Protein 2Q5E (pdb70)

CATH classification: 3.40.50.1000

InterPro domains:
  IPR004274 FCP1 homology domain [PF03031] (103-261)
  IPR004274 FCP1 homology domain [PS50969] (97-255)
  IPR004274 FCP1 homology domain [SM00577] (100-243)
  IPR011948 Dullard phosphatase domain, eukaryotic [TIGR02251] (102-263)
  IPR023214 HAD superfamily [G3DSA:3.40.50.1000] (86-271)
  IPR036412 HAD-like superfamily [SSF56784] (91-264)
  IPR040078 CTD small RNA polymerase II polypeptide A phosphatase-like [SFLDG01124] (90-269)
  IPR050365 Mitochondrial import inner membrane translocase subunit TIM50 [PTHR12210] (26-264)

B-factor: mean 45.07, std 12.83, range [16.0, 93.46]

Organism: Homo sapiens (NCBI:txid9606)

Sequence (1427 aa):
LLPEVTEEDQGRICVVIDLDETLVHSSFKPINNADFIVPIEIEGTTHQVYVLKRPYVDEFLRRMGELFECVLFTASLAKYADPVTDLLDRCGVFRARLFRESCVFHQGCYVKDLSRLGRDLRKTLILDNSPASYIFHPENAVPVQSWFDDMADTELLNLIPIFEELSGAEDVYTSLGQLRALLPEVTEEDQGRICVVIDLDETLVHSSFKPIADFIVPIEIEGTTHQVYVLKRPYVDEFLRRMGELFECVLFTASLAKYADPVTDLLDRCGVFRARLFRESCVFHQGCYVKDLSRLGRDLRKTLILDNSPASYIFHPENAVPVQSWFDDMADTELLNLIPIFEELSGAEDVYTSLGQLRLLPEVTEEDQGRICVVIDLDETLVHSSFKPIADFIVPIEIEGTTHQVYVLKRPYVDEFLRRMGELFECVLFTASLAKYADPVTDLLDRCGVFRARLFRESCVFHQGCYVKDLSRLGRDLRKTLILDNSPASYIFHPENAVPVQSWFDDMADTELLNLIPIFEELSGAEDVYTSLGQLRLLPEVTEEDQGRICVVIDLDETLVHSSFKPIADFIVPIEIEGTTHQVYVLKRPYVDEFLRRMGELFECVLFTASLAKYADPVTDLLDRCGVFRARLFRESCVFHQGCYVKDLSRLGRDLRKTLILDNSPASYIFHPENAVPVQSWFDDMADTELLNLIPIFEELSGAEDVYTSLGCLLPEVTEEDQGRICVVIDLDETLVHSSFKPINNADFIVPIEIEGTTHQVYVLKRPYVDEFLRRMGELFECVLFTASLAKYADPVTDLLDRCGVFRARLFRESCVFHQGCYVKDLSRLGRDLRKTLILDNSPASYIFHPENAVPVQSWFDDMADTELLNLIPIFEELSGAEDVYTSLGQCLLPEVTEEDQGRICVVIDLDETLVHSSFKPIADFIVPIEIEGTTHQVYVLKRPYVDEFLRRMGELFECVLFTASLAKYADPVTDLLDRCGVFRARLFRESCVFHQGCYVKDLSRLGRDLRKTLILDNSPASYIFHPENAVPVQSWFDDMADTELLNLIPIFEELSGAEDVYTSLGQLCLLPEVTEEDQGRICVVIDLDETLVHSSFKPIADFIVPIEIEGTTHQVYVLKRPYVDEFLRRMGELFECVLFTASLAKYADPVTDLLDRCGVFRARLFRESCVFHQGCYVKDLSRLGRDLRKTLILDNSPASYIFHPENAVPVQSWFDDMADTELLNLIPIFEELSGAEDVYTSLGQLRCLLPEVTEEDQGRICVVIDLDETLVHSSFKPIADFIVPIEIEGTTHQVYVLKRPYVDEFLRRMGELFECVLFTASLAKYADPVTDLLDRCGVFRARLFRESCVFHQGCYVKDLSRLGRDLRKTLILDNSPASYIFHPENAVPVQSWFDDMADTELLNLIPIFEELSGAEDVYTSLGQLR

Foldseek 3Di:
DDDPDDPVQVPWFEEEEEDDQQFKHKDQDDDPQAPDWDWFQDVNRTTTMGMHTAPPSQVLLVLCLVFHQYAYAYLADCSPPVVVCVVSCPPPSHPYYHYNVCFDDDPHFTENDVVVHPDDLQRYAYEDQDVSNHVPCVLRYDYFHGDHDPRPDCRSVVCSVVCVQQTPDPGVSVSVVVVVD/DADDDDPVAVVWFEEEEEPDQQFKHKDQDPDADDWDWFDDPNDTGIIHMGTAPPNVVLLVLCLVQHAYAYAYLADCSPPVVVCVSVVVPCSHPYYHYNVCFDDDPNATENDVVVPPDDLQRYAYEDQDPSNHVVHNLRYDYDHGDHPPNPDCRSVVCVVVCVQCSPDPGSSVVVVVVD/DDDPDDDVQVQWFEEEEEDDLFFKHKDQDDDAQDWDWFADPRDTTIIHMDTAPPNQVLLVLCLVQHQYAYAYLADCSPVVVVCVVRNVVCSHPYYHYNVCFDQDPNDGANACPVVNGDQQRYAYEDQDVRNHVVPCLRYDHDHGDHPPNVDDGSVVCSVVCVQQSPDSGSSVSVVVVD/DDDDDDPVQVPWQEEEEEDDLFFKHKDLPDDADDWDWADDPNDITIIHMDGAPPSQVLLVLCLVQHQYAYAYLADCSPVVVVCVVSVVPPSHPYYHYNVQFDCDVHDTARDCVPVPDPLQRYAYEYQDVRNHVVCVLRYDHDHGDHPPNVDCGSVVVSVLVVQQRVDSGVSVSPD/DDDPDDDPLAVDWFEEEEEDDLQFKHKDQPDDDPAPDWDWAADPRRTTIIGMHGAPCNVVLLVLDLNLHQYAYAYLADCSPVVVVCVSVPPVCSHSYYHYNVCFDDDPNATEDDVVVHPDDLQRYAYEDQDPSNHVPCSLRYDHDHGHHDDNVDCGSVVCSVVVVVVSPDSGSNVSVVD/DLDDDDDPVAVPWFEEEEEPDLQFKHKDQPDDAPDWDWFADPHRTGIIHMYGAPCNQVLLVLCLVQHQYAYAYLADCSPVVVVCVVRHPPCSHPYYHYNVCFDDDPHDGAQDPVPVPDDPQRYAYEDQDVRNHVVCNLRYDHDHRDHDDNVDCGSVVVSVVCVQQSNDPGSNVSVVVD/DQQPDDDPLAVVAFEEEEEDALFQKHKDQDDDADDWDWAQDPRRIGIIHMDGAPPNVVLLVLCLNLHQYAYAYLAAPRPVVVVCCVSCPVPSHPYYHYNVCFDQDPNATENDVVPNPDPLQRYAYEDQDPSRHVVCPLRYDHDHGHHDDRPDCGSVVCSVVVVQVSPDSGNNVVVVVVD/DADDDDDPVQPQWFEEEEEDDQQFKHKDLPDDEDDWDWAADPHRTTIIHMDTAPCSVVLLVLCLVQHQYAYAYLADCRPVVVVCVVSNPVCSHPYYHYNVQFDDDPHDTAHECVPVNDDLQRYAYEDADCNNHVVPCLRYDHDHGDHDPRVDCGSVVCSVVCVQQRVDPGSSVSVVVVD

Radius of gyration: 34.02 Å; Cα contacts (8 Å, |Δi|>4): 2749; chains: 8; bounding box: 96×84×88 Å

Solvent-accessible surface area: 59684 Å² total; per-residue (Å²): 99,18,82,171,60,61,159,103,1,128,56,66,1,1,0,0,0,13,0,32,22,0,0,0,18,24,16,65,83,82,48,171,99,28,68,27,90,3,92,10,100,52,176,57,72,92,30,82,5,24,0,12,47,3,15,86,2,18,77,0,6,126,79,1,11,96,36,0,7,0,0,0,0,2,28,21,79,37,102,34,0,57,46,0,0,89,91,1,15,162,82,50,10,22,75,16,73,16,22,64,83,22,0,0,15,17,54,44,32,51,0,2,7,0,72,45,0,65,46,73,49,120,41,0,0,0,0,1,10,44,29,30,9,7,18,20,16,32,95,0,1,7,21,2,30,10,3,26,94,78,117,85,15,52,31,0,77,86,8,31,70,61,1,70,129,0,28,65,14,133,42,0,77,76,16,9,41,118,56,104,116,108,18,86,163,52,62,149,117,0,114,64,64,0,1,0,0,0,13,0,35,20,0,0,0,18,23,19,61,77,76,104,60,71,30,96,2,85,7,104,52,168,55,79,102,24,77,6,33,0,32,49,1,14,90,2,20,79,0,6,124,72,0,9,100,36,0,6,0,0,0,0,1,27,21,69,28,105,30,0,51,41,0,0,93,86,3,13,155,89,43,15,19,58,21,68,18,22,73,94,22,13,2,23,15,55,34,28,50,0,2,6,0,67,52,0,65,43,66,44,124,40,0,0,0,0,1,9,38,25,29,10,5,17,20,20,31,94,0,1,7,25,1,34,9,3,25,92,81,129,81,12,56,37,0,66,87,11,25,82,68,0,69,127,0,25,69,14,127,37,0,77,83,9,5,45,146,71,116,76,20,28,164,55,28,150,141,22,130,59,70,1,1,0,1,0,12,0,34,42,0,0,0,42,20,39,52,90,14,109,85,69,37,56,4,84,8,72,32,156,27,20,32,16,25,2,12,0,23,32,2,20,119,1,48,82,0,5,88,81,2,22,107,57,2,22,4,0,0,0,1,28,21,69,17,82,28,0,11,40,0,0,56,90,3,12,176,73,20,25,0,49,7,3,1,1,85,110,13,14,51,46,13,38,35,48,63,1,4,16,1,77,108,0,57,37,64,22,76,42,0,0,0,0,1,24,42,90,40,9,20,67,32,21,68,31,0,3,6,81,7,126,49,5,103,98,77,114,84,14,59,48,0,86,82,10,6,74,60,0,83,121,0,28,67,13,150,38,0,7,78,16,9,40,137,71,176,78,19,42,168,46,45,158,151,4,117,57,82,0,1,0,0,0,15,0,33,42,0,0,0,41,22,40,51,104,19,106,67,73,30,48,5,80,5,60,37,166,23,21,27,16,25,2,10,0,34,37,3,19,90,1,43,70,0,7,142,76,3,11,94,40,0,10,0,0,0,0,1,29,19,62,16,78,27,0,11,39,0,0,58,86,4,12,184,80,27,6,0,60,5,2,1,1,88,122,13,12,40,44,15,34,36,48,67,0,5,17,1,75,105,0,52,38,68,29,71,46,1,0,1,0,0,17,46,85,40,6,22,70,39,20,70,33,0,9,5,92,14,123,46,4,105,95,81,127,83,17,62,54,0,67,77,10,26,79,86,2,76,155,4,23,68,24,136,48,0,9,91,42,52,94,134,74,11,77,170,64,52,158,133,1,140,59,63,0,1,0,0,0,11,0,36,22,0,0,0,17,23,14,62,56,77,68,142,136,21,64,23,88,3,88,10,109,57,178,61,64,91,25,76,5,29,0,31,47,2,23,86,2,62,70,0,8,136,76,1,12,97,37,0,6,0,1,0,1,1,28,18,77,31,111,28,0,50,42,0,0,79,62,9,12,173,122,36,12,17,73,14,68,16,17,79,98,21,2,0,16,18,57,47,22,51,0,3,8,1,68,34,0,38,62,63,42,137,40,0,0,1,0,2,10,40,26,27,10,8,22,19,23,36,109,1,8,11,40,9,35,9,3,23,102,80,139,79,15,52,56,0,76,78,14,21,72,85,0,66,161,11,26,73,20,141,55,0,79,84,17,69,71,177,131,28,8,28,163,51,21,159,130,8,132,58,76,1,0,0,1,0,13,0,35,41,0,0,0,44,23,32,57,105,27,121,63,77,37,86,6,87,8,70,22,166,18,28,32,13,47,4,13,0,32,37,2,15,80,2,19,77,0,6,111,76,1,23,93,31,3,16,5,0,0,0,2,30,20,61,17,93,31,0,10,40,0,1,63,85,2,11,184,70,22,18,0,43,7,3,1,0,82,109,8,10,56,38,15,32,40,53,71,2,4,21,1,83,82,0,38,39,66,25,78,53,0,0,0,0,2,22,40,88,37,8,16,65,29,19,70,26,0,10,7,97,12,129,47,6,108,101,77,128,87,15,52,47,0,79,87,8,27,70,56,1,72,138,0,30,64,13,144,47,0,12,80,27,39,66,151,81,130,73,10,99,172,65,76,149,127,0,125,62,61,0,1,0,1,0,13,0,39,21,0,0,0,18,19,17,65,81,85,104,66,67,35,83,4,84,12,114,53,167,54,79,90,28,78,5,30,0,21,61,2,23,90,2,33,84,0,4,123,65,2,12,75,36,0,9,0,0,0,0,2,29,18,68,31,106,26,0,50,41,0,0,94,84,2,20,188,78,51,7,19,75,18,63,17,18,82,93,22,0,2,15,16,59,43,35,48,0,2,5,1,72,34,0,44,40,60,46,134,32,0,0,1,0,1,13,39,29,31,10,7,17,21,17,38,96,0,3,9,31,4,37,12,5,26,95,80,128,85,10,57,38,0,74,66,10,29,76,69,1,67,122,0,28,78,12,146,48,0,71,82,7,11,49,130,68,126,142,37,10,32,162,48,20,147,121,17,124,58,82,0,0,0,0,0,14,0,33,39,0,0,0,40,20,38,52,103,14,113,69,72,30,51,4,89,7,63,29,158,19,24,28,15,24,1,13,0,35,33,2,18,88,1,27,83,0,7,120,80,1,23,92,37,3,20,4,1,0,0,1,29,20,59,16,77,27,0,10,42,0,0,55,93,1,12,161,58,23,20,0,39,7,4,1,0,79,115,13,16,48,42,18,32,39,47,60,1,5,14,1,76,103,0,33,46,66,22,67,35,1,0,1,0,2,24,49,86,37,6,16,63,32,20,67,29,0,3,5,78,8,140,53,5,107,96,82,131,84,21,55,54,0,65,87,14,21,77,64,2,74,113,0,26,68,11,132,42,0,8,76,16,8,41,142,58,161

GO terms:
  GO:0008420 RNA polymerase II CTD heptapeptide repeat phosphatase activity (F, IDA)
  GO:0006470 protein dephosphorylation (P, IDA)
  GO:0005654 nucleoplasm (C, TAS)
  GO:0005515 protein binding (F, IPI)

Secondary structure (DSSP, 8-state):
-PPPPPTTTTTPPEEEE--BTTTEEEESS--SS-SEEEEEEETTEEEEEEEEEPTTHHHHHHHHHHHSEEEEE-SS-HHHHHHHHHHH-TT--EEEEE-GGGSEEETTEEE--GGGSSS-GGGEEEEES-GGGGTT-GGGEEE----SS-TT--HHHHHHHHHHHHTT-S-HHHHHHHH--/---PPPTTTTTPPEEEE--BTTTEEEESS----EEEEEEETTEEEEEEEEEPTTHHHHHHHHHHHSEEEEE-SS-HHHHHHHHHHH-TT--EEEEE-GGGSEEETTEEE--GGGSSS-GGGEEEEES-GGGGTT-GGGEEE----SS-TT--HHHHHHHHHHHHTT-S-HHHHHHTT-/-PPPPPGGGTTPPEEEE--BTTTEEEESS----EEEEEEETTEEEEEEEEEPTTHHHHHHHHHHHSEEEEE-SS-HHHHHHHHHHH-TT--EEEEE-GGGSEEETTEEE--GGGSSS-GGGEEEE-S-GGGGTT-GGGB------SS-TT--HHHHHHHHHHHHTT-S-HHHHHHHH-/--PPPPGGGTTSPEEEE--BTTTEEEESS----EEEEEEETTEEEEEEEEEPTTHHHHHHHHHHHSEEEEE-SS-HHHHHHHHHHH-TT--EEEEE-GGGSEEETTEEE--GGGSSS-GGGEEEE-S-GGGGTT-GGGB------SS-TT--HHHHHHHHHHHHTT-S-TTTTT-/--S----TTTTTPPEEEE--BTTTEEEESS--TT-SEEEEEEETTEEEEEEEEEPTTHHHHHHHHHHHSEEEEE-SS-HHHHHHHHHHH-SS---SEEE-GGGSEEETTEEE--GGGSSS-GGGEEEEES-GGGGSS-GGGEEE----SS-TT--HHHHHHHHHHHHTT-S-HHHHHH-/--SPPPPGGGTTPPEEEE--BTTTEEEESS----EEEEEEETTEEEEEEEEEPTTHHHHHHHHHHHSEEEEE-SS-HHHHHHHHHHH-TT--EEEEE-GGGSEEETTEEE--GGGSSS-GGGEEEE-S-GGGGTT-GGGB---PPPSS-TT--HHHHHHHHHHHHHT-S-HHHHHHH-/--SPP--TTTTTPPEEEE--BTTTEE--SS----EEEEEEETTEEEEEEEEE-TTHHHHHHHHHHHSEEEEE-SS-HHHHHHHHHHH-TT--EEEEE-GGGSEEETTEEE--GGGS-S-GGGEEEEES-GGGGTT-GGGEEE----SS-TT--HHHHHHHHHHTTTT-S-HHHHHHHH-/--S-PPPGGGTTPPEEEE--BTTTEEEESS----EEEEEEETTEEEEEEEEEPTTHHHHHHHHHHHSEEEEE-SS-HHHHHHHHHHH-TT--EEEEE-GGGSEEETTEEE--GGGSSS-GGGEEEE-S-GGGGTT-GGGB------SS-TT--HHHHHHHHHHHHTT-S-HHHHHHTT-

Structure (mmCIF, N/CA/C/O backbone):
data_2Q5E
#
_entry.id   2Q5E
#
_cell.length_a   108.643
_cell.length_b   117.637
_cell.length_c   170.134
_cell.angle_alpha   90.000
_cell.angle_beta   90.000
_cell.angle_gamma   90.000
#
_symmetry.space_group_name_H-M   'P 21 21 21'
#
loop_
_entity.id
_entity.type
_entity.pdbx_description
1 polymer 'Carboxy-terminal domain RNA polymerase II polypeptide A small phosphatase 2'
2 non-polymer 'MAGNESIUM ION'
3 water water
#
loop_
_atom_site.group_PDB
_atom_site.id
_atom_site.type_symbol
_atom_site.label_atom_id
_atom_site.label_alt_id
_atom_site.label_comp_id
_atom_site.label_asym_id
_atom_site.label_entity_id
_atom_site.label_seq_id
_atom_site.pdbx_PDB_ins_code
_atom_site.Cartn_x
_atom_site.Cartn_y
_atom_site.Cartn_z
_atom_site.occupancy
_atom_site.B_iso_or_equiv
_atom_site.auth_seq_id
_atom_site.auth_comp_id
_atom_site.auth_asym_id
_atom_site.auth_atom_id
_atom_site.pdbx_PDB_model_num
ATOM 1 N N . LEU A 1 6 ? 21.438 -8.365 17.558 1.00 36.58 90 LEU A N 1
ATOM 2 C CA . LEU A 1 6 ? 22.406 -7.325 18.046 1.00 39.46 90 LEU A CA 1
ATOM 3 C C . LEU A 1 6 ? 21.824 -6.353 19.037 1.00 40.24 90 LEU A C 1
ATOM 4 O O . LEU A 1 6 ? 22.478 -5.951 19.980 1.00 39.24 90 LEU A O 1
ATOM 9 N N . LEU A 1 7 ? 20.592 -5.950 18.749 1.00 41.98 91 LEU A N 1
ATOM 10 C CA . LEU A 1 7 ? 19.756 -5.176 19.646 1.00 43.48 91 LEU A CA 1
ATOM 11 C C . LEU A 1 7 ? 18.693 -6.079 20.268 1.00 45.36 91 LEU A C 1
ATOM 12 O O . LEU A 1 7 ? 18.100 -6.927 19.584 1.00 45.20 91 LEU A O 1
ATOM 17 N N . PRO A 1 8 ? 18.410 -5.834 21.543 1.00 47.20 92 PRO A N 1
ATOM 18 C CA . PRO A 1 8 ? 17.273 -6.394 22.262 1.00 49.86 92 PRO A CA 1
ATOM 19 C C . PRO A 1 8 ? 16.014 -6.203 21.434 1.00 52.07 92 PRO A C 1
ATOM 20 O O . PRO A 1 8 ? 15.930 -5.262 20.657 1.00 52.54 92 PRO A O 1
ATOM 24 N N . GLU A 1 9 ? 15.037 -7.064 21.618 1.00 54.44 93 GLU A N 1
ATOM 25 C CA . GLU A 1 9 ? 13.698 -6.804 21.089 1.00 58.15 93 GLU A CA 1
ATOM 26 C C . GLU A 1 9 ? 13.161 -5.382 21.429 1.00 56.62 93 GLU A C 1
ATOM 27 O O . GLU A 1 9 ? 13.323 -4.892 22.537 1.00 55.74 93 GLU A O 1
ATOM 33 N N . VAL A 1 10 ? 12.592 -4.721 20.424 1.00 56.35 94 VAL A N 1
ATOM 34 C CA . VAL A 1 10 ? 11.994 -3.420 20.593 1.00 57.17 94 VAL A CA 1
ATOM 35 C C . VAL A 1 10 ? 11.029 -3.461 21.786 1.00 58.40 94 VAL A C 1
ATOM 36 O O . VAL A 1 10 ? 10.377 -4.479 22.006 1.00 59.06 94 VAL A O 1
ATOM 40 N N . THR A 1 11 ? 10.938 -2.390 22.567 1.00 59.09 95 THR A N 1
ATOM 41 C CA . THR A 1 11 ? 9.957 -2.360 23.663 1.00 59.94 95 THR A CA 1
ATOM 42 C C . THR A 1 11 ? 8.541 -1.985 23.225 1.00 61.18 95 THR A C 1
ATOM 43 O O . THR A 1 11 ? 8.318 -1.590 22.081 1.00 61.28 95 THR A O 1
ATOM 47 N N . GLU A 1 12 ? 7.606 -2.076 24.178 1.00 62.42 96 GLU A N 1
ATOM 48 C CA . GLU A 1 12 ? 6.215 -1.616 24.008 1.00 63.90 96 GLU A CA 1
ATOM 49 C C . GLU A 1 12 ? 6.221 -0.143 23.561 1.00 62.48 96 GLU A C 1
ATOM 50 O O . GLU A 1 12 ? 5.592 0.198 22.544 1.00 62.58 96 GLU A O 1
ATOM 56 N N . GLU A 1 13 ? 6.895 0.724 24.328 1.00 60.51 97 GLU A N 1
ATOM 57 C CA . GLU A 1 13 ? 6.956 2.132 23.940 1.00 59.43 97 GLU A CA 1
ATOM 58 C C . GLU A 1 13 ? 7.692 2.396 22.639 1.00 57.09 97 GLU A C 1
ATOM 59 O O . GLU A 1 13 ? 7.275 3.258 21.931 1.00 58.03 97 GLU A O 1
ATOM 65 N N . ASP A 1 14 ? 8.735 1.659 22.279 1.00 54.61 98 ASP A N 1
ATOM 66 C CA . ASP A 1 14 ? 9.440 1.979 21.028 1.00 52.55 98 ASP A CA 1
ATOM 67 C C . ASP A 1 14 ? 8.727 1.440 19.808 1.00 52.56 98 ASP A C 1
ATOM 68 O O . ASP A 1 14 ? 9.095 1.746 18.666 1.00 52.05 98 ASP A O 1
ATOM 73 N N . GLN A 1 15 ? 7.703 0.640 20.075 1.00 52.51 99 GLN A N 1
ATOM 74 C CA . GLN A 1 15 ? 7.022 -0.165 19.085 1.00 52.57 99 GLN A CA 1
ATOM 75 C C . GLN A 1 15 ? 7.062 0.396 17.643 1.00 51.20 99 GLN A C 1
ATOM 76 O O . GLN A 1 15 ? 7.645 -0.241 16.698 1.00 51.61 99 GLN A O 1
ATOM 82 N N . GLY A 1 16 ? 6.498 1.572 17.412 1.00 47.98 100 GLY A N 1
ATOM 83 C CA . GLY A 1 16 ? 6.469 1.954 15.968 1.00 44.52 100 GLY A CA 1
ATOM 84 C C . GLY A 1 16 ? 7.538 2.936 15.529 1.00 41.55 100 GLY A C 1
ATOM 85 O O . GLY A 1 16 ? 7.393 3.589 14.516 1.00 40.80 100 GLY A O 1
ATOM 86 N N . ARG A 1 17 ? 8.594 3.071 16.320 1.00 38.80 101 ARG A N 1
ATOM 87 C CA . ARG A 1 17 ? 9.470 4.194 16.165 1.00 36.41 101 ARG A CA 1
ATOM 88 C C . ARG A 1 17 ? 10.622 3.845 15.246 1.00 35.58 101 ARG A C 1
ATOM 89 O O . ARG A 1 17 ? 11.058 2.696 15.135 1.00 35.90 101 ARG A O 1
ATOM 97 N N . ILE A 1 18 ? 11.109 4.833 14.542 1.00 33.84 102 ILE A N 1
ATOM 98 C CA . ILE A 1 18 ? 12.309 4.650 13.774 1.00 32.19 102 ILE A CA 1
ATOM 99 C C . ILE A 1 18 ? 13.432 4.437 14.755 1.00 31.22 102 ILE A C 1
ATOM 100 O O . ILE A 1 18 ? 13.412 4.952 15.852 1.00 31.34 102 ILE A O 1
ATOM 105 N N . CYS A 1 19 ? 14.377 3.606 14.391 1.00 31.03 103 CYS A N 1
ATOM 106 C CA . CYS A 1 19 ? 15.543 3.368 15.227 1.00 30.58 103 CYS A CA 1
ATOM 107 C C . CYS A 1 19 ? 16.723 4.284 14.794 1.00 30.33 103 CYS A C 1
ATOM 108 O O . CYS A 1 19 ? 17.137 4.224 13.660 1.00 29.89 103 CYS A O 1
ATOM 111 N N . VAL A 1 20 ? 17.237 5.131 15.676 1.00 30.84 104 VAL A N 1
ATOM 112 C CA . VAL A 1 20 ? 18.338 6.054 15.303 1.00 31.68 104 VAL A CA 1
ATOM 113 C C . VAL A 1 20 ? 19.622 5.661 15.985 1.00 31.49 104 VAL A C 1
ATOM 114 O O . VAL A 1 20 ? 19.673 5.612 17.207 1.00 33.01 104 VAL A O 1
ATOM 118 N N . VAL A 1 21 ? 20.621 5.300 15.198 1.00 30.02 105 VAL A N 1
ATOM 119 C CA . VAL A 1 21 ? 21.884 4.898 15.744 1.00 29.02 105 VAL A CA 1
ATOM 120 C C . VAL A 1 21 ? 22.751 6.164 15.832 1.00 28.70 105 VAL A C 1
ATOM 121 O O . VAL A 1 21 ? 22.872 6.915 14.860 1.00 26.47 105 VAL A O 1
ATOM 125 N N . ILE A 1 22 ? 23.338 6.417 17.001 1.00 28.88 106 ILE A N 1
ATOM 126 C CA . ILE A 1 22 ? 24.082 7.660 17.218 1.00 28.67 106 ILE A CA 1
ATOM 127 C C . ILE A 1 22 ? 25.506 7.362 17.723 1.00 29.53 106 ILE A C 1
ATOM 128 O O . ILE A 1 22 ? 25.697 6.597 18.682 1.00 28.55 106 ILE A O 1
ATOM 133 N N . ASP A 1 23 ? 26.483 7.967 17.048 1.00 29.29 107 ASP A N 1
ATOM 134 C CA . ASP A 1 23 ? 27.878 7.893 17.417 1.00 29.99 107 ASP A CA 1
ATOM 135 C C . ASP A 1 23 ? 28.209 8.884 18.557 1.00 28.94 107 ASP A C 1
ATOM 136 O O . ASP A 1 23 ? 27.475 9.828 18.823 1.00 28.29 107 ASP A O 1
ATOM 141 N N . LEU A 1 24 ? 29.328 8.638 19.232 1.00 27.66 108 LEU A N 1
ATOM 142 C CA . LEU A 1 24 ? 29.805 9.426 20.370 1.00 25.56 108 LEU A CA 1
ATOM 143 C C . LEU A 1 24 ? 30.925 10.430 20.065 1.00 25.56 108 LEU A C 1
ATOM 144 O O . LEU A 1 24 ? 30.687 11.633 20.047 1.00 24.63 108 LEU A O 1
ATOM 149 N N . ASP A 1 25 ? 32.151 9.965 19.857 1.00 27.16 109 ASP A N 1
ATOM 150 C CA . ASP A 1 25 ? 33.295 10.907 19.701 1.00 29.33 109 ASP A CA 1
ATOM 151 C C . ASP A 1 25 ? 33.152 11.797 18.484 1.00 29.26 109 ASP A C 1
ATOM 152 O O . ASP A 1 25 ? 32.868 11.346 17.373 1.00 28.72 109 ASP A O 1
ATOM 157 N N . GLU A 1 26 ? 33.284 13.084 18.757 1.00 28.80 110 GLU A N 1
ATOM 158 C CA . GLU A 1 26 ? 33.168 14.130 17.752 1.00 28.27 110 GLU A CA 1
ATOM 159 C C . GLU A 1 26 ? 31.759 14.375 17.133 1.00 27.80 110 GLU A C 1
ATOM 160 O O . GLU A 1 26 ? 31.618 15.286 16.311 1.00 28.35 110 GLU A O 1
ATOM 166 N N . THR A 1 27 ? 30.763 13.569 17.515 1.00 26.78 111 THR A N 1
ATOM 167 C CA . THR A 1 27 ? 29.365 13.755 17.146 1.00 26.07 111 THR A CA 1
ATOM 168 C C . THR A 1 27 ? 28.602 14.393 18.311 1.00 26.71 111 THR A C 1
ATOM 169 O O . THR A 1 27 ? 27.998 15.458 18.145 1.00 26.73 111 THR A O 1
ATOM 173 N N . LEU A 1 28 ? 28.672 13.760 19.497 1.00 26.43 112 LEU A N 1
ATOM 174 C CA . LEU A 1 28 ? 28.076 14.292 20.736 1.00 25.58 112 LEU A CA 1
ATOM 175 C C . LEU A 1 28 ? 29.078 14.890 21.697 1.00 26.14 112 LEU A C 1
ATOM 176 O O . LEU A 1 28 ? 28.729 15.751 22.463 1.00 26.48 112 LEU A O 1
ATOM 181 N N . VAL A 1 29 ? 30.307 14.373 21.714 1.00 26.71 113 VAL A N 1
ATOM 182 C CA . VAL A 1 29 ? 31.317 14.838 22.662 1.00 26.46 113 VAL A CA 1
ATOM 183 C C . VAL A 1 29 ? 32.683 14.875 22.002 1.00 27.46 113 VAL A C 1
ATOM 184 O O . VAL A 1 29 ? 32.904 14.362 20.898 1.00 26.90 113 VAL A O 1
ATOM 188 N N . HIS A 1 30 ? 33.633 15.463 22.708 1.00 29.06 114 HIS A N 1
ATOM 189 C CA . HIS A 1 30 ? 35.014 15.446 22.237 1.00 29.10 114 HIS A CA 1
ATOM 190 C C . HIS A 1 30 ? 35.896 15.263 23.395 1.00 28.53 114 HIS A C 1
ATOM 191 O O . HIS A 1 30 ? 35.814 15.991 24.318 1.00 28.47 114 HIS A O 1
ATOM 198 N N . SER A 1 31 ? 36.735 14.244 23.368 1.00 31.01 115 SER A N 1
ATOM 199 C CA . SER A 1 31 ? 37.595 13.905 24.530 1.00 31.92 115 SER A CA 1
ATOM 200 C C . SER A 1 31 ? 39.077 14.098 24.332 1.00 32.41 115 SER A C 1
ATOM 201 O O . SER A 1 31 ? 39.557 14.079 23.195 1.00 33.02 115 SER A O 1
ATOM 204 N N . SER A 1 32 ? 39.789 14.253 25.445 1.00 33.26 116 SER A N 1
ATOM 205 C CA . SER A 1 32 ? 41.213 14.481 25.460 1.00 33.73 116 SER A CA 1
ATOM 206 C C . SER A 1 32 ? 41.939 14.084 26.749 1.00 33.47 116 SER A C 1
ATOM 207 O O . SER A 1 32 ? 41.347 14.081 27.835 1.00 32.42 116 SER A O 1
ATOM 210 N N . PHE A 1 33 ? 43.237 13.772 26.605 1.00 33.16 117 PHE A N 1
ATOM 211 C CA . PHE A 1 33 ? 44.107 13.427 27.746 1.00 34.13 117 PHE A CA 1
ATOM 212 C C . PHE A 1 33 ? 44.765 14.652 28.282 1.00 34.57 117 PHE A C 1
ATOM 213 O O . PHE A 1 33 ? 45.386 14.589 29.319 1.00 36.43 117 PHE A O 1
ATOM 221 N N . LYS A 1 34 ? 44.621 15.767 27.578 1.00 35.38 118 LYS A N 1
ATOM 222 C CA . LYS A 1 34 ? 45.175 17.012 28.007 1.00 36.53 118 LYS A CA 1
ATOM 223 C C . LYS A 1 34 ? 44.226 17.674 29.039 1.00 38.34 118 LYS A C 1
ATOM 224 O O . LYS A 1 34 ? 43.124 17.960 28.741 1.00 36.95 118 LYS A O 1
ATOM 230 N N . PRO A 1 35 ? 44.678 17.916 30.255 1.00 41.17 119 PRO A N 1
ATOM 231 C CA . PRO A 1 35 ? 43.811 18.603 31.215 1.00 43.75 119 PRO A CA 1
ATOM 232 C C . PRO A 1 35 ? 43.349 19.923 30.700 1.00 47.08 119 PRO A C 1
ATOM 233 O O . PRO A 1 35 ? 44.147 20.708 30.217 1.00 49.21 119 PRO A O 1
ATOM 237 N N . ILE A 1 36 ? 42.063 20.192 30.840 1.00 49.99 120 ILE A N 1
ATOM 238 C CA . ILE A 1 36 ? 41.514 21.511 30.598 1.00 51.80 120 ILE A CA 1
ATOM 239 C C . ILE A 1 36 ? 40.611 21.967 31.778 1.00 53.50 120 ILE A C 1
ATOM 240 O O . ILE A 1 36 ? 40.095 21.130 32.552 1.00 54.48 120 ILE A O 1
ATOM 245 N N . ASN A 1 37 ? 40.432 23.278 31.950 1.00 54.29 121 ASN A N 1
ATOM 246 C CA . ASN A 1 37 ? 39.644 23.735 33.110 1.00 54.98 121 ASN A CA 1
ATOM 247 C C . ASN A 1 37 ? 38.152 23.827 32.804 1.00 53.48 121 ASN A C 1
ATOM 248 O O . ASN A 1 37 ? 37.323 23.923 33.687 1.00 53.32 121 ASN A O 1
ATOM 253 N N . ASN A 1 38 ? 37.895 23.709 31.509 1.00 52.11 122 ASN A N 1
ATOM 254 C CA . ASN A 1 38 ? 36.683 23.954 30.732 1.00 51.06 122 ASN A CA 1
ATOM 255 C C . ASN A 1 38 ? 35.712 22.737 30.668 1.00 49.29 122 ASN A C 1
ATOM 256 O O . ASN A 1 38 ? 34.631 22.817 30.101 1.00 49.92 122 ASN A O 1
ATOM 261 N N . ALA A 1 39 ? 36.133 21.608 31.222 1.00 46.29 123 ALA A N 1
ATOM 262 C CA . ALA A 1 39 ? 35.612 20.322 30.883 1.00 42.71 123 ALA A CA 1
ATOM 263 C C . ALA A 1 39 ? 34.354 20.082 31.629 1.00 41.83 123 ALA A C 1
ATOM 264 O O . ALA A 1 39 ? 34.217 20.523 32.775 1.00 41.23 123 ALA A O 1
ATOM 266 N N . ASP A 1 40 ? 33.451 19.327 30.996 1.00 39.75 124 ASP A N 1
ATOM 267 C CA . ASP A 1 40 ? 32.170 19.014 31.563 1.00 37.32 124 ASP A CA 1
ATOM 268 C C . ASP A 1 40 ? 32.255 17.791 32.400 1.00 36.87 124 ASP A C 1
ATOM 269 O O . ASP A 1 40 ? 31.504 17.667 33.392 1.00 35.40 124 ASP A O 1
ATOM 274 N N . PHE A 1 41 ? 33.117 16.838 31.979 1.00 36.19 125 PHE A N 1
ATOM 275 C CA . PHE A 1 41 ? 33.381 15.646 32.789 1.00 35.30 125 PHE A CA 1
ATOM 276 C C . PHE A 1 41 ? 34.826 15.257 32.777 1.00 34.93 125 PHE A C 1
ATOM 277 O O . PHE A 1 41 ? 35.531 15.456 31.813 1.00 35.44 125 PHE A O 1
ATOM 285 N N . ILE A 1 42 ? 35.278 14.658 33.859 1.00 34.71 126 ILE A N 1
ATOM 286 C CA . ILE A 1 42 ? 36.626 14.092 33.909 1.00 34.18 126 ILE A CA 1
ATOM 287 C C . ILE A 1 42 ? 36.402 12.637 34.251 1.00 35.69 126 ILE A C 1
ATOM 288 O O . ILE A 1 42 ? 35.747 12.354 35.236 1.00 37.01 126 ILE A O 1
ATOM 293 N N . VAL A 1 43 ? 36.877 11.707 33.445 1.00 36.36 127 VAL A N 1
ATOM 294 C CA . VAL A 1 43 ? 36.693 10.332 33.811 1.00 38.48 127 VAL A CA 1
ATOM 295 C C . VAL A 1 43 ? 37.994 9.546 33.843 1.00 39.56 127 VAL A C 1
ATOM 296 O O . VAL A 1 43 ? 38.757 9.592 32.905 1.00 37.74 127 VAL A O 1
ATOM 300 N N . PRO A 1 44 ? 38.248 8.859 34.962 1.00 41.61 128 PRO A N 1
ATOM 301 C CA . PRO A 1 44 ? 39.437 8.090 35.129 1.00 43.41 128 PRO A CA 1
ATOM 302 C C . PRO A 1 44 ? 39.359 6.759 34.398 1.00 45.92 128 PRO A C 1
ATOM 303 O O . PRO A 1 44 ? 38.511 5.943 34.666 1.00 45.38 128 PRO A O 1
ATOM 307 N N . ILE A 1 45 ? 40.262 6.572 33.449 1.00 50.06 129 ILE A N 1
ATOM 308 C CA . ILE A 1 45 ? 40.371 5.314 32.748 1.00 55.42 129 ILE A CA 1
ATOM 309 C C . ILE A 1 45 ? 41.746 4.643 32.982 1.00 58.89 129 ILE A C 1
ATOM 310 O O . ILE A 1 45 ? 42.820 5.247 32.739 1.00 59.37 129 ILE A O 1
ATOM 315 N N . GLU A 1 46 ? 41.704 3.423 33.526 1.00 63.21 130 GLU A N 1
ATOM 316 C CA . GLU A 1 46 ? 42.944 2.685 33.866 1.00 67.56 130 GLU A CA 1
ATOM 317 C C . GLU A 1 46 ? 43.508 1.983 32.614 1.00 69.11 130 GLU A C 1
ATOM 318 O O . GLU A 1 46 ? 42.850 1.112 32.029 1.00 69.25 130 GLU A O 1
ATOM 324 N N . ILE A 1 47 ? 44.705 2.422 32.202 1.00 71.59 131 ILE A N 1
ATOM 325 C CA . ILE A 1 47 ? 45.281 2.108 30.873 1.00 74.50 131 ILE A CA 1
ATOM 326 C C . ILE A 1 47 ? 46.499 1.209 31.014 1.00 75.83 131 ILE A C 1
ATOM 327 O O . ILE A 1 47 ? 47.441 1.530 31.770 1.00 75.32 131 ILE A O 1
ATOM 332 N N . GLU A 1 48 ? 46.477 0.100 30.254 1.00 77.83 132 GLU A N 1
ATOM 333 C CA . GLU A 1 48 ? 47.427 -1.007 30.462 1.00 79.87 132 GLU A CA 1
ATOM 334 C C . GLU A 1 48 ? 47.689 -1.038 31.974 1.00 79.42 132 GLU A C 1
ATOM 335 O O . GLU A 1 48 ? 48.863 -1.012 32.394 1.00 80.36 132 GLU A O 1
ATOM 341 N N . GLY A 1 49 ? 46.610 -1.015 32.774 1.00 78.12 133 GLY A N 1
ATOM 342 C CA . GLY A 1 49 ? 46.737 -1.063 34.224 1.00 77.00 133 GLY A CA 1
ATOM 343 C C . GLY A 1 49 ? 47.374 0.180 34.835 1.00 76.47 133 GLY A C 1
ATOM 344 O O . GLY A 1 49 ? 47.982 0.126 35.924 1.00 76.20 133 GLY A O 1
ATOM 345 N N . THR A 1 50 ? 47.250 1.309 34.143 1.00 75.42 134 THR A N 1
ATOM 346 C CA . THR A 1 50 ? 47.581 2.598 34.776 1.00 74.73 134 THR A CA 1
ATOM 347 C C . THR A 1 50 ? 46.435 3.617 34.543 1.00 73.01 134 THR A C 1
ATOM 348 O O . THR A 1 50 ? 45.631 3.468 33.604 1.00 72.35 134 THR A O 1
ATOM 352 N N . THR A 1 51 ? 46.357 4.651 35.382 1.00 70.16 135 THR A N 1
ATOM 353 C CA . THR A 1 51 ? 45.142 5.454 35.368 1.00 67.37 135 THR A CA 1
ATOM 354 C C . THR A 1 51 ? 45.208 6.860 34.773 1.00 64.62 135 THR A C 1
ATOM 355 O O . THR A 1 51 ? 45.849 7.782 35.338 1.00 64.13 135 THR A O 1
ATOM 359 N N . HIS A 1 52 ? 44.472 6.989 33.658 1.00 60.21 136 HIS A N 1
ATOM 360 C CA . HIS A 1 52 ? 44.403 8.194 32.826 1.00 56.31 136 HIS A CA 1
ATOM 361 C C . HIS A 1 52 ? 43.100 8.972 32.966 1.00 52.19 136 HIS A C 1
ATOM 362 O O . HIS A 1 52 ? 42.045 8.439 32.699 1.00 50.34 136 HIS A O 1
ATOM 369 N N . GLN A 1 53 ? 43.213 10.219 33.409 1.00 47.75 137 GLN A N 1
ATOM 370 C CA . GLN A 1 53 ? 42.136 11.184 33.407 1.00 45.03 137 GLN A CA 1
ATOM 371 C C . GLN A 1 53 ? 41.748 11.496 31.972 1.00 41.50 137 GLN A C 1
ATOM 372 O O . GLN A 1 53 ? 42.624 11.791 31.176 1.00 41.09 137 GLN A O 1
ATOM 378 N N . VAL A 1 54 ? 40.454 11.427 31.647 1.00 36.86 138 VAL A N 1
ATOM 379 C CA . VAL A 1 54 ? 39.954 11.830 30.345 1.00 33.57 138 VAL A CA 1
ATOM 380 C C . VAL A 1 54 ? 39.033 13.025 30.498 1.00 32.20 138 VAL A C 1
ATOM 381 O O . VAL A 1 54 ? 38.116 12.987 31.274 1.00 31.67 138 VAL A O 1
ATOM 385 N N . TYR A 1 55 ? 39.318 14.101 29.760 1.00 31.02 139 TYR A N 1
ATOM 386 C CA . TYR A 1 55 ? 38.624 15.353 29.853 1.00 29.92 139 TYR A CA 1
ATOM 387 C C . TYR A 1 55 ? 37.632 15.456 28.712 1.00 29.76 139 TYR A C 1
ATOM 388 O O . TYR A 1 55 ? 38.032 15.390 27.576 1.00 30.78 139 TYR A O 1
ATOM 397 N N . VAL A 1 56 ? 36.340 15.614 29.010 1.00 28.91 140 VAL A N 1
ATOM 398 C CA . VAL A 1 56 ? 35.290 15.508 28.013 1.00 28.23 140 VAL A CA 1
ATOM 399 C C . VAL A 1 56 ? 34.553 16.830 27.884 1.00 28.01 140 VAL A C 1
ATOM 400 O O . VAL A 1 56 ? 34.147 17.381 28.882 1.00 28.53 140 VAL A O 1
ATOM 404 N N . LEU A 1 57 ? 34.416 17.357 26.667 1.00 26.71 141 LEU A N 1
ATOM 405 C CA . LEU A 1 57 ? 33.566 18.494 26.437 1.00 26.21 141 LEU A CA 1
ATOM 406 C C . LEU A 1 57 ? 32.316 17.943 25.783 1.00 26.22 141 LEU A C 1
ATOM 407 O O . LEU A 1 57 ? 32.427 17.140 24.862 1.00 25.34 141 LEU A O 1
ATOM 412 N N . LYS A 1 58 ? 31.153 18.290 26.330 1.00 26.62 142 LYS A N 1
ATOM 413 C CA . LYS A 1 58 ? 29.826 18.162 25.684 1.00 28.53 142 LYS A CA 1
ATOM 414 C C . LYS A 1 58 ? 29.537 19.186 24.504 1.00 28.83 142 LYS A C 1
ATOM 415 O O . LYS A 1 58 ? 29.654 20.406 24.691 1.00 30.34 142 LYS A O 1
ATOM 421 N N . ARG A 1 59 ? 29.159 18.719 23.313 1.00 28.14 143 ARG A N 1
ATOM 422 C CA . ARG A 1 59 ? 28.726 19.613 22.195 1.00 27.68 143 ARG A CA 1
ATOM 423 C C . ARG A 1 59 ? 27.534 20.531 22.562 1.00 28.00 143 ARG A C 1
ATOM 424 O O . ARG A 1 59 ? 26.673 20.145 23.345 1.00 28.65 143 ARG A O 1
ATOM 432 N N . PRO A 1 60 ? 27.491 21.784 22.069 1.00 28.57 144 PRO A N 1
ATOM 433 C CA . PRO A 1 60 ? 26.318 22.575 22.410 1.00 27.22 144 PRO A CA 1
ATOM 434 C C . PRO A 1 60 ? 25.038 21.864 22.046 1.00 27.74 144 PRO A C 1
ATOM 435 O O . PRO A 1 60 ? 24.959 21.272 20.984 1.00 28.69 144 PRO A O 1
ATOM 439 N N . TYR A 1 61 ? 24.084 21.874 22.980 1.00 27.13 145 TYR A N 1
ATOM 440 C CA . TYR A 1 61 ? 22.701 21.441 22.818 1.00 28.02 145 TYR A CA 1
ATOM 441 C C . TYR A 1 61 ? 22.479 19.963 22.919 1.00 29.90 145 TYR A C 1
ATOM 442 O O . TYR A 1 61 ? 21.354 19.518 22.686 1.00 32.68 145 TYR A O 1
ATOM 451 N N . VAL A 1 62 ? 23.506 19.197 23.282 1.00 30.57 146 VAL A N 1
ATOM 452 C CA . VAL A 1 62 ? 23.425 17.738 23.190 1.00 29.82 146 VAL A CA 1
ATOM 453 C C . VAL A 1 62 ? 22.380 17.251 24.136 1.00 30.54 146 VAL A C 1
ATOM 454 O O . VAL A 1 62 ? 21.712 16.262 23.854 1.00 32.99 146 VAL A O 1
ATOM 458 N N . ASP A 1 63 ? 22.246 17.913 25.279 1.00 31.07 147 ASP A N 1
ATOM 459 C CA . ASP A 1 63 ? 21.252 17.504 26.297 1.00 31.15 147 ASP A CA 1
ATOM 460 C C . ASP A 1 63 ? 19.872 17.773 25.823 1.00 30.85 147 ASP A C 1
ATOM 461 O O . ASP A 1 63 ? 18.999 16.946 25.969 1.00 31.68 147 ASP A O 1
ATOM 466 N N . GLU A 1 64 ? 19.630 18.925 25.239 1.00 29.94 148 GLU A N 1
ATOM 467 C CA . GLU A 1 64 ? 18.303 19.056 24.733 1.00 30.25 148 GLU A CA 1
ATOM 468 C C . GLU A 1 64 ? 18.071 18.221 23.465 1.00 30.47 148 GLU A C 1
ATOM 469 O O . GLU A 1 64 ? 16.967 17.719 23.238 1.00 31.50 148 GLU A O 1
ATOM 475 N N . PHE A 1 65 ? 19.109 18.031 22.648 1.00 29.72 149 PHE A N 1
ATOM 476 C CA . PHE A 1 65 ? 18.961 17.218 21.446 1.00 28.47 149 PHE A CA 1
ATOM 477 C C . PHE A 1 65 ? 18.604 15.779 21.867 1.00 30.81 149 PHE A C 1
ATOM 478 O O . PHE A 1 65 ? 17.633 15.170 21.327 1.00 31.02 149 PHE A O 1
ATOM 486 N N . LEU A 1 66 ? 19.326 15.250 22.867 1.00 30.25 150 LEU A N 1
ATOM 487 C CA . LEU A 1 66 ? 19.090 13.876 23.222 1.00 31.53 150 LEU A CA 1
ATOM 488 C C . LEU A 1 66 ? 17.686 13.666 23.818 1.00 32.88 150 LEU A C 1
ATOM 489 O O . LEU A 1 66 ? 17.093 12.593 23.662 1.00 32.09 150 LEU A O 1
ATOM 494 N N . ARG A 1 67 ? 17.154 14.696 24.476 1.00 34.41 151 ARG A N 1
ATOM 495 C CA . ARG A 1 67 ? 15.882 14.564 25.196 1.00 36.39 151 ARG A CA 1
ATOM 496 C C . ARG A 1 67 ? 14.747 14.474 24.179 1.00 35.35 151 ARG A C 1
ATOM 497 O O . ARG A 1 67 ? 13.959 13.527 24.177 1.00 34.57 151 ARG A O 1
ATOM 505 N N . ARG A 1 68 ? 14.702 15.456 23.292 1.00 33.88 152 ARG A N 1
ATOM 506 C CA . ARG A 1 68 ? 13.802 15.353 22.196 1.00 32.89 152 ARG A CA 1
ATOM 507 C C . ARG A 1 68 ? 13.907 14.025 21.418 1.00 33.57 152 ARG A C 1
ATOM 508 O O . ARG A 1 68 ? 12.869 13.429 21.100 1.00 34.70 152 ARG A O 1
ATOM 516 N N . MET A 1 69 ? 15.123 13.569 21.070 1.00 32.94 153 MET A N 1
ATOM 517 C CA . MET A 1 69 ? 15.254 12.306 20.335 1.00 32.86 153 MET A CA 1
ATOM 518 C C . MET A 1 69 ? 14.608 11.126 21.081 1.00 32.22 153 MET A C 1
ATOM 519 O O . MET A 1 69 ? 13.907 10.334 20.471 1.00 31.98 153 MET A O 1
ATOM 524 N N . GLY A 1 70 ? 14.869 11.025 22.381 1.00 31.50 154 GLY A N 1
ATOM 525 C CA . GLY A 1 70 ? 14.216 10.064 23.254 1.00 31.96 154 GLY A CA 1
ATOM 526 C C . GLY A 1 70 ? 12.680 10.105 23.270 1.00 33.68 154 GLY A C 1
ATOM 527 O O . GLY A 1 70 ? 12.031 9.064 23.516 1.00 34.29 154 GLY A O 1
ATOM 528 N N . GLU A 1 71 ? 12.089 11.271 22.989 1.00 33.74 155 GLU A N 1
ATOM 529 C CA . GLU A 1 71 ? 10.643 11.374 22.853 1.00 35.37 155 GLU A CA 1
ATOM 530 C C . GLU A 1 71 ? 10.200 10.824 21.501 1.00 34.67 155 GLU A C 1
ATOM 531 O O . GLU A 1 71 ? 9.100 10.328 21.392 1.00 36.04 155 GLU A O 1
ATOM 537 N N . LEU A 1 72 ? 11.048 10.883 20.480 1.00 33.08 156 LEU A N 1
ATOM 538 C CA . LEU A 1 72 ? 10.626 10.514 19.127 1.00 31.02 156 LEU A CA 1
ATOM 539 C C . LEU A 1 72 ? 11.134 9.190 18.495 1.00 30.59 156 LEU A C 1
ATOM 540 O O . LEU A 1 72 ? 10.535 8.689 17.531 1.00 31.01 156 LEU A O 1
ATOM 545 N N . PHE A 1 73 ? 12.226 8.633 18.978 1.00 28.89 157 PHE A N 1
ATOM 546 C CA . PHE A 1 73 ? 12.824 7.553 18.239 1.00 28.73 157 PHE A CA 1
ATOM 547 C C . PHE A 1 73 ? 13.280 6.538 19.242 1.00 28.84 157 PHE A C 1
ATOM 548 O O . PHE A 1 73 ? 13.356 6.842 20.436 1.00 28.84 157 PHE A O 1
ATOM 556 N N . GLU A 1 74 ? 13.609 5.346 18.777 1.00 28.33 158 GLU A N 1
ATOM 557 C CA . GLU A 1 74 ? 14.332 4.432 19.607 1.00 28.74 158 GLU A CA 1
ATOM 558 C C . GLU A 1 74 ? 15.855 4.703 19.420 1.00 29.37 158 GLU A C 1
ATOM 559 O O . GLU A 1 74 ? 16.410 4.254 18.439 1.00 28.63 158 GLU A O 1
ATOM 565 N N . CYS A 1 75 ? 16.498 5.401 20.368 1.00 29.69 159 CYS A N 1
ATOM 566 C CA . CYS A 1 75 ? 17.888 5.833 20.228 1.00 31.31 159 CYS A CA 1
ATOM 567 C C . CYS A 1 75 ? 18.891 4.791 20.657 1.00 31.45 159 CYS A C 1
ATOM 568 O O . CYS A 1 75 ? 18.806 4.210 21.745 1.00 32.40 159 CYS A O 1
ATOM 571 N N . VAL A 1 76 ? 19.862 4.519 19.803 1.00 31.27 160 VAL A N 1
ATOM 572 C CA . VAL A 1 76 ? 20.896 3.545 20.180 1.00 29.97 160 VAL A CA 1
ATOM 573 C C . VAL A 1 76 ? 22.261 4.237 20.166 1.00 30.56 160 VAL A C 1
ATOM 574 O O . VAL A 1 76 ? 22.503 5.074 19.314 1.00 30.52 160 VAL A O 1
ATOM 578 N N . LEU A 1 77 ? 23.162 3.931 21.102 1.00 31.26 161 LEU A N 1
ATOM 579 C CA . LEU A 1 77 ? 24.545 4.367 20.938 1.00 30.58 161 LEU A CA 1
ATOM 580 C C . LEU A 1 77 ? 25.376 3.278 20.284 1.00 30.38 161 LEU A C 1
ATOM 581 O O . LEU A 1 77 ? 25.417 2.157 20.761 1.00 29.89 161 LEU A O 1
ATOM 586 N N . PHE A 1 78 ? 26.070 3.624 19.200 1.00 30.08 162 PHE A N 1
ATOM 587 C CA . PHE A 1 78 ? 26.837 2.661 18.448 1.00 29.36 162 PHE A CA 1
ATOM 588 C C . PHE A 1 78 ? 28.147 3.360 18.168 1.00 30.23 162 PHE A C 1
ATOM 589 O O . PHE A 1 78 ? 28.227 4.278 17.403 1.00 30.80 162 PHE A O 1
ATOM 597 N N . THR A 1 79 ? 29.203 2.909 18.802 1.00 30.53 163 THR A N 1
ATOM 598 C CA . THR A 1 79 ? 30.449 3.592 18.659 1.00 30.11 163 THR A CA 1
ATOM 599 C C . THR A 1 79 ? 31.551 2.591 18.357 1.00 30.12 163 THR A C 1
ATOM 600 O O . THR A 1 79 ? 31.406 1.445 18.675 1.00 30.84 163 THR A O 1
ATOM 604 N N . ALA A 1 80 ? 32.648 3.001 17.731 1.00 30.89 164 ALA A N 1
ATOM 605 C CA . ALA A 1 80 ? 33.754 2.059 17.466 1.00 30.75 164 ALA A CA 1
ATOM 606 C C . ALA A 1 80 ? 34.743 2.194 18.579 1.00 32.64 164 ALA A C 1
ATOM 607 O O . ALA A 1 80 ? 35.799 1.581 18.534 1.00 32.92 164 ALA A O 1
ATOM 609 N N . SER A 1 81 ? 34.434 3.005 19.596 1.00 33.72 165 SER A N 1
ATOM 610 C CA . SER A 1 81 ? 35.391 3.120 20.665 1.00 35.18 165 SER A CA 1
ATOM 611 C C . SER A 1 81 ? 35.235 1.948 21.645 1.00 35.69 165 SER A C 1
ATOM 612 O O . SER A 1 81 ? 34.293 1.170 21.552 1.00 36.10 165 SER A O 1
ATOM 615 N N . LEU A 1 82 ? 36.191 1.753 22.546 1.00 37.12 166 LEU A N 1
ATOM 616 C CA . LEU A 1 82 ? 36.097 0.602 23.475 1.00 37.08 166 LEU A CA 1
ATOM 617 C C . LEU A 1 82 ? 35.131 0.905 24.629 1.00 36.49 166 LEU A C 1
ATOM 618 O O . LEU A 1 82 ? 35.087 2.045 25.103 1.00 36.46 166 LEU A O 1
ATOM 623 N N . ALA A 1 83 ? 34.369 -0.094 25.083 1.00 35.56 167 ALA A N 1
ATOM 624 C CA . ALA A 1 83 ? 33.432 0.106 26.228 1.00 35.07 167 ALA A CA 1
ATOM 625 C C . ALA A 1 83 ? 34.035 0.759 27.439 1.00 34.30 167 ALA A C 1
ATOM 626 O O . ALA A 1 83 ? 33.395 1.647 28.021 1.00 35.54 167 ALA A O 1
ATOM 628 N N . LYS A 1 84 ? 35.234 0.351 27.835 1.00 33.56 168 LYS A N 1
ATOM 629 C CA . LYS A 1 84 ? 35.891 0.939 29.058 1.00 34.24 168 LYS A CA 1
ATOM 630 C C . LYS A 1 84 ? 36.001 2.424 28.991 1.00 32.65 168 LYS A C 1
ATOM 631 O O . LYS A 1 84 ? 35.972 3.078 29.999 1.00 33.04 168 LYS A O 1
ATOM 637 N N . TYR A 1 85 ? 36.117 2.958 27.788 1.00 32.47 169 TYR A N 1
ATOM 638 C CA . TYR A 1 85 ? 35.944 4.372 27.584 1.00 32.90 169 TYR A CA 1
ATOM 639 C C . TYR A 1 85 ? 34.447 4.744 27.378 1.00 32.68 169 TYR A C 1
ATOM 640 O O . TYR A 1 85 ? 33.967 5.680 27.970 1.00 33.63 169 TYR A O 1
ATOM 649 N N . ALA A 1 86 ? 33.718 4.036 26.543 1.00 31.61 170 ALA A N 1
ATOM 650 C CA . ALA A 1 86 ? 32.451 4.569 26.031 1.00 31.08 170 ALA A CA 1
ATOM 651 C C . ALA A 1 86 ? 31.351 4.481 27.060 1.00 31.11 170 ALA A C 1
ATOM 652 O O . ALA A 1 86 ? 30.615 5.440 27.225 1.00 31.97 170 ALA A O 1
ATOM 654 N N . ASP A 1 87 ? 31.261 3.375 27.796 1.00 31.21 171 ASP A N 1
ATOM 655 C CA . ASP A 1 87 ? 30.322 3.264 28.945 1.00 30.70 171 ASP A CA 1
ATOM 656 C C . ASP A 1 87 ? 30.381 4.396 30.043 1.00 29.68 171 ASP A C 1
ATOM 657 O O . ASP A 1 87 ? 29.392 5.014 30.305 1.00 31.63 171 ASP A O 1
ATOM 662 N N . PRO A 1 88 ? 31.523 4.669 30.691 1.00 28.79 172 PRO A N 1
ATOM 663 C CA . PRO A 1 88 ? 31.463 5.824 31.620 1.00 29.10 172 PRO A CA 1
ATOM 664 C C . PRO A 1 88 ? 31.140 7.184 30.988 1.00 29.14 172 PRO A C 1
ATOM 665 O O . PRO A 1 88 ? 30.429 7.999 31.581 1.00 29.11 172 PRO A O 1
ATOM 669 N N . VAL A 1 89 ? 31.659 7.433 29.801 1.00 28.72 173 VAL A N 1
ATOM 670 C CA . VAL A 1 89 ? 31.387 8.689 29.137 1.00 28.15 173 VAL A CA 1
ATOM 671 C C . VAL A 1 89 ? 29.853 8.812 28.766 1.00 28.90 173 VAL A C 1
ATOM 672 O O . VAL A 1 89 ? 29.212 9.808 29.086 1.00 27.95 173 VAL A O 1
ATOM 676 N N . THR A 1 90 ? 29.275 7.793 28.135 1.00 29.03 174 THR A N 1
ATOM 677 C CA . THR A 1 90 ? 27.839 7.769 27.923 1.00 30.07 174 THR A CA 1
ATOM 678 C C . THR A 1 90 ? 26.990 7.809 29.222 1.00 31.61 174 THR A C 1
ATOM 679 O O . THR A 1 90 ? 25.975 8.473 29.238 1.00 31.61 174 THR A O 1
ATOM 683 N N . ASP A 1 91 ? 27.406 7.112 30.291 1.00 32.27 175 ASP A N 1
ATOM 684 C CA . ASP A 1 91 ? 26.729 7.202 31.602 1.00 32.55 175 ASP A CA 1
ATOM 685 C C . ASP A 1 91 ? 26.618 8.604 32.070 1.00 32.80 175 ASP A C 1
ATOM 686 O O . ASP A 1 91 ? 25.604 8.986 32.578 1.00 34.72 175 ASP A O 1
ATOM 691 N N . LEU A 1 92 ? 27.647 9.398 31.875 1.00 33.54 176 LEU A N 1
ATOM 692 C CA . LEU A 1 92 ? 27.626 10.780 32.324 1.00 33.92 176 LEU A CA 1
ATOM 693 C C . LEU A 1 92 ? 26.963 11.682 31.296 1.00 34.38 176 LEU A C 1
ATOM 694 O O . LEU A 1 92 ? 26.276 12.614 31.654 1.00 33.04 176 LEU A O 1
ATOM 699 N N . LEU A 1 93 ? 27.238 11.428 30.011 1.00 35.34 177 LEU A N 1
ATOM 700 C CA . LEU A 1 93 ? 26.604 12.164 28.943 1.00 34.97 177 LEU A CA 1
ATOM 701 C C . LEU A 1 93 ? 25.050 11.991 29.005 1.00 35.53 177 LEU A C 1
ATOM 702 O O . LEU A 1 93 ? 24.364 12.959 29.192 1.00 35.76 177 LEU A O 1
ATOM 707 N N . ASP A 1 94 ? 24.539 10.776 28.887 1.00 36.07 178 ASP A N 1
ATOM 708 C CA . ASP A 1 94 ? 23.111 10.485 28.829 1.00 37.76 178 ASP A CA 1
ATOM 709 C C . ASP A 1 94 ? 22.380 10.652 30.165 1.00 38.66 178 ASP A C 1
ATOM 710 O O . ASP A 1 94 ? 21.758 9.736 30.678 1.00 38.82 178 ASP A O 1
ATOM 715 N N . ARG A 1 95 ? 22.409 11.851 30.699 1.00 39.62 179 ARG A N 1
ATOM 716 C CA . ARG A 1 95 ? 21.836 12.112 31.991 1.00 41.97 179 ARG A CA 1
ATOM 717 C C . ARG A 1 95 ? 20.301 11.876 32.091 1.00 41.63 179 ARG A C 1
ATOM 718 O O . ARG A 1 95 ? 19.782 11.842 33.198 1.00 42.25 179 ARG A O 1
ATOM 726 N N . CYS A 1 96 ? 19.597 11.718 30.968 1.00 40.55 180 CYS A N 1
ATOM 727 C CA . CYS A 1 96 ? 18.172 11.308 30.985 1.00 40.65 180 CYS A CA 1
ATOM 728 C C . CYS A 1 96 ? 17.820 9.918 30.506 1.00 38.28 180 CYS A C 1
ATOM 729 O O . CYS A 1 96 ? 16.643 9.642 30.284 1.00 36.70 180 CYS A O 1
ATOM 732 N N . GLY A 1 97 ? 18.787 9.044 30.294 1.00 36.93 181 GLY A N 1
ATOM 733 C CA . GLY A 1 97 ? 18.377 7.664 29.984 1.00 37.20 181 GLY A CA 1
ATOM 734 C C . GLY A 1 97 ? 17.826 7.368 28.603 1.00 36.32 181 GLY A C 1
ATOM 735 O O . GLY A 1 97 ? 17.344 6.287 28.365 1.00 37.54 181 GLY A O 1
ATOM 736 N N . VAL A 1 98 ? 17.964 8.318 27.690 1.00 35.64 182 VAL A N 1
ATOM 737 C CA . VAL A 1 98 ? 17.614 8.201 26.270 1.00 35.34 182 VAL A CA 1
ATOM 738 C C . VAL A 1 98 ? 18.050 6.930 25.470 1.00 34.84 182 VAL A C 1
ATOM 739 O O . VAL A 1 98 ? 17.224 6.404 24.711 1.00 34.28 182 VAL A O 1
ATOM 743 N N . PHE A 1 99 ? 19.283 6.431 25.664 1.00 33.80 183 PHE A N 1
ATOM 744 C CA . PHE A 1 99 ? 19.763 5.235 24.943 1.00 33.01 183 PHE A CA 1
ATOM 745 C C . PHE A 1 99 ? 19.146 3.916 25.395 1.00 33.98 183 PHE A C 1
ATOM 746 O O . PHE A 1 99 ? 19.223 3.567 26.572 1.00 34.93 183 PHE A O 1
ATOM 754 N N . ARG A 1 100 ? 18.579 3.156 24.461 1.00 33.82 184 ARG A N 1
ATOM 755 C CA . ARG A 1 100 ? 17.969 1.881 24.802 1.00 34.89 184 ARG A CA 1
ATOM 756 C C . ARG A 1 100 ? 19.010 0.775 24.820 1.00 34.94 184 ARG A C 1
ATOM 757 O O . ARG A 1 100 ? 18.759 -0.326 25.324 1.00 37.31 184 ARG A O 1
ATOM 765 N N . ALA A 1 101 ? 20.162 1.034 24.236 1.00 33.17 185 ALA A N 1
ATOM 766 C CA . ALA A 1 101 ? 21.160 0.010 24.023 1.00 31.91 185 ALA A CA 1
ATOM 767 C C . ALA A 1 101 ? 22.473 0.731 23.719 1.00 31.00 185 ALA A C 1
ATOM 768 O O . ALA A 1 101 ? 22.470 1.873 23.297 1.00 29.97 185 ALA A O 1
ATOM 770 N N . ARG A 1 102 ? 23.585 0.063 23.957 1.00 30.34 186 ARG A N 1
ATOM 771 C CA . ARG A 1 102 ? 24.887 0.642 23.698 1.00 28.97 186 ARG A CA 1
ATOM 772 C C . ARG A 1 102 ? 25.724 -0.407 23.073 1.00 29.14 186 ARG A C 1
ATOM 773 O O . ARG A 1 102 ? 25.892 -1.482 23.664 1.00 30.75 186 ARG A O 1
ATOM 781 N N . LEU A 1 103 ? 26.188 -0.148 21.841 1.00 27.90 187 LEU A N 1
ATOM 782 C CA . LEU A 1 103 ? 26.998 -1.092 21.095 1.00 25.37 187 LEU A CA 1
ATOM 783 C C . LEU A 1 103 ? 28.356 -0.436 20.938 1.00 26.04 187 LEU A C 1
ATOM 784 O O . LEU A 1 103 ? 28.428 0.770 20.738 1.00 27.49 187 LEU A O 1
ATOM 789 N N . PHE A 1 104 ? 29.431 -1.215 21.002 1.00 26.08 188 PHE A N 1
ATOM 790 C CA . PHE A 1 104 ? 30.787 -0.710 21.021 1.00 26.36 188 PHE A CA 1
ATOM 791 C C . PHE A 1 104 ? 31.645 -1.341 19.971 1.00 27.32 188 PHE A C 1
ATOM 792 O O . PHE A 1 104 ? 31.175 -2.103 19.138 1.00 25.95 188 PHE A O 1
ATOM 800 N N . ARG A 1 105 ? 32.955 -1.097 20.071 1.00 30.31 189 ARG A N 1
ATOM 801 C CA . ARG A 1 105 ? 33.887 -1.564 19.057 1.00 32.45 189 ARG A CA 1
ATOM 802 C C . ARG A 1 105 ? 33.472 -2.920 18.543 1.00 34.08 189 ARG A C 1
ATOM 803 O O . ARG A 1 105 ? 33.267 -3.041 17.380 1.00 35.83 189 ARG A O 1
ATOM 811 N N . GLU A 1 106 ? 33.276 -3.913 19.409 1.00 36.14 190 GLU A N 1
ATOM 812 C CA . GLU A 1 106 ? 33.093 -5.345 18.991 1.00 37.77 190 GLU A CA 1
ATOM 813 C C . GLU A 1 106 ? 31.854 -5.695 18.219 1.00 37.26 190 GLU A C 1
ATOM 814 O O . GLU A 1 106 ? 31.832 -6.781 17.660 1.00 36.60 190 GLU A O 1
ATOM 820 N N . SER A 1 107 ? 30.837 -4.816 18.239 1.00 36.10 191 SER A N 1
ATOM 821 C CA . SER A 1 107 ? 29.632 -4.977 17.425 1.00 35.00 191 SER A CA 1
ATOM 822 C C . SER A 1 107 ? 29.761 -4.365 16.019 1.00 34.67 191 SER A C 1
ATOM 823 O O . SER A 1 107 ? 28.896 -4.578 15.138 1.00 35.04 191 SER A O 1
ATOM 826 N N . CYS A 1 108 ? 30.856 -3.647 15.806 1.00 33.22 192 CYS A N 1
ATOM 827 C CA . CYS A 1 108 ? 31.182 -3.061 14.534 1.00 33.95 192 CYS A CA 1
ATOM 828 C C . CYS A 1 108 ? 31.752 -4.156 13.716 1.00 32.86 192 CYS A C 1
ATOM 829 O O . CYS A 1 108 ? 32.272 -5.100 14.292 1.00 35.72 192 CYS A O 1
ATOM 832 N N . VAL A 1 109 ? 31.709 -4.066 12.398 1.00 30.47 193 VAL A N 1
ATOM 833 C CA . VAL A 1 109 ? 32.608 -4.933 11.621 1.00 29.41 193 VAL A CA 1
ATOM 834 C C . VAL A 1 109 ? 33.884 -4.266 11.181 1.00 29.50 193 VAL A C 1
ATOM 835 O O . VAL A 1 109 ? 33.907 -3.075 10.836 1.00 31.12 193 VAL A O 1
ATOM 839 N N . PHE A 1 110 ? 34.949 -5.035 11.126 1.00 28.54 194 PHE A N 1
ATOM 840 C CA . PHE A 1 110 ? 36.224 -4.519 10.705 1.00 28.11 194 PHE A CA 1
ATOM 841 C C . PHE A 1 110 ? 36.403 -4.606 9.209 1.00 28.36 194 PHE A C 1
ATOM 842 O O . PHE A 1 110 ? 36.427 -5.688 8.687 1.00 29.73 194 PHE A O 1
ATOM 850 N N . HIS A 1 111 ? 36.553 -3.487 8.516 1.00 28.87 195 HIS A N 1
ATOM 851 C CA . HIS A 1 111 ? 36.703 -3.428 7.050 1.00 29.93 195 HIS A CA 1
ATOM 852 C C . HIS A 1 111 ? 38.108 -2.846 6.714 1.00 32.16 195 HIS A C 1
ATOM 853 O O . HIS A 1 111 ? 38.279 -1.644 6.728 1.00 33.85 195 HIS A O 1
ATOM 860 N N . GLN A 1 112 ? 39.123 -3.690 6.443 1.00 33.76 196 GLN A N 1
ATOM 861 C CA . GLN A 1 112 ? 40.543 -3.285 6.393 1.00 35.89 196 GLN A CA 1
ATOM 862 C C . GLN A 1 112 ? 40.831 -2.015 7.148 1.00 36.79 196 GLN A C 1
ATOM 863 O O . GLN A 1 112 ? 41.040 -0.974 6.535 1.00 36.76 196 GLN A O 1
ATOM 869 N N . GLY A 1 113 ? 40.810 -2.063 8.459 1.00 37.87 197 GLY A N 1
ATOM 870 C CA . GLY A 1 113 ? 41.245 -0.890 9.160 1.00 39.01 197 GLY A CA 1
ATOM 871 C C . GLY A 1 113 ? 40.184 0.108 9.557 1.00 39.49 197 GLY A C 1
ATOM 872 O O . GLY A 1 113 ? 40.467 0.876 10.431 1.00 39.62 197 GLY A O 1
ATOM 873 N N . CYS A 1 114 ? 39.008 0.127 8.915 1.00 38.83 198 CYS A N 1
ATOM 874 C CA . CYS A 1 114 ? 37.836 0.855 9.459 1.00 39.64 198 CYS A CA 1
ATOM 875 C C . CYS A 1 114 ? 36.945 -0.009 10.304 1.00 36.58 198 CYS A C 1
ATOM 876 O O . CYS A 1 114 ? 36.858 -1.170 10.063 1.00 36.92 198 CYS A O 1
ATOM 879 N N . TYR A 1 115 ? 36.182 0.581 11.205 1.00 34.54 199 TYR A N 1
ATOM 880 C CA . TYR A 1 115 ? 35.148 -0.139 11.925 1.00 32.90 199 TYR A CA 1
ATOM 881 C C . TYR A 1 115 ? 33.866 0.385 11.374 1.00 31.54 199 TYR A C 1
ATOM 882 O O . TYR A 1 115 ? 33.632 1.547 11.468 1.00 32.25 199 TYR A O 1
ATOM 891 N N . VAL A 1 116 ? 33.064 -0.470 10.760 1.00 29.41 200 VAL A N 1
ATOM 892 C CA . VAL A 1 116 ? 31.856 -0.059 10.110 1.00 26.84 200 VAL A CA 1
ATOM 893 C C . VAL A 1 116 ? 30.678 -0.441 10.946 1.00 27.42 200 VAL A C 1
ATOM 894 O O . VAL A 1 116 ? 30.650 -1.491 11.576 1.00 28.11 200 VAL A O 1
ATOM 898 N N . LYS A 1 117 ? 29.676 0.410 10.996 1.00 28.04 201 LYS A N 1
ATOM 899 C CA . LYS A 1 117 ? 28.464 0.031 11.709 1.00 27.47 201 LYS A CA 1
ATOM 900 C C . LYS A 1 117 ? 27.449 -0.568 10.746 1.00 28.17 201 LYS A C 1
ATOM 901 O O . LYS A 1 117 ? 26.771 0.152 10.001 1.00 29.66 201 LYS A O 1
ATOM 907 N N . ASP A 1 118 ? 27.455 -1.891 10.676 1.00 27.84 202 ASP A N 1
ATOM 908 C CA . ASP A 1 118 ? 26.654 -2.614 9.759 1.00 28.20 202 ASP A CA 1
ATOM 909 C C . ASP A 1 118 ? 25.231 -2.529 10.215 1.00 28.10 202 ASP A C 1
ATOM 910 O O . ASP A 1 118 ? 24.786 -3.284 11.060 1.00 29.43 202 ASP A O 1
ATOM 915 N N . LEU A 1 119 ? 24.480 -1.621 9.661 1.00 28.56 203 LEU A N 1
ATOM 916 C CA . LEU A 1 119 ? 23.096 -1.492 10.135 1.00 28.90 203 LEU A CA 1
ATOM 917 C C . LEU A 1 119 ? 22.235 -2.757 9.981 1.00 29.26 203 LEU A C 1
ATOM 918 O O . LEU A 1 119 ? 21.185 -2.826 10.561 1.00 29.95 203 LEU A O 1
ATOM 923 N N . SER A 1 120 ? 22.663 -3.733 9.213 1.00 30.06 204 SER A N 1
ATOM 924 C CA . SER A 1 120 ? 21.769 -4.858 8.922 1.00 32.17 204 SER A CA 1
ATOM 925 C C . SER A 1 120 ? 21.914 -5.958 9.994 1.00 32.53 204 SER A C 1
ATOM 926 O O . SER A 1 120 ? 21.254 -6.973 9.934 1.00 33.57 204 SER A O 1
ATOM 929 N N . ARG A 1 121 ? 22.808 -5.754 10.953 1.00 32.38 205 ARG A N 1
ATOM 930 C CA . ARG A 1 121 ? 23.020 -6.694 12.050 1.00 31.60 205 ARG A CA 1
ATOM 931 C C . ARG A 1 121 ? 22.165 -6.281 13.224 1.00 30.89 205 ARG A C 1
ATOM 932 O O . ARG A 1 121 ? 22.257 -6.815 14.280 1.00 31.27 205 ARG A O 1
ATOM 940 N N . LEU A 1 122 ? 21.345 -5.280 13.049 1.00 31.00 206 LEU A N 1
ATOM 941 C CA . LEU A 1 122 ? 20.755 -4.629 14.180 1.00 30.99 206 LEU A CA 1
ATOM 942 C C . LEU A 1 122 ? 19.454 -5.300 14.635 1.00 32.81 206 LEU A C 1
ATOM 943 O O . LEU A 1 122 ? 19.101 -5.294 15.827 1.00 34.02 206 LEU A O 1
ATOM 948 N N . GLY A 1 123 ? 18.717 -5.868 13.696 1.00 33.94 207 GLY A N 1
ATOM 949 C CA . GLY A 1 123 ? 17.451 -6.554 14.029 1.00 34.68 207 GLY A CA 1
ATOM 950 C C . GLY A 1 123 ? 16.271 -5.596 13.921 1.00 35.83 207 GLY A C 1
ATOM 951 O O . GLY A 1 123 ? 15.242 -5.788 14.608 1.00 35.09 207 GLY A O 1
ATOM 952 N N . ARG A 1 124 ? 16.451 -4.540 13.099 1.00 35.16 208 ARG A N 1
ATOM 953 C CA . ARG A 1 124 ? 15.437 -3.540 12.833 1.00 34.48 208 ARG A CA 1
ATOM 954 C C . ARG A 1 124 ? 15.198 -3.400 11.312 1.00 35.87 208 ARG A C 1
ATOM 955 O O . ARG A 1 124 ? 16.055 -3.757 10.481 1.00 36.80 208 ARG A O 1
ATOM 963 N N . ASP A 1 125 ? 14.021 -2.907 10.936 1.00 36.29 209 ASP A N 1
ATOM 964 C CA . ASP A 1 125 ? 13.712 -2.713 9.543 1.00 37.12 209 ASP A CA 1
ATOM 965 C C . ASP A 1 125 ? 14.591 -1.542 9.063 1.00 37.17 209 ASP A C 1
ATOM 966 O O . ASP A 1 125 ? 14.544 -0.421 9.618 1.00 37.00 209 ASP A O 1
ATOM 971 N N . LEU A 1 126 ? 15.435 -1.801 8.073 1.00 37.05 210 LEU A N 1
ATOM 972 C CA . LEU A 1 126 ? 16.325 -0.757 7.590 1.00 36.55 210 LEU A CA 1
ATOM 973 C C . LEU A 1 126 ? 15.540 0.405 6.938 1.00 36.21 210 LEU A C 1
ATOM 974 O O . LEU A 1 126 ? 16.050 1.504 6.753 1.00 35.95 210 LEU A O 1
ATOM 979 N N . ARG A 1 127 ? 14.305 0.161 6.582 1.00 35.91 211 ARG A N 1
ATOM 980 C CA . ARG A 1 127 ? 13.522 1.222 6.018 1.00 36.82 211 ARG A CA 1
ATOM 981 C C . ARG A 1 127 ? 13.053 2.157 7.120 1.00 35.59 211 ARG A C 1
ATOM 982 O O . ARG A 1 127 ? 12.510 3.214 6.808 1.00 35.37 211 ARG A O 1
ATOM 990 N N . LYS A 1 128 ? 13.244 1.744 8.391 1.00 35.21 212 LYS A N 1
ATOM 991 C CA . LYS A 1 128 ? 12.899 2.500 9.624 1.00 34.20 212 LYS A CA 1
ATOM 992 C C . LYS A 1 128 ? 14.112 2.674 10.547 1.00 32.89 212 LYS A C 1
ATOM 993 O O . LYS A 1 128 ? 13.972 2.680 11.781 1.00 32.72 212 LYS A O 1
ATOM 999 N N . THR A 1 129 ? 15.290 2.838 9.956 1.00 31.72 213 THR A N 1
ATOM 1000 C CA . THR A 1 129 ? 16.580 3.049 10.666 1.00 29.82 213 THR A CA 1
ATOM 1001 C C . THR A 1 129 ? 17.334 4.251 10.122 1.00 28.24 213 THR A C 1
ATOM 1002 O O . THR A 1 129 ? 17.436 4.417 8.939 1.00 27.10 213 THR A O 1
ATOM 1006 N N . LEU A 1 130 ? 17.883 5.068 10.995 1.00 26.52 214 LEU A N 1
ATOM 1007 C CA . LEU A 1 130 ? 18.733 6.153 10.559 1.00 26.24 214 LEU A CA 1
ATOM 1008 C C . LEU A 1 130 ? 20.063 6.015 11.228 1.00 25.90 214 LEU A C 1
ATOM 1009 O O . LEU A 1 130 ? 20.141 5.421 12.310 1.00 26.35 214 LEU A O 1
ATOM 1014 N N . ILE A 1 131 ? 21.104 6.611 10.668 1.00 25.17 215 ILE A N 1
ATOM 1015 C CA . ILE A 1 131 ? 22.350 6.728 11.459 1.00 25.57 215 ILE A CA 1
ATOM 1016 C C . ILE A 1 131 ? 22.925 8.147 11.484 1.00 26.69 215 ILE A C 1
ATOM 1017 O O . ILE A 1 131 ? 23.154 8.753 10.422 1.00 28.40 215 ILE A O 1
ATOM 1022 N N . LEU A 1 132 ? 23.208 8.649 12.678 1.00 25.55 216 LEU A N 1
ATOM 1023 C CA . LEU A 1 132 ? 23.764 9.981 12.835 1.00 25.94 216 LEU A CA 1
ATOM 1024 C C . LEU A 1 132 ? 25.233 9.869 13.227 1.00 26.08 216 LEU A C 1
ATOM 1025 O O . LEU A 1 132 ? 25.505 9.354 14.290 1.00 25.60 216 LEU A O 1
ATOM 1030 N N . ASP A 1 133 ? 26.172 10.377 12.422 1.00 26.52 217 ASP A N 1
ATOM 1031 C CA . ASP A 1 133 ? 27.605 10.065 12.640 1.00 27.22 217 ASP A CA 1
ATOM 1032 C C . ASP A 1 133 ? 28.421 11.005 11.867 1.00 26.98 217 ASP A C 1
ATOM 1033 O O . ASP A 1 133 ? 28.132 11.203 10.716 1.00 28.13 217 ASP A O 1
ATOM 1038 N N . ASN A 1 134 ? 29.459 11.605 12.454 1.00 27.30 218 ASN A N 1
ATOM 1039 C CA . ASN A 1 134 ? 30.358 12.449 11.668 1.00 26.48 218 ASN A CA 1
ATOM 1040 C C . ASN A 1 134 ? 31.354 11.683 10.779 1.00 26.45 218 ASN A C 1
ATOM 1041 O O . ASN A 1 134 ? 32.066 12.314 10.039 1.00 25.85 218 ASN A O 1
ATOM 1046 N N . SER A 1 135 ? 31.449 10.354 10.848 1.00 26.93 219 SER A N 1
ATOM 1047 C CA . SER A 1 135 ? 32.353 9.633 9.897 1.00 28.42 219 SER A CA 1
ATOM 1048 C C . SER A 1 135 ? 31.664 8.801 8.821 1.00 28.89 219 SER A C 1
ATOM 1049 O O . SER A 1 135 ? 31.032 7.779 9.148 1.00 29.26 219 SER A O 1
ATOM 1052 N N . PRO A 1 136 ? 31.786 9.205 7.548 1.00 28.48 220 PRO A N 1
ATOM 1053 C CA . PRO A 1 136 ? 31.143 8.397 6.552 1.00 29.01 220 PRO A CA 1
ATOM 1054 C C . PRO A 1 136 ? 31.669 7.016 6.507 1.00 29.90 220 PRO A C 1
ATOM 1055 O O . PRO A 1 136 ? 30.972 6.148 6.074 1.00 32.64 220 PRO A O 1
ATOM 1059 N N . ALA A 1 137 ? 32.869 6.765 6.973 1.00 30.82 221 ALA A N 1
ATOM 1060 C CA . ALA A 1 137 ? 33.358 5.386 7.069 1.00 29.98 221 ALA A CA 1
ATOM 1061 C C . ALA A 1 137 ? 32.580 4.485 8.022 1.00 31.02 221 ALA A C 1
ATOM 1062 O O . ALA A 1 137 ? 32.542 3.280 7.796 1.00 32.56 221 ALA A O 1
ATOM 1064 N N . SER A 1 138 ? 31.911 5.013 9.044 1.00 30.72 222 SER A N 1
ATOM 1065 C CA . SER A 1 138 ? 31.056 4.158 9.875 1.00 29.87 222 SER A CA 1
ATOM 1066 C C . SER A 1 138 ? 29.903 3.576 9.105 1.00 30.71 222 SER A C 1
ATOM 1067 O O . SER A 1 138 ? 29.315 2.529 9.519 1.00 31.81 222 SER A O 1
ATOM 1070 N N . TYR A 1 139 ? 29.490 4.251 8.031 1.00 29.69 223 TYR A N 1
ATOM 1071 C CA . TYR A 1 139 ? 28.293 3.810 7.374 1.00 29.14 223 TYR A CA 1
ATOM 1072 C C . TYR A 1 139 ? 28.543 3.413 5.948 1.00 29.33 223 TYR A C 1
ATOM 1073 O O . TYR A 1 139 ? 27.684 3.569 5.078 1.00 30.15 223 TYR A O 1
ATOM 1082 N N . ILE A 1 140 ? 29.688 2.802 5.721 1.00 28.62 224 ILE A N 1
ATOM 1083 C CA . ILE A 1 140 ? 30.045 2.414 4.374 1.00 28.21 224 ILE A CA 1
ATOM 1084 C C . ILE A 1 140 ? 28.958 1.617 3.708 1.00 28.34 224 ILE A C 1
ATOM 1085 O O . ILE A 1 140 ? 28.734 1.829 2.535 1.00 29.57 224 ILE A O 1
ATOM 1090 N N . PHE A 1 141 ? 28.285 0.734 4.450 1.00 27.74 225 PHE A N 1
ATOM 1091 C CA . PHE A 1 141 ? 27.322 -0.187 3.901 1.00 27.56 225 PHE A CA 1
ATOM 1092 C C . PHE A 1 141 ? 25.914 0.397 3.747 1.00 28.12 225 PHE A C 1
ATOM 1093 O O . PHE A 1 141 ? 25.093 -0.173 3.031 1.00 29.24 225 PHE A O 1
ATOM 1101 N N . HIS A 1 142 ? 25.632 1.496 4.429 1.00 27.31 226 HIS A N 1
ATOM 1102 C CA . HIS A 1 142 ? 24.326 2.101 4.406 1.00 26.42 226 HIS A CA 1
ATOM 1103 C C . HIS A 1 142 ? 24.362 3.593 4.278 1.00 26.53 226 HIS A C 1
ATOM 1104 O O . HIS A 1 142 ? 23.810 4.238 5.113 1.00 24.88 226 HIS A O 1
ATOM 1111 N N . PRO A 1 143 ? 24.980 4.158 3.198 1.00 27.47 227 PRO A N 1
ATOM 1112 C CA . PRO A 1 143 ? 25.031 5.613 3.250 1.00 28.06 227 PRO A CA 1
ATOM 1113 C C . PRO A 1 143 ? 23.650 6.180 2.961 1.00 29.15 227 PRO A C 1
ATOM 1114 O O . PRO A 1 143 ? 23.363 7.318 3.274 1.00 29.36 227 PRO A O 1
ATOM 1118 N N . GLU A 1 144 ? 22.770 5.386 2.385 1.00 30.88 228 GLU A N 1
ATOM 1119 C CA . GLU A 1 144 ? 21.452 5.930 2.192 1.00 32.66 228 GLU A CA 1
ATOM 1120 C C . GLU A 1 144 ? 20.555 6.085 3.447 1.00 31.55 228 GLU A C 1
ATOM 1121 O O . GLU A 1 144 ? 19.519 6.752 3.352 1.00 32.45 228 GLU A O 1
ATOM 1127 N N . ASN A 1 145 ? 20.991 5.559 4.606 1.00 29.30 229 ASN A N 1
ATOM 1128 C CA . ASN A 1 145 ? 20.312 5.730 5.875 1.00 28.35 229 ASN A CA 1
ATOM 1129 C C . ASN A 1 145 ? 20.926 6.781 6.727 1.00 28.26 229 ASN A C 1
ATOM 1130 O O . ASN A 1 145 ? 20.445 6.993 7.841 1.00 28.47 229 ASN A O 1
ATOM 1135 N N . ALA A 1 146 ? 21.984 7.412 6.221 1.00 26.87 230 ALA A N 1
ATOM 1136 C CA . ALA A 1 146 ? 22.769 8.340 6.979 1.00 26.25 230 ALA A CA 1
ATOM 1137 C C . ALA A 1 146 ? 22.168 9.719 7.079 1.00 27.03 230 ALA A C 1
ATOM 1138 O O . ALA A 1 146 ? 21.601 10.227 6.090 1.00 26.59 230 ALA A O 1
ATOM 1140 N N . VAL A 1 147 ? 22.368 10.371 8.232 1.00 27.20 231 VAL A N 1
ATOM 1141 C CA . VAL A 1 147 ? 22.204 11.832 8.285 1.00 28.07 231 VAL A CA 1
ATOM 1142 C C . VAL A 1 147 ? 23.510 12.484 8.686 1.00 28.77 231 VAL A C 1
ATOM 1143 O O . VAL A 1 147 ? 23.825 12.583 9.845 1.00 31.01 231 VAL A O 1
ATOM 1147 N N . PRO A 1 148 ? 24.306 12.928 7.743 1.00 28.82 232 PRO A N 1
ATOM 1148 C CA . PRO A 1 148 ? 25.635 13.313 8.166 1.00 27.80 232 PRO A CA 1
ATOM 1149 C C . PRO A 1 148 ? 25.594 14.526 9.076 1.00 28.19 232 PRO A C 1
ATOM 1150 O O . PRO A 1 148 ? 24.641 15.282 9.042 1.00 28.62 232 PRO A O 1
ATOM 1154 N N . VAL A 1 149 ? 26.621 14.670 9.894 1.00 27.50 233 VAL A N 1
ATOM 1155 C CA . VAL A 1 149 ? 26.775 15.760 10.828 1.00 27.72 233 VAL A CA 1
ATOM 1156 C C . VAL A 1 149 ? 28.294 16.129 10.888 1.00 28.49 233 VAL A C 1
ATOM 1157 O O . VAL A 1 149 ? 29.170 15.320 10.746 1.00 28.52 233 VAL A O 1
ATOM 1161 N N . GLN A 1 150 ? 28.569 17.393 11.028 1.00 29.19 234 GLN A N 1
ATOM 1162 C CA . GLN A 1 150 ? 29.909 17.922 11.041 1.00 29.15 234 GLN A CA 1
ATOM 1163 C C . GLN A 1 150 ? 30.582 17.446 12.335 1.00 27.71 234 GLN A C 1
ATOM 1164 O O . GLN A 1 150 ? 29.958 17.446 13.413 1.00 27.60 234 GLN A O 1
ATOM 1170 N N . SER A 1 151 ? 31.850 17.080 12.242 1.00 25.88 235 SER A N 1
ATOM 1171 C CA . SER A 1 151 ? 32.649 16.819 13.431 1.00 25.59 235 SER A CA 1
ATOM 1172 C C . SER A 1 151 ? 32.667 18.034 14.349 1.00 25.94 235 SER A C 1
ATOM 1173 O O . SER A 1 151 ? 32.696 19.198 13.915 1.00 25.68 235 SER A O 1
ATOM 1176 N N . TRP A 1 152 ? 32.627 17.741 15.623 1.00 26.05 236 TRP A N 1
ATOM 1177 C CA . TRP A 1 152 ? 32.788 18.774 16.598 1.00 27.14 236 TRP A CA 1
ATOM 1178 C C . TRP A 1 152 ? 33.948 18.477 17.603 1.00 28.83 236 TRP A C 1
ATOM 1179 O O . TRP A 1 152 ? 34.243 17.328 17.937 1.00 28.89 236 TRP A O 1
ATOM 1190 N N . PHE A 1 153 ? 34.582 19.530 18.106 1.00 30.24 237 PHE A N 1
ATOM 1191 C CA . PHE A 1 153 ? 35.789 19.431 18.950 1.00 29.76 237 PHE A CA 1
ATOM 1192 C C . PHE A 1 153 ? 35.719 20.396 20.083 1.00 31.15 237 PHE A C 1
ATOM 1193 O O . PHE A 1 153 ? 35.796 20.021 21.214 1.00 34.54 237 PHE A O 1
ATOM 1201 N N . ASP A 1 154 ? 35.540 21.658 19.838 1.00 32.51 238 ASP A N 1
ATOM 1202 C CA . ASP A 1 154 ? 35.609 22.541 20.960 1.00 34.27 238 ASP A CA 1
ATOM 1203 C C . ASP A 1 154 ? 34.870 23.837 20.672 1.00 34.30 238 ASP A C 1
ATOM 1204 O O . ASP A 1 154 ? 34.751 24.680 21.518 1.00 36.62 238 ASP A O 1
ATOM 1209 N N . ASP A 1 155 ? 34.360 23.993 19.487 1.00 34.48 239 ASP A N 1
ATOM 1210 C CA . ASP A 1 155 ? 33.589 25.167 19.140 1.00 36.75 239 ASP A CA 1
ATOM 1211 C C . ASP A 1 155 ? 32.276 25.383 19.908 1.00 37.34 239 ASP A C 1
ATOM 1212 O O . ASP A 1 155 ? 31.268 24.840 19.522 1.00 37.20 239 ASP A O 1
ATOM 1217 N N . MET A 1 156 ? 32.304 26.209 20.951 1.00 38.00 240 MET A N 1
ATOM 1218 C CA . MET A 1 156 ? 31.143 26.516 21.783 1.00 39.28 240 MET A CA 1
ATOM 1219 C C . MET A 1 156 ? 29.996 27.274 21.092 1.00 39.57 240 MET A C 1
ATOM 1220 O O . MET A 1 156 ? 28.858 27.309 21.607 1.00 40.69 240 MET A O 1
ATOM 1225 N N . ALA A 1 157 ? 30.287 27.883 19.957 1.00 39.04 241 ALA A N 1
ATOM 1226 C CA . ALA A 1 157 ? 29.253 28.454 19.099 1.00 38.83 241 ALA A CA 1
ATOM 1227 C C . ALA A 1 157 ? 28.570 27.488 18.137 1.00 38.80 241 ALA A C 1
ATOM 1228 O O . ALA A 1 157 ? 27.851 27.953 17.270 1.00 38.99 241 ALA A O 1
ATOM 1230 N N . ASP A 1 158 ? 28.843 26.171 18.204 1.00 38.42 242 ASP A N 1
ATOM 1231 C CA . ASP A 1 158 ? 28.198 25.179 17.304 1.00 37.06 242 ASP A CA 1
ATOM 1232 C C . ASP A 1 158 ? 26.712 25.169 17.593 1.00 36.65 242 ASP A C 1
ATOM 1233 O O . ASP A 1 158 ? 26.320 25.300 18.764 1.00 37.54 242 ASP A O 1
ATOM 1238 N N . THR A 1 159 ? 25.889 24.988 16.564 1.00 36.14 243 THR A N 1
ATOM 1239 C CA . THR A 1 159 ? 24.428 24.882 16.729 1.00 35.48 243 THR A CA 1
ATOM 1240 C C . THR A 1 159 ? 23.896 23.772 15.866 1.00 36.34 243 THR A C 1
ATOM 1241 O O . THR A 1 159 ? 22.678 23.668 15.653 1.00 37.17 243 THR A O 1
ATOM 1245 N N . GLU A 1 160 ? 24.796 22.900 15.421 1.00 36.44 244 GLU A N 1
ATOM 1246 C CA . GLU A 1 160 ? 24.417 21.738 14.611 1.00 37.73 244 GLU A CA 1
ATOM 1247 C C . GLU A 1 160 ? 23.352 20.830 15.197 1.00 36.82 244 GLU A C 1
ATOM 1248 O O . GLU A 1 160 ? 22.484 20.372 14.450 1.00 37.73 244 GLU A O 1
ATOM 1254 N N . LEU A 1 161 ? 23.406 20.543 16.496 1.00 35.13 245 LEU A N 1
ATOM 1255 C CA . LEU A 1 161 ? 22.371 19.721 17.077 1.00 34.92 245 LEU A CA 1
ATOM 1256 C C . LEU A 1 161 ? 21.003 20.446 17.199 1.00 36.42 245 LEU A C 1
ATOM 1257 O O . LEU A 1 161 ? 19.965 19.861 16.952 1.00 37.30 245 LEU A O 1
ATOM 1262 N N . LEU A 1 162 ? 21.021 21.726 17.555 1.00 37.51 246 LEU A N 1
ATOM 1263 C CA . LEU A 1 162 ? 19.894 22.627 17.393 1.00 37.67 246 LEU A CA 1
ATOM 1264 C C . LEU A 1 162 ? 19.380 22.665 15.935 1.00 38.11 246 LEU A C 1
ATOM 1265 O O . LEU A 1 162 ? 18.217 22.532 15.714 1.00 38.00 246 LEU A O 1
ATOM 1270 N N . ASN A 1 163 ? 20.232 22.869 14.939 1.00 37.91 247 ASN A N 1
ATOM 1271 C CA . ASN A 1 163 ? 19.713 22.846 13.603 1.00 38.08 247 ASN A CA 1
ATOM 1272 C C . ASN A 1 163 ? 19.009 21.524 13.271 1.00 38.07 247 ASN A C 1
ATOM 1273 O O . ASN A 1 163 ? 18.061 21.531 12.510 1.00 39.19 247 ASN A O 1
ATOM 1278 N N . LEU A 1 164 ? 19.428 20.388 13.850 1.00 36.82 248 LEU A N 1
ATOM 1279 C CA . LEU A 1 164 ? 18.978 19.100 13.330 1.00 34.79 248 LEU A CA 1
ATOM 1280 C C . LEU A 1 164 ? 17.673 18.652 13.947 1.00 34.95 248 LEU A C 1
ATOM 1281 O O . LEU A 1 164 ? 17.022 17.701 13.472 1.00 33.40 248 LEU A O 1
ATOM 1286 N N . ILE A 1 165 ? 17.289 19.323 15.023 1.00 34.88 249 ILE A N 1
ATOM 1287 C CA . ILE A 1 165 ? 16.101 18.911 15.714 1.00 34.44 249 ILE A CA 1
ATOM 1288 C C . ILE A 1 165 ? 14.868 18.954 14.804 1.00 35.24 249 ILE A C 1
ATOM 1289 O O . ILE A 1 165 ? 14.200 17.978 14.734 1.00 35.96 249 ILE A O 1
ATOM 1294 N N . PRO A 1 166 ? 14.590 20.061 14.087 1.00 35.76 250 PRO A N 1
ATOM 1295 C CA . PRO A 1 166 ? 13.445 20.069 13.146 1.00 35.92 250 PRO A CA 1
ATOM 1296 C C . PRO A 1 166 ? 13.541 18.993 12.091 1.00 36.24 250 PRO A C 1
ATOM 1297 O O . PRO A 1 166 ? 12.534 18.395 11.736 1.00 37.79 250 PRO A O 1
ATOM 1301 N N . ILE A 1 167 ? 14.738 18.770 11.579 1.00 36.15 251 ILE A N 1
ATOM 1302 C CA . ILE A 1 167 ? 15.045 17.696 10.613 1.00 36.81 251 ILE A CA 1
ATOM 1303 C C . ILE A 1 167 ? 14.560 16.314 11.120 1.00 37.34 251 ILE A C 1
ATOM 1304 O O . ILE A 1 167 ? 13.770 15.630 10.458 1.00 37.67 251 ILE A O 1
ATOM 1309 N N . PHE A 1 168 ? 14.946 15.936 12.331 1.00 36.72 252 PHE A N 1
ATOM 1310 C CA . PHE A 1 168 ? 14.463 14.707 12.863 1.00 35.89 252 PHE A CA 1
ATOM 1311 C C . PHE A 1 168 ? 13.008 14.804 13.218 1.00 36.84 252 PHE A C 1
ATOM 1312 O O . PHE A 1 168 ? 12.300 13.826 13.116 1.00 38.43 252 PHE A O 1
ATOM 1320 N N . GLU A 1 169 ? 12.539 15.964 13.638 1.00 38.11 253 GLU A N 1
ATOM 1321 C CA . GLU A 1 169 ? 11.096 16.160 13.888 1.00 39.25 253 GLU A CA 1
ATOM 1322 C C . GLU A 1 169 ? 10.294 15.848 12.608 1.00 41.36 253 GLU A C 1
ATOM 1323 O O . GLU A 1 169 ? 9.352 15.055 12.642 1.00 39.89 253 GLU A O 1
ATOM 1329 N N . GLU A 1 170 ? 10.759 16.387 11.469 1.00 44.00 254 GLU A N 1
ATOM 1330 C CA . GLU A 1 170 ? 10.186 16.060 10.169 1.00 46.52 254 GLU A CA 1
ATOM 1331 C C . GLU A 1 170 ? 10.309 14.576 9.945 1.00 45.60 254 GLU A C 1
ATOM 1332 O O . GLU A 1 170 ? 9.399 13.989 9.437 1.00 47.84 254 GLU A O 1
ATOM 1338 N N . LEU A 1 171 ? 11.399 13.924 10.329 1.00 44.73 255 LEU A N 1
ATOM 1339 C CA . LEU A 1 171 ? 11.559 12.546 9.846 1.00 42.43 255 LEU A CA 1
ATOM 1340 C C . LEU A 1 171 ? 10.750 11.563 10.680 1.00 41.82 255 LEU A C 1
ATOM 1341 O O . LEU A 1 171 ? 10.409 10.502 10.192 1.00 40.97 255 LEU A O 1
ATOM 1346 N N . SER A 1 172 ? 10.507 11.899 11.949 1.00 41.57 256 SER A N 1
ATOM 1347 C CA . SER A 1 172 ? 10.101 10.912 12.980 1.00 41.54 256 SER A CA 1
ATOM 1348 C C . SER A 1 172 ? 8.874 10.081 12.685 1.00 41.78 256 SER A C 1
ATOM 1349 O O . SER A 1 172 ? 8.724 9.010 13.253 1.00 41.86 256 SER A O 1
ATOM 1352 N N . GLY A 1 173 ? 7.978 10.583 11.830 1.00 42.97 257 GLY A N 1
ATOM 1353 C CA . GLY A 1 173 ? 6.756 9.853 11.479 1.00 43.81 257 GLY A CA 1
ATOM 1354 C C . GLY A 1 173 ? 6.797 9.104 10.157 1.00 45.00 257 GLY A C 1
ATOM 1355 O O . GLY A 1 173 ? 5.822 8.528 9.759 1.00 46.43 257 GLY A O 1
ATOM 1356 N N . ALA A 1 174 ? 7.935 9.078 9.488 1.00 45.65 258 ALA A N 1
ATOM 1357 C CA . ALA A 1 174 ? 8.075 8.437 8.207 1.00 45.98 258 ALA A CA 1
ATOM 1358 C C . ALA A 1 174 ? 7.844 6.936 8.272 1.00 46.90 258 ALA A C 1
ATOM 1359 O O . ALA A 1 174 ? 8.267 6.250 9.231 1.00 47.19 258 ALA A O 1
ATOM 1361 N N . GLU A 1 175 ? 7.190 6.416 7.232 1.00 47.48 259 GLU A N 1
ATOM 1362 C CA . GLU A 1 175 ? 7.128 4.958 7.059 1.00 48.13 259 GLU A CA 1
ATOM 1363 C C . GLU A 1 175 ? 8.283 4.360 6.236 1.00 45.91 259 GLU A C 1
ATOM 1364 O O . GLU A 1 175 ? 8.551 3.172 6.301 1.00 45.43 259 GLU A O 1
ATOM 1370 N N . ASP A 1 176 ? 9.000 5.187 5.500 1.00 44.44 260 ASP A N 1
ATOM 1371 C CA . ASP A 1 176 ? 10.166 4.705 4.799 1.00 43.60 260 ASP A CA 1
ATOM 1372 C C . ASP A 1 176 ? 11.125 5.877 4.775 1.00 42.94 260 ASP A C 1
ATOM 1373 O O . ASP A 1 176 ? 10.830 6.948 4.194 1.00 43.04 260 ASP A O 1
ATOM 1378 N N . VAL A 1 177 ? 12.271 5.697 5.442 1.00 41.78 261 VAL A N 1
ATOM 1379 C CA . VAL A 1 177 ? 13.267 6.780 5.513 1.00 39.46 261 VAL A CA 1
ATOM 1380 C C . VAL A 1 177 ? 13.891 7.111 4.201 1.00 39.31 261 VAL A C 1
ATOM 1381 O O . VAL A 1 177 ? 14.349 8.239 4.014 1.00 39.89 261 VAL A O 1
ATOM 1385 N N . TYR A 1 178 ? 13.912 6.169 3.274 1.00 39.02 262 TYR A N 1
ATOM 1386 C CA . TYR A 1 178 ? 14.524 6.482 1.992 1.00 39.68 262 TYR A CA 1
ATOM 1387 C C . TYR A 1 178 ? 13.716 7.515 1.206 1.00 41.19 262 TYR A C 1
ATOM 1388 O O . TYR A 1 178 ? 14.279 8.379 0.549 1.00 41.37 262 TYR A O 1
ATOM 1397 N N . THR A 1 179 ? 12.391 7.440 1.309 1.00 43.10 263 THR A N 1
ATOM 1398 C CA . THR A 1 179 ? 11.511 8.440 0.707 1.00 44.61 263 THR A CA 1
ATOM 1399 C C . THR A 1 179 ? 11.656 9.801 1.434 1.00 45.01 263 THR A C 1
ATOM 1400 O O . THR A 1 179 ? 12.009 10.805 0.812 1.00 45.19 263 THR A O 1
ATOM 1404 N N . SER A 1 180 ? 11.395 9.814 2.744 1.00 45.28 264 SER A N 1
ATOM 1405 C CA . SER A 1 180 ? 11.579 10.994 3.579 1.00 46.12 264 SER A CA 1
ATOM 1406 C C . SER A 1 180 ? 12.903 11.708 3.429 1.00 46.54 264 SER A C 1
ATOM 1407 O O . SER A 1 180 ? 12.892 12.887 3.137 1.00 47.17 264 SER A O 1
ATOM 1410 N N . LEU A 1 181 ? 14.043 11.041 3.576 1.00 46.56 265 LEU A N 1
ATOM 1411 C CA . LEU A 1 181 ? 15.287 11.765 3.355 1.00 47.52 265 LEU A CA 1
ATOM 1412 C C . LEU A 1 181 ? 15.317 12.347 1.953 1.00 49.42 265 LEU A C 1
ATOM 1413 O O . LEU A 1 181 ? 15.958 13.361 1.724 1.00 50.43 265 LEU A O 1
ATOM 1418 N N . GLY A 1 182 ? 14.659 11.695 0.999 1.00 51.52 266 GLY A N 1
ATOM 1419 C CA . GLY A 1 182 ? 14.637 12.177 -0.378 1.00 54.93 266 GLY A CA 1
ATOM 1420 C C . GLY A 1 182 ? 13.871 13.494 -0.441 1.00 57.66 266 GLY A C 1
ATOM 1421 O O . GLY A 1 182 ? 14.353 14.464 -1.030 1.00 57.43 266 GLY A O 1
ATOM 1422 N N . GLN A 1 183 ? 12.694 13.544 0.200 1.00 59.61 267 GLN A N 1
ATOM 1423 C CA . GLN A 1 183 ? 11.932 14.785 0.205 1.00 62.21 267 GLN A CA 1
ATOM 1424 C C . GLN A 1 183 ? 12.550 15.857 1.089 1.00 63.50 267 GLN A C 1
ATOM 1425 O O . GLN A 1 183 ? 12.436 17.044 0.791 1.00 63.86 267 GLN A O 1
ATOM 1431 N N . LEU A 1 184 ? 13.269 15.467 2.129 1.00 65.44 268 LEU A N 1
ATOM 1432 C CA . LEU A 1 184 ? 13.986 16.492 2.862 1.00 67.28 268 LEU A CA 1
ATOM 1433 C C . LEU A 1 184 ? 15.015 17.108 1.961 1.00 68.25 268 LEU A C 1
ATOM 1434 O O . LEU A 1 184 ? 15.159 18.323 1.920 1.00 69.01 268 LEU A O 1
ATOM 1439 N N . ARG A 1 185 ? 15.707 16.299 1.192 1.00 68.96 269 ARG A N 1
ATOM 1440 C CA . ARG A 1 185 ? 16.769 16.896 0.405 1.00 70.15 269 ARG A CA 1
ATOM 1441 C C . ARG A 1 185 ? 16.185 17.620 -0.796 1.00 70.47 269 ARG A C 1
ATOM 1442 O O . ARG A 1 185 ? 16.925 18.292 -1.536 1.00 70.85 269 ARG A O 1
ATOM 1450 N N . ALA A 1 186 ? 14.865 17.485 -0.980 1.00 70.47 270 ALA A N 1
ATOM 1451 C CA . ALA A 1 186 ? 14.167 18.092 -2.137 1.00 70.42 270 ALA A CA 1
ATOM 1452 C C . ALA A 1 186 ? 13.775 19.542 -1.845 1.00 69.93 270 ALA A C 1
ATOM 1453 O O . ALA A 1 186 ? 14.604 20.340 -1.408 1.00 69.39 270 ALA A O 1
ATOM 1455 N N . LEU B 1 6 ? 65.216 7.821 -40.373 1.00 51.77 90 LEU B N 1
ATOM 1456 C CA . LEU B 1 6 ? 64.367 9.087 -40.208 1.00 52.11 90 LEU B CA 1
ATOM 1457 C C . LEU B 1 6 ? 65.104 10.447 -40.422 1.00 52.86 90 LEU B C 1
ATOM 1458 O O . LEU B 1 6 ? 64.606 11.344 -41.105 1.00 52.71 90 LEU B O 1
ATOM 1463 N N . LEU B 1 7 ? 66.302 10.590 -39.862 1.00 53.43 91 LEU B N 1
ATOM 1464 C CA . LEU B 1 7 ? 67.215 11.649 -40.279 1.00 53.64 91 LEU B CA 1
ATOM 1465 C C . LEU B 1 7 ? 68.190 11.133 -41.354 1.00 54.99 91 LEU B C 1
ATOM 1466 O O . LEU B 1 7 ? 68.590 9.990 -41.283 1.00 54.54 91 LEU B O 1
ATOM 1471 N N . PRO B 1 8 ? 68.651 12.008 -42.276 1.00 57.13 92 PRO B N 1
ATOM 1472 C CA . PRO B 1 8 ? 69.708 11.687 -43.260 1.00 59.20 92 PRO B CA 1
ATOM 1473 C C . PRO B 1 8 ? 70.976 11.213 -42.569 1.00 61.14 92 PRO B C 1
ATOM 1474 O O . PRO B 1 8 ? 70.969 11.021 -41.354 1.00 62.01 92 PRO B O 1
ATOM 1478 N N . GLU B 1 9 ? 72.046 10.985 -43.328 1.00 63.28 93 GLU B N 1
ATOM 1479 C CA . GLU B 1 9 ? 73.336 10.572 -42.745 1.00 65.00 93 GLU B CA 1
ATOM 1480 C C . GLU B 1 9 ? 73.878 11.788 -42.041 1.00 63.92 93 GLU B C 1
ATOM 1481 O O . GLU B 1 9 ? 73.740 12.906 -42.534 1.00 63.14 93 GLU B O 1
ATOM 1487 N N . VAL B 1 10 ? 74.507 11.588 -40.897 1.00 63.78 94 VAL B N 1
ATOM 1488 C CA . VAL B 1 10 ? 75.218 12.701 -40.299 1.00 64.05 94 VAL B CA 1
ATOM 1489 C C . VAL B 1 10 ? 76.167 13.314 -41.349 1.00 63.96 94 VAL B C 1
ATOM 1490 O O . VAL B 1 10 ? 76.880 12.602 -42.061 1.00 63.56 94 VAL B O 1
ATOM 1494 N N . THR B 1 11 ? 76.143 14.635 -41.483 1.00 63.99 95 THR B N 1
ATOM 1495 C CA . THR B 1 11 ? 77.067 15.293 -42.408 1.00 63.64 95 THR B CA 1
ATOM 1496 C C . THR B 1 11 ? 78.474 15.275 -41.844 1.00 64.18 95 THR B C 1
ATOM 1497 O O . THR B 1 11 ? 78.697 14.906 -40.690 1.00 63.98 95 THR B O 1
ATOM 1501 N N . GLU B 1 12 ? 79.426 15.695 -42.668 1.00 65.03 96 GLU B N 1
ATOM 1502 C CA . GLU B 1 12 ? 80.816 15.700 -42.244 1.00 65.69 96 GLU B CA 1
ATOM 1503 C C . GLU B 1 12 ? 81.045 16.691 -41.107 1.00 64.13 96 GLU B C 1
ATOM 1504 O O . GLU B 1 12 ? 81.679 16.316 -40.117 1.00 63.56 96 GLU B O 1
ATOM 1510 N N . GLU B 1 13 ? 80.485 17.906 -41.208 1.00 62.63 97 GLU B N 1
ATOM 1511 C CA . GLU B 1 13 ? 80.612 18.863 -40.101 1.00 62.23 97 GLU B CA 1
ATOM 1512 C C . GLU B 1 13 ? 80.168 18.326 -38.761 1.00 61.39 97 GLU B C 1
ATOM 1513 O O . GLU B 1 13 ? 80.864 18.541 -37.756 1.00 62.00 97 GLU B O 1
ATOM 1519 N N . ASP B 1 14 ? 79.043 17.605 -38.748 1.00 60.10 98 ASP B N 1
ATOM 1520 C CA . ASP B 1 14 ? 78.403 17.188 -37.498 1.00 58.93 98 ASP B CA 1
ATOM 1521 C C . ASP B 1 14 ? 78.955 15.877 -36.910 1.00 59.29 98 ASP B C 1
ATOM 1522 O O . ASP B 1 14 ? 78.577 15.483 -35.791 1.00 58.90 98 ASP B O 1
ATOM 1527 N N . GLN B 1 15 ? 79.877 15.228 -37.629 1.00 59.37 99 GLN B N 1
ATOM 1528 C CA . GLN B 1 15 ? 80.269 13.857 -37.311 1.00 59.67 99 GLN B CA 1
ATOM 1529 C C . GLN B 1 15 ? 80.386 13.536 -35.842 1.00 57.43 99 GLN B C 1
ATOM 1530 O O . GLN B 1 15 ? 79.735 12.608 -35.367 1.00 58.84 99 GLN B O 1
ATOM 1536 N N . GLY B 1 16 ? 81.152 14.262 -35.062 1.00 54.69 100 GLY B N 1
ATOM 1537 C CA . GLY B 1 16 ? 81.196 13.778 -33.654 1.00 51.73 100 GLY B CA 1
ATOM 1538 C C . GLY B 1 16 ? 80.188 14.364 -32.657 1.00 48.59 100 GLY B C 1
ATOM 1539 O O . GLY B 1 16 ? 80.358 14.247 -31.450 1.00 48.23 100 GLY B O 1
ATOM 1540 N N . ARG B 1 17 ? 79.158 15.022 -33.166 1.00 45.91 101 ARG B N 1
ATOM 1541 C CA . ARG B 1 17 ? 78.376 15.950 -32.352 1.00 43.40 101 ARG B CA 1
ATOM 1542 C C . ARG B 1 17 ? 77.181 15.210 -31.727 1.00 40.87 101 ARG B C 1
ATOM 1543 O O . ARG B 1 17 ? 76.649 14.273 -32.321 1.00 39.63 101 ARG B O 1
ATOM 1551 N N . ILE B 1 18 ? 76.791 15.606 -30.522 1.00 37.98 102 ILE B N 1
ATOM 1552 C CA . ILE B 1 18 ? 75.505 15.166 -29.960 1.00 35.96 102 ILE B CA 1
ATOM 1553 C C . ILE B 1 18 ? 74.324 15.617 -30.837 1.00 34.92 102 ILE B C 1
ATOM 1554 O O . ILE B 1 18 ? 74.365 16.651 -31.462 1.00 34.69 102 ILE B O 1
ATOM 1559 N N . CYS B 1 19 ? 73.315 14.781 -31.000 1.00 35.64 103 CYS B N 1
ATOM 1560 C CA . CYS B 1 19 ? 72.128 15.208 -31.794 1.00 35.51 103 CYS B CA 1
ATOM 1561 C C . CYS B 1 19 ? 71.096 15.830 -30.858 1.00 34.75 103 CYS B C 1
ATOM 1562 O O . CYS B 1 19 ? 70.744 15.187 -29.828 1.00 34.53 103 CYS B O 1
ATOM 1565 N N . VAL B 1 20 ? 70.651 17.061 -31.154 1.00 33.02 104 VAL B N 1
ATOM 1566 C CA . VAL B 1 20 ? 69.670 17.716 -30.269 1.00 32.84 104 VAL B CA 1
ATOM 1567 C C . VAL B 1 20 ? 68.350 17.992 -30.946 1.00 33.11 104 VAL B C 1
ATOM 1568 O O . VAL B 1 20 ? 68.278 18.791 -31.851 1.00 34.31 104 VAL B O 1
ATOM 1572 N N . VAL B 1 21 ? 67.297 17.329 -30.501 1.00 32.62 105 VAL B N 1
ATOM 1573 C CA . VAL B 1 21 ? 65.984 17.517 -31.112 1.00 31.35 105 VAL B CA 1
ATOM 1574 C C . VAL B 1 21 ? 65.242 18.693 -30.441 1.00 29.77 105 VAL B C 1
ATOM 1575 O O . VAL B 1 21 ? 65.058 18.689 -29.209 1.00 28.74 105 VAL B O 1
ATOM 1579 N N . ILE B 1 22 ? 64.815 19.684 -31.208 1.00 27.94 106 ILE B N 1
ATOM 1580 C CA . ILE B 1 22 ? 64.268 20.869 -30.571 1.00 28.66 106 ILE B CA 1
ATOM 1581 C C . ILE B 1 22 ? 62.841 21.097 -30.963 1.00 29.30 106 ILE B C 1
ATOM 1582 O O . ILE B 1 22 ? 62.522 21.003 -32.119 1.00 31.09 106 ILE B O 1
ATOM 1587 N N . ASP B 1 23 ? 61.941 21.349 -30.027 1.00 30.30 107 ASP B N 1
ATOM 1588 C CA . ASP B 1 23 ? 60.550 21.608 -30.433 1.00 31.19 107 ASP B CA 1
ATOM 1589 C C . ASP B 1 23 ? 60.341 23.092 -30.792 1.00 31.21 107 ASP B C 1
ATOM 1590 O O . ASP B 1 23 ? 61.163 23.908 -30.465 1.00 31.76 107 ASP B O 1
ATOM 1595 N N . LEU B 1 24 ? 59.224 23.437 -31.427 1.00 30.85 108 LEU B N 1
ATOM 1596 C CA . LEU B 1 24 ? 58.858 24.816 -31.760 1.00 29.66 108 LEU B CA 1
ATOM 1597 C C . LEU B 1 24 ? 57.881 25.554 -30.821 1.00 29.51 108 LEU B C 1
ATOM 1598 O O . LEU B 1 24 ? 58.285 26.390 -30.047 1.00 30.24 108 LEU B O 1
ATOM 1603 N N . ASP B 1 25 ? 56.586 25.276 -30.882 1.00 30.02 109 ASP B N 1
ATOM 1604 C CA . ASP B 1 25 ? 55.642 26.054 -30.129 1.00 31.02 109 ASP B CA 1
ATOM 1605 C C . ASP B 1 25 ? 55.912 25.961 -28.673 1.00 30.59 109 ASP B C 1
ATOM 1606 O O . ASP B 1 25 ? 56.046 24.872 -28.101 1.00 30.39 109 ASP B O 1
ATOM 1611 N N . GLU B 1 26 ? 56.014 27.134 -28.089 1.00 30.01 110 GLU B N 1
ATOM 1612 C CA . GLU B 1 26 ? 56.214 27.295 -26.678 1.00 30.34 110 GLU B CA 1
ATOM 1613 C C . GLU B 1 26 ? 57.629 26.899 -26.149 1.00 30.68 110 GLU B C 1
ATOM 1614 O O . GLU B 1 26 ? 57.925 27.019 -24.953 1.00 30.56 110 GLU B O 1
ATOM 1620 N N . THR B 1 27 ? 58.509 26.460 -27.039 1.00 30.44 111 THR B N 1
ATOM 1621 C CA . THR B 1 27 ? 59.908 26.252 -26.683 1.00 30.59 111 THR B CA 1
ATOM 1622 C C . THR B 1 27 ? 60.717 27.416 -27.293 1.00 31.29 111 THR B C 1
ATOM 1623 O O . THR B 1 27 ? 61.431 28.092 -26.576 1.00 31.79 111 THR B O 1
ATOM 1627 N N . LEU B 1 28 ? 60.566 27.658 -28.602 1.00 30.54 112 LEU B N 1
ATOM 1628 C CA . LEU B 1 28 ? 61.307 28.705 -29.331 1.00 29.15 112 LEU B CA 1
ATOM 1629 C C . LEU B 1 28 ? 60.419 29.888 -29.682 1.00 31.12 112 LEU B C 1
ATOM 1630 O O . LEU B 1 28 ? 60.896 31.002 -29.741 1.00 32.05 112 LEU B O 1
ATOM 1635 N N . VAL B 1 29 ? 59.111 29.672 -29.897 1.00 31.36 113 VAL B N 1
ATOM 1636 C CA . VAL B 1 29 ? 58.249 30.748 -30.321 1.00 29.57 113 VAL B CA 1
ATOM 1637 C C . VAL B 1 29 ? 56.883 30.526 -29.741 1.00 30.70 113 VAL B C 1
ATOM 1638 O O . VAL B 1 29 ? 56.608 29.499 -29.172 1.00 31.52 113 VAL B O 1
ATOM 1642 N N . HIS B 1 30 ? 55.998 31.490 -29.893 1.00 30.87 114 HIS B N 1
ATOM 1643 C CA . HIS B 1 30 ? 54.630 31.269 -29.534 1.00 30.44 114 HIS B CA 1
ATOM 1644 C C . HIS B 1 30 ? 53.713 31.989 -30.515 1.00 31.41 114 HIS B C 1
ATOM 1645 O O . HIS B 1 30 ? 53.771 33.187 -30.585 1.00 30.79 114 HIS B O 1
ATOM 1652 N N . SER B 1 31 ? 52.853 31.247 -31.232 1.00 32.41 115 SER B N 1
ATOM 1653 C CA . SER B 1 31 ? 52.023 31.784 -32.305 1.00 33.60 115 SER B CA 1
ATOM 1654 C C . SER B 1 31 ? 50.606 32.053 -31.877 1.00 34.19 115 SER B C 1
ATOM 1655 O O . SER B 1 31 ? 50.202 31.541 -30.874 1.00 35.53 115 SER B O 1
ATOM 1658 N N . SER B 1 32 ? 49.851 32.890 -32.591 1.00 34.69 116 SER B N 1
ATOM 1659 C CA . SER B 1 32 ? 48.493 33.246 -32.180 1.00 34.22 116 SER B CA 1
ATOM 1660 C C . SER B 1 32 ? 47.672 33.677 -33.386 1.00 35.88 116 SER B C 1
ATOM 1661 O O . SER B 1 32 ? 48.240 34.108 -34.390 1.00 36.24 116 SER B O 1
ATOM 1664 N N . PHE B 1 33 ? 46.349 33.535 -33.332 1.00 36.73 117 PHE B N 1
ATOM 1665 C CA . PHE B 1 33 ? 45.511 34.086 -34.423 1.00 37.44 117 PHE B CA 1
ATOM 1666 C C . PHE B 1 33 ? 45.015 35.521 -34.122 1.00 38.13 117 PHE B C 1
ATOM 1667 O O . PHE B 1 33 ? 44.641 36.206 -35.020 1.00 38.21 117 PHE B O 1
ATOM 1675 N N . LYS B 1 34 ? 45.050 35.978 -32.874 1.00 39.91 118 LYS B N 1
ATOM 1676 C CA . LYS B 1 34 ? 44.810 37.384 -32.569 1.00 42.32 118 LYS B CA 1
ATOM 1677 C C . LYS B 1 34 ? 45.951 38.275 -33.136 1.00 44.69 118 LYS B C 1
ATOM 1678 O O . LYS B 1 34 ? 47.108 38.072 -32.852 1.00 43.98 118 LYS B O 1
ATOM 1684 N N . PRO B 1 35 ? 45.629 39.246 -33.979 1.00 47.33 119 PRO B N 1
ATOM 1685 C CA . PRO B 1 35 ? 46.693 40.175 -34.370 1.00 48.95 119 PRO B CA 1
ATOM 1686 C C . PRO B 1 35 ? 47.186 40.955 -33.193 1.00 50.63 119 PRO B C 1
ATOM 1687 O O . PRO B 1 35 ? 46.372 41.537 -32.467 1.00 52.66 119 PRO B O 1
ATOM 1691 N N . ILE B 1 36 ? 48.496 40.968 -32.978 1.00 52.13 120 ILE B N 1
ATOM 1692 C CA . ILE B 1 36 ? 49.102 41.746 -31.874 1.00 52.73 120 ILE B CA 1
ATOM 1693 C C . ILE B 1 36 ? 49.812 42.959 -32.436 1.00 53.70 120 ILE B C 1
ATOM 1694 O O . ILE B 1 36 ? 50.533 42.811 -33.433 1.00 54.93 120 ILE B O 1
ATOM 1699 N N . ALA B 1 39 ? 54.824 41.604 -32.832 1.00 40.99 123 ALA B N 1
ATOM 1700 C CA . ALA B 1 39 ? 54.835 40.283 -33.507 1.00 40.70 123 ALA B CA 1
ATOM 1701 C C . ALA B 1 39 ? 56.103 40.345 -34.257 1.00 40.81 123 ALA B C 1
ATOM 1702 O O . ALA B 1 39 ? 56.377 41.386 -34.840 1.00 41.95 123 ALA B O 1
ATOM 1704 N N . ASP B 1 40 ? 56.899 39.285 -34.174 1.00 39.54 124 ASP B N 1
ATOM 1705 C CA . ASP B 1 40 ? 58.197 39.221 -34.797 1.00 39.44 124 ASP B CA 1
ATOM 1706 C C . ASP B 1 40 ? 58.030 38.680 -36.235 1.00 40.51 124 ASP B C 1
ATOM 1707 O O . ASP B 1 40 ? 58.855 38.968 -37.119 1.00 40.31 124 ASP B O 1
ATOM 1712 N N . PHE B 1 41 ? 56.992 37.856 -36.457 1.00 40.21 125 PHE B N 1
ATOM 1713 C CA . PHE B 1 41 ? 56.719 37.318 -37.781 1.00 40.86 125 PHE B CA 1
ATOM 1714 C C . PHE B 1 41 ? 55.236 37.251 -38.001 1.00 41.45 125 PHE B C 1
ATOM 1715 O O . PHE B 1 41 ? 54.499 36.857 -37.104 1.00 41.54 125 PHE B O 1
ATOM 1723 N N . ILE B 1 42 ? 54.809 37.577 -39.213 1.00 41.52 126 ILE B N 1
ATOM 1724 C CA . ILE B 1 42 ? 53.435 37.362 -39.601 1.00 43.24 126 ILE B CA 1
ATOM 1725 C C . ILE B 1 42 ? 53.420 36.309 -40.685 1.00 43.57 126 ILE B C 1
ATOM 1726 O O . ILE B 1 42 ? 54.081 36.494 -41.685 1.00 43.93 126 ILE B O 1
ATOM 1731 N N . VAL B 1 43 ? 52.718 35.192 -40.487 1.00 44.11 127 VAL B N 1
ATOM 1732 C CA . VAL B 1 43 ? 52.702 34.133 -41.528 1.00 45.59 127 VAL B CA 1
ATOM 1733 C C . VAL B 1 43 ? 51.274 33.744 -41.964 1.00 46.68 127 VAL B C 1
ATOM 1734 O O . VAL B 1 43 ? 50.403 33.527 -41.125 1.00 46.39 127 VAL B O 1
ATOM 1738 N N . PRO B 1 44 ? 51.017 33.712 -43.274 1.00 48.28 128 PRO B N 1
ATOM 1739 C CA . PRO B 1 44 ? 49.733 33.273 -43.784 1.00 49.40 128 PRO B CA 1
ATOM 1740 C C . PRO B 1 44 ? 49.722 31.769 -44.072 1.00 50.59 128 PRO B C 1
ATOM 1741 O O . PRO B 1 44 ? 50.592 31.247 -44.776 1.00 50.65 128 PRO B O 1
ATOM 1745 N N . ILE B 1 45 ? 48.721 31.102 -43.523 1.00 51.85 129 ILE B N 1
ATOM 1746 C CA . ILE B 1 45 ? 48.589 29.669 -43.563 1.00 54.04 129 ILE B CA 1
ATOM 1747 C C . ILE B 1 45 ? 47.208 29.444 -44.183 1.00 56.04 129 ILE B C 1
ATOM 1748 O O . ILE B 1 45 ? 46.299 30.224 -43.922 1.00 56.04 129 ILE B O 1
ATOM 1753 N N . GLU B 1 46 ? 47.045 28.452 -45.051 1.00 59.13 130 GLU B N 1
ATOM 1754 C CA . GLU B 1 46 ? 45.674 28.103 -45.497 1.00 63.11 130 GLU B CA 1
ATOM 1755 C C . GLU B 1 46 ? 45.009 27.075 -44.586 1.00 62.95 130 GLU B C 1
ATOM 1756 O O . GLU B 1 46 ? 45.497 25.963 -44.369 1.00 62.35 130 GLU B O 1
ATOM 1762 N N . ILE B 1 47 ? 43.916 27.539 -44.001 1.00 65.01 131 ILE B N 1
ATOM 1763 C CA . ILE B 1 47 ? 43.030 26.747 -43.182 1.00 67.01 131 ILE B CA 1
ATOM 1764 C C . ILE B 1 47 ? 41.765 26.601 -44.008 1.00 68.90 131 ILE B C 1
ATOM 1765 O O . ILE B 1 47 ? 41.031 27.604 -44.266 1.00 68.73 131 ILE B O 1
ATOM 1770 N N . GLU B 1 48 ? 41.525 25.361 -44.452 1.00 70.69 132 GLU B N 1
ATOM 1771 C CA . GLU B 1 48 ? 40.312 25.027 -45.212 1.00 71.99 132 GLU B CA 1
ATOM 1772 C C . GLU B 1 48 ? 40.051 26.116 -46.273 1.00 72.10 132 GLU B C 1
ATOM 1773 O O . GLU B 1 48 ? 38.981 26.741 -46.346 1.00 72.09 132 GLU B O 1
ATOM 1779 N N . GLY B 1 49 ? 41.098 26.360 -47.059 1.00 72.47 133 GLY B N 1
ATOM 1780 C CA . GLY B 1 49 ? 40.980 27.120 -48.290 1.00 72.79 133 GLY B CA 1
ATOM 1781 C C . GLY B 1 49 ? 40.945 28.625 -48.121 1.00 72.75 133 GLY B C 1
ATOM 1782 O O . GLY B 1 49 ? 40.985 29.391 -49.114 1.00 73.43 133 GLY B O 1
ATOM 1783 N N . THR B 1 50 ? 40.860 29.072 -46.879 1.00 71.57 134 THR B N 1
ATOM 1784 C CA . THR B 1 50 ? 41.060 30.495 -46.640 1.00 70.39 134 THR B CA 1
ATOM 1785 C C . THR B 1 50 ? 42.466 30.673 -46.020 1.00 68.85 134 THR B C 1
ATOM 1786 O O . THR B 1 50 ? 42.980 29.755 -45.359 1.00 67.99 134 THR B O 1
ATOM 1790 N N . THR B 1 51 ? 43.106 31.815 -46.286 1.00 66.80 135 THR B N 1
ATOM 1791 C CA . THR B 1 51 ? 44.387 32.081 -45.639 1.00 64.60 135 THR B CA 1
ATOM 1792 C C . THR B 1 51 ? 44.128 32.844 -44.337 1.00 62.22 135 THR B C 1
ATOM 1793 O O . THR B 1 51 ? 43.340 33.793 -44.316 1.00 60.85 135 THR B O 1
ATOM 1797 N N . HIS B 1 52 ? 44.752 32.350 -43.266 1.00 59.32 136 HIS B N 1
ATOM 1798 C CA . HIS B 1 52 ? 44.740 32.987 -41.963 1.00 57.77 136 HIS B CA 1
ATOM 1799 C C . HIS B 1 52 ? 46.120 33.506 -41.599 1.00 55.11 136 HIS B C 1
ATOM 1800 O O . HIS B 1 52 ? 47.133 32.931 -41.970 1.00 54.44 136 HIS B O 1
ATOM 1807 N N . GLN B 1 53 ? 46.156 34.595 -40.855 1.00 52.37 137 GLN B N 1
ATOM 1808 C CA . GLN B 1 53 ? 47.410 35.149 -40.464 1.00 49.95 137 GLN B CA 1
ATOM 1809 C C . GLN B 1 53 ? 47.790 34.692 -39.056 1.00 48.03 137 GLN B C 1
ATOM 1810 O O . GLN B 1 53 ? 47.058 34.932 -38.077 1.00 47.84 137 GLN B O 1
ATOM 1816 N N . VAL B 1 54 ? 48.937 34.031 -38.970 1.00 44.95 138 VAL B N 1
ATOM 1817 C CA . VAL B 1 54 ? 49.516 33.660 -37.706 1.00 42.65 138 VAL B CA 1
ATOM 1818 C C . VAL B 1 54 ? 50.509 34.728 -37.259 1.00 41.24 138 VAL B C 1
ATOM 1819 O O . VAL B 1 54 ? 51.430 35.089 -38.005 1.00 42.13 138 VAL B O 1
ATOM 1823 N N . TYR B 1 55 ? 50.309 35.234 -36.051 1.00 39.05 139 TYR B N 1
ATOM 1824 C CA . TYR B 1 55 ? 51.205 36.182 -35.412 1.00 38.00 139 TYR B CA 1
ATOM 1825 C C . TYR B 1 55 ? 52.141 35.520 -34.434 1.00 36.67 139 TYR B C 1
ATOM 1826 O O . TYR B 1 55 ? 51.733 34.944 -33.425 1.00 38.34 139 TYR B O 1
ATOM 1835 N N . VAL B 1 56 ? 53.415 35.609 -34.731 1.00 34.68 140 VAL B N 1
ATOM 1836 C CA . VAL B 1 56 ? 54.407 34.823 -34.032 1.00 32.82 140 VAL B CA 1
ATOM 1837 C C . VAL B 1 56 ? 55.288 35.690 -33.222 1.00 31.89 140 VAL B C 1
ATOM 1838 O O . VAL B 1 56 ? 55.855 36.617 -33.752 1.00 31.91 140 VAL B O 1
ATOM 1842 N N . LEU B 1 57 ? 55.443 35.375 -31.947 1.00 31.51 141 LEU B N 1
ATOM 1843 C CA . LEU B 1 57 ? 56.480 35.999 -31.115 1.00 31.25 141 LEU B CA 1
ATOM 1844 C C . LEU B 1 57 ? 57.695 35.071 -30.946 1.00 31.47 141 LEU B C 1
ATOM 1845 O O . LEU B 1 57 ? 57.480 33.899 -30.695 1.00 31.87 141 LEU B O 1
ATOM 1850 N N . LYS B 1 58 ? 58.937 35.588 -31.034 1.00 31.97 142 LYS B N 1
ATOM 1851 C CA . LYS B 1 58 ? 60.214 34.843 -30.698 1.00 31.58 142 LYS B CA 1
ATOM 1852 C C . LYS B 1 58 ? 60.492 34.793 -29.224 1.00 31.05 142 LYS B C 1
ATOM 1853 O O . LYS B 1 58 ? 60.407 35.788 -28.601 1.00 32.64 142 LYS B O 1
ATOM 1859 N N . ARG B 1 59 ? 60.823 33.650 -28.645 1.00 31.18 143 ARG B N 1
ATOM 1860 C CA . ARG B 1 59 ? 61.268 33.599 -27.239 1.00 29.98 143 ARG B CA 1
ATOM 1861 C C . ARG B 1 59 ? 62.567 34.431 -27.126 1.00 29.55 143 ARG B C 1
ATOM 1862 O O . ARG B 1 59 ? 63.405 34.354 -28.021 1.00 30.56 143 ARG B O 1
ATOM 1870 N N . PRO B 1 60 ? 62.718 35.212 -26.045 1.00 28.72 144 PRO B N 1
ATOM 1871 C CA . PRO B 1 60 ? 63.941 35.955 -25.805 1.00 27.54 144 PRO B CA 1
ATOM 1872 C C . PRO B 1 60 ? 65.201 35.089 -25.945 1.00 28.12 144 PRO B C 1
ATOM 1873 O O . PRO B 1 60 ? 65.293 34.034 -25.359 1.00 29.04 144 PRO B O 1
ATOM 1877 N N . TYR B 1 61 ? 66.171 35.581 -26.725 1.00 27.60 145 TYR B N 1
ATOM 1878 C CA . TYR B 1 61 ? 67.522 35.070 -26.879 1.00 27.99 145 TYR B CA 1
ATOM 1879 C C . TYR B 1 61 ? 67.606 33.914 -27.795 1.00 29.63 145 TYR B C 1
ATOM 1880 O O . TYR B 1 61 ? 68.614 33.176 -27.764 1.00 31.03 145 TYR B O 1
ATOM 1889 N N . VAL B 1 62 ? 66.587 33.728 -28.630 1.00 30.87 146 VAL B N 1
ATOM 1890 C CA . VAL B 1 62 ? 66.529 32.516 -29.479 1.00 31.31 146 VAL B CA 1
ATOM 1891 C C . VAL B 1 62 ? 67.533 32.505 -30.599 1.00 32.53 146 VAL B C 1
ATOM 1892 O O . VAL B 1 62 ? 68.088 31.450 -30.929 1.00 33.69 146 VAL B O 1
ATOM 1896 N N . ASP B 1 63 ? 67.753 33.647 -31.224 1.00 33.81 147 ASP B N 1
ATOM 1897 C CA . ASP B 1 63 ? 68.820 33.750 -32.240 1.00 34.56 147 ASP B CA 1
ATOM 1898 C C . ASP B 1 63 ? 70.212 33.432 -31.685 1.00 33.86 147 ASP B C 1
ATOM 1899 O O . ASP B 1 63 ? 70.961 32.701 -32.304 1.00 33.78 147 ASP B O 1
ATOM 1904 N N . GLU B 1 64 ? 70.552 33.904 -30.501 1.00 32.99 148 GLU B N 1
ATOM 1905 C CA . GLU B 1 64 ? 71.857 33.552 -30.017 1.00 34.35 148 GLU B CA 1
ATOM 1906 C C . GLU B 1 64 ? 71.878 32.183 -29.511 1.00 34.07 148 GLU B C 1
ATOM 1907 O O . GLU B 1 64 ? 72.951 31.553 -29.529 1.00 34.83 148 GLU B O 1
ATOM 1913 N N . PHE B 1 65 ? 70.733 31.716 -29.012 1.00 33.63 149 PHE B N 1
ATOM 1914 C CA . PHE B 1 65 ? 70.638 30.322 -28.548 1.00 32.75 149 PHE B CA 1
ATOM 1915 C C . PHE B 1 65 ? 70.934 29.377 -29.685 1.00 32.11 149 PHE B C 1
ATOM 1916 O O . PHE B 1 65 ? 71.782 28.527 -29.557 1.00 32.17 149 PHE B O 1
ATOM 1924 N N . LEU B 1 66 ? 70.247 29.546 -30.799 1.00 32.57 150 LEU B N 1
ATOM 1925 C CA . LEU B 1 66 ? 70.410 28.678 -31.963 1.00 34.96 150 LEU B CA 1
ATOM 1926 C C . LEU B 1 66 ? 71.782 28.754 -32.614 1.00 36.51 150 LEU B C 1
ATOM 1927 O O . LEU B 1 66 ? 72.275 27.787 -33.146 1.00 37.31 150 LEU B O 1
ATOM 1932 N N . ARG B 1 67 ? 72.369 29.932 -32.620 1.00 38.03 151 ARG B N 1
ATOM 1933 C CA . ARG B 1 67 ? 73.655 30.111 -33.205 1.00 39.01 151 ARG B CA 1
ATOM 1934 C C . ARG B 1 67 ? 74.629 29.355 -32.354 1.00 38.37 151 ARG B C 1
ATOM 1935 O O . ARG B 1 67 ? 75.421 28.610 -32.879 1.00 39.11 151 ARG B O 1
ATOM 1943 N N . ARG B 1 68 ? 74.561 29.500 -31.041 1.00 37.92 152 ARG B N 1
ATOM 1944 C CA . ARG B 1 68 ? 75.479 28.749 -30.212 1.00 37.68 152 ARG B CA 1
ATOM 1945 C C . ARG B 1 68 ? 75.281 27.267 -30.380 1.00 39.60 152 ARG B C 1
ATOM 1946 O O . ARG B 1 68 ? 76.296 26.536 -30.457 1.00 40.79 152 ARG B O 1
ATOM 1954 N N . MET B 1 69 ? 74.013 26.798 -30.471 1.00 39.66 153 MET B N 1
ATOM 1955 C CA . MET B 1 69 ? 73.756 25.324 -30.590 1.00 39.21 153 MET B CA 1
ATOM 1956 C C . MET B 1 69 ? 74.275 24.728 -31.869 1.00 39.49 153 MET B C 1
ATOM 1957 O O . MET B 1 69 ? 74.872 23.635 -31.839 1.00 40.01 153 MET B O 1
ATOM 1962 N N . GLY B 1 70 ? 73.991 25.407 -32.978 1.00 39.41 154 GLY B N 1
ATOM 1963 C CA . GLY B 1 70 ? 74.583 25.092 -34.286 1.00 40.42 154 GLY B CA 1
ATOM 1964 C C . GLY B 1 70 ? 76.111 24.864 -34.271 1.00 41.73 154 GLY B C 1
ATOM 1965 O O . GLY B 1 70 ? 76.590 23.972 -34.972 1.00 40.97 154 GLY B O 1
ATOM 1966 N N . GLU B 1 71 ? 76.846 25.647 -33.449 1.00 42.44 155 GLU B N 1
ATOM 1967 C CA . GLU B 1 71 ? 78.313 25.556 -33.281 1.00 43.68 155 GLU B CA 1
ATOM 1968 C C . GLU B 1 71 ? 78.697 24.230 -32.625 1.00 43.03 155 GLU B C 1
ATOM 1969 O O . GLU B 1 71 ? 79.672 23.562 -33.025 1.00 43.26 155 GLU B O 1
ATOM 1975 N N . LEU B 1 72 ? 77.915 23.872 -31.609 1.00 42.50 156 LEU B N 1
ATOM 1976 C CA . LEU B 1 72 ? 78.183 22.731 -30.720 1.00 41.57 156 LEU B CA 1
ATOM 1977 C C . LEU B 1 72 ? 77.421 21.410 -31.035 1.00 40.95 156 LEU B C 1
ATOM 1978 O O . LEU B 1 72 ? 77.823 20.348 -30.541 1.00 40.84 156 LEU B O 1
ATOM 1983 N N . PHE B 1 73 ? 76.333 21.455 -31.819 1.00 39.77 157 PHE B N 1
ATOM 1984 C CA . PHE B 1 73 ? 75.508 20.251 -31.983 1.00 38.61 157 PHE B CA 1
ATOM 1985 C C . PHE B 1 73 ? 74.989 20.000 -33.373 1.00 38.13 157 PHE B C 1
ATOM 1986 O O . PHE B 1 73 ? 75.043 20.858 -34.253 1.00 38.01 157 PHE B O 1
ATOM 1994 N N . GLU B 1 74 ? 74.424 18.820 -33.555 1.00 37.12 158 GLU B N 1
ATOM 1995 C CA . GLU B 1 74 ? 73.631 18.631 -34.733 1.00 37.44 158 GLU B CA 1
ATOM 1996 C C . GLU B 1 74 ? 72.163 18.872 -34.348 1.00 37.31 158 GLU B C 1
ATOM 1997 O O . GLU B 1 74 ? 71.595 18.088 -33.640 1.00 37.30 158 GLU B O 1
ATOM 2003 N N . CYS B 1 75 ? 71.582 19.974 -34.806 1.00 37.49 159 CYS B N 1
ATOM 2004 C CA . CYS B 1 75 ? 70.277 20.409 -34.356 1.00 37.83 159 CYS B CA 1
ATOM 2005 C C . CYS B 1 75 ? 69.169 20.033 -35.328 1.00 37.26 159 CYS B C 1
ATOM 2006 O O . CYS B 1 75 ? 69.261 20.238 -36.545 1.00 37.17 159 CYS B O 1
ATOM 2009 N N . VAL B 1 76 ? 68.097 19.494 -34.785 1.00 35.91 160 VAL B N 1
ATOM 2010 C CA . VAL B 1 76 ? 67.032 19.066 -35.624 1.00 35.57 160 VAL B CA 1
ATOM 2011 C C . VAL B 1 76 ? 65.789 19.632 -35.045 1.00 34.89 160 VAL B C 1
ATOM 2012 O O . VAL B 1 76 ? 65.560 19.539 -33.872 1.00 35.45 160 VAL B O 1
ATOM 2016 N N . LEU B 1 77 ? 64.961 20.218 -35.868 1.00 34.81 161 LEU B N 1
ATOM 2017 C CA . LEU B 1 77 ? 63.674 20.628 -35.417 1.00 34.57 161 LEU B CA 1
ATOM 2018 C C . LEU B 1 77 ? 62.716 19.406 -35.486 1.00 34.66 161 LEU B C 1
ATOM 2019 O O . LEU B 1 77 ? 62.457 18.865 -36.573 1.00 33.53 161 LEU B O 1
ATOM 2024 N N . PHE B 1 78 ? 62.189 18.977 -34.338 1.00 34.09 162 PHE B N 1
ATOM 2025 C CA . PHE B 1 78 ? 61.183 17.910 -34.335 1.00 33.54 162 PHE B CA 1
ATOM 2026 C C . PHE B 1 78 ? 59.887 18.423 -33.682 1.00 34.01 162 PHE B C 1
ATOM 2027 O O . PHE B 1 78 ? 59.849 18.691 -32.477 1.00 33.34 162 PHE B O 1
ATOM 2035 N N . THR B 1 79 ? 58.818 18.537 -34.463 1.00 34.24 163 THR B N 1
ATOM 2036 C CA . THR B 1 79 ? 57.615 19.194 -33.953 1.00 35.95 163 THR B CA 1
ATOM 2037 C C . THR B 1 79 ? 56.283 18.380 -34.194 1.00 36.92 163 THR B C 1
ATOM 2038 O O . THR B 1 79 ? 56.190 17.617 -35.151 1.00 38.10 163 THR B O 1
ATOM 2042 N N . ALA B 1 80 ? 55.265 18.523 -33.338 1.00 37.08 164 ALA B N 1
ATOM 2043 C CA . ALA B 1 80 ? 53.977 17.855 -33.597 1.00 36.28 164 ALA B CA 1
ATOM 2044 C C . ALA B 1 80 ? 53.020 18.704 -34.430 1.00 36.31 164 ALA B C 1
ATOM 2045 O O . ALA B 1 80 ? 51.964 18.243 -34.838 1.00 37.02 164 ALA B O 1
ATOM 2047 N N . SER B 1 81 ? 53.390 19.939 -34.711 1.00 36.08 165 SER B N 1
ATOM 2048 C CA . SER B 1 81 ? 52.624 20.795 -35.624 1.00 36.63 165 SER B CA 1
ATOM 2049 C C . SER B 1 81 ? 52.834 20.426 -37.093 1.00 36.94 165 SER B C 1
ATOM 2050 O O . SER B 1 81 ? 53.732 19.693 -37.410 1.00 37.59 165 SER B O 1
ATOM 2053 N N . LEU B 1 82 ? 51.961 20.895 -37.979 1.00 38.28 166 LEU B N 1
ATOM 2054 C CA . LEU B 1 82 ? 51.996 20.508 -39.388 1.00 39.01 166 LEU B CA 1
ATOM 2055 C C . LEU B 1 82 ? 52.952 21.399 -40.155 1.00 39.75 166 LEU B C 1
ATOM 2056 O O . LEU B 1 82 ? 52.998 22.599 -39.931 1.00 39.51 166 LEU B O 1
ATOM 2061 N N . ALA B 1 83 ? 53.659 20.817 -41.115 1.00 40.64 167 ALA B N 1
ATOM 2062 C CA . ALA B 1 83 ? 54.547 21.573 -42.005 1.00 42.04 167 ALA B CA 1
ATOM 2063 C C . ALA B 1 83 ? 53.970 22.864 -42.565 1.00 42.01 167 ALA B C 1
ATOM 2064 O O . ALA B 1 83 ? 54.685 23.829 -42.705 1.00 42.37 167 ALA B O 1
ATOM 2066 N N . LYS B 1 84 ? 52.697 22.882 -42.909 1.00 41.76 168 LYS B N 1
ATOM 2067 C CA . LYS B 1 84 ? 52.132 24.095 -43.494 1.00 42.76 168 LYS B CA 1
ATOM 2068 C C . LYS B 1 84 ? 52.260 25.273 -42.527 1.00 40.79 168 LYS B C 1
ATOM 2069 O O . LYS 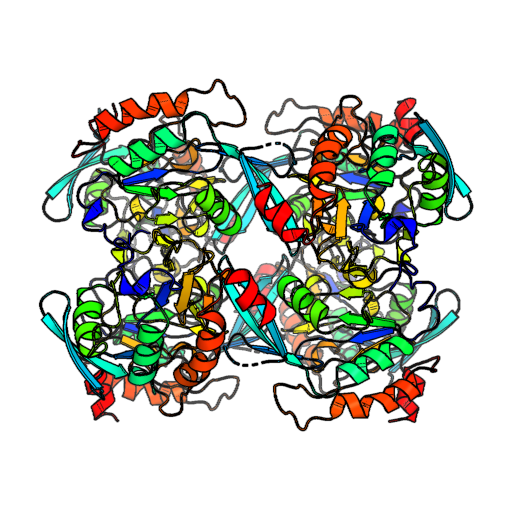B 1 84 ? 52.299 26.415 -42.939 1.00 40.04 168 LYS B O 1
ATOM 2075 N N . TYR B 1 85 ? 52.311 24.956 -41.244 1.00 40.37 169 TYR B N 1
ATOM 2076 C CA . TYR B 1 85 ? 52.633 25.919 -40.200 1.00 39.86 169 TYR B CA 1
ATOM 2077 C C . TYR B 1 85 ? 54.131 25.971 -39.870 1.00 39.48 169 TYR B C 1
ATOM 2078 O O . TYR B 1 85 ? 54.666 27.032 -39.747 1.00 41.00 169 TYR B O 1
ATOM 2087 N N . ALA B 1 86 ? 54.802 24.844 -39.684 1.00 38.84 170 ALA B N 1
ATOM 2088 C CA . ALA B 1 86 ? 56.129 24.876 -39.119 1.00 38.56 170 ALA B CA 1
ATOM 2089 C C . ALA B 1 86 ? 57.176 25.237 -40.154 1.00 39.48 170 ALA B C 1
ATOM 2090 O O . ALA B 1 86 ? 58.089 25.954 -39.805 1.00 40.48 170 ALA B O 1
ATOM 2092 N N . ASP B 1 87 ? 57.041 24.814 -41.416 1.00 39.74 171 ASP B N 1
ATOM 2093 C CA . ASP B 1 87 ? 57.928 25.305 -42.488 1.00 40.39 171 ASP B CA 1
ATOM 2094 C C . ASP B 1 87 ? 58.055 26.824 -42.640 1.00 40.09 171 ASP B C 1
ATOM 2095 O O . ASP B 1 87 ? 59.122 27.374 -42.426 1.00 40.93 171 ASP B O 1
ATOM 2100 N N . PRO B 1 88 ? 56.991 27.513 -43.042 1.00 39.92 172 PRO B N 1
ATOM 2101 C CA . PRO B 1 88 ? 57.189 28.940 -43.177 1.00 38.58 172 PRO B CA 1
ATOM 2102 C C . PRO B 1 88 ? 57.680 29.621 -41.896 1.00 38.40 172 PRO B C 1
ATOM 2103 O O . PRO B 1 88 ? 58.523 30.471 -41.956 1.00 38.57 172 PRO B O 1
ATOM 2107 N N . VAL B 1 89 ? 57.135 29.265 -40.742 1.00 38.44 173 VAL B N 1
ATOM 2108 C CA . VAL B 1 89 ? 57.598 29.813 -39.486 1.00 37.20 173 VAL B CA 1
ATOM 2109 C C . VAL B 1 89 ? 59.083 29.534 -39.204 1.00 36.96 173 VAL B C 1
ATOM 2110 O O . VAL B 1 89 ? 59.775 30.386 -38.710 1.00 36.65 173 VAL B O 1
ATOM 2114 N N . THR B 1 90 ? 59.570 28.348 -39.492 1.00 36.78 174 THR B N 1
ATOM 2115 C CA . THR B 1 90 ? 60.997 28.061 -39.254 1.00 37.28 174 THR B CA 1
ATOM 2116 C C . THR B 1 90 ? 61.942 28.672 -40.283 1.00 38.02 174 THR B C 1
ATOM 2117 O O . THR B 1 90 ? 63.082 28.996 -39.928 1.00 38.08 174 THR B O 1
ATOM 2121 N N . ASP B 1 91 ? 61.461 28.873 -41.528 1.00 38.80 175 ASP B N 1
ATOM 2122 C CA . ASP B 1 91 ? 62.212 29.568 -42.568 1.00 39.00 175 ASP B CA 1
ATOM 2123 C C . ASP B 1 91 ? 62.508 30.970 -42.062 1.00 39.60 175 ASP B C 1
ATOM 2124 O O . ASP B 1 91 ? 63.550 31.545 -42.385 1.00 40.45 175 ASP B O 1
ATOM 2129 N N . LEU B 1 92 ? 61.580 31.517 -41.287 1.00 38.89 176 LEU B N 1
ATOM 2130 C CA . LEU B 1 92 ? 61.705 32.851 -40.816 1.00 39.02 176 LEU B CA 1
ATOM 2131 C C . LEU B 1 92 ? 62.531 32.861 -39.546 1.00 39.95 176 LEU B C 1
ATOM 2132 O O . LEU B 1 92 ? 63.370 33.724 -39.366 1.00 41.38 176 LEU B O 1
ATOM 2137 N N . LEU B 1 93 ? 62.336 31.889 -38.678 1.00 40.23 177 LEU B N 1
ATOM 2138 C CA . LEU B 1 93 ? 63.068 31.881 -37.422 1.00 40.52 177 LEU B CA 1
ATOM 2139 C C . LEU B 1 93 ? 64.543 31.370 -37.583 1.00 42.12 177 LEU B C 1
ATOM 2140 O O . LEU B 1 93 ? 65.439 31.874 -36.956 1.00 42.11 177 LEU B O 1
ATOM 2145 N N . ASP B 1 94 ? 64.797 30.390 -38.434 1.00 44.18 178 ASP B N 1
ATOM 2146 C CA . ASP B 1 94 ? 66.151 29.867 -38.550 1.00 46.10 178 ASP B CA 1
ATOM 2147 C C . ASP B 1 94 ? 67.047 30.595 -39.591 1.00 47.44 178 ASP B C 1
ATOM 2148 O O . ASP B 1 94 ? 67.570 29.978 -40.518 1.00 45.94 178 ASP B O 1
ATOM 2153 N N . ARG B 1 95 ? 67.271 31.890 -39.401 1.00 50.08 179 ARG B N 1
ATOM 2154 C CA . ARG B 1 95 ? 67.911 32.718 -40.452 1.00 52.44 179 ARG B CA 1
ATOM 2155 C C . ARG B 1 95 ? 69.164 32.074 -41.067 1.00 52.48 179 ARG B C 1
ATOM 2156 O O . ARG B 1 95 ? 69.336 32.144 -42.267 1.00 53.30 179 ARG B O 1
ATOM 2164 N N . CYS B 1 96 ? 69.991 31.384 -40.274 1.00 52.21 180 CYS B N 1
ATOM 2165 C CA . CYS B 1 96 ? 71.185 30.755 -40.821 1.00 51.57 180 CYS B CA 1
ATOM 2166 C C . CYS B 1 96 ? 71.202 29.226 -41.041 1.00 49.53 180 CYS B C 1
ATOM 2167 O O . CYS B 1 96 ? 72.276 28.658 -41.227 1.00 49.80 180 CYS B O 1
ATOM 2170 N N . GLY B 1 97 ? 70.063 28.532 -41.010 1.00 47.31 181 GLY B N 1
ATOM 2171 C CA . GLY B 1 97 ? 70.083 27.082 -41.271 1.00 43.25 181 GLY B CA 1
ATOM 2172 C C . GLY B 1 97 ? 70.768 26.238 -40.205 1.00 41.40 181 GLY B C 1
ATOM 2173 O O . GLY B 1 97 ? 71.376 25.237 -40.484 1.00 40.85 181 GLY B O 1
ATOM 2174 N N . VAL B 1 98 ? 70.678 26.629 -38.963 1.00 39.78 182 VAL B N 1
ATOM 2175 C CA . VAL B 1 98 ? 71.092 25.751 -37.900 1.00 40.09 182 VAL B CA 1
ATOM 2176 C C . VAL B 1 98 ? 70.366 24.355 -37.872 1.00 41.45 182 VAL B C 1
ATOM 2177 O O . VAL B 1 98 ? 70.916 23.385 -37.402 1.00 42.70 182 VAL B O 1
ATOM 2181 N N . PHE B 1 99 ? 69.139 24.234 -38.359 1.00 41.56 183 PHE B N 1
ATOM 2182 C CA . PHE B 1 99 ? 68.558 22.916 -38.460 1.00 41.00 183 PHE B CA 1
ATOM 2183 C C . PHE B 1 99 ? 69.070 22.069 -39.628 1.00 41.99 183 PHE B C 1
ATOM 2184 O O . PHE B 1 99 ? 68.889 22.398 -40.785 1.00 41.70 183 PHE B O 1
ATOM 2192 N N . ARG B 1 100 ? 69.694 20.943 -39.306 1.00 43.19 184 ARG B N 1
ATOM 2193 C CA . ARG B 1 100 ? 70.153 20.031 -40.328 1.00 44.49 184 ARG B CA 1
ATOM 2194 C C . ARG B 1 100 ? 69.026 19.218 -40.924 1.00 44.28 184 ARG B C 1
ATOM 2195 O O . ARG B 1 100 ? 69.302 18.327 -41.695 1.00 45.43 184 ARG B O 1
ATOM 2203 N N . ALA B 1 101 ? 67.773 19.517 -40.574 1.00 43.38 185 ALA B N 1
ATOM 2204 C CA . ALA B 1 101 ? 66.621 18.620 -40.808 1.00 41.22 185 ALA B CA 1
ATOM 2205 C C . ALA B 1 101 ? 65.447 19.069 -39.963 1.00 40.39 185 ALA B C 1
ATOM 2206 O O . ALA B 1 101 ? 65.614 19.478 -38.813 1.00 39.82 185 ALA B O 1
ATOM 2208 N N . ARG B 1 102 ? 64.261 18.923 -40.520 1.00 38.91 186 ARG B N 1
ATOM 2209 C CA . ARG B 1 102 ? 63.057 19.371 -39.892 1.00 38.94 186 ARG B CA 1
ATOM 2210 C C . ARG B 1 102 ? 62.073 18.228 -39.881 1.00 39.38 186 ARG B C 1
ATOM 2211 O O . ARG B 1 102 ? 61.724 17.748 -40.944 1.00 40.94 186 ARG B O 1
ATOM 2219 N N . LEU B 1 103 ? 61.608 17.788 -38.713 1.00 38.87 187 LEU B N 1
ATOM 2220 C CA . LEU B 1 103 ? 60.624 16.671 -38.636 1.00 37.33 187 LEU B CA 1
ATOM 2221 C C . LEU B 1 103 ? 59.261 17.157 -38.178 1.00 37.04 187 LEU B C 1
ATOM 2222 O O . LEU B 1 103 ? 59.170 18.058 -37.323 1.00 37.86 187 LEU B O 1
ATOM 2227 N N . PHE B 1 104 ? 58.197 16.605 -38.749 1.00 35.53 188 PHE B N 1
ATOM 2228 C CA . PHE B 1 104 ? 56.873 17.161 -38.463 1.00 35.42 188 PHE B CA 1
ATOM 2229 C C . PHE B 1 104 ? 55.914 16.238 -37.808 1.00 34.30 188 PHE B C 1
ATOM 2230 O O . PHE B 1 104 ? 56.265 15.131 -37.518 1.00 33.16 188 PHE B O 1
ATOM 2238 N N . ARG B 1 105 ? 54.701 16.729 -37.551 1.00 35.37 189 ARG B N 1
ATOM 2239 C CA . ARG B 1 105 ? 53.619 15.900 -37.000 1.00 36.06 189 ARG B CA 1
ATOM 2240 C C . ARG B 1 105 ? 53.631 14.447 -37.466 1.00 36.87 189 ARG B C 1
ATOM 2241 O O . ARG B 1 105 ? 53.563 13.556 -36.658 1.00 36.60 189 ARG B O 1
ATOM 2249 N N . GLU B 1 106 ? 53.735 14.240 -38.776 1.00 38.86 190 GLU B N 1
ATOM 2250 C CA . GLU B 1 106 ? 53.807 12.924 -39.428 1.00 40.64 190 GLU B CA 1
ATOM 2251 C C . GLU B 1 106 ? 54.928 12.020 -38.922 1.00 39.46 190 GLU B C 1
ATOM 2252 O O . GLU B 1 106 ? 54.798 10.790 -38.997 1.00 39.42 190 GLU B O 1
ATOM 2258 N N . SER B 1 107 ? 56.034 12.606 -38.457 1.00 38.52 191 SER B N 1
ATOM 2259 C CA . SER B 1 107 ? 57.151 11.814 -37.931 1.00 38.32 191 SER B CA 1
ATOM 2260 C C . SER B 1 107 ? 57.001 11.430 -36.424 1.00 37.82 191 SER B C 1
ATOM 2261 O O . SER B 1 107 ? 57.875 10.735 -35.862 1.00 38.30 191 SER B O 1
ATOM 2264 N N . CYS B 1 108 ? 55.915 11.863 -35.783 1.00 36.26 192 CYS B N 1
ATOM 2265 C CA . CYS B 1 108 ? 55.700 11.571 -34.380 1.00 36.51 192 CYS B CA 1
ATOM 2266 C C . CYS B 1 108 ? 54.880 10.281 -34.275 1.00 36.53 192 CYS B C 1
ATOM 2267 O O . CYS B 1 108 ? 54.166 9.911 -35.197 1.00 37.44 192 CYS B O 1
ATOM 2270 N N . VAL B 1 109 ? 54.968 9.587 -33.153 1.00 35.18 193 VAL B N 1
ATOM 2271 C CA . VAL B 1 109 ? 53.978 8.592 -32.911 1.00 33.38 193 VAL B CA 1
ATOM 2272 C C . VAL B 1 109 ? 52.718 9.144 -32.199 1.00 33.21 193 VAL B C 1
ATOM 2273 O O . VAL B 1 109 ? 52.787 9.884 -31.218 1.00 31.64 193 VAL B O 1
ATOM 2277 N N . PHE B 1 110 ? 51.560 8.754 -32.720 1.00 32.49 194 PHE B N 1
ATOM 2278 C CA . PHE B 1 110 ? 50.320 9.017 -32.041 1.00 31.83 194 PHE B CA 1
ATOM 2279 C C . PHE B 1 110 ? 50.184 8.050 -30.871 1.00 33.23 194 PHE B C 1
ATOM 2280 O O . PHE B 1 110 ? 50.234 6.857 -31.070 1.00 33.58 194 PHE B O 1
ATOM 2288 N N . HIS B 1 111 ? 50.043 8.571 -29.652 1.00 33.93 195 HIS B N 1
ATOM 2289 C CA . HIS B 1 111 ? 49.947 7.801 -28.406 1.00 34.37 195 HIS B CA 1
ATOM 2290 C C . HIS B 1 111 ? 48.660 8.327 -27.631 1.00 35.98 195 HIS B C 1
ATOM 2291 O O . HIS B 1 111 ? 48.762 9.253 -26.780 1.00 36.18 195 HIS B O 1
ATOM 2298 N N . GLN B 1 112 ? 47.472 7.770 -27.955 1.00 36.03 196 GLN B N 1
ATOM 2299 C CA . GLN B 1 112 ? 46.114 8.305 -27.539 1.00 36.62 196 GLN B CA 1
ATOM 2300 C C . GLN B 1 112 ? 46.009 9.795 -27.361 1.00 37.08 196 GLN B C 1
ATOM 2301 O O . GLN B 1 112 ? 45.859 10.236 -26.262 1.00 37.00 196 GLN B O 1
ATOM 2307 N N . GLY B 1 113 ? 46.036 10.555 -28.426 1.00 38.22 197 GLY B N 1
ATOM 2308 C CA . GLY B 1 113 ? 46.010 11.989 -28.308 1.00 39.62 197 GLY B CA 1
ATOM 2309 C C . GLY B 1 113 ? 47.331 12.682 -28.055 1.00 40.92 197 GLY B C 1
ATOM 2310 O O . GLY B 1 113 ? 47.371 13.898 -28.127 1.00 43.18 197 GLY B O 1
ATOM 2311 N N . CYS B 1 114 ? 48.394 11.972 -27.706 1.00 39.86 198 CYS B N 1
ATOM 2312 C CA . CYS B 1 114 ? 49.718 12.632 -27.631 1.00 40.88 198 CYS B CA 1
ATOM 2313 C C . CYS B 1 114 ? 50.531 12.423 -28.870 1.00 38.80 198 CYS B C 1
ATOM 2314 O O . CYS B 1 114 ? 50.490 11.332 -29.405 1.00 40.46 198 CYS B O 1
ATOM 2317 N N . TYR B 1 115 ? 51.337 13.392 -29.281 1.00 37.02 199 TYR B N 1
ATOM 2318 C CA . TYR B 1 115 ? 52.281 13.141 -30.355 1.00 35.31 199 TYR B CA 1
ATOM 2319 C C . TYR B 1 115 ? 53.620 12.978 -29.728 1.00 34.59 199 TYR B C 1
ATOM 2320 O O . TYR B 1 115 ? 54.144 13.917 -29.187 1.00 36.11 199 TYR B O 1
ATOM 2329 N N . VAL B 1 116 ? 54.161 11.783 -29.739 1.00 33.20 200 VAL B N 1
ATOM 2330 C CA . VAL B 1 116 ? 55.429 11.544 -29.087 1.00 32.29 200 VAL B CA 1
ATOM 2331 C C . VAL B 1 116 ? 56.578 11.556 -30.077 1.00 32.81 200 VAL B C 1
ATOM 2332 O O . VAL B 1 116 ? 56.471 11.063 -31.202 1.00 32.49 200 VAL B O 1
ATOM 2336 N N . LYS B 1 117 ? 57.688 12.135 -29.649 1.00 33.77 201 LYS B N 1
ATOM 2337 C CA . LYS B 1 117 ? 58.897 12.202 -30.454 1.00 33.88 201 LYS B CA 1
ATOM 2338 C C . LYS B 1 117 ? 59.803 11.014 -30.084 1.00 34.69 201 LYS B C 1
ATOM 2339 O O . LYS B 1 117 ? 60.437 10.986 -29.025 1.00 35.14 201 LYS B O 1
ATOM 2345 N N . ASP B 1 118 ? 59.753 9.972 -30.920 1.00 34.85 202 ASP B N 1
ATOM 2346 C CA . ASP B 1 118 ? 60.401 8.720 -30.601 1.00 34.70 202 ASP B CA 1
ATOM 2347 C C . ASP B 1 118 ? 61.861 8.800 -31.005 1.00 34.10 202 ASP B C 1
ATOM 2348 O O . ASP B 1 118 ? 62.184 8.646 -32.146 1.00 33.86 202 ASP B O 1
ATOM 2353 N N . LEU B 1 119 ? 62.756 9.059 -30.066 1.00 34.89 203 LEU B N 1
ATOM 2354 C CA . LEU B 1 119 ? 64.149 9.295 -30.415 1.00 34.98 203 LEU B CA 1
ATOM 2355 C C . LEU B 1 119 ? 64.719 8.078 -31.103 1.00 36.43 203 LEU B C 1
ATOM 2356 O O . LEU B 1 119 ? 65.577 8.209 -31.924 1.00 37.92 203 LEU B O 1
ATOM 2361 N N . SER B 1 120 ? 64.204 6.892 -30.823 1.00 37.56 204 SER B N 1
ATOM 2362 C CA . SER B 1 120 ? 64.745 5.685 -31.417 1.00 38.20 204 SER B CA 1
ATOM 2363 C C . SER B 1 120 ? 64.571 5.604 -32.949 1.00 38.88 204 SER B C 1
ATOM 2364 O O . SER B 1 120 ? 65.297 4.874 -33.611 1.00 39.77 204 SER B O 1
ATOM 2367 N N . ARG B 1 121 ? 63.656 6.367 -33.522 1.00 38.33 205 ARG B N 1
ATOM 2368 C CA . ARG B 1 121 ? 63.453 6.287 -34.954 1.00 39.68 205 ARG B CA 1
ATOM 2369 C C . ARG B 1 121 ? 64.372 7.248 -35.715 1.00 40.26 205 ARG B C 1
ATOM 2370 O O . ARG B 1 121 ? 64.179 7.558 -36.899 1.00 38.59 205 ARG B O 1
ATOM 2378 N N . LEU B 1 122 ? 65.387 7.722 -35.018 1.00 41.50 206 LEU B N 1
ATOM 2379 C CA . LEU B 1 122 ? 66.242 8.772 -35.557 1.00 42.63 206 LEU B CA 1
ATOM 2380 C C . LEU B 1 122 ? 67.403 8.269 -36.395 1.00 42.29 206 LEU B C 1
ATOM 2381 O O . LEU B 1 122 ? 67.655 8.805 -37.437 1.00 43.45 206 LEU B O 1
ATOM 2386 N N . GLY B 1 123 ? 68.117 7.259 -35.946 1.00 42.56 207 GLY B N 1
ATOM 2387 C CA . GLY B 1 123 ? 69.332 6.860 -36.653 1.00 43.06 207 GLY B CA 1
ATOM 2388 C C . GLY B 1 123 ? 70.576 7.504 -36.043 1.00 43.34 207 GLY B C 1
ATOM 2389 O O . GLY B 1 123 ? 71.531 7.841 -36.760 1.00 43.16 207 GLY B O 1
ATOM 2390 N N . ARG B 1 124 ? 70.537 7.704 -34.722 1.00 42.82 208 ARG B N 1
ATOM 2391 C CA . ARG B 1 124 ? 71.669 8.179 -33.924 1.00 42.19 208 ARG B CA 1
ATOM 2392 C C . ARG B 1 124 ? 71.705 7.371 -32.639 1.00 42.45 208 ARG B C 1
ATOM 2393 O O . ARG B 1 124 ? 70.670 6.918 -32.178 1.00 43.04 208 ARG B O 1
ATOM 2401 N N . ASP B 1 125 ? 72.895 7.149 -32.091 1.00 43.03 209 ASP B N 1
ATOM 2402 C CA . ASP B 1 125 ? 73.053 6.621 -30.749 1.00 43.85 209 ASP B CA 1
ATOM 2403 C C . ASP B 1 125 ? 72.273 7.488 -29.766 1.00 44.14 209 ASP B C 1
ATOM 2404 O O . ASP B 1 125 ? 72.317 8.714 -29.841 1.00 44.41 209 ASP B O 1
ATOM 2409 N N . LEU B 1 126 ? 71.564 6.858 -28.835 1.00 44.54 210 LEU B N 1
ATOM 2410 C CA . LEU B 1 126 ? 70.685 7.579 -27.931 1.00 44.68 210 LEU B CA 1
ATOM 2411 C C . LEU B 1 126 ? 71.510 7.989 -26.795 1.00 44.31 210 LEU B C 1
ATOM 2412 O O . LEU B 1 126 ? 71.093 8.803 -25.957 1.00 44.46 210 LEU B O 1
ATOM 2417 N N . ARG B 1 127 ? 72.688 7.405 -26.750 1.00 43.99 211 ARG B N 1
ATOM 2418 C CA . ARG B 1 127 ? 73.687 7.865 -25.806 1.00 44.49 211 ARG B CA 1
ATOM 2419 C C . ARG B 1 127 ? 74.237 9.199 -26.304 1.00 43.14 211 ARG B C 1
ATOM 2420 O O . ARG B 1 127 ? 74.918 9.872 -25.557 1.00 43.11 211 ARG B O 1
ATOM 2428 N N . LYS B 1 128 ? 73.888 9.582 -27.536 1.00 41.61 212 LYS B N 1
ATOM 2429 C CA . LYS B 1 128 ? 74.291 10.838 -28.135 1.00 41.70 212 LYS B CA 1
ATOM 2430 C C . LYS B 1 128 ? 73.145 11.719 -28.644 1.00 40.81 212 LYS B C 1
ATOM 2431 O O . LYS B 1 128 ? 73.309 12.453 -29.635 1.00 41.34 212 LYS B O 1
ATOM 2437 N N . THR B 1 129 ? 71.990 11.664 -27.993 1.00 39.13 213 THR B N 1
ATOM 2438 C CA . THR B 1 129 ? 70.840 12.422 -28.429 1.00 37.23 213 THR B CA 1
ATOM 2439 C C . THR B 1 129 ? 70.217 13.067 -27.231 1.00 36.15 213 THR B C 1
ATOM 2440 O O . THR B 1 129 ? 70.234 12.484 -26.145 1.00 37.13 213 THR B O 1
ATOM 2444 N N . LEU B 1 130 ? 69.713 14.283 -27.433 1.00 33.47 214 LEU B N 1
ATOM 2445 C CA . LEU B 1 130 ? 68.911 15.002 -26.459 1.00 31.15 214 LEU B CA 1
ATOM 2446 C C . LEU B 1 130 ? 67.628 15.545 -27.112 1.00 29.72 214 LEU B C 1
ATOM 2447 O O . LEU B 1 130 ? 67.503 15.646 -28.356 1.00 28.05 214 LEU B O 1
ATOM 2452 N N . ILE B 1 131 ? 66.679 15.907 -26.262 1.00 28.03 215 ILE B N 1
ATOM 2453 C CA . ILE B 1 131 ? 65.456 16.534 -26.734 1.00 27.48 215 ILE B CA 1
ATOM 2454 C C . ILE B 1 131 ? 65.225 17.717 -25.845 1.00 27.57 215 ILE B C 1
ATOM 2455 O O . ILE B 1 131 ? 65.224 17.553 -24.636 1.00 29.16 215 ILE B O 1
ATOM 2460 N N . LEU B 1 132 ? 65.104 18.905 -26.428 1.00 26.60 216 LEU B N 1
ATOM 2461 C CA . LEU B 1 132 ? 64.683 20.086 -25.694 1.00 26.67 216 LEU B CA 1
ATOM 2462 C C . LEU B 1 132 ? 63.227 20.403 -26.041 1.00 26.60 216 LEU B C 1
ATOM 2463 O O . LEU B 1 132 ? 62.928 20.675 -27.212 1.00 26.92 216 LEU B O 1
ATOM 2468 N N . ASP B 1 133 ? 62.323 20.394 -25.071 1.00 26.62 217 ASP B N 1
ATOM 2469 C CA . ASP B 1 133 ? 60.869 20.479 -25.356 1.00 27.83 217 ASP B CA 1
ATOM 2470 C C . ASP B 1 133 ? 60.123 20.949 -24.104 1.00 27.55 217 ASP B C 1
ATOM 2471 O O . ASP B 1 133 ? 60.500 20.542 -22.990 1.00 27.43 217 ASP B O 1
ATOM 2476 N N . ASN B 1 134 ? 59.081 21.783 -24.245 1.00 27.09 218 ASN B N 1
ATOM 2477 C CA . ASN B 1 134 ? 58.286 22.183 -23.047 1.00 28.98 218 ASN B CA 1
ATOM 2478 C C . ASN B 1 134 ? 57.256 21.134 -22.616 1.00 28.73 218 ASN B C 1
ATOM 2479 O O . ASN B 1 134 ? 56.757 21.235 -21.519 1.00 29.50 218 ASN B O 1
ATOM 2484 N N . SER B 1 135 ? 56.897 20.181 -23.464 1.00 28.57 219 SER B N 1
ATOM 2485 C CA . SER B 1 135 ? 55.890 19.196 -23.054 1.00 29.94 219 SER B CA 1
ATOM 2486 C C . SER B 1 135 ? 56.467 17.854 -22.784 1.00 29.31 219 SER B C 1
ATOM 2487 O O . SER B 1 135 ? 57.014 17.236 -23.714 1.00 30.74 219 SER B O 1
ATOM 2490 N N . PRO B 1 136 ? 56.347 17.374 -21.536 1.00 28.56 220 PRO B N 1
ATOM 2491 C CA . PRO B 1 136 ? 56.782 16.017 -21.182 1.00 28.44 220 PRO B CA 1
ATOM 2492 C C . PRO B 1 136 ? 56.102 14.932 -22.040 1.00 29.55 220 PRO B C 1
ATOM 2493 O O . PRO B 1 136 ? 56.740 14.004 -22.447 1.00 29.54 220 PRO B O 1
ATOM 2497 N N . ALA B 1 137 ? 54.832 15.074 -22.375 1.00 31.40 221 ALA B N 1
ATOM 2498 C CA . ALA B 1 137 ? 54.236 14.165 -23.348 1.00 32.94 221 ALA B CA 1
ATOM 2499 C C . ALA B 1 137 ? 55.058 13.907 -24.588 1.00 33.83 221 ALA B C 1
ATOM 2500 O O . ALA B 1 137 ? 54.989 12.793 -25.118 1.00 34.18 221 ALA B O 1
ATOM 2502 N N . SER B 1 138 ? 55.798 14.916 -25.078 1.00 33.39 222 SER B N 1
ATOM 2503 C CA . SER B 1 138 ? 56.585 14.740 -26.294 1.00 32.52 222 SER B CA 1
ATOM 2504 C C . SER B 1 138 ? 57.709 13.698 -26.168 1.00 32.05 222 SER B C 1
ATOM 2505 O O . SER B 1 138 ? 58.145 13.124 -27.178 1.00 33.40 222 SER B O 1
ATOM 2508 N N . TYR B 1 139 ? 58.179 13.415 -24.961 1.00 29.96 223 TYR B N 1
ATOM 2509 C CA . TYR B 1 139 ? 59.315 12.527 -24.832 1.00 28.46 223 TYR B CA 1
ATOM 2510 C C . TYR B 1 139 ? 59.036 11.327 -23.925 1.00 28.26 223 TYR B C 1
ATOM 2511 O O . TYR B 1 139 ? 59.941 10.872 -23.171 1.00 26.27 223 TYR B O 1
ATOM 2520 N N . ILE B 1 140 ? 57.799 10.798 -24.070 1.00 27.59 224 ILE B N 1
ATOM 2521 C CA . ILE B 1 140 ? 57.245 9.730 -23.227 1.00 26.43 224 ILE B CA 1
ATOM 2522 C C . ILE B 1 140 ? 58.124 8.531 -23.325 1.00 26.80 224 ILE B C 1
ATOM 2523 O O . ILE B 1 140 ? 58.344 7.859 -22.364 1.00 27.41 224 ILE B O 1
ATOM 2528 N N . PHE B 1 141 ? 58.727 8.280 -24.473 1.00 28.25 225 PHE B N 1
ATOM 2529 C CA . PHE B 1 141 ? 59.504 7.054 -24.573 1.00 28.59 225 PHE B CA 1
ATOM 2530 C C . PHE B 1 141 ? 60.894 7.294 -24.114 1.00 29.69 225 PHE B C 1
ATOM 2531 O O . PHE B 1 141 ? 61.590 6.368 -23.850 1.00 30.49 225 PHE B O 1
ATOM 2539 N N . HIS B 1 142 ? 61.330 8.545 -24.005 1.00 30.59 226 HIS B N 1
ATOM 2540 C CA . HIS B 1 142 ? 62.723 8.777 -23.594 1.00 30.28 226 HIS B CA 1
ATOM 2541 C C . HIS B 1 142 ? 62.947 9.889 -22.566 1.00 30.33 226 HIS B C 1
ATOM 2542 O O . HIS B 1 142 ? 63.705 10.782 -22.829 1.00 28.34 226 HIS B O 1
ATOM 2549 N N . PRO B 1 143 ? 62.284 9.831 -21.394 1.00 30.40 227 PRO B N 1
ATOM 2550 C CA . PRO B 1 143 ? 62.401 10.991 -20.531 1.00 31.00 227 PRO B CA 1
ATOM 2551 C C . PRO B 1 143 ? 63.839 11.233 -20.096 1.00 32.50 227 PRO B C 1
ATOM 2552 O O . PRO B 1 143 ? 64.185 12.331 -19.665 1.00 33.18 227 PRO B O 1
ATOM 2556 N N . GLU B 1 144 ? 64.669 10.213 -20.129 1.00 33.91 228 GLU B N 1
ATOM 2557 C CA . GLU B 1 144 ? 66.033 10.424 -19.639 1.00 36.23 228 GLU B CA 1
ATOM 2558 C C . GLU B 1 144 ? 67.006 11.036 -20.703 1.00 36.23 228 GLU B C 1
ATOM 2559 O O . GLU B 1 144 ? 68.178 11.285 -20.455 1.00 36.44 228 GLU B O 1
ATOM 2565 N N . ASN B 1 145 ? 66.462 11.363 -21.874 1.00 35.89 229 ASN B N 1
ATOM 2566 C CA . ASN B 1 145 ? 67.153 12.142 -22.835 1.00 35.19 229 ASN B CA 1
ATOM 2567 C C . ASN B 1 145 ? 66.666 13.588 -22.826 1.00 34.94 229 ASN B C 1
ATOM 2568 O O . ASN B 1 145 ? 67.068 14.350 -23.700 1.00 36.40 229 ASN B O 1
ATOM 2573 N N . ALA B 1 146 ? 65.795 13.969 -21.897 1.00 32.52 230 ALA B N 1
ATOM 2574 C CA . ALA B 1 146 ? 65.157 15.273 -21.979 1.00 31.79 230 ALA B CA 1
ATOM 2575 C C . ALA B 1 146 ? 65.941 16.332 -21.257 1.00 32.30 230 ALA B C 1
ATOM 2576 O O . ALA B 1 146 ? 66.474 16.099 -20.189 1.00 32.24 230 ALA B O 1
ATOM 2578 N N . VAL B 1 147 ? 66.038 17.498 -21.870 1.00 32.92 231 VAL B N 1
ATOM 2579 C CA . VAL B 1 147 ? 66.420 18.706 -21.155 1.00 33.18 231 VAL B CA 1
ATOM 2580 C C . VAL B 1 147 ? 65.149 19.580 -21.104 1.00 32.82 231 VAL B C 1
ATOM 2581 O O . VAL B 1 147 ? 64.806 20.216 -22.066 1.00 32.22 231 VAL B O 1
ATOM 2585 N N . PRO B 1 148 ? 64.405 19.525 -20.008 1.00 33.19 232 PRO B N 1
ATOM 2586 C CA . PRO B 1 148 ? 63.152 20.272 -20.015 1.00 34.30 232 PRO B CA 1
ATOM 2587 C C . PRO B 1 148 ? 63.356 21.768 -19.930 1.00 34.33 232 PRO B C 1
ATOM 2588 O O . PRO B 1 148 ? 64.370 22.224 -19.416 1.00 35.77 232 PRO B O 1
ATOM 2592 N N . VAL B 1 149 ? 62.424 22.492 -20.533 1.00 33.26 233 VAL B N 1
ATOM 2593 C CA . VAL B 1 149 ? 62.446 23.881 -20.549 1.00 33.10 233 VAL B CA 1
ATOM 2594 C C . VAL B 1 149 ? 61.000 24.237 -20.286 1.00 33.66 233 VAL B C 1
ATOM 2595 O O . VAL B 1 149 ? 60.114 23.515 -20.689 1.00 33.99 233 VAL B O 1
ATOM 2599 N N . GLN B 1 150 ? 60.750 25.346 -19.605 1.00 34.29 234 GLN B N 1
ATOM 2600 C CA . GLN B 1 150 ? 59.412 25.705 -19.273 1.00 34.81 234 GLN B CA 1
ATOM 2601 C C . GLN B 1 150 ? 58.854 26.397 -20.481 1.00 34.01 234 GLN B C 1
ATOM 2602 O O . GLN B 1 150 ? 59.581 26.996 -21.312 1.00 34.97 234 GLN B O 1
ATOM 2608 N N . SER B 1 151 ? 57.552 26.248 -20.607 1.00 32.09 235 SER B N 1
ATOM 2609 C CA . SER B 1 151 ? 56.780 26.869 -21.647 1.00 29.97 235 SER B CA 1
ATOM 2610 C C . SER B 1 151 ? 57.030 28.365 -21.741 1.00 29.46 235 SER B C 1
ATOM 2611 O O . SER B 1 151 ? 57.142 29.032 -20.726 1.00 29.19 235 SER B O 1
ATOM 2614 N N . TRP B 1 152 ? 57.105 28.896 -22.963 1.00 29.15 236 TRP B N 1
ATOM 2615 C CA . TRP B 1 152 ? 57.102 30.338 -23.159 1.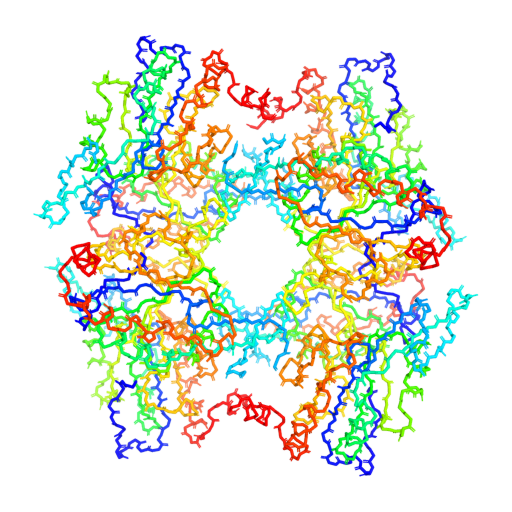00 27.79 236 TRP B CA 1
ATOM 2616 C C . TRP B 1 152 ? 55.896 30.789 -23.974 1.00 29.27 236 TRP B C 1
ATOM 2617 O O . TRP B 1 152 ? 55.510 30.129 -24.917 1.00 30.73 236 TRP B O 1
ATOM 2628 N N . PHE B 1 153 ? 55.340 31.937 -23.622 1.00 30.22 237 PHE B N 1
ATOM 2629 C CA . PHE B 1 153 ? 54.107 32.451 -24.200 1.00 31.18 237 PHE B CA 1
ATOM 2630 C C . PHE B 1 153 ? 54.303 33.904 -24.588 1.00 33.03 237 PHE B C 1
ATOM 2631 O O . PHE B 1 153 ? 54.270 34.244 -25.742 1.00 35.27 237 PHE B O 1
ATOM 2639 N N . ASP B 1 154 ? 54.555 34.772 -23.642 1.00 35.15 238 ASP B N 1
ATOM 2640 C CA . ASP B 1 154 ? 54.864 36.126 -24.016 1.00 37.25 238 ASP B CA 1
ATOM 2641 C C . ASP B 1 154 ? 55.682 36.963 -23.007 1.00 37.12 238 ASP B C 1
ATOM 2642 O O . ASP B 1 154 ? 55.743 38.151 -23.150 1.00 38.54 238 ASP B O 1
ATOM 2647 N N . ASP B 1 155 ? 56.322 36.335 -22.033 1.00 36.90 239 ASP B N 1
ATOM 2648 C CA . ASP B 1 155 ? 57.071 36.978 -20.975 1.00 37.33 239 ASP B CA 1
ATOM 2649 C C . ASP B 1 155 ? 58.384 37.489 -21.552 1.00 38.09 239 ASP B C 1
ATOM 2650 O O . ASP B 1 155 ? 59.312 36.712 -21.768 1.00 38.27 239 ASP B O 1
ATOM 2655 N N . MET B 1 156 ? 58.475 38.793 -21.818 1.00 39.15 240 MET B N 1
ATOM 2656 C CA . MET B 1 156 ? 59.749 39.372 -22.319 1.00 39.36 240 MET B CA 1
ATOM 2657 C C . MET B 1 156 ? 60.963 39.362 -21.340 1.00 38.98 240 MET B C 1
ATOM 2658 O O . MET B 1 156 ? 62.091 39.614 -21.755 1.00 39.73 240 MET B O 1
ATOM 2663 N N . ALA B 1 157 ? 60.742 39.012 -20.080 1.00 37.24 241 ALA B N 1
ATOM 2664 C CA . ALA B 1 157 ? 61.815 38.805 -19.107 1.00 35.59 241 ALA B CA 1
ATOM 2665 C C . ALA B 1 157 ? 62.343 37.370 -19.068 1.00 35.03 241 ALA B C 1
ATOM 2666 O O . ALA B 1 157 ? 63.156 37.057 -18.217 1.00 35.23 241 ALA B O 1
ATOM 2668 N N . ASP B 1 158 ? 61.862 36.480 -19.926 1.00 34.72 242 ASP B N 1
ATOM 2669 C CA . ASP B 1 158 ? 62.324 35.094 -19.905 1.00 34.64 242 ASP B CA 1
ATOM 2670 C C . ASP B 1 158 ? 63.782 35.047 -20.325 1.00 35.85 242 ASP B C 1
ATOM 2671 O O . ASP B 1 158 ? 64.180 35.730 -21.272 1.00 36.20 242 ASP B O 1
ATOM 2676 N N . THR B 1 159 ? 64.567 34.218 -19.658 1.00 36.89 243 THR B N 1
ATOM 2677 C CA . THR B 1 159 ? 65.979 34.118 -19.950 1.00 38.37 243 THR B CA 1
ATOM 2678 C C . THR B 1 159 ? 66.416 32.632 -19.984 1.00 38.04 243 THR B C 1
ATOM 2679 O O . THR B 1 159 ? 67.583 32.325 -19.880 1.00 38.44 243 THR B O 1
ATOM 2683 N N . GLU B 1 160 ? 65.473 31.719 -20.138 1.00 38.27 244 GLU B N 1
ATOM 2684 C CA . GLU B 1 160 ? 65.756 30.281 -20.020 1.00 38.54 244 GLU B CA 1
ATOM 2685 C C . GLU B 1 160 ? 66.616 29.791 -21.145 1.00 37.93 244 GLU B C 1
ATOM 2686 O O . GLU B 1 160 ? 67.450 28.924 -20.955 1.00 39.89 244 GLU B O 1
ATOM 2692 N N . LEU B 1 161 ? 66.439 30.325 -22.336 1.00 36.86 245 LEU B N 1
ATOM 2693 C CA . LEU B 1 161 ? 67.258 29.891 -23.446 1.00 36.50 245 LEU B CA 1
ATOM 2694 C C . LEU B 1 161 ? 68.703 30.298 -23.163 1.00 36.70 245 LEU B C 1
ATOM 2695 O O . LEU B 1 161 ? 69.632 29.562 -23.424 1.00 36.83 245 LEU B O 1
ATOM 2700 N N . LEU B 1 162 ? 68.881 31.469 -22.582 1.00 36.91 246 LEU B N 1
ATOM 2701 C CA . LEU B 1 162 ? 70.205 31.904 -22.229 1.00 37.04 246 LEU B CA 1
ATOM 2702 C C . LEU B 1 162 ? 70.786 31.104 -21.061 1.00 37.16 246 LEU B C 1
ATOM 2703 O O . LEU B 1 162 ? 71.932 30.636 -21.146 1.00 36.96 246 LEU B O 1
ATOM 2708 N N . ASN B 1 163 ? 69.987 30.877 -20.016 1.00 35.97 247 ASN B N 1
ATOM 2709 C CA . ASN B 1 163 ? 70.417 30.003 -18.980 1.00 35.81 247 ASN B CA 1
ATOM 2710 C C . ASN B 1 163 ? 70.762 28.573 -19.423 1.00 36.09 247 ASN B C 1
ATOM 2711 O O . ASN B 1 163 ? 71.513 27.868 -18.752 1.00 35.78 247 ASN B O 1
ATOM 2716 N N . LEU B 1 164 ? 70.283 28.135 -20.574 1.00 35.73 248 LEU B N 1
ATOM 2717 C CA . LEU B 1 164 ? 70.528 26.770 -20.918 1.00 34.91 248 LEU B CA 1
ATOM 2718 C C . LEU B 1 164 ? 71.843 26.607 -21.632 1.00 35.84 248 LEU B C 1
ATOM 2719 O O . LEU B 1 164 ? 72.405 25.503 -21.656 1.00 35.37 248 LEU B O 1
ATOM 2724 N N . ILE B 1 165 ? 72.368 27.697 -22.209 1.00 36.91 249 ILE B N 1
ATOM 2725 C CA . ILE B 1 165 ? 73.697 27.607 -22.901 1.00 37.36 249 ILE B CA 1
ATOM 2726 C C . ILE B 1 165 ? 74.872 27.064 -22.019 1.00 37.36 249 ILE B C 1
ATOM 2727 O O . ILE B 1 165 ? 75.533 26.094 -22.417 1.00 38.45 249 ILE B O 1
ATOM 2732 N N . PRO B 1 166 ? 75.112 27.628 -20.832 1.00 36.05 250 PRO B N 1
ATOM 2733 C CA . PRO B 1 166 ? 76.182 26.939 -20.150 1.00 38.42 250 PRO B CA 1
ATOM 2734 C C . PRO B 1 166 ? 75.845 25.450 -19.932 1.00 40.07 250 PRO B C 1
ATOM 2735 O O . PRO B 1 166 ? 76.736 24.618 -19.844 1.00 40.94 250 PRO B O 1
ATOM 2739 N N . ILE B 1 167 ? 74.558 25.117 -19.899 1.00 41.10 251 ILE B N 1
ATOM 2740 C CA . ILE B 1 167 ? 74.182 23.737 -19.596 1.00 40.35 251 ILE B CA 1
ATOM 2741 C C . ILE B 1 167 ? 74.502 22.850 -20.771 1.00 39.34 251 ILE B C 1
ATOM 2742 O O . ILE B 1 167 ? 75.110 21.796 -20.606 1.00 38.51 251 ILE B O 1
ATOM 2747 N N . PHE B 1 168 ? 74.153 23.317 -21.961 1.00 39.45 252 PHE B N 1
ATOM 2748 C CA . PHE B 1 168 ? 74.478 22.592 -23.170 1.00 39.98 252 PHE B CA 1
ATOM 2749 C C . PHE B 1 168 ? 75.956 22.627 -23.453 1.00 40.97 252 PHE B C 1
ATOM 2750 O O . PHE B 1 168 ? 76.465 21.751 -24.122 1.00 40.66 252 PHE B O 1
ATOM 2758 N N . GLU B 1 169 ? 76.639 23.651 -22.953 1.00 42.50 253 GLU B N 1
ATOM 2759 C CA . GLU B 1 169 ? 78.079 23.762 -23.153 1.00 43.05 253 GLU B CA 1
ATOM 2760 C C . GLU B 1 169 ? 78.798 22.637 -22.441 1.00 44.12 253 GLU B C 1
ATOM 2761 O O . GLU B 1 169 ? 79.771 22.116 -22.945 1.00 44.28 253 GLU B O 1
ATOM 2767 N N . GLU B 1 170 ? 78.287 22.241 -21.289 1.00 45.92 254 GLU B N 1
ATOM 2768 C CA . GLU B 1 170 ? 78.874 21.144 -20.518 1.00 48.66 254 GLU B CA 1
ATOM 2769 C C . GLU B 1 170 ? 78.664 19.754 -21.121 1.00 48.61 254 GLU B C 1
ATOM 2770 O O . GLU B 1 170 ? 79.474 18.868 -20.912 1.00 49.72 254 GLU B O 1
ATOM 2776 N N . LEU B 1 171 ? 77.553 19.579 -21.828 1.00 48.77 255 LEU B N 1
ATOM 2777 C CA . LEU B 1 171 ? 77.111 18.312 -22.388 1.00 47.51 255 LEU B CA 1
ATOM 2778 C C . LEU B 1 171 ? 77.683 18.111 -23.799 1.00 47.89 255 LEU B C 1
ATOM 2779 O O . LEU B 1 171 ? 77.794 16.980 -24.271 1.00 48.28 255 LEU B O 1
ATOM 2784 N N . SER B 1 172 ? 78.030 19.200 -24.467 1.00 47.64 256 SER B N 1
ATOM 2785 C CA . SER B 1 172 ? 78.397 19.188 -25.875 1.00 48.15 256 SER B CA 1
ATOM 2786 C C . SER B 1 172 ? 79.485 18.174 -26.231 1.00 49.60 256 SER B C 1
ATOM 2787 O O . SER B 1 172 ? 79.455 17.553 -27.304 1.00 49.05 256 SER B O 1
ATOM 2790 N N . GLY B 1 173 ? 80.434 18.008 -25.324 1.00 50.63 257 GLY B N 1
ATOM 2791 C CA . GLY B 1 173 ? 81.506 17.084 -25.555 1.00 53.61 257 GLY B CA 1
ATOM 2792 C C . GLY B 1 173 ? 81.411 15.834 -24.710 1.00 55.52 257 GLY B C 1
ATOM 2793 O O . GLY B 1 173 ? 82.441 15.245 -24.385 1.00 55.96 257 GLY B O 1
ATOM 2794 N N . ALA B 1 174 ? 80.189 15.441 -24.333 1.00 56.36 258 ALA B N 1
ATOM 2795 C CA . ALA B 1 174 ? 79.983 14.174 -23.628 1.00 56.68 258 ALA B CA 1
ATOM 2796 C C . ALA B 1 174 ? 79.890 13.043 -24.612 1.00 57.11 258 ALA B C 1
ATOM 2797 O O . ALA B 1 174 ? 79.633 13.226 -25.795 1.00 57.20 258 ALA B O 1
ATOM 2799 N N . GLU B 1 175 ? 80.121 11.857 -24.091 1.00 58.75 259 GLU B N 1
ATOM 2800 C CA . GLU B 1 175 ? 80.148 10.653 -24.886 1.00 59.94 259 GLU B CA 1
ATOM 2801 C C . GLU B 1 175 ? 78.958 9.843 -24.460 1.00 59.07 259 GLU B C 1
ATOM 2802 O O . GLU B 1 175 ? 78.426 9.061 -25.235 1.00 58.98 259 GLU B O 1
ATOM 2808 N N . ASP B 1 176 ? 78.541 10.055 -23.212 1.00 58.23 260 ASP B N 1
ATOM 2809 C CA . ASP B 1 176 ? 77.325 9.466 -22.712 1.00 57.13 260 ASP B CA 1
ATOM 2810 C C . ASP B 1 176 ? 76.459 10.466 -21.916 1.00 55.40 260 ASP B C 1
ATOM 2811 O O . ASP B 1 176 ? 76.708 10.770 -20.723 1.00 54.78 260 ASP B O 1
ATOM 2816 N N . VAL B 1 177 ? 75.404 10.928 -22.589 1.00 53.15 261 VAL B N 1
ATOM 2817 C CA . VAL B 1 177 ? 74.558 11.983 -22.059 1.00 50.16 261 VAL B CA 1
ATOM 2818 C C . VAL B 1 177 ? 73.718 11.512 -20.899 1.00 49.90 261 VAL B C 1
ATOM 2819 O O . VAL B 1 177 ? 73.348 12.332 -20.060 1.00 49.42 261 VAL B O 1
ATOM 2823 N N . TYR B 1 178 ? 73.420 10.212 -20.802 1.00 49.20 262 TYR B N 1
ATOM 2824 C CA . TYR B 1 178 ? 72.813 9.740 -19.528 1.00 48.58 262 TYR B CA 1
ATOM 2825 C C . TYR B 1 178 ? 73.793 9.952 -18.372 1.00 49.27 262 TYR B C 1
ATOM 2826 O O . TYR B 1 178 ? 73.377 10.282 -17.269 1.00 49.13 262 TYR B O 1
ATOM 2835 N N . THR B 1 179 ? 75.094 9.802 -18.636 1.00 50.52 263 THR B N 1
ATOM 2836 C CA . THR B 1 179 ? 76.081 9.988 -17.589 1.00 51.78 263 THR B CA 1
ATOM 2837 C C . THR B 1 179 ? 76.193 11.477 -17.239 1.00 52.54 263 THR B C 1
ATOM 2838 O O . THR B 1 179 ? 76.018 11.846 -16.065 1.00 53.42 263 THR B O 1
ATOM 2842 N N . SER B 1 180 ? 76.449 12.343 -18.225 1.00 52.11 264 SER B N 1
ATOM 2843 C CA . SER B 1 180 ? 76.484 13.772 -17.915 1.00 51.92 264 SER B CA 1
ATOM 2844 C C . SER B 1 180 ? 75.171 14.311 -17.331 1.00 52.08 264 SER B C 1
ATOM 2845 O O . SER B 1 180 ? 75.187 14.978 -16.318 1.00 52.02 264 SER B O 1
ATOM 2848 N N . LEU B 1 181 ? 74.029 14.044 -17.946 1.00 52.92 265 LEU B N 1
ATOM 2849 C CA . LEU B 1 181 ? 72.810 14.615 -17.395 1.00 54.50 265 LEU B CA 1
ATOM 2850 C C . LEU B 1 181 ? 72.788 14.310 -15.909 1.00 57.47 265 LEU B C 1
ATOM 2851 O O . LEU B 1 181 ? 72.469 15.194 -15.090 1.00 57.56 265 LEU B O 1
ATOM 2856 N N . GLY B 1 182 ? 73.192 13.073 -15.577 1.00 60.15 266 GLY B N 1
ATOM 2857 C CA . GLY B 1 182 ? 73.168 12.547 -14.212 1.00 63.38 266 GLY B CA 1
ATOM 2858 C C . GLY B 1 182 ? 74.094 13.277 -13.253 1.00 65.66 266 GLY B C 1
ATOM 2859 O O . GLY B 1 182 ? 73.655 13.757 -12.198 1.00 66.08 266 GLY B O 1
ATOM 2860 N N . GLN B 1 183 ? 75.370 13.382 -13.617 1.00 67.35 267 GLN B N 1
ATOM 2861 C CA . GLN B 1 183 ? 76.342 14.072 -12.757 1.00 69.23 267 GLN B CA 1
ATOM 2862 C C . GLN B 1 183 ? 76.142 15.603 -12.768 1.00 70.14 267 GLN B C 1
ATOM 2863 O O . GLN B 1 183 ? 77.037 16.365 -12.379 1.00 70.62 267 GLN B O 1
ATOM 2869 N N . LEU B 1 184 ? 74.974 16.048 -13.213 1.00 70.58 268 LEU B N 1
ATOM 2870 C CA . LEU B 1 184 ? 74.656 17.450 -13.181 1.00 71.39 268 LEU B CA 1
ATOM 2871 C C . LEU B 1 184 ? 73.603 17.540 -12.129 1.00 71.76 268 LEU B C 1
ATOM 2872 O O . LEU B 1 184 ? 73.780 18.197 -11.096 1.00 72.23 268 LEU B O 1
ATOM 2877 N N . ARG B 1 185 ? 72.516 16.814 -12.386 1.00 72.12 269 ARG B N 1
ATOM 2878 C CA . ARG B 1 185 ? 71.269 16.853 -11.585 1.00 72.28 269 ARG B CA 1
ATOM 2879 C C . ARG B 1 185 ? 71.370 16.317 -10.129 1.00 71.76 269 ARG B C 1
ATOM 2880 O O . ARG B 1 185 ? 72.448 16.248 -9.538 1.00 71.01 269 ARG B O 1
ATOM 2888 N N . LEU C 1 6 ? 38.243 16.378 -30.044 1.00 32.82 90 LEU C N 1
ATOM 2889 C CA . LEU C 1 6 ? 37.687 16.801 -28.686 1.00 35.99 90 LEU C CA 1
ATOM 2890 C C . LEU C 1 6 ? 36.137 17.055 -28.594 1.00 35.61 90 LEU C C 1
ATOM 2891 O O . LEU C 1 6 ? 35.435 16.348 -27.871 1.00 35.64 90 LEU C O 1
ATOM 2896 N N . LEU C 1 7 ? 35.619 18.038 -29.320 1.00 35.40 91 LEU C N 1
ATOM 2897 C CA . LEU C 1 7 ? 34.161 18.082 -29.597 1.00 35.81 91 LEU C CA 1
ATOM 2898 C C . LEU C 1 7 ? 33.801 17.349 -30.889 1.00 36.59 91 LEU C C 1
ATOM 2899 O O . LEU C 1 7 ? 34.663 17.132 -31.718 1.00 34.85 91 LEU C O 1
ATOM 2904 N N . PRO C 1 8 ? 32.523 16.950 -31.038 1.00 38.58 92 PRO C N 1
ATOM 2905 C CA . PRO C 1 8 ? 31.899 16.466 -32.303 1.00 40.18 92 PRO C CA 1
ATOM 2906 C C . PRO C 1 8 ? 31.749 17.621 -33.258 1.00 42.10 92 PRO C C 1
ATOM 2907 O O . PRO C 1 8 ? 31.960 18.735 -32.871 1.00 42.83 92 PRO C O 1
ATOM 2911 N N . GLU C 1 9 ? 31.361 17.363 -34.495 1.00 45.16 93 GLU C N 1
ATOM 2912 C CA . GLU C 1 9 ? 31.017 18.441 -35.415 1.00 48.71 93 GLU C CA 1
ATOM 2913 C C . GLU C 1 9 ? 29.791 19.132 -34.816 1.00 47.57 93 GLU C C 1
ATOM 2914 O O . GLU C 1 9 ? 28.908 18.472 -34.267 1.00 47.06 93 GLU C O 1
ATOM 2920 N N . VAL C 1 10 ? 29.736 20.444 -34.933 1.00 48.47 94 VAL C N 1
ATOM 2921 C CA . VAL C 1 10 ? 28.572 21.208 -34.457 1.00 50.15 94 VAL C CA 1
ATOM 2922 C C . VAL C 1 10 ? 27.262 20.774 -35.102 1.00 51.55 94 VAL C C 1
ATOM 2923 O O . VAL C 1 10 ? 27.158 20.652 -36.334 1.00 53.03 94 VAL C O 1
ATOM 2927 N N . THR C 1 11 ? 26.259 20.553 -34.269 1.00 52.36 95 THR C N 1
ATOM 2928 C CA . THR C 1 11 ? 24.962 20.137 -34.747 1.00 53.14 95 THR C CA 1
ATOM 2929 C C . THR C 1 11 ? 24.297 21.268 -35.457 1.00 54.56 95 THR C C 1
ATOM 2930 O O . THR C 1 11 ? 24.765 22.381 -35.386 1.00 54.00 95 THR C O 1
ATOM 2934 N N . GLU C 1 12 ? 23.182 20.959 -36.118 1.00 57.74 96 GLU C N 1
ATOM 2935 C CA . GLU C 1 12 ? 22.452 21.899 -36.996 1.00 61.28 96 GLU C CA 1
ATOM 2936 C C . GLU C 1 12 ? 21.989 23.195 -36.337 1.00 60.73 96 GLU C C 1
ATOM 2937 O O . GLU C 1 12 ? 22.148 24.262 -36.910 1.00 60.95 96 GLU C O 1
ATOM 2943 N N . GLU C 1 13 ? 21.444 23.125 -35.133 1.00 61.69 97 GLU C N 1
ATOM 2944 C CA . GLU C 1 13 ? 20.988 24.357 -34.517 1.00 63.70 97 GLU C CA 1
ATOM 2945 C C . GLU C 1 13 ? 22.057 25.273 -33.897 1.00 63.03 97 GLU C C 1
ATOM 2946 O O . GLU C 1 13 ? 21.794 26.452 -33.723 1.00 63.42 97 GLU C O 1
ATOM 2952 N N . ASP C 1 14 ? 23.252 24.771 -33.591 1.00 62.15 98 ASP C N 1
ATOM 2953 C CA . ASP C 1 14 ? 24.338 25.675 -33.201 1.00 61.71 98 ASP C CA 1
ATOM 2954 C C . ASP C 1 14 ? 25.245 26.219 -34.341 1.00 61.91 98 ASP C C 1
ATOM 2955 O O . ASP C 1 14 ? 26.290 26.837 -34.035 1.00 61.88 98 ASP C O 1
ATOM 2960 N N . GLN C 1 15 ? 24.835 26.036 -35.611 1.00 61.13 99 GLN C N 1
ATOM 2961 C CA . GLN C 1 15 ? 25.677 26.264 -36.810 1.00 61.58 99 GLN C CA 1
ATOM 2962 C C . GLN C 1 15 ? 26.702 27.425 -36.782 1.00 59.57 99 GLN C C 1
ATOM 2963 O O . GLN C 1 15 ? 27.910 27.172 -36.891 1.00 61.41 99 GLN C O 1
ATOM 2969 N N . GLY C 1 16 ? 26.281 28.679 -36.682 1.00 56.11 100 GLY C N 1
ATOM 2970 C CA . GLY C 1 16 ? 27.285 29.754 -36.725 1.00 51.80 100 GLY C CA 1
ATOM 2971 C C . GLY C 1 16 ? 27.323 30.436 -35.373 1.00 49.88 100 GLY C C 1
ATOM 2972 O O . GLY C 1 16 ? 27.411 31.666 -35.257 1.00 49.91 100 GLY C O 1
ATOM 2973 N N . ARG C 1 17 ? 27.200 29.632 -34.330 1.00 46.77 101 ARG C N 1
ATOM 2974 C CA . ARG C 1 17 ? 27.219 30.168 -33.002 1.00 44.21 101 ARG C CA 1
ATOM 2975 C C . ARG C 1 17 ? 28.653 30.054 -32.493 1.00 41.94 101 ARG C C 1
ATOM 2976 O O . ARG C 1 17 ? 29.387 29.161 -32.856 1.00 42.49 101 ARG C O 1
ATOM 2984 N N . ILE C 1 18 ? 29.039 30.975 -31.653 1.00 39.20 102 ILE C N 1
ATOM 2985 C CA . ILE C 1 18 ? 30.275 30.869 -30.915 1.00 36.56 102 ILE C CA 1
ATOM 2986 C C . ILE C 1 18 ? 30.117 29.791 -29.837 1.00 35.25 102 ILE C C 1
ATOM 2987 O O . ILE C 1 18 ? 29.076 29.675 -29.186 1.00 34.88 102 ILE C O 1
ATOM 2992 N N . CYS C 1 19 ? 31.170 28.993 -29.711 1.00 33.98 103 CYS C N 1
ATOM 2993 C CA . CYS C 1 19 ? 31.295 27.961 -28.732 1.00 33.27 103 CYS C CA 1
ATOM 2994 C C . CYS C 1 19 ? 31.917 28.678 -27.544 1.00 32.59 103 CYS C C 1
ATOM 2995 O O . CYS C 1 19 ? 32.931 29.347 -27.711 1.00 33.79 103 CYS C O 1
ATOM 2998 N N . VAL C 1 20 ? 31.249 28.637 -26.398 1.00 30.43 104 VAL C N 1
ATOM 2999 C CA . VAL C 1 20 ? 31.809 29.125 -25.146 1.00 29.38 104 VAL C CA 1
ATOM 3000 C C . VAL C 1 20 ? 32.024 27.906 -24.282 1.00 29.26 104 VAL C C 1
ATOM 3001 O O . VAL C 1 20 ? 31.141 27.079 -24.138 1.00 31.44 104 VAL C O 1
ATOM 3005 N N . VAL C 1 21 ? 33.203 27.810 -23.721 1.00 28.24 105 VAL C N 1
ATOM 3006 C CA . VAL C 1 21 ? 33.695 26.681 -23.002 1.00 27.73 105 VAL C CA 1
ATOM 3007 C C . VAL C 1 21 ? 33.742 27.221 -21.555 1.00 27.60 105 VAL C C 1
ATOM 3008 O O . VAL C 1 21 ? 34.353 28.252 -21.270 1.00 25.12 105 VAL C O 1
ATOM 3012 N N . ILE C 1 22 ? 33.006 26.551 -20.663 1.00 28.50 106 ILE C N 1
ATOM 3013 C CA . ILE C 1 22 ? 32.708 27.056 -19.321 1.00 28.95 106 ILE C CA 1
ATOM 3014 C C . ILE C 1 22 ? 33.164 26.066 -18.243 1.00 30.41 106 ILE C C 1
ATOM 3015 O O . ILE C 1 22 ? 32.860 24.869 -18.290 1.00 31.09 106 ILE C O 1
ATOM 3020 N N . ASP C 1 23 ? 33.875 26.563 -17.252 1.00 31.61 107 ASP C N 1
ATOM 3021 C CA . ASP C 1 23 ? 34.228 25.751 -16.102 1.00 33.65 107 ASP C CA 1
ATOM 3022 C C . ASP C 1 23 ? 33.118 25.698 -15.041 1.00 34.81 107 ASP C C 1
ATOM 3023 O O . ASP C 1 23 ? 32.367 26.645 -14.853 1.00 36.30 107 ASP C O 1
ATOM 3028 N N . LEU C 1 24 ? 33.068 24.628 -14.284 1.00 34.84 108 LEU C N 1
ATOM 3029 C CA . LEU C 1 24 ? 32.184 24.534 -13.149 1.00 35.26 108 LEU C CA 1
ATOM 3030 C C . LEU C 1 24 ? 32.735 25.169 -11.817 1.00 36.02 108 LEU C C 1
ATOM 3031 O O . LEU C 1 24 ? 32.346 26.262 -11.417 1.00 37.47 108 LEU C O 1
ATOM 3036 N N . ASP C 1 25 ? 33.661 24.497 -11.145 1.00 36.89 109 ASP C N 1
ATOM 3037 C CA . ASP C 1 25 ? 34.152 24.893 -9.799 1.00 37.51 109 ASP C CA 1
ATOM 3038 C C . ASP C 1 25 ? 34.686 26.291 -9.685 1.00 36.48 109 ASP C C 1
ATOM 3039 O O . ASP C 1 25 ? 35.419 26.721 -10.521 1.00 36.54 109 ASP C O 1
ATOM 3044 N N . GLU C 1 26 ? 34.275 27.016 -8.662 1.00 37.46 110 GLU C N 1
ATOM 3045 C CA . GLU C 1 26 ? 34.537 28.482 -8.535 1.00 38.14 110 GLU C CA 1
ATOM 3046 C C . GLU C 1 26 ? 34.066 29.374 -9.726 1.00 38.63 110 GLU C C 1
ATOM 3047 O O . GLU C 1 26 ? 34.438 30.536 -9.814 1.00 38.08 110 GLU C O 1
ATOM 3053 N N . THR C 1 27 ? 33.270 28.859 -10.670 1.00 38.90 111 THR C N 1
ATOM 3054 C CA . THR C 1 27 ? 32.833 29.773 -11.741 1.00 38.50 111 THR C CA 1
ATOM 3055 C C . THR C 1 27 ? 31.346 29.945 -11.675 1.00 38.80 111 THR C C 1
ATOM 3056 O O . THR C 1 27 ? 30.862 31.059 -11.579 1.00 38.10 111 THR C O 1
ATOM 3060 N N . LEU C 1 28 ? 30.644 28.821 -11.661 1.00 38.84 112 LEU C N 1
ATOM 3061 C CA . LEU C 1 28 ? 29.203 28.820 -11.590 1.00 39.73 112 LEU C CA 1
ATOM 3062 C C . LEU C 1 28 ? 28.665 28.409 -10.205 1.00 41.11 112 LEU C C 1
ATOM 3063 O O . LEU C 1 28 ? 27.662 28.965 -9.760 1.00 42.19 112 LEU C O 1
ATOM 3068 N N . VAL C 1 29 ? 29.314 27.415 -9.595 1.00 41.42 113 VAL C N 1
ATOM 3069 C CA . VAL C 1 29 ? 29.089 26.888 -8.271 1.00 41.61 113 VAL C CA 1
ATOM 3070 C C . VAL C 1 29 ? 30.421 26.843 -7.456 1.00 42.64 113 VAL C C 1
ATOM 3071 O O . VAL C 1 29 ? 31.466 27.239 -7.938 1.00 42.60 113 VAL C O 1
ATOM 3075 N N . HIS C 1 30 ? 30.322 26.413 -6.199 1.00 43.99 114 HIS C N 1
ATOM 3076 C CA . HIS C 1 30 ? 31.437 26.100 -5.299 1.00 45.52 114 HIS C CA 1
ATOM 3077 C C . HIS C 1 30 ? 31.043 24.951 -4.380 1.00 45.86 114 HIS C C 1
ATOM 3078 O O . HIS C 1 30 ? 30.060 25.065 -3.678 1.00 46.21 114 HIS C O 1
ATOM 3085 N N . SER C 1 31 ? 31.799 23.855 -4.392 1.00 46.36 115 SER C N 1
ATOM 3086 C CA . SER C 1 31 ? 31.487 22.660 -3.602 1.00 47.72 115 SER C CA 1
ATOM 3087 C C . SER C 1 31 ? 32.378 22.466 -2.396 1.00 47.81 115 SER C C 1
ATOM 3088 O O . SER C 1 31 ? 33.494 23.013 -2.385 1.00 48.37 115 SER C O 1
ATOM 3091 N N . SER C 1 32 ? 31.914 21.678 -1.407 1.00 46.97 116 SER C N 1
ATOM 3092 C CA . SER C 1 32 ? 32.754 21.270 -0.286 1.00 46.78 116 SER C CA 1
ATOM 3093 C C . SER C 1 32 ? 32.269 20.032 0.426 1.00 46.61 116 SER C C 1
ATOM 3094 O O . SER C 1 32 ? 31.053 19.796 0.455 1.00 46.84 116 SER C O 1
ATOM 3097 N N . PHE C 1 33 ? 33.213 19.270 1.030 1.00 45.64 117 PHE C N 1
ATOM 3098 C CA . PHE C 1 33 ? 32.897 18.004 1.707 1.00 45.51 117 PHE C CA 1
ATOM 3099 C C . PHE C 1 33 ? 32.482 18.168 3.168 1.00 47.62 117 PHE C C 1
ATOM 3100 O O . PHE C 1 33 ? 32.156 17.175 3.859 1.00 46.73 117 PHE C O 1
ATOM 3108 N N . LYS C 1 34 ? 32.475 19.428 3.604 1.00 49.89 118 LYS C N 1
ATOM 3109 C CA . LYS C 1 34 ? 32.257 19.821 4.988 1.00 53.21 118 LYS C CA 1
ATOM 3110 C C . LYS C 1 34 ? 30.777 20.161 5.270 1.00 55.13 118 LYS C C 1
ATOM 3111 O O . LYS C 1 34 ? 30.316 21.249 4.905 1.00 55.59 118 LYS C O 1
ATOM 3117 N N . PRO C 1 35 ? 30.029 19.261 5.944 1.00 56.72 119 PRO C N 1
ATOM 3118 C CA . PRO C 1 35 ? 28.552 19.446 5.950 1.00 58.03 119 PRO C CA 1
ATOM 3119 C C . PRO C 1 35 ? 28.055 20.830 6.427 1.00 58.91 119 PRO C C 1
ATOM 3120 O O . PRO C 1 35 ? 28.418 21.309 7.500 1.00 58.82 119 PRO C O 1
ATOM 3124 N N . ILE C 1 36 ? 27.254 21.474 5.581 1.00 59.53 120 ILE C N 1
ATOM 3125 C CA . ILE C 1 36 ? 26.708 22.801 5.866 1.00 59.43 120 ILE C CA 1
ATOM 3126 C C . ILE C 1 36 ? 25.192 22.732 5.670 1.00 59.26 120 ILE C C 1
ATOM 3127 O O . ILE C 1 36 ? 24.594 21.664 5.877 1.00 59.30 120 ILE C O 1
ATOM 3132 N N . ALA C 1 39 ? 22.366 26.364 1.031 1.00 46.06 123 ALA C N 1
ATOM 3133 C CA . ALA C 1 39 ? 22.841 24.969 0.831 1.00 47.20 123 ALA C CA 1
ATOM 3134 C C . ALA C 1 39 ? 22.057 24.283 -0.331 1.00 47.12 123 ALA C C 1
ATOM 3135 O O . ALA C 1 39 ? 21.283 23.303 -0.130 1.00 46.56 123 ALA C O 1
ATOM 3137 N N . ASP C 1 40 ? 22.280 24.833 -1.541 1.00 46.34 124 ASP C N 1
ATOM 3138 C CA . ASP C 1 40 ? 21.462 24.576 -2.702 1.00 45.30 124 ASP C CA 1
ATOM 3139 C C . ASP C 1 40 ? 21.374 23.117 -3.071 1.00 44.65 124 ASP C C 1
ATOM 3140 O O . ASP C 1 40 ? 20.299 22.660 -3.313 1.00 45.38 124 ASP C O 1
ATOM 3145 N N . PHE C 1 41 ? 22.481 22.375 -3.143 1.00 45.09 125 PHE C N 1
ATOM 3146 C CA . PHE C 1 41 ? 22.403 20.910 -3.421 1.00 44.68 125 PHE C CA 1
ATOM 3147 C C . PHE C 1 41 ? 23.395 20.190 -2.544 1.00 44.07 125 PHE C C 1
ATOM 3148 O O . PHE C 1 41 ? 24.411 20.762 -2.131 1.00 42.81 125 PHE C O 1
ATOM 3156 N N . ILE C 1 42 ? 23.129 18.908 -2.364 1.00 43.73 126 ILE C N 1
ATOM 3157 C CA . ILE C 1 42 ? 24.022 18.028 -1.701 1.00 45.33 126 ILE C CA 1
ATOM 3158 C C . ILE C 1 42 ? 24.161 16.859 -2.629 1.00 46.81 126 ILE C C 1
ATOM 3159 O O . ILE C 1 42 ? 23.139 16.379 -3.151 1.00 46.59 126 ILE C O 1
ATOM 3164 N N . VAL C 1 43 ? 25.398 16.387 -2.863 1.00 47.14 127 VAL C N 1
ATOM 3165 C CA . VAL C 1 43 ? 25.503 15.174 -3.644 1.00 47.82 127 VAL C CA 1
ATOM 3166 C C . VAL C 1 43 ? 26.420 14.073 -3.052 1.00 48.62 127 VAL C C 1
ATOM 3167 O O . VAL C 1 43 ? 27.463 14.341 -2.505 1.00 48.66 127 VAL C O 1
ATOM 3171 N N . PRO C 1 44 ? 25.977 12.821 -3.114 1.00 49.61 128 PRO C N 1
ATOM 3172 C CA . PRO C 1 44 ? 26.812 11.755 -2.612 1.00 49.95 128 PRO C CA 1
ATOM 3173 C C . PRO C 1 44 ? 27.892 11.356 -3.616 1.00 50.22 128 PRO C C 1
ATOM 3174 O O . PRO C 1 44 ? 27.603 11.203 -4.784 1.00 51.14 128 PRO C O 1
ATOM 3178 N N . ILE C 1 45 ? 29.117 11.157 -3.166 1.00 50.38 129 ILE C N 1
ATOM 3179 C CA . ILE C 1 45 ? 30.204 10.788 -4.063 1.00 50.61 129 ILE C CA 1
ATOM 3180 C C . ILE C 1 45 ? 30.965 9.619 -3.458 1.00 50.63 129 ILE C C 1
ATOM 3181 O O . ILE C 1 45 ? 31.298 9.697 -2.307 1.00 49.85 129 ILE C O 1
ATOM 3186 N N . GLU C 1 46 ? 31.232 8.554 -4.211 1.00 51.72 130 GLU C N 1
ATOM 3187 C CA . GLU C 1 46 ? 32.076 7.465 -3.693 1.00 54.01 130 GLU C CA 1
ATOM 3188 C C . GLU C 1 46 ? 33.545 7.845 -3.821 1.00 53.81 130 GLU C C 1
ATOM 3189 O O . GLU C 1 46 ? 33.993 8.370 -4.840 1.00 53.65 130 GLU C O 1
ATOM 3195 N N . ILE C 1 47 ? 34.288 7.564 -2.769 1.00 54.28 131 ILE C N 1
ATOM 3196 C CA . ILE C 1 47 ? 35.705 7.796 -2.743 1.00 54.47 131 ILE C CA 1
ATOM 3197 C C . ILE C 1 47 ? 36.357 6.636 -2.047 1.00 55.25 131 ILE C C 1
ATOM 3198 O O . ILE C 1 47 ? 36.266 6.483 -0.826 1.00 55.15 131 ILE C O 1
ATOM 3203 N N . GLU C 1 48 ? 37.043 5.838 -2.848 1.00 57.07 132 GLU C N 1
ATOM 3204 C CA . GLU C 1 48 ? 37.642 4.598 -2.393 1.00 58.86 132 GLU C CA 1
ATOM 3205 C C . GLU C 1 48 ? 36.596 3.894 -1.542 1.00 58.20 132 GLU C C 1
ATOM 3206 O O . GLU C 1 48 ? 36.673 3.918 -0.331 1.00 58.41 132 GLU C O 1
ATOM 3212 N N . GLY C 1 49 ? 35.582 3.337 -2.208 1.00 57.83 133 GLY C N 1
ATOM 3213 C CA . GLY C 1 49 ? 34.462 2.648 -1.550 1.00 56.19 133 GLY C CA 1
ATOM 3214 C C . GLY C 1 49 ? 33.526 3.410 -0.597 1.00 54.72 133 GLY C C 1
ATOM 3215 O O . GLY C 1 49 ? 32.496 2.863 -0.189 1.00 55.31 133 GLY C O 1
ATOM 3216 N N . THR C 1 50 ? 33.849 4.626 -0.182 1.00 52.24 134 THR C N 1
ATOM 3217 C CA . THR C 1 50 ? 32.920 5.267 0.739 1.00 50.65 134 THR C CA 1
ATOM 3218 C C . THR C 1 50 ? 32.233 6.571 0.264 1.00 49.76 134 THR C C 1
ATOM 3219 O O . THR C 1 50 ? 32.901 7.528 -0.147 1.00 48.49 134 THR C O 1
ATOM 3223 N N . THR C 1 51 ? 30.900 6.617 0.406 1.00 48.37 135 THR C N 1
ATOM 3224 C CA . THR C 1 51 ? 30.127 7.782 0.010 1.00 46.90 135 THR C CA 1
ATOM 3225 C C . THR C 1 51 ? 30.340 8.920 0.957 1.00 46.15 135 THR C C 1
ATOM 3226 O O . THR C 1 51 ? 30.184 8.739 2.114 1.00 47.57 135 THR C O 1
ATOM 3230 N N . HIS C 1 52 ? 30.715 10.090 0.454 1.00 45.62 136 HIS C N 1
ATOM 3231 C CA . HIS C 1 52 ? 30.666 11.382 1.175 1.00 43.77 136 HIS C CA 1
ATOM 3232 C C . HIS C 1 52 ? 29.598 12.293 0.534 1.00 44.48 136 HIS C C 1
ATOM 3233 O O . HIS C 1 52 ? 29.153 12.018 -0.563 1.00 45.27 136 HIS C O 1
ATOM 3240 N N . GLN C 1 53 ? 29.258 13.413 1.160 1.00 43.80 137 GLN C N 1
ATOM 3241 C CA . GLN C 1 53 ? 28.269 14.306 0.617 1.00 43.88 137 GLN C CA 1
ATOM 3242 C C . GLN C 1 53 ? 29.057 15.484 0.244 1.00 43.27 137 GLN C C 1
ATOM 3243 O O . GLN C 1 53 ? 29.964 15.865 0.990 1.00 44.31 137 GLN C O 1
ATOM 3249 N N . VAL C 1 54 ? 28.713 16.088 -0.884 1.00 41.79 138 VAL C N 1
ATOM 3250 C CA . VAL C 1 54 ? 29.331 17.323 -1.326 1.00 41.73 138 VAL C CA 1
ATOM 3251 C C . VAL C 1 54 ? 28.253 18.376 -1.250 1.00 42.40 138 VAL C C 1
ATOM 3252 O O . VAL C 1 54 ? 27.106 18.101 -1.568 1.00 43.63 138 VAL C O 1
ATOM 3256 N N . TYR C 1 55 ? 28.621 19.570 -0.817 1.00 43.16 139 TYR C N 1
ATOM 3257 C CA . TYR C 1 55 ? 27.689 20.578 -0.408 1.00 44.16 139 TYR C CA 1
ATOM 3258 C C . TYR C 1 55 ? 27.979 21.693 -1.331 1.00 43.32 139 TYR C C 1
ATOM 3259 O O . TYR C 1 55 ? 29.013 22.391 -1.217 1.00 44.98 139 TYR C O 1
ATOM 3268 N N . VAL C 1 56 ? 27.050 21.890 -2.248 1.00 41.56 140 VAL C N 1
ATOM 3269 C CA . VAL C 1 56 ? 27.245 22.796 -3.354 1.00 38.50 140 VAL C CA 1
ATOM 3270 C C . VAL C 1 56 ? 26.319 23.937 -3.078 1.00 39.32 140 VAL C C 1
ATOM 3271 O O . VAL C 1 56 ? 25.101 23.722 -2.791 1.00 38.78 140 VAL C O 1
ATOM 3275 N N . LEU C 1 57 ? 26.891 25.125 -3.224 1.00 39.65 141 LEU C N 1
ATOM 3276 C CA . LEU C 1 57 ? 26.202 26.379 -3.374 1.00 41.45 141 LEU C CA 1
ATOM 3277 C C . LEU C 1 57 ? 26.285 26.988 -4.798 1.00 43.27 141 LEU C C 1
ATOM 3278 O O . LEU C 1 57 ? 27.375 27.075 -5.377 1.00 45.44 141 LEU C O 1
ATOM 3283 N N . LYS C 1 58 ? 25.170 27.481 -5.339 1.00 44.06 142 LYS C N 1
ATOM 3284 C CA . LYS C 1 58 ? 25.125 28.038 -6.680 1.00 44.37 142 LYS C CA 1
ATOM 3285 C C . LYS C 1 58 ? 25.442 29.482 -6.566 1.00 44.58 142 LYS C C 1
ATOM 3286 O O . LYS C 1 58 ? 24.877 30.119 -5.714 1.00 47.34 142 LYS C O 1
ATOM 3292 N N . ARG C 1 59 ? 26.298 30.017 -7.433 1.00 43.67 143 ARG C N 1
ATOM 3293 C CA . ARG C 1 59 ? 26.724 31.424 -7.422 1.00 41.69 143 ARG C CA 1
ATOM 3294 C C . ARG C 1 59 ? 25.579 32.245 -7.943 1.00 42.99 143 ARG C C 1
ATOM 3295 O O . ARG C 1 59 ? 24.785 31.724 -8.733 1.00 44.12 143 ARG C O 1
ATOM 3303 N N . PRO C 1 60 ? 25.418 33.501 -7.444 1.00 43.33 144 PRO C N 1
ATOM 3304 C CA . PRO C 1 60 ? 24.250 34.305 -7.768 1.00 41.49 144 PRO C CA 1
ATOM 3305 C C . PRO C 1 60 ? 24.022 34.617 -9.216 1.00 40.58 144 PRO C C 1
ATOM 3306 O O . PRO C 1 60 ? 24.877 35.195 -9.887 1.00 42.40 144 PRO C O 1
ATOM 3310 N N . TYR C 1 61 ? 22.816 34.294 -9.662 1.00 38.78 145 TYR C N 1
ATOM 3311 C CA . TYR C 1 61 ? 22.408 34.622 -10.989 1.00 38.99 145 TYR C CA 1
ATOM 3312 C C . TYR C 1 61 ? 22.774 33.553 -12.024 1.00 38.07 145 TYR C C 1
ATOM 3313 O O . TYR C 1 61 ? 22.739 33.785 -13.214 1.00 38.09 145 TYR C O 1
ATOM 3322 N N . VAL C 1 62 ? 23.108 32.367 -11.535 1.00 39.06 146 VAL C N 1
ATOM 3323 C CA . VAL C 1 62 ? 23.601 31.335 -12.403 1.00 39.21 146 VAL C CA 1
ATOM 3324 C C . VAL C 1 62 ? 22.489 30.763 -13.292 1.00 40.09 146 VAL C C 1
ATOM 3325 O O . VAL C 1 62 ? 22.676 30.689 -14.511 1.00 39.80 146 VAL C O 1
ATOM 3329 N N . ASP C 1 63 ? 21.354 30.367 -12.692 1.00 40.93 147 ASP C N 1
ATOM 3330 C CA . ASP C 1 63 ? 20.162 29.997 -13.461 1.00 42.74 147 ASP C CA 1
ATOM 3331 C C . ASP C 1 63 ? 19.915 30.933 -14.666 1.00 42.92 147 ASP C C 1
ATOM 3332 O O . ASP C 1 63 ? 19.913 30.508 -15.839 1.00 43.18 147 ASP C O 1
ATOM 3337 N N . GLU C 1 64 ? 19.746 32.213 -14.394 1.00 42.63 148 GLU C N 1
ATOM 3338 C CA . GLU C 1 64 ? 19.481 33.142 -15.479 1.00 42.85 148 GLU C CA 1
ATOM 3339 C C . GLU C 1 64 ? 20.657 33.387 -16.387 1.00 42.51 148 GLU C C 1
ATOM 3340 O O . GLU C 1 64 ? 20.486 33.508 -17.630 1.00 44.30 148 GLU C O 1
ATOM 3346 N N . PHE C 1 65 ? 21.853 33.437 -15.804 1.00 40.59 149 PHE C N 1
ATOM 3347 C CA . PHE C 1 65 ? 23.084 33.419 -16.609 1.00 38.61 149 PHE C CA 1
ATOM 3348 C C . PHE C 1 65 ? 23.091 32.278 -17.636 1.00 37.61 149 PHE C C 1
ATOM 3349 O O . PHE C 1 65 ? 23.178 32.521 -18.864 1.00 36.43 149 PHE C O 1
ATOM 3357 N N . LEU C 1 66 ? 22.996 31.044 -17.132 1.00 35.81 150 LEU C N 1
ATOM 3358 C CA . LEU C 1 66 ? 22.964 29.885 -18.015 1.00 35.64 150 LEU C CA 1
ATOM 3359 C C . LEU C 1 66 ? 21.911 29.946 -19.109 1.00 37.44 150 LEU C C 1
ATOM 3360 O O . LEU C 1 66 ? 22.216 29.621 -20.282 1.00 38.84 150 LEU C O 1
ATOM 3365 N N . ARG C 1 67 ? 20.694 30.355 -18.738 1.00 37.82 151 ARG C N 1
ATOM 3366 C CA . ARG C 1 67 ? 19.574 30.302 -19.619 1.00 38.92 151 ARG C CA 1
ATOM 3367 C C . ARG C 1 67 ? 19.877 31.159 -20.800 1.00 39.27 151 ARG C C 1
ATOM 3368 O O . ARG C 1 67 ? 19.767 30.721 -21.977 1.00 40.09 151 ARG C O 1
ATOM 3376 N N . ARG C 1 68 ? 20.290 32.380 -20.478 1.00 39.41 152 ARG C N 1
ATOM 3377 C CA . ARG C 1 68 ? 20.571 33.393 -21.474 1.00 39.15 152 ARG C CA 1
ATOM 3378 C C . ARG C 1 68 ? 21.820 33.072 -22.321 1.00 39.94 152 ARG C C 1
ATOM 3379 O O . ARG C 1 68 ? 21.800 33.325 -23.536 1.00 41.67 152 ARG C O 1
ATOM 3387 N N . MET C 1 69 ? 22.870 32.452 -21.744 1.00 38.88 153 MET C N 1
ATOM 3388 C CA . MET C 1 69 ? 24.030 32.014 -22.555 1.00 36.94 153 MET C CA 1
ATOM 3389 C C . MET C 1 69 ? 23.547 31.001 -23.540 1.00 36.28 153 MET C C 1
ATOM 3390 O O . MET C 1 69 ? 24.003 31.000 -24.669 1.00 37.13 153 MET C O 1
ATOM 3395 N N . GLY C 1 70 ? 22.637 30.134 -23.123 1.00 35.47 154 GLY C N 1
ATOM 3396 C CA . GLY C 1 70 ? 22.174 29.068 -23.990 1.00 36.30 154 GLY C CA 1
ATOM 3397 C C . GLY C 1 70 ? 21.270 29.496 -25.155 1.00 37.30 154 GLY C C 1
ATOM 3398 O O . GLY C 1 70 ? 20.967 28.711 -25.994 1.00 37.01 154 GLY C O 1
ATOM 3399 N N . GLU C 1 71 ? 20.852 30.752 -25.224 1.00 38.90 155 GLU C N 1
ATOM 3400 C CA . GLU C 1 71 ? 20.065 31.200 -26.358 1.00 41.54 155 GLU C CA 1
ATOM 3401 C C . GLU C 1 71 ? 20.955 31.816 -27.358 1.00 40.73 155 GLU C C 1
ATOM 3402 O O . GLU C 1 71 ? 20.534 32.035 -28.494 1.00 42.00 155 GLU C O 1
ATOM 3408 N N . LEU C 1 72 ? 22.208 32.042 -26.971 1.00 40.16 156 LEU C N 1
ATOM 3409 C CA . LEU C 1 72 ? 23.134 32.776 -27.808 1.00 38.92 156 LEU C CA 1
ATOM 3410 C C . LEU C 1 72 ? 24.351 32.027 -28.283 1.00 37.93 156 LEU C C 1
ATOM 3411 O O . LEU C 1 72 ? 25.005 32.484 -29.182 1.00 37.58 156 LEU C O 1
ATOM 3416 N N . PHE C 1 73 ? 24.691 30.905 -27.672 1.00 36.85 157 PHE C N 1
ATOM 3417 C CA . PHE C 1 73 ? 26.013 30.359 -27.889 1.00 35.13 157 PHE C CA 1
ATOM 3418 C C . PHE C 1 73 ? 25.846 28.915 -27.810 1.00 34.88 157 PHE C C 1
ATOM 3419 O O . PHE C 1 73 ? 24.854 28.485 -27.297 1.00 34.95 157 PHE C O 1
ATOM 3427 N N . GLU C 1 74 ? 26.826 28.164 -28.306 1.00 34.25 158 GLU C N 1
ATOM 3428 C CA . GLU C 1 74 ? 26.956 26.737 -28.020 1.00 33.05 158 GLU C CA 1
ATOM 3429 C C . GLU C 1 74 ? 27.825 26.621 -26.730 1.00 32.55 158 GLU C C 1
ATOM 3430 O O . GLU C 1 74 ? 29.009 26.947 -26.721 1.00 34.23 158 GLU C O 1
ATOM 3436 N N . CYS C 1 75 ? 27.211 26.199 -25.650 1.00 30.96 159 CYS C N 1
ATOM 3437 C CA . CYS C 1 75 ? 27.785 26.229 -24.344 1.00 30.34 159 CYS C CA 1
ATOM 3438 C C . CYS C 1 75 ? 28.308 24.847 -24.088 1.00 29.88 159 CYS C C 1
ATOM 3439 O O . CYS C 1 75 ? 27.591 23.859 -24.218 1.00 29.88 159 CYS C O 1
ATOM 3442 N N . VAL C 1 76 ? 29.574 24.766 -23.721 1.00 29.54 160 VAL C N 1
ATOM 3443 C CA . VAL C 1 76 ? 30.198 23.473 -23.472 1.00 28.97 160 VAL C CA 1
ATOM 3444 C C . VAL C 1 76 ? 30.769 23.440 -22.050 1.00 29.30 160 VAL C C 1
ATOM 3445 O O . VAL C 1 76 ? 31.452 24.402 -21.614 1.00 29.47 160 VAL C O 1
ATOM 3449 N N . LEU C 1 77 ? 30.503 22.388 -21.293 1.00 28.06 161 LEU C N 1
ATOM 3450 C CA . LEU C 1 77 ? 31.113 22.403 -19.988 1.00 28.47 161 LEU C CA 1
ATOM 3451 C C . LEU C 1 77 ? 32.513 21.858 -20.161 1.00 29.00 161 LEU C C 1
ATOM 3452 O O . LEU C 1 77 ? 32.662 20.774 -20.615 1.00 30.15 161 LEU C O 1
ATOM 3457 N N . PHE C 1 78 ? 33.536 22.592 -19.778 1.00 29.29 162 PHE C N 1
ATOM 3458 C CA . PHE C 1 78 ? 34.888 22.073 -19.793 1.00 29.45 162 PHE C CA 1
ATOM 3459 C C . PHE C 1 78 ? 35.467 22.253 -18.404 1.00 29.70 162 PHE C C 1
ATOM 3460 O O . PHE C 1 78 ? 35.724 23.379 -17.981 1.00 29.76 162 PHE C O 1
ATOM 3468 N N . THR C 1 79 ? 35.612 21.162 -17.662 1.00 30.15 163 THR C N 1
ATOM 3469 C CA . THR C 1 79 ? 36.041 21.242 -16.246 1.00 30.54 163 THR C CA 1
ATOM 3470 C C . THR C 1 79 ? 37.303 20.379 -16.030 1.00 31.35 163 THR C C 1
ATOM 3471 O O . THR C 1 79 ? 37.501 19.407 -16.689 1.00 31.89 163 THR C O 1
ATOM 3475 N N . ALA C 1 80 ? 38.128 20.739 -15.072 1.00 33.33 164 ALA C N 1
ATOM 3476 C CA . ALA C 1 80 ? 39.277 19.920 -14.644 1.00 34.59 164 ALA C CA 1
ATOM 3477 C C . ALA C 1 80 ? 38.953 18.889 -13.533 1.00 35.15 164 ALA C C 1
ATOM 3478 O O . ALA C 1 80 ? 39.835 18.146 -13.104 1.00 36.10 164 ALA C O 1
ATOM 3480 N N . SER C 1 81 ? 37.709 18.825 -13.084 1.00 35.35 165 SER C N 1
ATOM 3481 C CA . SER C 1 81 ? 37.319 17.833 -12.092 1.00 36.33 165 SER C CA 1
ATOM 3482 C C . SER C 1 81 ? 36.869 16.552 -12.773 1.00 36.19 165 SER C C 1
ATOM 3483 O O . SER C 1 81 ? 36.800 16.487 -13.990 1.00 36.68 165 SER C O 1
ATOM 3486 N N . LEU C 1 82 ? 36.574 15.509 -12.025 1.00 37.12 166 LEU C N 1
ATOM 3487 C CA . LEU C 1 82 ? 36.182 14.249 -12.679 1.00 37.93 166 LEU C CA 1
ATOM 3488 C C . LEU C 1 82 ? 34.662 14.165 -12.901 1.00 36.98 166 LEU C C 1
ATOM 3489 O O . LEU C 1 82 ? 33.908 14.723 -12.157 1.00 37.21 166 LEU C O 1
ATOM 3494 N N . ALA C 1 83 ? 34.238 13.475 -13.942 1.00 36.51 167 ALA C N 1
ATOM 3495 C CA . ALA C 1 83 ? 32.845 13.307 -14.253 1.00 36.54 167 ALA C CA 1
ATOM 3496 C C . ALA C 1 83 ? 31.976 12.947 -13.029 1.00 38.30 167 ALA C C 1
ATOM 3497 O O . ALA C 1 83 ? 30.885 13.502 -12.863 1.00 37.11 167 ALA C O 1
ATOM 3499 N N . LYS C 1 84 ? 32.508 12.081 -12.151 1.00 39.81 168 LYS C N 1
ATOM 3500 C CA . LYS C 1 84 ? 31.775 11.495 -11.024 1.00 41.15 168 LYS C CA 1
ATOM 3501 C C . LYS C 1 84 ? 31.344 12.538 -10.058 1.00 40.43 168 LYS C C 1
ATOM 3502 O O . LYS C 1 84 ? 30.529 12.260 -9.193 1.00 40.18 168 LYS C O 1
ATOM 3508 N N . TYR C 1 85 ? 31.916 13.729 -10.205 1.00 40.75 169 TYR C N 1
ATOM 3509 C CA . TYR C 1 85 ? 31.524 14.908 -9.421 1.00 40.94 169 TYR C CA 1
ATOM 3510 C C . TYR C 1 85 ? 30.861 15.957 -10.307 1.00 40.88 169 TYR C C 1
ATOM 3511 O O . TYR C 1 85 ? 29.905 16.630 -9.869 1.00 41.92 169 TYR C O 1
ATOM 3520 N N . ALA C 1 86 ? 31.327 16.099 -11.545 1.00 39.16 170 ALA C N 1
ATOM 3521 C CA . ALA C 1 86 ? 30.827 17.197 -12.328 1.00 38.66 170 ALA C CA 1
ATOM 3522 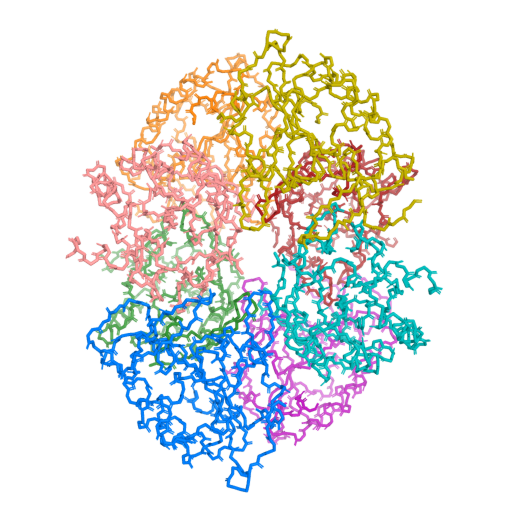C C . ALA C 1 86 ? 29.464 16.854 -12.855 1.00 38.39 170 ALA C C 1
ATOM 3523 O O . ALA C 1 86 ? 28.625 17.728 -12.972 1.00 40.20 170 ALA C O 1
ATOM 3525 N N . ASP C 1 87 ? 29.256 15.594 -13.197 1.00 37.58 171 ASP C N 1
ATOM 3526 C CA . ASP C 1 87 ? 28.048 15.136 -13.785 1.00 37.59 171 ASP C CA 1
ATOM 3527 C C . ASP C 1 87 ? 26.868 15.356 -12.817 1.00 38.49 171 ASP C C 1
ATOM 3528 O O . ASP C 1 87 ? 25.900 16.057 -13.158 1.00 37.83 171 ASP C O 1
ATOM 3533 N N . PRO C 1 88 ? 26.937 14.758 -11.604 1.00 38.80 172 PRO C N 1
ATOM 3534 C CA . PRO C 1 88 ? 25.757 14.862 -10.742 1.00 38.22 172 PRO C CA 1
ATOM 3535 C C . PRO C 1 88 ? 25.547 16.330 -10.402 1.00 37.26 172 PRO C C 1
ATOM 3536 O O . PRO C 1 88 ? 24.409 16.757 -10.270 1.00 37.51 172 PRO C O 1
ATOM 3540 N N . VAL C 1 89 ? 26.630 17.110 -10.326 1.00 36.41 173 VAL C N 1
ATOM 3541 C CA . VAL C 1 89 ? 26.491 18.517 -10.017 1.00 34.79 173 VAL C CA 1
ATOM 3542 C C . VAL C 1 89 ? 25.810 19.234 -11.156 1.00 35.95 173 VAL C C 1
ATOM 3543 O O . VAL C 1 89 ? 24.820 19.939 -10.920 1.00 36.71 173 VAL C O 1
ATOM 3547 N N . THR C 1 90 ? 26.334 19.065 -12.371 1.00 35.61 174 THR C N 1
ATOM 3548 C CA . THR C 1 90 ? 25.795 19.676 -13.556 1.00 35.78 174 THR C CA 1
ATOM 3549 C C . THR C 1 90 ? 24.356 19.234 -13.789 1.00 36.83 174 THR C C 1
ATOM 3550 O O . THR C 1 90 ? 23.535 20.037 -14.173 1.00 38.42 174 THR C O 1
ATOM 3554 N N . ASP C 1 91 ? 24.037 17.963 -13.624 1.00 37.11 175 ASP C N 1
ATOM 3555 C CA . ASP C 1 91 ? 22.646 17.573 -13.755 1.00 39.23 175 ASP C CA 1
ATOM 3556 C C . ASP C 1 91 ? 21.723 18.463 -12.932 1.00 39.84 175 ASP C C 1
ATOM 3557 O O . ASP C 1 91 ? 20.680 18.875 -13.401 1.00 40.37 175 ASP C O 1
ATOM 3562 N N . LEU C 1 92 ? 22.110 18.781 -11.712 1.00 40.27 176 LEU C N 1
ATOM 3563 C CA . LEU C 1 92 ? 21.240 19.600 -10.916 1.00 40.56 176 LEU C CA 1
ATOM 3564 C C . LEU C 1 92 ? 21.393 21.064 -11.216 1.00 41.12 176 LEU C C 1
ATOM 3565 O O . LEU C 1 92 ? 20.420 21.814 -11.124 1.00 43.36 176 LEU C O 1
ATOM 3570 N N . LEU C 1 93 ? 22.569 21.517 -11.574 1.00 40.79 177 LEU C N 1
ATOM 3571 C CA . LEU C 1 93 ? 22.688 22.931 -11.866 1.00 41.16 177 LEU C CA 1
ATOM 3572 C C . LEU C 1 93 ? 22.055 23.387 -13.210 1.00 43.56 177 LEU C C 1
ATOM 3573 O O . LEU C 1 93 ? 21.477 24.461 -13.307 1.00 46.06 177 LEU C O 1
ATOM 3578 N N . ASP C 1 94 ? 22.129 22.565 -14.247 1.00 44.71 178 ASP C N 1
ATOM 3579 C CA . ASP C 1 94 ? 21.811 22.990 -15.593 1.00 44.26 178 ASP C CA 1
ATOM 3580 C C . ASP C 1 94 ? 20.376 22.533 -15.919 1.00 45.93 178 ASP C C 1
ATOM 3581 O O . ASP C 1 94 ? 20.149 21.632 -16.743 1.00 44.66 178 ASP C O 1
ATOM 3586 N N . ARG C 1 95 ? 19.396 23.174 -15.277 1.00 46.97 179 ARG C N 1
ATOM 3587 C CA . ARG C 1 95 ? 17.996 22.800 -15.505 1.00 47.80 179 ARG C CA 1
ATOM 3588 C C . ARG C 1 95 ? 17.447 23.127 -16.923 1.00 46.81 179 ARG C C 1
ATOM 3589 O O . ARG C 1 95 ? 16.542 22.442 -17.386 1.00 47.64 179 ARG C O 1
ATOM 3597 N N . CYS C 1 96 ? 17.999 24.112 -17.636 1.00 45.03 180 CYS C N 1
ATOM 3598 C CA . CYS C 1 96 ? 17.602 24.315 -19.038 1.00 43.18 180 CYS C CA 1
ATOM 3599 C C . CYS C 1 96 ? 18.249 23.436 -20.104 1.00 41.13 180 CYS C C 1
ATOM 3600 O O . CYS C 1 96 ? 17.946 23.657 -21.304 1.00 41.55 180 CYS C O 1
ATOM 3603 N N . GLY C 1 97 ? 19.146 22.512 -19.696 1.00 38.22 181 GLY C N 1
ATOM 3604 C CA . GLY C 1 97 ? 19.855 21.575 -20.589 1.00 35.11 181 GLY C CA 1
ATOM 3605 C C . GLY C 1 97 ? 20.777 22.302 -21.571 1.00 34.23 181 GLY C C 1
ATOM 3606 O O . GLY C 1 97 ? 20.923 21.938 -22.699 1.00 33.87 181 GLY C O 1
ATOM 3607 N N . VAL C 1 98 ? 21.407 23.354 -21.116 1.00 33.56 182 VAL C N 1
ATOM 3608 C CA . VAL C 1 98 ? 22.209 24.222 -21.940 1.00 33.39 182 VAL C CA 1
ATOM 3609 C C . VAL C 1 98 ? 23.527 23.566 -22.402 1.00 32.85 182 VAL C C 1
ATOM 3610 O O . VAL C 1 98 ? 24.030 23.912 -23.440 1.00 33.84 182 VAL C O 1
ATOM 3614 N N . PHE C 1 99 ? 24.049 22.587 -21.670 1.00 31.74 183 PHE C N 1
ATOM 3615 C CA . PHE C 1 99 ? 25.295 21.892 -22.056 1.00 31.14 183 PHE C CA 1
ATOM 3616 C C . PHE C 1 99 ? 24.954 20.627 -22.777 1.00 32.29 183 PHE C C 1
ATOM 3617 O O . PHE C 1 99 ? 24.611 19.614 -22.149 1.00 33.46 183 PHE C O 1
ATOM 3625 N N . ARG C 1 100 ? 25.034 20.608 -24.086 1.00 32.89 184 ARG C N 1
ATOM 3626 C CA . ARG C 1 100 ? 24.769 19.337 -24.648 1.00 32.97 184 ARG C CA 1
ATOM 3627 C C . ARG C 1 100 ? 26.081 18.637 -24.752 1.00 32.98 184 ARG C C 1
ATOM 3628 O O . ARG C 1 100 ? 26.110 17.427 -25.029 1.00 35.63 184 ARG C O 1
ATOM 3636 N N . ALA C 1 101 ? 27.174 19.338 -24.437 1.00 30.81 185 ALA C N 1
ATOM 3637 C CA . ALA C 1 101 ? 28.484 18.679 -24.429 1.00 28.57 185 ALA C CA 1
ATOM 3638 C C . ALA C 1 101 ? 29.188 18.835 -23.125 1.00 27.24 185 ALA C C 1
ATOM 3639 O O . ALA C 1 101 ? 29.172 19.897 -22.569 1.00 28.59 185 ALA C O 1
ATOM 3641 N N . ARG C 1 102 ? 29.879 17.818 -22.669 1.00 25.59 186 ARG C N 1
ATOM 3642 C CA . ARG C 1 102 ? 30.642 17.952 -21.436 1.00 25.76 186 ARG C CA 1
ATOM 3643 C C . ARG C 1 102 ? 32.024 17.373 -21.524 1.00 26.70 186 ARG C C 1
ATOM 3644 O O . ARG C 1 102 ? 32.174 16.266 -22.011 1.00 27.19 186 ARG C O 1
ATOM 3652 N N . LEU C 1 103 ? 33.037 18.088 -21.025 1.00 26.64 187 LEU C N 1
ATOM 3653 C CA . LEU C 1 103 ? 34.418 17.598 -21.054 1.00 26.95 187 LEU C CA 1
ATOM 3654 C C . LEU C 1 103 ? 35.005 17.709 -19.640 1.00 27.80 187 LEU C C 1
ATOM 3655 O O . LEU C 1 103 ? 34.785 18.731 -18.973 1.00 27.95 187 LEU C O 1
ATOM 3660 N N . PHE C 1 104 ? 35.768 16.695 -19.211 1.00 27.60 188 PHE C N 1
ATOM 3661 C CA . PHE C 1 104 ? 36.327 16.632 -17.862 1.00 29.32 188 PHE C CA 1
ATOM 3662 C C . PHE C 1 104 ? 37.851 16.562 -17.777 1.00 30.72 188 PHE C C 1
ATOM 3663 O O . PHE C 1 104 ? 38.572 16.895 -18.732 1.00 31.73 188 PHE C O 1
ATOM 3671 N N . ARG C 1 105 ? 38.339 16.080 -16.651 1.00 31.75 189 ARG C N 1
ATOM 3672 C CA . ARG C 1 105 ? 39.722 16.163 -16.359 1.00 34.18 189 ARG C CA 1
ATOM 3673 C C . ARG C 1 105 ? 40.570 15.580 -17.472 1.00 35.30 189 ARG C C 1
ATOM 3674 O O . ARG C 1 105 ? 41.593 16.200 -17.836 1.00 36.00 189 ARG C O 1
ATOM 3682 N N . GLU C 1 106 ? 40.130 14.465 -18.056 1.00 35.00 190 GLU C N 1
ATOM 3683 C CA . GLU C 1 106 ? 40.957 13.759 -19.024 1.00 35.20 190 GLU C CA 1
ATOM 3684 C C . GLU C 1 106 ? 41.002 14.448 -20.364 1.00 35.21 190 GLU C C 1
ATOM 3685 O O . GLU C 1 106 ? 41.702 13.997 -21.259 1.00 36.70 190 GLU C O 1
ATOM 3691 N N . SER C 1 107 ? 40.240 15.514 -20.536 1.00 34.70 191 SER C N 1
ATOM 3692 C CA . SER C 1 107 ? 40.324 16.354 -21.725 1.00 33.25 191 SER C CA 1
ATOM 3693 C C . SER C 1 107 ? 41.224 17.571 -21.494 1.00 33.19 191 SER C C 1
ATOM 3694 O O . SER C 1 107 ? 41.450 18.331 -22.400 1.00 33.90 191 SER C O 1
ATOM 3697 N N . CYS C 1 108 ? 41.686 17.779 -20.265 1.00 31.97 192 CYS C N 1
ATOM 3698 C CA . CYS C 1 108 ? 42.626 18.820 -19.982 1.00 30.80 192 CYS C CA 1
ATOM 3699 C C . CYS C 1 108 ? 44.044 18.258 -20.204 1.00 30.23 192 CYS C C 1
ATOM 3700 O O . CYS C 1 108 ? 44.219 17.067 -20.298 1.00 29.84 192 CYS C O 1
ATOM 3703 N N . VAL C 1 109 ? 45.052 19.095 -20.348 1.00 30.24 193 VAL C N 1
ATOM 3704 C CA . VAL C 1 109 ? 46.410 18.561 -20.320 1.00 31.11 193 VAL C CA 1
ATOM 3705 C C . VAL C 1 109 ? 47.170 19.010 -19.071 1.00 31.45 193 VAL C C 1
ATOM 3706 O O . VAL C 1 109 ? 47.037 20.129 -18.626 1.00 31.33 193 VAL C O 1
ATOM 3710 N N . PHE C 1 110 ? 47.863 18.081 -18.431 1.00 32.16 194 PHE C N 1
ATOM 3711 C CA . PHE C 1 110 ? 48.604 18.472 -17.262 1.00 32.46 194 PHE C CA 1
ATOM 3712 C C . PHE C 1 110 ? 49.815 19.216 -17.721 1.00 31.88 194 PHE C C 1
ATOM 3713 O O . PHE C 1 110 ? 50.602 18.688 -18.479 1.00 33.86 194 PHE C O 1
ATOM 3721 N N . HIS C 1 111 ? 49.982 20.410 -17.219 1.00 30.54 195 HIS C N 1
ATOM 3722 C CA . HIS C 1 111 ? 50.970 21.271 -17.679 1.00 30.62 195 HIS C CA 1
ATOM 3723 C C . HIS C 1 111 ? 51.419 22.128 -16.525 1.00 31.65 195 HIS C C 1
ATOM 3724 O O . HIS C 1 111 ? 50.616 22.834 -15.892 1.00 33.01 195 HIS C O 1
ATOM 3731 N N . GLN C 1 112 ? 52.720 22.062 -16.257 1.00 32.31 196 GLN C N 1
ATOM 3732 C CA . GLN C 1 112 ? 53.364 22.712 -15.141 1.00 32.65 196 GLN C CA 1
ATOM 3733 C C . GLN C 1 112 ? 52.547 22.704 -13.852 1.00 33.94 196 GLN C C 1
ATOM 3734 O O . GLN C 1 112 ? 52.468 23.689 -13.110 1.00 34.94 196 GLN C O 1
ATOM 3740 N N . GLY C 1 113 ? 51.954 21.548 -13.585 1.00 34.42 197 GLY C N 1
ATOM 3741 C CA . GLY C 1 113 ? 51.197 21.327 -12.353 1.00 34.69 197 GLY C CA 1
ATOM 3742 C C . GLY C 1 113 ? 49.783 21.862 -12.367 1.00 35.45 197 GLY C C 1
ATOM 3743 O O . GLY C 1 113 ? 49.149 21.951 -11.340 1.00 35.08 197 GLY C O 1
ATOM 3744 N N . CYS C 1 114 ? 49.290 22.232 -13.533 1.00 36.10 198 CYS C N 1
ATOM 3745 C CA . CYS C 1 114 ? 47.924 22.628 -13.642 1.00 37.65 198 CYS C CA 1
ATOM 3746 C C . CYS C 1 114 ? 47.235 21.807 -14.717 1.00 36.69 198 CYS C C 1
ATOM 3747 O O . CYS C 1 114 ? 47.868 21.251 -15.601 1.00 36.92 198 CYS C O 1
ATOM 3750 N N . TYR C 1 115 ? 45.922 21.737 -14.637 1.00 35.53 199 TYR C N 1
ATOM 3751 C CA . TYR C 1 115 ? 45.119 21.204 -15.731 1.00 33.46 199 TYR C CA 1
ATOM 3752 C C . TYR C 1 115 ? 44.757 22.380 -16.621 1.00 32.59 199 TYR C C 1
ATOM 3753 O O . TYR C 1 115 ? 44.148 23.318 -16.164 1.00 33.34 199 TYR C O 1
ATOM 3762 N N . VAL C 1 116 ? 45.193 22.321 -17.874 1.00 30.65 200 VAL C N 1
ATOM 3763 C CA . VAL C 1 116 ? 45.147 23.388 -18.815 1.00 30.00 200 VAL C CA 1
ATOM 3764 C C . VAL C 1 116 ? 44.129 22.998 -19.914 1.00 30.26 200 VAL C C 1
ATOM 3765 O O . VAL C 1 116 ? 43.958 21.845 -20.227 1.00 28.52 200 VAL C O 1
ATOM 3769 N N . LYS C 1 117 ? 43.426 23.966 -20.469 1.00 31.33 201 LYS C N 1
ATOM 3770 C CA . LYS C 1 117 ? 42.265 23.690 -21.325 1.00 33.15 201 LYS C CA 1
ATOM 3771 C C . LYS C 1 117 ? 42.670 24.183 -22.678 1.00 33.76 201 LYS C C 1
ATOM 3772 O O . LYS C 1 117 ? 42.506 25.310 -23.018 1.00 34.57 201 LYS C O 1
ATOM 3778 N N . ASP C 1 118 ? 43.270 23.330 -23.444 1.00 35.70 202 ASP C N 1
ATOM 3779 C CA . ASP C 1 118 ? 43.912 23.806 -24.595 1.00 37.46 202 ASP C CA 1
ATOM 3780 C C . ASP C 1 118 ? 42.886 23.752 -25.654 1.00 36.87 202 ASP C C 1
ATOM 3781 O O . ASP C 1 118 ? 42.410 22.675 -26.002 1.00 37.26 202 ASP C O 1
ATOM 3786 N N . LEU C 1 119 ? 42.624 24.925 -26.213 1.00 36.10 203 LEU C N 1
ATOM 3787 C CA . LEU C 1 119 ? 41.546 25.143 -27.116 1.00 36.00 203 LEU C CA 1
ATOM 3788 C C . LEU C 1 119 ? 41.863 24.714 -28.530 1.00 37.69 203 LEU C C 1
ATOM 3789 O O . LEU C 1 119 ? 40.972 24.809 -29.377 1.00 37.97 203 LEU C O 1
ATOM 3794 N N . SER C 1 120 ? 43.105 24.297 -28.807 1.00 38.72 204 SER C N 1
ATOM 3795 C CA . SER C 1 120 ? 43.483 23.994 -30.216 1.00 40.75 204 SER C CA 1
ATOM 3796 C C . SER C 1 120 ? 43.036 22.620 -30.641 1.00 42.50 204 SER C C 1
ATOM 3797 O O . SER C 1 120 ? 43.358 22.185 -31.711 1.00 43.50 204 SER C O 1
ATOM 3800 N N . ARG C 1 121 ? 42.309 21.929 -29.791 1.00 43.77 205 ARG C N 1
ATOM 3801 C CA . ARG C 1 121 ? 42.174 20.495 -29.910 1.00 46.61 205 ARG C CA 1
ATOM 3802 C C . ARG C 1 121 ? 40.678 20.350 -29.918 1.00 44.77 205 ARG C C 1
ATOM 3803 O O . ARG C 1 121 ? 40.135 19.249 -29.991 1.00 43.97 205 ARG C O 1
ATOM 3811 N N . LEU C 1 122 ? 40.022 21.505 -29.786 1.00 44.20 206 LEU C N 1
ATOM 3812 C CA . LEU C 1 122 ? 38.630 21.580 -29.438 1.00 43.75 206 LEU C CA 1
ATOM 3813 C C . LEU C 1 122 ? 37.777 21.156 -30.576 1.00 43.55 206 LEU C C 1
ATOM 3814 O O . LEU C 1 122 ? 36.826 20.436 -30.354 1.00 44.35 206 LEU C O 1
ATOM 3819 N N . GLY C 1 123 ? 38.120 21.567 -31.798 1.00 42.90 207 GLY C N 1
ATOM 3820 C CA . GLY C 1 123 ? 37.323 21.175 -32.978 1.00 41.57 207 GLY C CA 1
ATOM 3821 C C . GLY C 1 123 ? 36.356 22.280 -33.348 1.00 40.79 207 GLY C C 1
ATOM 3822 O O . GLY C 1 123 ? 35.304 22.020 -33.898 1.00 42.00 207 GLY C O 1
ATOM 3823 N N . ARG C 1 124 ? 36.700 23.498 -32.990 1.00 38.70 208 ARG C N 1
ATOM 3824 C CA . ARG C 1 124 ? 35.875 24.627 -33.165 1.00 39.24 208 ARG C CA 1
ATOM 3825 C C . ARG C 1 124 ? 36.900 25.632 -33.639 1.00 40.68 208 ARG C C 1
ATOM 3826 O O . ARG C 1 124 ? 38.061 25.603 -33.231 1.00 41.57 208 ARG C O 1
ATOM 3834 N N . ASP C 1 125 ? 36.491 26.572 -34.460 1.00 41.16 209 ASP C N 1
ATOM 3835 C CA . ASP C 1 125 ? 37.456 27.490 -34.950 1.00 42.55 209 ASP C CA 1
ATOM 3836 C C . ASP C 1 125 ? 37.726 28.524 -33.836 1.00 42.12 209 ASP C C 1
ATOM 3837 O O . ASP C 1 125 ? 36.804 29.114 -33.259 1.00 43.53 209 ASP C O 1
ATOM 3842 N N . LEU C 1 126 ? 38.991 28.712 -33.513 1.00 40.94 210 LEU C N 1
ATOM 3843 C CA . LEU C 1 126 ? 39.371 29.676 -32.510 1.00 40.68 210 LEU C CA 1
ATOM 3844 C C . LEU C 1 126 ? 38.851 31.058 -32.728 1.00 41.15 210 LEU C C 1
ATOM 3845 O O . LEU C 1 126 ? 38.772 31.864 -31.768 1.00 40.43 210 LEU C O 1
ATOM 3850 N N . ARG C 1 127 ? 38.526 31.382 -33.971 1.00 41.98 211 ARG C N 1
ATOM 3851 C CA . ARG C 1 127 ? 38.005 32.722 -34.233 1.00 44.56 211 ARG C CA 1
ATOM 3852 C C . ARG C 1 127 ? 36.598 32.851 -33.585 1.00 43.79 211 ARG C C 1
ATOM 3853 O O . ARG C 1 127 ? 36.142 33.950 -33.279 1.00 44.06 211 ARG C O 1
ATOM 3861 N N . LYS C 1 128 ? 35.982 31.701 -33.289 1.00 42.52 212 LYS C N 1
ATOM 3862 C CA . LYS C 1 128 ? 34.625 31.632 -32.789 1.00 41.53 212 LYS C CA 1
ATOM 3863 C C . LYS C 1 128 ? 34.563 30.938 -31.439 1.00 40.07 212 LYS C C 1
ATOM 3864 O O . LYS C 1 128 ? 33.616 30.206 -31.196 1.00 41.13 212 LYS C O 1
ATOM 3870 N N . THR C 1 129 ? 35.537 31.132 -30.556 1.00 37.35 213 THR C N 1
ATOM 3871 C CA . THR C 1 129 ? 35.534 30.395 -29.294 1.00 34.75 213 THR C CA 1
ATOM 3872 C C . THR C 1 129 ? 35.883 31.335 -28.192 1.00 33.50 213 THR C C 1
ATOM 3873 O O . THR C 1 129 ? 36.710 32.193 -28.370 1.00 33.70 213 THR C O 1
ATOM 3877 N N . LEU C 1 130 ? 35.245 31.197 -27.048 1.00 32.58 214 LEU C N 1
ATOM 3878 C CA . LEU C 1 130 ? 35.658 31.936 -25.862 1.00 32.31 214 LEU C CA 1
ATOM 3879 C C . LEU C 1 130 ? 35.740 30.960 -24.710 1.00 31.79 214 LEU C C 1
ATOM 3880 O O . LEU C 1 130 ? 35.117 29.906 -24.745 1.00 32.56 214 LEU C O 1
ATOM 3885 N N . ILE C 1 131 ? 36.524 31.262 -23.709 1.00 30.74 215 ILE C N 1
ATOM 3886 C CA . ILE C 1 131 ? 36.611 30.405 -22.549 1.00 31.15 215 ILE C CA 1
ATOM 3887 C C . ILE C 1 131 ? 36.265 31.276 -21.393 1.00 31.50 215 ILE C C 1
ATOM 3888 O O . ILE C 1 131 ? 36.629 32.434 -21.394 1.00 31.99 215 ILE C O 1
ATOM 3893 N N . LEU C 1 132 ? 35.556 30.720 -20.415 1.00 32.16 216 LEU C N 1
ATOM 3894 C CA . LEU C 1 132 ? 35.181 31.411 -19.196 1.00 32.73 216 LEU C CA 1
ATOM 3895 C C . LEU C 1 132 ? 35.566 30.510 -18.039 1.00 33.29 216 LEU C C 1
ATOM 3896 O O . LEU C 1 132 ? 34.978 29.449 -17.861 1.00 33.81 216 LEU C O 1
ATOM 3901 N N . ASP C 1 133 ? 36.564 30.916 -17.266 1.00 34.48 217 ASP C N 1
ATOM 3902 C CA . ASP C 1 133 ? 37.173 30.099 -16.191 1.00 35.18 217 ASP C CA 1
ATOM 3903 C C . ASP C 1 133 ? 37.775 31.086 -15.194 1.00 35.48 217 ASP C C 1
ATOM 3904 O O . ASP C 1 133 ? 38.325 32.108 -15.593 1.00 35.13 217 ASP C O 1
ATOM 3909 N N . ASN C 1 134 ? 37.659 30.796 -13.902 1.00 36.70 218 ASN C N 1
ATOM 3910 C CA . ASN C 1 134 ? 38.145 31.712 -12.892 1.00 38.13 218 ASN C CA 1
ATOM 3911 C C . ASN C 1 134 ? 39.654 31.664 -12.763 1.00 39.51 218 ASN C C 1
ATOM 3912 O O . ASN C 1 134 ? 40.284 32.621 -12.235 1.00 40.19 218 ASN C O 1
ATOM 3917 N N . SER C 1 135 ? 40.239 30.577 -13.276 1.00 39.56 219 SER C N 1
ATOM 3918 C CA . SER C 1 135 ? 41.688 30.343 -13.205 1.00 40.18 219 SER C CA 1
ATOM 3919 C C . SER C 1 135 ? 42.400 30.656 -14.519 1.00 39.94 219 SER C C 1
ATOM 3920 O O . SER C 1 135 ? 42.355 29.883 -15.483 1.00 39.99 219 SER C O 1
ATOM 3923 N N . PRO C 1 136 ? 43.156 31.728 -14.537 1.00 40.18 220 PRO C N 1
ATOM 3924 C CA . PRO C 1 136 ? 43.925 32.129 -15.724 1.00 40.83 220 PRO C CA 1
ATOM 3925 C C . PRO C 1 136 ? 44.930 31.037 -16.180 1.00 41.41 220 PRO C C 1
ATOM 3926 O O . PRO C 1 136 ? 45.436 31.065 -17.330 1.00 41.96 220 PRO C O 1
ATOM 3930 N N . ALA C 1 137 ? 45.212 30.090 -15.287 1.00 40.49 221 ALA C N 1
ATOM 3931 C CA . ALA C 1 137 ? 46.214 29.059 -15.528 1.00 39.36 221 ALA C CA 1
ATOM 3932 C C . ALA C 1 137 ? 45.659 28.060 -16.496 1.00 38.70 221 ALA C C 1
ATOM 3933 O O . ALA C 1 137 ? 46.394 27.453 -17.283 1.00 38.75 221 ALA C O 1
ATOM 3935 N N . SER C 1 138 ? 44.347 27.897 -16.413 1.00 37.59 222 SER C N 1
ATOM 3936 C CA . SER C 1 138 ? 43.567 27.038 -17.301 1.00 36.44 222 SER C CA 1
ATOM 3937 C C . SER C 1 138 ? 43.599 27.485 -18.730 1.00 33.88 222 SER C C 1
ATOM 3938 O O . SER C 1 138 ? 43.425 26.670 -19.598 1.00 33.64 222 SER C O 1
ATOM 3941 N N . TYR C 1 139 ? 43.772 28.771 -18.977 1.00 33.19 223 TYR C N 1
ATOM 3942 C CA . TYR C 1 139 ? 43.804 29.270 -20.362 1.00 33.63 223 TYR C CA 1
ATOM 3943 C C . TYR C 1 139 ? 45.126 29.948 -20.781 1.00 34.10 223 TYR C C 1
ATOM 3944 O O . TYR C 1 139 ? 45.182 30.737 -21.743 1.00 34.74 223 TYR C O 1
ATOM 3953 N N . ILE C 1 140 ? 46.196 29.586 -20.088 1.00 33.70 224 ILE C N 1
ATOM 3954 C CA . ILE C 1 140 ? 47.506 30.100 -20.403 1.00 32.20 224 ILE C CA 1
ATOM 3955 C C . ILE C 1 140 ? 47.931 29.931 -21.883 1.00 30.76 224 ILE C C 1
ATOM 3956 O O . ILE C 1 140 ? 48.669 30.750 -22.403 1.00 32.11 224 ILE C O 1
ATOM 3961 N N . PHE C 1 141 ? 47.459 28.902 -22.554 1.00 28.87 225 PHE C N 1
ATOM 3962 C CA . PHE C 1 141 ? 47.766 28.697 -23.971 1.00 28.17 225 PHE C CA 1
ATOM 3963 C C . PHE C 1 141 ? 46.886 29.481 -24.931 1.00 28.71 225 PHE C C 1
ATOM 3964 O O . PHE C 1 141 ? 47.090 29.365 -26.117 1.00 30.25 225 PHE C O 1
ATOM 3972 N N . HIS C 1 142 ? 45.850 30.181 -24.444 1.00 28.73 226 HIS C N 1
ATOM 3973 C CA . HIS C 1 142 ? 44.934 30.914 -25.292 1.00 28.46 226 HIS C CA 1
ATOM 3974 C C . HIS C 1 142 ? 44.312 32.096 -24.506 1.00 30.35 226 HIS C C 1
ATOM 3975 O O . HIS C 1 142 ? 43.093 32.202 -24.439 1.00 30.85 226 HIS C O 1
ATOM 3982 N N . PRO C 1 143 ? 45.136 32.985 -23.867 1.00 31.19 227 PRO C N 1
ATOM 3983 C CA . PRO C 1 143 ? 44.494 34.049 -23.037 1.00 31.88 227 PRO C CA 1
ATOM 3984 C C . PRO C 1 143 ? 43.713 35.036 -23.878 1.00 32.85 227 PRO C C 1
ATOM 3985 O O . PRO C 1 143 ? 42.825 35.677 -23.390 1.00 35.34 227 PRO C O 1
ATOM 3989 N N . GLU C 1 144 ? 43.992 35.114 -25.151 1.00 33.24 228 GLU C N 1
ATOM 3990 C CA . GLU C 1 144 ? 43.190 35.916 -25.998 1.00 33.83 228 GLU C CA 1
ATOM 3991 C C . GLU C 1 144 ? 41.736 35.405 -26.147 1.00 36.19 228 GLU C C 1
ATOM 3992 O O . GLU C 1 144 ? 40.834 36.183 -26.498 1.00 37.78 228 GLU C O 1
ATOM 3998 N N . ASN C 1 145 ? 41.482 34.106 -25.941 1.00 36.96 229 ASN C N 1
ATOM 3999 C CA . ASN C 1 145 ? 40.117 33.645 -26.040 1.00 35.63 229 ASN C CA 1
ATOM 4000 C C . ASN C 1 145 ? 39.393 33.790 -24.729 1.00 36.77 229 ASN C C 1
ATOM 4001 O O . ASN C 1 145 ? 38.219 33.513 -24.641 1.00 37.27 229 ASN C O 1
ATOM 4006 N N . ALA C 1 146 ? 40.060 34.304 -23.713 1.00 37.02 230 ALA C N 1
ATOM 4007 C CA . ALA C 1 146 ? 39.409 34.313 -22.397 1.00 38.38 230 ALA C CA 1
ATOM 4008 C C . ALA C 1 146 ? 38.482 35.456 -22.145 1.00 38.59 230 ALA C C 1
ATOM 4009 O O . ALA C 1 146 ? 38.751 36.561 -22.537 1.00 39.78 230 ALA C O 1
ATOM 4011 N N . VAL C 1 147 ? 37.424 35.211 -21.394 1.00 40.10 231 VAL C N 1
ATOM 4012 C CA . VAL C 1 147 ? 36.642 36.302 -20.779 1.00 39.90 231 VAL C CA 1
ATOM 4013 C C . VAL C 1 147 ? 36.802 36.123 -19.267 1.00 40.75 231 VAL C C 1
ATOM 4014 O O . VAL C 1 147 ? 36.193 35.252 -18.701 1.00 41.75 231 VAL C O 1
ATOM 4018 N N . PRO C 1 148 ? 37.687 36.878 -18.630 1.00 41.13 232 PRO C N 1
ATOM 4019 C CA . PRO C 1 148 ? 37.956 36.846 -17.181 1.00 41.51 232 PRO C CA 1
ATOM 4020 C C . PRO C 1 148 ? 36.743 36.924 -16.267 1.00 41.85 232 PRO C C 1
ATOM 4021 O O . PRO C 1 148 ? 35.832 37.718 -16.534 1.00 41.81 232 PRO C O 1
ATOM 4025 N N . VAL C 1 149 ? 36.792 36.109 -15.205 1.00 41.35 233 VAL C N 1
ATOM 4026 C CA . VAL C 1 149 ? 35.849 36.039 -14.139 1.00 41.99 233 VAL C CA 1
ATOM 4027 C C . VAL C 1 149 ? 36.513 35.596 -12.843 1.00 44.87 233 VAL C C 1
ATOM 4028 O O . VAL C 1 149 ? 37.208 34.581 -12.782 1.00 45.65 233 VAL C O 1
ATOM 4032 N N . GLN C 1 150 ? 36.242 36.368 -11.793 1.00 47.72 234 GLN C N 1
ATOM 4033 C CA . GLN C 1 150 ? 36.694 36.182 -10.435 1.00 50.04 234 GLN C CA 1
ATOM 4034 C C . GLN C 1 150 ? 36.279 34.860 -9.834 1.00 48.86 234 GLN C C 1
ATOM 4035 O O . GLN C 1 150 ? 35.240 34.314 -10.168 1.00 50.44 234 GLN C O 1
ATOM 4041 N N . SER C 1 151 ? 37.055 34.328 -8.916 1.00 48.28 235 SER C N 1
ATOM 4042 C CA . SER C 1 151 ? 36.645 33.093 -8.282 1.00 47.61 235 SER C CA 1
ATOM 4043 C C . SER C 1 151 ? 35.594 33.401 -7.301 1.00 46.77 235 SER C C 1
ATOM 4044 O O . SER C 1 151 ? 35.588 34.465 -6.743 1.00 46.95 235 SER C O 1
ATOM 4047 N N . TRP C 1 152 ? 34.748 32.427 -7.034 1.00 46.84 236 TRP C N 1
ATOM 4048 C CA . TRP C 1 152 ? 33.564 32.636 -6.217 1.00 46.15 236 TRP C CA 1
ATOM 4049 C C . TRP C 1 152 ? 33.390 31.556 -5.213 1.00 47.83 236 TRP C C 1
ATOM 4050 O O . TRP C 1 152 ? 33.418 30.368 -5.554 1.00 48.73 236 TRP C O 1
ATOM 4061 N N . PHE C 1 153 ? 33.149 31.954 -3.971 1.00 50.03 237 PHE C N 1
ATOM 4062 C CA . PHE C 1 153 ? 33.052 30.969 -2.913 1.00 52.08 237 PHE C CA 1
ATOM 4063 C C . PHE C 1 153 ? 31.712 30.943 -2.171 1.00 54.06 237 PHE C C 1
ATOM 4064 O O . PHE C 1 153 ? 31.008 29.903 -2.148 1.00 54.88 237 PHE C O 1
ATOM 4072 N N . ASP C 1 154 ? 31.371 32.054 -1.534 1.00 54.88 238 ASP C N 1
ATOM 4073 C CA . ASP C 1 154 ? 30.241 32.043 -0.625 1.00 56.08 238 ASP C CA 1
ATOM 4074 C C . ASP C 1 154 ? 29.624 33.415 -0.547 1.00 55.53 238 ASP C C 1
ATOM 4075 O O . ASP C 1 154 ? 28.514 33.577 -0.070 1.00 55.91 238 ASP C O 1
ATOM 4080 N N . ASP C 1 155 ? 30.328 34.395 -1.073 1.00 55.42 239 ASP C N 1
ATOM 4081 C CA . ASP C 1 155 ? 29.819 35.735 -1.089 1.00 56.26 239 ASP C CA 1
ATOM 4082 C C . ASP C 1 155 ? 28.517 35.849 -1.900 1.00 56.17 239 ASP C C 1
ATOM 4083 O O . ASP C 1 155 ? 28.519 36.112 -3.101 1.00 56.41 239 ASP C O 1
ATOM 4088 N N . MET C 1 156 ? 27.406 35.651 -1.203 1.00 55.81 240 MET C N 1
ATOM 4089 C CA . MET C 1 156 ? 26.082 35.921 -1.729 1.00 56.24 240 MET C CA 1
ATOM 4090 C C . MET C 1 156 ? 25.791 37.341 -2.252 1.00 56.37 240 MET C C 1
ATOM 4091 O O . MET C 1 156 ? 24.688 37.619 -2.755 1.00 55.84 240 MET C O 1
ATOM 4096 N N . ALA C 1 157 ? 26.774 38.225 -2.187 1.00 56.06 241 ALA C N 1
ATOM 4097 C CA . ALA C 1 157 ? 26.611 39.488 -2.858 1.00 56.65 241 ALA C CA 1
ATOM 4098 C C . ALA C 1 157 ? 27.474 39.569 -4.106 1.00 57.43 241 ALA C C 1
ATOM 4099 O O . ALA C 1 157 ? 27.704 40.699 -4.597 1.00 57.72 241 ALA C O 1
ATOM 4101 N N . ASP C 1 158 ? 28.000 38.428 -4.611 1.00 57.32 242 ASP C N 1
ATOM 4102 C CA . ASP C 1 158 ? 28.694 38.477 -5.919 1.00 56.98 242 ASP C CA 1
ATOM 4103 C C . ASP C 1 158 ? 27.681 38.796 -7.009 1.00 56.61 242 ASP C C 1
ATOM 4104 O O . ASP C 1 158 ? 26.534 38.336 -6.926 1.00 56.55 242 ASP C O 1
ATOM 4109 N N . THR C 1 159 ? 28.087 39.570 -8.014 1.00 55.63 243 THR C N 1
ATOM 4110 C CA . THR C 1 159 ? 27.225 39.786 -9.162 1.00 55.57 243 THR C CA 1
ATOM 4111 C C . THR C 1 159 ? 27.963 39.686 -10.468 1.00 55.61 243 THR C C 1
ATOM 4112 O O . THR C 1 159 ? 27.631 40.402 -11.440 1.00 56.27 243 THR C O 1
ATOM 4116 N N . GLU C 1 160 ? 28.971 38.820 -10.521 1.00 55.09 244 GLU C N 1
ATOM 4117 C CA . GLU C 1 160 ? 29.860 38.806 -11.690 1.00 54.61 244 GLU C CA 1
ATOM 4118 C C . GLU C 1 160 ? 29.131 38.307 -12.945 1.00 53.12 244 GLU C C 1
ATOM 4119 O O . GLU C 1 160 ? 29.232 38.926 -14.023 1.00 52.25 244 GLU C O 1
ATOM 4125 N N . LEU C 1 161 ? 28.374 37.216 -12.787 1.00 51.56 245 LEU C N 1
ATOM 4126 C CA . LEU C 1 161 ? 27.613 36.613 -13.915 1.00 50.92 245 LEU C CA 1
ATOM 4127 C C . LEU C 1 161 ? 26.624 37.572 -14.590 1.00 51.64 245 LEU C C 1
ATOM 4128 O O . LEU C 1 161 ? 26.522 37.620 -15.842 1.00 51.89 245 LEU C O 1
ATOM 4133 N N . LEU C 1 162 ? 25.938 38.359 -13.753 1.00 52.30 246 LEU C N 1
ATOM 4134 C CA . LEU C 1 162 ? 25.119 39.481 -14.202 1.00 52.93 246 LEU C CA 1
ATOM 4135 C C . LEU C 1 162 ? 25.891 40.436 -15.073 1.00 52.66 246 LEU C C 1
ATOM 4136 O O . LEU C 1 162 ? 25.520 40.662 -16.214 1.00 53.24 246 LEU C O 1
ATOM 4141 N N . ASN C 1 163 ? 26.960 41.006 -14.534 1.00 52.39 247 ASN C N 1
ATOM 4142 C CA . ASN C 1 163 ? 27.790 41.926 -15.308 1.00 52.44 247 ASN C CA 1
ATOM 4143 C C . ASN C 1 163 ? 28.291 41.371 -16.675 1.00 52.19 247 ASN C C 1
ATOM 4144 O O . ASN C 1 163 ? 28.452 42.141 -17.632 1.00 52.83 247 ASN C O 1
ATOM 4149 N N . LEU C 1 164 ? 28.478 40.041 -16.774 1.00 50.61 248 LEU C N 1
ATOM 4150 C CA . LEU C 1 164 ? 29.019 39.408 -17.978 1.00 48.60 248 LEU C CA 1
ATOM 4151 C C . LEU C 1 164 ? 28.017 39.262 -19.052 1.00 49.26 248 LEU C C 1
ATOM 4152 O O . LEU C 1 164 ? 28.409 39.169 -20.214 1.00 49.62 248 LEU C O 1
ATOM 4157 N N . ILE C 1 165 ? 26.729 39.177 -18.682 1.00 49.56 249 ILE C N 1
ATOM 4158 C CA . ILE C 1 165 ? 25.662 38.962 -19.677 1.00 49.74 249 ILE C CA 1
ATOM 4159 C C . ILE C 1 165 ? 25.686 39.979 -20.791 1.00 49.37 249 ILE C C 1
ATOM 4160 O O . ILE C 1 165 ? 25.744 39.596 -21.950 1.00 49.07 249 ILE C O 1
ATOM 4165 N N . PRO C 1 166 ? 25.686 41.276 -20.459 1.00 50.01 250 PRO C N 1
ATOM 4166 C CA . PRO C 1 166 ? 25.717 42.246 -21.551 1.00 50.80 250 PRO C CA 1
ATOM 4167 C C . PRO C 1 166 ? 26.993 42.167 -22.327 1.00 51.27 250 PRO C C 1
ATOM 4168 O O . PRO C 1 166 ? 26.984 42.463 -23.520 1.00 52.77 250 PRO C O 1
ATOM 4172 N N . ILE C 1 167 ? 28.079 41.769 -21.670 1.00 51.26 251 ILE C N 1
ATOM 4173 C CA . ILE C 1 167 ? 29.344 41.517 -22.375 1.00 51.02 251 ILE C CA 1
ATOM 4174 C C . ILE C 1 167 ? 29.129 40.371 -23.340 1.00 50.37 251 ILE C C 1
ATOM 4175 O O . ILE C 1 167 ? 29.512 40.453 -24.519 1.00 50.52 251 ILE C O 1
ATOM 4180 N N . PHE C 1 168 ? 28.464 39.329 -22.884 1.00 49.36 252 PHE C N 1
ATOM 4181 C CA . PHE C 1 168 ? 28.252 38.229 -23.799 1.00 50.05 252 PHE C CA 1
ATOM 4182 C C . PHE C 1 168 ? 27.257 38.477 -24.928 1.00 51.06 252 PHE C C 1
ATOM 4183 O O . PHE C 1 168 ? 27.472 38.004 -26.041 1.00 49.34 252 PHE C O 1
ATOM 4191 N N . GLU C 1 169 ? 26.170 39.204 -24.635 1.00 53.55 253 GLU C N 1
ATOM 4192 C CA . GLU C 1 169 ? 25.227 39.628 -25.675 1.00 56.09 253 GLU C CA 1
ATOM 4193 C C . GLU C 1 169 ? 25.962 40.369 -26.795 1.00 56.54 253 GLU C C 1
ATOM 4194 O O . GLU C 1 169 ? 25.773 40.032 -27.958 1.00 56.79 253 GLU C O 1
ATOM 4200 N N . GLU C 1 170 ? 26.828 41.330 -26.431 1.00 57.30 254 GLU C N 1
ATOM 4201 C CA . GLU C 1 170 ? 27.668 42.073 -27.403 1.00 58.93 254 GLU C CA 1
ATOM 4202 C C . GLU C 1 170 ? 28.485 41.155 -28.289 1.00 56.48 254 GLU C C 1
ATOM 4203 O O . GLU C 1 170 ? 28.415 41.255 -29.485 1.00 56.41 254 GLU C O 1
ATOM 4209 N N . LEU C 1 171 ? 29.227 40.239 -27.687 1.00 55.76 255 LEU C N 1
ATOM 4210 C CA . LEU C 1 171 ? 30.081 39.298 -28.413 1.00 54.30 255 LEU C CA 1
ATOM 4211 C C . LEU C 1 171 ? 29.308 38.385 -29.309 1.00 53.75 255 LEU C C 1
ATOM 4212 O O . LEU C 1 171 ? 29.799 38.013 -30.383 1.00 53.26 255 LEU C O 1
ATOM 4217 N N . SER C 1 172 ? 28.088 38.052 -28.871 1.00 53.23 256 SER C N 1
ATOM 4218 C CA . SER C 1 172 ? 27.332 36.894 -29.375 1.00 52.66 256 SER C CA 1
ATOM 4219 C C . SER C 1 172 ? 27.233 36.819 -30.888 1.00 52.05 256 SER C C 1
ATOM 4220 O O . SER C 1 172 ? 27.121 35.721 -31.456 1.00 50.26 256 SER C O 1
ATOM 4223 N N . GLY C 1 173 ? 27.302 38.005 -31.513 1.00 52.56 257 GLY C N 1
ATOM 4224 C CA . GLY C 1 173 ? 27.153 38.182 -32.969 1.00 53.55 257 GLY C CA 1
ATOM 4225 C C . GLY C 1 173 ? 28.426 38.334 -33.808 1.00 54.40 257 GLY C C 1
ATOM 4226 O O . GLY C 1 173 ? 28.337 38.424 -35.032 1.00 54.46 257 GLY C O 1
ATOM 4227 N N . ALA C 1 174 ? 29.595 38.345 -33.157 1.00 54.84 258 ALA C N 1
ATOM 4228 C CA . ALA C 1 174 ? 30.887 38.525 -33.800 1.00 55.19 258 ALA C CA 1
ATOM 4229 C C . ALA C 1 174 ? 31.199 37.488 -34.860 1.00 55.92 258 ALA C C 1
ATOM 4230 O O . ALA C 1 174 ? 30.825 36.332 -34.722 1.00 55.23 258 ALA C O 1
ATOM 4232 N N . GLU C 1 175 ? 31.895 37.883 -35.925 1.00 57.65 259 GLU C N 1
ATOM 4233 C CA . GLU C 1 175 ? 32.432 36.849 -36.848 1.00 59.87 259 GLU C CA 1
ATOM 4234 C C . GLU C 1 175 ? 33.821 36.380 -36.372 1.00 58.80 259 GLU C C 1
ATOM 4235 O O . GLU C 1 175 ? 34.290 35.297 -36.751 1.00 58.30 259 GLU C O 1
ATOM 4241 N N . ASP C 1 176 ? 34.459 37.195 -35.535 1.00 57.41 260 ASP C N 1
ATOM 4242 C CA . ASP C 1 176 ? 35.785 36.898 -35.063 1.00 57.42 260 ASP C CA 1
ATOM 4243 C C . ASP C 1 176 ? 35.867 37.503 -33.689 1.00 56.04 260 ASP C C 1
ATOM 4244 O O . ASP C 1 176 ? 35.801 38.718 -33.570 1.00 56.44 260 ASP C O 1
ATOM 4249 N N . VAL C 1 177 ? 36.027 36.673 -32.659 1.00 54.16 261 VAL C N 1
ATOM 4250 C CA . VAL C 1 177 ? 36.024 37.197 -31.305 1.00 53.41 261 VAL C CA 1
ATOM 4251 C C . VAL C 1 177 ? 37.252 38.031 -30.978 1.00 53.17 261 VAL C C 1
ATOM 4252 O O . VAL C 1 177 ? 37.219 38.836 -30.032 1.00 53.03 261 VAL C O 1
ATOM 4256 N N . TYR C 1 178 ? 38.329 37.857 -31.739 1.00 52.10 262 TYR C N 1
ATOM 4257 C CA . TYR C 1 178 ? 39.496 38.691 -31.473 1.00 52.05 262 TYR C CA 1
ATOM 4258 C C . TYR C 1 178 ? 39.104 40.133 -31.690 1.00 53.78 262 TYR C C 1
ATOM 4259 O O . TYR C 1 178 ? 39.225 40.927 -30.775 1.00 54.44 262 TYR C O 1
ATOM 4268 N N . THR C 1 179 ? 38.543 40.438 -32.859 1.00 55.92 263 THR C N 1
ATOM 4269 C CA . THR C 1 179 ? 38.049 41.776 -33.136 1.00 57.96 263 THR C CA 1
ATOM 4270 C C . THR C 1 179 ? 37.079 42.273 -32.043 1.00 59.39 263 THR C C 1
ATOM 4271 O O . THR C 1 179 ? 37.283 43.363 -31.457 1.00 59.67 263 THR C O 1
ATOM 4275 N N . SER C 1 180 ? 36.051 41.481 -31.740 1.00 60.21 264 SER C N 1
ATOM 4276 C CA . SER C 1 180 ? 34.991 41.994 -30.893 1.00 61.22 264 SER C CA 1
ATOM 4277 C C . SER C 1 180 ? 35.390 42.249 -29.478 1.00 62.21 264 SER C C 1
ATOM 4278 O O . SER C 1 180 ? 34.939 43.212 -28.891 1.00 62.84 264 SER C O 1
ATOM 4281 N N . LEU C 1 181 ? 36.239 41.398 -28.919 1.00 63.89 265 LEU C N 1
ATOM 4282 C CA . LEU C 1 181 ? 36.819 41.658 -27.601 1.00 64.76 265 LEU C CA 1
ATOM 4283 C C . LEU C 1 181 ? 37.715 42.888 -27.711 1.00 66.62 265 LEU C C 1
ATOM 4284 O O . LEU C 1 181 ? 37.870 43.648 -26.761 1.00 66.29 265 LEU C O 1
ATOM 4289 N N . GLY C 1 182 ? 38.292 43.065 -28.897 1.00 69.02 266 GLY C N 1
ATOM 4290 C CA . GLY C 1 182 ? 39.135 44.219 -29.214 1.00 72.20 266 GLY C CA 1
ATOM 4291 C C . GLY C 1 182 ? 38.365 45.515 -29.032 1.00 74.31 266 GLY C C 1
ATOM 4292 O O . GLY C 1 182 ? 38.735 46.340 -28.175 1.00 74.42 266 GLY C O 1
ATOM 4293 N N . GLN C 1 183 ? 37.287 45.705 -29.805 1.00 76.01 267 GLN C N 1
ATOM 4294 C CA . GLN C 1 183 ? 36.498 46.931 -29.622 1.00 77.53 267 GLN C CA 1
ATOM 4295 C C . GLN C 1 183 ? 35.923 47.083 -28.199 1.00 78.24 267 GLN C C 1
ATOM 4296 O O . GLN C 1 183 ? 36.317 48.028 -27.510 1.00 78.89 267 GLN C O 1
ATOM 4302 N N . LEU C 1 184 ? 35.083 46.165 -27.718 1.00 78.74 268 LEU C N 1
ATOM 4303 C CA . LEU C 1 184 ? 34.595 46.268 -26.320 1.00 79.68 268 LEU C CA 1
ATOM 4304 C C . LEU C 1 184 ? 35.703 46.738 -25.363 1.00 80.04 268 LEU C C 1
ATOM 4305 O O . LEU C 1 184 ? 35.468 47.599 -24.506 1.00 79.93 268 LEU C O 1
ATOM 4310 N N . ARG C 1 185 ? 36.898 46.159 -25.515 1.00 80.26 269 ARG C N 1
ATOM 4311 C CA . ARG C 1 185 ? 38.091 46.650 -24.840 1.00 80.82 269 ARG C CA 1
ATOM 4312 C C . ARG C 1 185 ? 38.624 47.853 -25.627 1.00 80.78 269 ARG C C 1
ATOM 4313 O O . ARG C 1 185 ? 38.850 48.923 -25.075 1.00 80.65 269 ARG C O 1
ATOM 4321 N N . LEU D 1 6 ? 39.273 8.613 -32.468 1.00 37.14 90 LEU D N 1
ATOM 4322 C CA . LEU D 1 6 ? 40.407 7.716 -31.939 1.00 38.08 90 LEU D CA 1
ATOM 4323 C C . LEU D 1 6 ? 41.780 7.863 -32.637 1.00 39.25 90 LEU D C 1
ATOM 4324 O O . LEU D 1 6 ? 42.833 7.895 -31.976 1.00 40.11 90 LEU D O 1
ATOM 4329 N N . LEU D 1 7 ? 41.767 7.943 -33.970 1.00 39.34 91 LEU D N 1
ATOM 4330 C CA . LEU D 1 7 ? 42.993 8.106 -34.738 1.00 39.71 91 LEU D CA 1
ATOM 4331 C C . LEU D 1 7 ? 42.991 9.408 -35.507 1.00 41.30 91 LEU D C 1
ATOM 4332 O O . LEU D 1 7 ? 41.934 9.924 -35.904 1.00 42.48 91 LEU D O 1
ATOM 4337 N N . PRO D 1 8 ? 44.171 9.971 -35.705 1.00 42.15 92 PRO D N 1
ATOM 4338 C CA . PRO D 1 8 ? 44.228 11.150 -36.562 1.00 43.82 92 PRO D CA 1
ATOM 4339 C C . PRO D 1 8 ? 44.240 10.830 -38.076 1.00 44.49 92 PRO D C 1
ATOM 4340 O O . PRO D 1 8 ? 44.392 9.673 -38.466 1.00 44.42 92 PRO D O 1
ATOM 4344 N N . GLU D 1 9 ? 44.115 11.863 -38.898 1.00 45.65 93 GLU D N 1
ATOM 4345 C CA . GLU D 1 9 ? 44.199 11.713 -40.333 1.00 48.31 93 GLU D CA 1
ATOM 4346 C C . GLU D 1 9 ? 45.417 10.905 -40.664 1.00 46.98 93 GLU D C 1
ATOM 4347 O O . GLU D 1 9 ? 46.495 11.180 -40.163 1.00 46.69 93 GLU D O 1
ATOM 4353 N N . VAL D 1 10 ? 45.199 9.885 -41.490 1.00 46.92 94 VAL D N 1
ATOM 4354 C CA . VAL D 1 10 ? 46.221 9.086 -42.116 1.00 46.78 94 VAL D CA 1
ATOM 4355 C C . VAL D 1 10 ? 47.207 9.961 -42.831 1.00 47.60 94 VAL D C 1
ATOM 4356 O O . VAL D 1 10 ? 46.843 10.846 -43.567 1.00 48.25 94 VAL D O 1
ATOM 4360 N N . THR D 1 11 ? 48.475 9.683 -42.616 1.00 48.99 95 THR D N 1
ATOM 4361 C CA . THR D 1 11 ? 49.548 10.439 -43.180 1.00 49.65 95 THR D CA 1
ATOM 4362 C C . THR D 1 11 ? 49.757 10.060 -44.640 1.00 51.98 95 THR D C 1
ATOM 4363 O O . THR D 1 11 ? 49.394 8.952 -45.044 1.00 51.47 95 THR D O 1
ATOM 4367 N N . GLU D 1 12 ? 50.385 10.964 -45.398 1.00 55.31 96 GLU D N 1
ATOM 4368 C CA . GLU D 1 12 ? 50.898 10.723 -46.779 1.00 59.88 96 GLU D CA 1
ATOM 4369 C C . GLU D 1 12 ? 51.504 9.335 -46.997 1.00 60.20 96 GLU D C 1
ATOM 4370 O O . GLU D 1 12 ? 51.084 8.610 -47.905 1.00 60.51 96 GLU D O 1
ATOM 4376 N N . GLU D 1 13 ? 52.483 8.977 -46.156 1.00 61.23 97 GLU D N 1
ATOM 4377 C CA . GLU D 1 13 ? 53.185 7.688 -46.231 1.00 62.96 97 GLU D CA 1
ATOM 4378 C C . GLU D 1 13 ? 52.271 6.451 -46.208 1.00 61.89 97 GLU D C 1
ATOM 4379 O O . GLU D 1 13 ? 52.538 5.496 -46.925 1.00 62.06 97 GLU D O 1
ATOM 4385 N N . ASP D 1 14 ? 51.215 6.475 -45.377 1.00 61.30 98 ASP D N 1
ATOM 4386 C CA . ASP D 1 14 ? 50.291 5.335 -45.181 1.00 59.84 98 ASP D CA 1
ATOM 4387 C C . ASP D 1 14 ? 48.990 5.491 -45.957 1.00 58.91 98 ASP D C 1
ATOM 4388 O O . ASP D 1 14 ? 48.142 4.616 -45.940 1.00 57.65 98 ASP D O 1
ATOM 4393 N N . GLN D 1 15 ? 48.904 6.605 -46.682 1.00 58.63 99 GLN D N 1
ATOM 4394 C CA . GLN D 1 15 ? 47.689 7.120 -47.325 1.00 59.06 99 GLN D CA 1
ATOM 4395 C C . GLN D 1 15 ? 46.766 6.134 -48.004 1.00 56.81 99 GLN D C 1
ATOM 4396 O O . GLN D 1 15 ? 45.545 6.279 -47.881 1.00 58.14 99 GLN D O 1
ATOM 4402 N N . GLY D 1 16 ? 47.264 5.137 -48.717 1.00 54.29 100 GLY D N 1
ATOM 4403 C CA . GLY D 1 16 ? 46.271 4.233 -49.329 1.00 50.89 100 GLY D CA 1
ATOM 4404 C C . GLY D 1 16 ? 45.974 2.942 -48.574 1.00 49.24 100 GLY D C 1
ATOM 4405 O O . GLY D 1 16 ? 45.044 2.203 -48.943 1.00 49.56 100 GLY D O 1
ATOM 4406 N N . ARG D 1 17 ? 46.743 2.665 -47.518 1.00 46.38 101 ARG D N 1
ATOM 4407 C CA . ARG D 1 17 ? 46.797 1.333 -46.942 1.00 44.96 101 ARG D CA 1
ATOM 4408 C C . ARG D 1 17 ? 45.578 0.904 -46.117 1.00 43.45 101 ARG D C 1
ATOM 4409 O O . ARG D 1 17 ? 44.818 1.721 -45.609 1.00 43.15 101 ARG D O 1
ATOM 4417 N N . ILE D 1 18 ? 45.378 -0.397 -46.002 1.00 41.94 102 ILE D N 1
ATOM 4418 C CA . ILE D 1 18 ? 44.455 -0.933 -44.992 1.00 39.98 102 ILE D CA 1
ATOM 4419 C C . ILE D 1 18 ? 45.080 -0.701 -43.592 1.00 40.07 102 ILE D C 1
ATOM 4420 O O . ILE D 1 18 ? 46.298 -0.872 -43.387 1.00 40.53 102 ILE D O 1
ATOM 4425 N N . CYS D 1 19 ? 44.255 -0.277 -42.642 1.00 39.11 103 CYS D N 1
ATOM 4426 C CA . CYS D 1 19 ? 44.692 -0.018 -41.284 1.00 38.00 103 CYS D CA 1
ATOM 4427 C C . CYS D 1 19 ? 44.514 -1.304 -40.513 1.00 37.43 103 CYS D C 1
ATOM 4428 O O . CYS D 1 19 ? 43.379 -1.771 -40.412 1.00 38.83 103 CYS D O 1
ATOM 4431 N N . VAL D 1 20 ? 45.602 -1.878 -40.001 1.00 35.57 104 VAL D N 1
ATOM 4432 C CA . VAL D 1 20 ? 45.545 -3.056 -39.152 1.00 33.80 104 VAL D CA 1
ATOM 4433 C C . VAL D 1 20 ? 45.870 -2.696 -37.703 1.00 33.48 104 VAL D C 1
ATOM 4434 O O . VAL D 1 20 ? 46.826 -2.002 -37.421 1.00 34.15 104 VAL D O 1
ATOM 4438 N N . VAL D 1 21 ? 45.092 -3.247 -36.787 1.00 32.74 105 VAL D N 1
ATOM 4439 C CA . VAL D 1 21 ? 44.997 -2.852 -35.416 1.00 30.97 105 VAL D CA 1
ATOM 4440 C C . VAL D 1 21 ? 45.281 -4.153 -34.747 1.00 30.23 105 VAL D C 1
ATOM 4441 O O . VAL D 1 21 ? 44.555 -5.099 -34.967 1.00 30.43 105 VAL D O 1
ATOM 4445 N N . ILE D 1 22 ? 46.374 -4.222 -33.974 1.00 29.46 106 ILE D N 1
ATOM 4446 C CA . ILE D 1 22 ? 46.919 -5.469 -33.457 1.00 28.31 106 ILE D CA 1
ATOM 4447 C C . ILE D 1 22 ? 47.014 -5.419 -31.961 1.00 29.89 106 ILE D C 1
ATOM 4448 O O . ILE D 1 22 ? 47.357 -4.420 -31.398 1.00 30.77 106 ILE D O 1
ATOM 4453 N N . ASP D 1 23 ? 46.620 -6.486 -31.296 1.00 32.05 107 ASP D N 1
ATOM 4454 C CA . ASP D 1 23 ? 46.751 -6.591 -29.846 1.00 34.16 107 ASP D CA 1
ATOM 4455 C C . ASP D 1 23 ? 48.150 -7.057 -29.476 1.00 34.39 107 ASP D C 1
ATOM 4456 O O . ASP D 1 23 ? 48.849 -7.565 -30.314 1.00 35.25 107 ASP D O 1
ATOM 4461 N N . LEU D 1 24 ? 48.566 -6.904 -28.227 1.00 35.59 108 LEU D N 1
ATOM 4462 C CA . LEU D 1 24 ? 49.907 -7.328 -27.777 1.00 35.72 108 LEU D CA 1
ATOM 4463 C C . LEU D 1 24 ? 49.862 -8.676 -27.092 1.00 36.80 108 LEU D C 1
ATOM 4464 O O . LEU D 1 24 ? 50.317 -9.667 -27.656 1.00 37.61 108 LEU D O 1
ATOM 4469 N N . ASP D 1 25 ? 49.267 -8.741 -25.895 1.00 38.32 109 ASP D N 1
ATOM 4470 C CA . ASP D 1 25 ? 49.313 -9.948 -25.037 1.00 38.76 109 ASP D CA 1
ATOM 4471 C C . ASP D 1 25 ? 48.641 -11.162 -25.669 1.00 38.20 109 ASP D C 1
ATOM 4472 O O . ASP D 1 25 ? 47.546 -11.060 -26.161 1.00 38.30 109 ASP D O 1
ATOM 4477 N N . GLU D 1 26 ? 49.312 -12.307 -25.644 1.00 37.33 110 GLU D N 1
ATOM 4478 C CA . GLU D 1 26 ? 48.790 -13.541 -26.217 1.00 36.87 110 GLU D CA 1
ATOM 4479 C C . GLU D 1 26 ? 48.610 -13.467 -27.712 1.00 35.57 110 GLU D C 1
ATOM 4480 O O . GLU D 1 26 ? 48.230 -14.418 -28.333 1.00 34.69 110 GLU D O 1
ATOM 4486 N N . THR D 1 27 ? 48.922 -12.328 -28.296 1.00 35.13 111 THR D N 1
ATOM 4487 C CA . THR D 1 27 ? 48.821 -12.191 -29.732 1.00 34.60 111 THR D CA 1
ATOM 4488 C C . THR D 1 27 ? 50.230 -12.141 -30.322 1.00 34.40 111 THR D C 1
ATOM 4489 O O . THR D 1 27 ? 50.575 -12.971 -31.150 1.00 35.05 111 THR D O 1
ATOM 4493 N N . LEU D 1 28 ? 51.047 -11.184 -29.900 1.00 33.62 112 LEU D N 1
ATOM 4494 C CA . LEU D 1 28 ? 52.436 -11.085 -30.418 1.00 33.32 112 LEU D CA 1
ATOM 4495 C C . LEU D 1 28 ? 53.454 -11.569 -29.374 1.00 34.66 112 LEU D C 1
ATOM 4496 O O . LEU D 1 28 ? 54.554 -11.938 -29.736 1.00 35.13 112 LEU D O 1
ATOM 4501 N N . VAL D 1 29 ? 53.066 -11.562 -28.092 1.00 35.45 113 VAL D N 1
ATOM 4502 C CA . VAL D 1 29 ? 53.958 -11.863 -26.984 1.00 36.64 113 VAL D CA 1
ATOM 4503 C C . VAL D 1 29 ? 53.207 -12.486 -25.810 1.00 37.82 113 VAL D C 1
ATOM 4504 O O . VAL D 1 29 ? 51.983 -12.593 -25.790 1.00 38.00 113 VAL D O 1
ATOM 4508 N N . HIS D 1 30 ? 53.965 -12.931 -24.834 1.00 39.43 114 HIS D N 1
ATOM 4509 C CA . HIS D 1 30 ? 53.368 -13.353 -23.591 1.00 41.77 114 HIS D CA 1
ATOM 4510 C C . HIS D 1 30 ? 54.278 -12.867 -22.473 1.00 42.53 114 HIS D C 1
ATOM 4511 O O . HIS D 1 30 ? 55.494 -13.039 -22.570 1.00 42.38 114 HIS D O 1
ATOM 4518 N N . SER D 1 31 ? 53.693 -12.209 -21.466 1.00 43.22 115 SER D N 1
ATOM 4519 C CA . SER D 1 31 ? 54.454 -11.652 -20.344 1.00 44.65 115 SER D CA 1
ATOM 4520 C C . SER D 1 31 ? 54.054 -12.305 -19.059 1.00 45.20 115 SER D C 1
ATOM 4521 O O . SER D 1 31 ? 52.948 -12.835 -18.940 1.00 44.83 115 SER D O 1
ATOM 4524 N N . SER D 1 32 ? 54.968 -12.235 -18.094 1.00 46.21 116 SER D N 1
ATOM 4525 C CA . SER D 1 32 ? 54.783 -12.798 -16.766 1.00 46.29 116 SER D CA 1
ATOM 4526 C C . SER D 1 32 ? 55.641 -12.102 -15.704 1.00 46.31 116 SER D C 1
ATOM 4527 O O . SER D 1 32 ? 56.753 -11.561 -16.000 1.00 45.83 116 SER D O 1
ATOM 4530 N N . PHE D 1 33 ? 55.130 -12.123 -14.470 1.00 46.34 117 PHE D N 1
ATOM 4531 C CA . PHE D 1 33 ? 55.821 -11.486 -13.361 1.00 47.28 117 PHE D CA 1
ATOM 4532 C C . PHE D 1 33 ? 56.633 -12.512 -12.629 1.00 48.47 117 PHE D C 1
ATOM 4533 O O . PHE D 1 33 ? 57.431 -12.173 -11.741 1.00 49.46 117 PHE D O 1
ATOM 4541 N N . LYS D 1 34 ? 56.418 -13.766 -12.985 1.00 49.53 118 LYS D N 1
ATOM 4542 C CA . LYS D 1 34 ? 57.304 -14.840 -12.574 1.00 51.74 118 LYS D CA 1
ATOM 4543 C C . LYS D 1 34 ? 58.619 -14.709 -13.371 1.00 52.31 118 LYS D C 1
ATOM 4544 O O . LYS D 1 34 ? 58.610 -14.754 -14.597 1.00 51.43 118 LYS D O 1
ATOM 4550 N N . PRO D 1 35 ? 59.759 -14.509 -12.682 1.00 53.66 119 PRO D N 1
ATOM 4551 C CA . PRO D 1 35 ? 60.998 -14.422 -13.464 1.00 54.64 119 PRO D CA 1
ATOM 4552 C C . PRO D 1 35 ? 61.339 -15.743 -14.150 1.00 55.31 119 PRO D C 1
ATOM 4553 O O . PRO D 1 35 ? 61.223 -16.807 -13.546 1.00 55.98 119 PRO D O 1
ATOM 4557 N N . ILE D 1 36 ? 61.727 -15.670 -15.417 1.00 55.81 120 ILE D N 1
ATOM 4558 C CA . ILE D 1 36 ? 62.171 -16.863 -16.149 1.00 55.81 120 ILE D CA 1
ATOM 4559 C C . ILE D 1 36 ? 63.630 -16.689 -16.634 1.00 56.69 120 ILE D C 1
ATOM 4560 O O . ILE D 1 36 ? 64.290 -15.675 -16.298 1.00 56.97 120 ILE D O 1
ATOM 4565 N N . ALA D 1 39 ? 63.968 -15.702 -21.616 1.00 49.61 123 ALA D N 1
ATOM 4566 C CA . ALA D 1 39 ? 63.093 -14.562 -21.914 1.00 50.79 123 ALA D CA 1
ATOM 4567 C C . ALA D 1 39 ? 63.797 -13.540 -22.795 1.00 50.65 123 ALA D C 1
ATOM 4568 O O . ALA D 1 39 ? 64.965 -13.196 -22.552 1.00 50.87 123 ALA D O 1
ATOM 4570 N N . ASP D 1 40 ? 63.065 -13.021 -23.770 1.00 49.65 124 ASP D N 1
ATOM 4571 C CA . ASP D 1 40 ? 63.648 -12.103 -24.706 1.00 50.15 124 ASP D CA 1
ATOM 4572 C C . ASP D 1 40 ? 63.863 -10.735 -24.098 1.00 50.07 124 ASP D C 1
ATOM 4573 O O . ASP D 1 40 ? 64.896 -10.125 -24.311 1.00 51.45 124 ASP D O 1
ATOM 4578 N N . PHE D 1 41 ? 62.873 -10.260 -23.358 1.00 49.63 125 PHE D N 1
ATOM 4579 C CA . PHE D 1 41 ? 62.892 -8.973 -22.726 1.00 48.77 125 PHE D CA 1
ATOM 4580 C C . PHE D 1 41 ? 62.544 -9.114 -21.215 1.00 48.11 125 PHE D C 1
ATOM 4581 O O . PHE D 1 41 ? 61.830 -10.033 -20.783 1.00 47.16 125 PHE D O 1
ATOM 4589 N N . ILE D 1 42 ? 63.045 -8.176 -20.423 1.00 47.27 126 ILE D N 1
ATOM 4590 C CA . ILE D 1 42 ? 62.773 -8.092 -19.000 1.00 46.62 126 ILE D CA 1
ATOM 4591 C C . ILE D 1 42 ? 62.569 -6.605 -18.895 1.00 46.11 126 ILE D C 1
ATOM 4592 O O . ILE D 1 42 ? 63.473 -5.818 -19.266 1.00 44.12 126 ILE D O 1
ATOM 4597 N N . VAL D 1 43 ? 61.358 -6.210 -18.482 1.00 45.76 127 VAL D N 1
ATOM 4598 C CA . VAL D 1 43 ? 61.082 -4.800 -18.317 1.00 45.42 127 VAL D CA 1
ATOM 4599 C C . VAL D 1 43 ? 60.492 -4.546 -16.919 1.00 46.70 127 VAL D C 1
ATOM 4600 O O . VAL D 1 43 ? 59.697 -5.364 -16.417 1.00 48.14 127 VAL D O 1
ATOM 4604 N N . PRO D 1 44 ? 60.934 -3.454 -16.263 1.00 46.34 128 PRO D N 1
ATOM 4605 C CA . PRO D 1 44 ? 60.500 -3.153 -14.930 1.00 46.07 128 PRO D CA 1
ATOM 4606 C C . PRO D 1 44 ? 59.207 -2.364 -14.963 1.00 45.81 128 PRO D C 1
ATOM 4607 O O . PRO D 1 44 ? 59.068 -1.386 -15.731 1.00 44.93 128 PRO D O 1
ATOM 4611 N N . ILE D 1 45 ? 58.290 -2.743 -14.093 1.00 45.68 129 ILE D N 1
ATOM 4612 C CA . ILE D 1 45 ? 57.001 -2.074 -14.068 1.00 47.40 129 ILE D CA 1
ATOM 4613 C C . ILE D 1 45 ? 56.640 -1.579 -12.639 1.00 47.80 129 ILE D C 1
ATOM 4614 O O . ILE D 1 45 ? 56.670 -2.331 -11.677 1.00 47.65 129 ILE D O 1
ATOM 4619 N N . GLU D 1 46 ? 56.384 -0.295 -12.498 1.00 49.07 130 GLU D N 1
ATOM 4620 C CA . GLU D 1 46 ? 56.024 0.194 -11.184 1.00 51.85 130 GLU D CA 1
ATOM 4621 C C . GLU D 1 46 ? 54.542 -0.091 -10.968 1.00 52.16 130 GLU D C 1
ATOM 4622 O O . GLU D 1 46 ? 53.694 0.130 -11.844 1.00 53.32 130 GLU D O 1
ATOM 4628 N N . ILE D 1 47 ? 54.253 -0.659 -9.821 1.00 51.76 131 ILE D N 1
ATOM 4629 C CA . ILE D 1 47 ? 52.920 -0.933 -9.438 1.00 51.31 131 ILE D CA 1
ATOM 4630 C C . ILE D 1 47 ? 52.825 -0.469 -7.997 1.00 51.38 131 ILE D C 1
ATOM 4631 O O . ILE D 1 47 ? 53.553 -0.934 -7.127 1.00 51.64 131 ILE D O 1
ATOM 4636 N N . GLU D 1 48 ? 51.941 0.485 -7.753 1.00 52.34 132 GLU D N 1
ATOM 4637 C CA . GLU D 1 48 ? 51.650 0.952 -6.390 1.00 52.70 132 GLU D CA 1
ATOM 4638 C C . GLU D 1 48 ? 52.980 1.301 -5.682 1.00 52.05 132 GLU D C 1
ATOM 4639 O O . GLU D 1 48 ? 53.237 0.879 -4.547 1.00 51.13 132 GLU D O 1
ATOM 4645 N N . GLY D 1 49 ? 53.816 2.066 -6.393 1.00 50.61 133 GLY D N 1
ATOM 4646 C CA . GLY D 1 49 ? 55.004 2.616 -5.810 1.00 49.01 133 GLY D CA 1
ATOM 4647 C C . GLY D 1 49 ? 56.177 1.659 -5.949 1.00 48.50 133 GLY D C 1
ATOM 4648 O O . GLY D 1 49 ? 57.327 2.084 -5.849 1.00 49.08 133 GLY D O 1
ATOM 4649 N N . THR D 1 50 ? 55.919 0.373 -6.169 1.00 46.81 134 THR D N 1
ATOM 4650 C CA . THR D 1 50 ? 57.031 -0.562 -6.228 1.00 45.49 134 THR D CA 1
ATOM 4651 C C . THR D 1 50 ? 57.240 -1.164 -7.587 1.00 43.43 134 THR D C 1
ATOM 4652 O O . THR D 1 50 ? 56.313 -1.345 -8.346 1.00 41.60 134 THR D O 1
ATOM 4656 N N . THR D 1 51 ? 58.504 -1.459 -7.879 1.00 43.09 135 THR D N 1
ATOM 4657 C CA . THR D 1 51 ? 58.943 -1.953 -9.189 1.00 41.64 135 THR D CA 1
ATOM 4658 C C . THR D 1 51 ? 59.074 -3.440 -9.286 1.00 41.01 135 THR D C 1
ATOM 4659 O O . THR D 1 51 ? 59.867 -4.019 -8.558 1.00 40.84 135 THR D O 1
ATOM 4663 N N . HIS D 1 52 ? 58.331 -4.029 -10.225 1.00 39.73 136 HIS D N 1
ATOM 4664 C CA . HIS D 1 52 ? 58.328 -5.457 -10.447 1.00 39.23 136 HIS D CA 1
ATOM 4665 C C . HIS D 1 52 ? 58.907 -5.640 -11.828 1.00 40.21 136 HIS D C 1
ATOM 4666 O O . HIS D 1 52 ? 58.761 -4.754 -12.673 1.00 39.94 136 HIS D O 1
ATOM 4673 N N . GLN D 1 53 ? 59.544 -6.786 -12.065 1.00 41.21 137 GLN D N 1
ATOM 4674 C CA . GLN D 1 53 ? 60.120 -7.067 -13.375 1.00 42.72 137 GLN D CA 1
ATOM 4675 C C . GLN D 1 53 ? 59.136 -7.932 -14.086 1.00 42.10 137 GLN D C 1
ATOM 4676 O O . GLN D 1 53 ? 58.595 -8.880 -13.483 1.00 41.57 137 GLN D O 1
ATOM 4682 N N . VAL D 1 54 ? 58.893 -7.575 -15.347 1.00 41.29 138 VAL D N 1
ATOM 4683 C CA . VAL D 1 54 ? 58.029 -8.348 -16.207 1.00 42.18 138 VAL D CA 1
ATOM 4684 C C . VAL D 1 54 ? 58.838 -9.078 -17.257 1.00 42.52 138 VAL D C 1
ATOM 4685 O O . VAL D 1 54 ? 59.708 -8.473 -17.904 1.00 43.19 138 VAL D O 1
ATOM 4689 N N . TYR D 1 55 ? 58.556 -10.373 -17.397 1.00 42.96 139 TYR D N 1
ATOM 4690 C CA . TYR D 1 55 ? 59.355 -11.272 -18.233 1.00 44.19 139 TYR D CA 1
ATOM 4691 C C . TYR D 1 55 ? 58.555 -11.607 -19.474 1.00 43.13 139 TYR D C 1
ATOM 4692 O O . TYR D 1 55 ? 57.440 -12.144 -19.390 1.00 44.00 139 TYR D O 1
ATOM 4701 N N . VAL D 1 56 ? 59.134 -11.279 -20.613 1.00 41.47 140 VAL D N 1
ATOM 4702 C CA . VAL D 1 56 ? 58.458 -11.319 -21.887 1.00 40.96 140 VAL D CA 1
ATOM 4703 C C . VAL D 1 56 ? 59.103 -12.276 -22.905 1.00 41.96 140 VAL D C 1
ATOM 4704 O O . VAL D 1 56 ? 60.310 -12.180 -23.199 1.00 41.94 140 VAL D O 1
ATOM 4708 N N . LEU D 1 57 ? 58.266 -13.147 -23.469 1.00 42.27 141 LEU D N 1
ATOM 4709 C CA . LEU D 1 57 ? 58.580 -14.022 -24.571 1.00 43.38 141 LEU D CA 1
ATOM 4710 C C . LEU D 1 57 ? 57.926 -13.606 -25.903 1.00 43.79 141 LEU D C 1
ATOM 4711 O O . LEU D 1 57 ? 56.712 -13.461 -25.962 1.00 45.40 141 LEU D O 1
ATOM 4716 N N . LYS D 1 58 ? 58.717 -13.431 -26.959 1.00 43.29 142 LYS D N 1
ATOM 4717 C CA . LYS D 1 58 ? 58.229 -13.266 -28.327 1.00 42.63 142 LYS D CA 1
ATOM 4718 C C . LYS D 1 58 ? 57.538 -14.509 -28.853 1.00 43.12 142 LYS D C 1
ATOM 4719 O O . LYS D 1 58 ? 57.901 -15.626 -28.511 1.00 45.80 142 LYS D O 1
ATOM 4725 N N . ARG D 1 59 ? 56.496 -14.355 -29.652 1.00 42.70 143 ARG D N 1
ATOM 4726 C CA . ARG D 1 59 ? 55.873 -15.505 -30.263 1.00 41.26 143 ARG D CA 1
ATOM 4727 C C . ARG D 1 59 ? 56.814 -15.777 -31.447 1.00 41.02 143 ARG D C 1
ATOM 4728 O O . ARG D 1 59 ? 57.448 -14.848 -31.946 1.00 41.32 143 ARG D O 1
ATOM 4736 N N . PRO D 1 60 ? 56.935 -17.041 -31.891 1.00 40.46 144 PRO D N 1
ATOM 4737 C CA . PRO D 1 60 ? 57.756 -17.343 -33.088 1.00 39.31 144 PRO D CA 1
ATOM 4738 C C . PRO D 1 60 ? 57.339 -16.598 -34.336 1.00 36.86 144 PRO D C 1
ATOM 4739 O O . PRO D 1 60 ? 56.176 -16.501 -34.646 1.00 36.24 144 PRO D O 1
ATOM 4743 N N . TYR D 1 61 ? 58.333 -16.093 -35.035 1.00 35.02 145 TYR D N 1
ATOM 4744 C CA . TYR D 1 61 ? 58.207 -15.469 -36.355 1.00 35.39 145 TYR D CA 1
ATOM 4745 C C . TYR D 1 61 ? 57.696 -14.061 -36.291 1.00 36.68 145 TYR D C 1
ATOM 4746 O O . TYR D 1 61 ? 57.324 -13.486 -37.338 1.00 37.73 145 TYR D O 1
ATOM 4755 N N . VAL D 1 62 ? 57.720 -13.485 -35.086 1.00 38.37 146 VAL D N 1
ATOM 4756 C CA . VAL D 1 62 ? 57.056 -12.172 -34.842 1.00 39.31 146 VAL D CA 1
ATOM 4757 C C . VAL D 1 62 ? 57.798 -11.014 -35.512 1.00 40.09 146 VAL D C 1
ATOM 4758 O O . VAL D 1 62 ? 57.193 -10.014 -35.914 1.00 39.88 146 VAL D O 1
ATOM 4762 N N . ASP D 1 63 ? 59.110 -11.152 -35.632 1.00 41.19 147 ASP D N 1
ATOM 4763 C CA . ASP D 1 63 ? 59.914 -10.078 -36.239 1.00 42.99 147 ASP D CA 1
ATOM 4764 C C . ASP D 1 63 ? 59.678 -10.037 -37.702 1.00 42.90 147 ASP D C 1
ATOM 4765 O O . ASP D 1 63 ? 59.590 -8.936 -38.248 1.00 42.37 147 ASP D O 1
ATOM 4770 N N . GLU D 1 64 ? 59.584 -11.227 -38.331 1.00 42.71 148 GLU D N 1
ATOM 4771 C CA . GLU D 1 64 ? 59.344 -11.236 -39.747 1.00 43.67 148 GLU D CA 1
ATOM 4772 C C . GLU D 1 64 ? 57.910 -10.825 -40.004 1.00 41.99 148 GLU D C 1
ATOM 4773 O O . GLU D 1 64 ? 57.656 -10.020 -40.892 1.00 40.09 148 GLU D O 1
ATOM 4779 N N . PHE D 1 65 ? 57.008 -11.342 -39.177 1.00 41.21 149 PHE D N 1
ATOM 4780 C CA . PHE D 1 65 ? 55.620 -10.946 -39.287 1.00 41.56 149 PHE D CA 1
ATOM 4781 C C . PHE D 1 65 ? 55.428 -9.425 -39.310 1.00 41.31 149 PHE D C 1
ATOM 4782 O O . PHE D 1 65 ? 54.739 -8.929 -40.213 1.00 41.24 149 PHE D O 1
ATOM 4790 N N . LEU D 1 66 ? 56.057 -8.707 -38.368 1.00 40.48 150 LEU D N 1
ATOM 4791 C CA . LEU D 1 66 ? 55.867 -7.259 -38.238 1.00 40.90 150 LEU D CA 1
ATOM 4792 C C . LEU D 1 66 ? 56.524 -6.529 -39.368 1.00 42.30 150 LEU D C 1
ATOM 4793 O O . LEU D 1 66 ? 55.981 -5.532 -39.870 1.00 43.07 150 LEU D O 1
ATOM 4798 N N . ARG D 1 67 ? 57.686 -7.018 -39.777 1.00 43.41 151 ARG D N 1
ATOM 4799 C CA . ARG D 1 67 ? 58.440 -6.352 -40.800 1.00 44.96 151 ARG D CA 1
ATOM 4800 C C . ARG D 1 67 ? 57.591 -6.297 -42.059 1.00 43.95 151 ARG D C 1
ATOM 4801 O O . ARG D 1 67 ? 57.444 -5.240 -42.683 1.00 42.95 151 ARG D O 1
ATOM 4809 N N . ARG D 1 68 ? 57.028 -7.449 -42.413 1.00 43.56 152 ARG D N 1
ATOM 4810 C CA . ARG D 1 68 ? 56.154 -7.535 -43.559 1.00 43.17 152 ARG D CA 1
ATOM 4811 C C . ARG D 1 68 ? 54.913 -6.642 -43.379 1.00 42.65 152 ARG D C 1
ATOM 4812 O O . ARG D 1 68 ? 54.576 -5.912 -44.341 1.00 42.71 152 ARG D O 1
ATOM 4820 N N . MET D 1 69 ? 54.274 -6.661 -42.186 1.00 40.98 153 MET D N 1
ATOM 4821 C CA . MET D 1 69 ? 53.082 -5.783 -41.934 1.00 40.83 153 MET D CA 1
ATOM 4822 C C . MET D 1 69 ? 53.390 -4.325 -42.144 1.00 40.43 153 MET D C 1
ATOM 4823 O O . MET D 1 69 ? 52.657 -3.633 -42.852 1.00 41.39 153 MET D O 1
ATOM 4828 N N . GLY D 1 70 ? 54.461 -3.845 -41.533 1.00 39.14 154 GLY D N 1
ATOM 4829 C CA . GLY D 1 70 ? 54.868 -2.472 -41.737 1.00 38.08 154 GLY D CA 1
ATOM 4830 C C . GLY D 1 70 ? 55.064 -2.137 -43.177 1.00 39.44 154 GLY D C 1
ATOM 4831 O O . GLY D 1 70 ? 54.784 -1.011 -43.574 1.00 40.17 154 GLY D O 1
ATOM 4832 N N . GLU D 1 71 ? 55.525 -3.099 -43.976 1.00 40.82 155 GLU D N 1
ATOM 4833 C CA . GLU D 1 71 ? 55.766 -2.862 -45.406 1.00 43.65 155 GLU D CA 1
ATOM 4834 C C . GLU D 1 71 ? 54.430 -2.534 -46.096 1.00 43.36 155 GLU D C 1
ATOM 4835 O O . GLU D 1 71 ? 54.349 -1.568 -46.884 1.00 44.41 155 GLU D O 1
ATOM 4841 N N . LEU D 1 72 ? 53.391 -3.289 -45.714 1.00 41.84 156 LEU D N 1
ATOM 4842 C CA . LEU D 1 72 ? 52.129 -3.358 -46.416 1.00 40.27 156 LEU D CA 1
ATOM 4843 C C . LEU D 1 72 ? 50.925 -2.558 -45.828 1.00 40.28 156 LEU D C 1
ATOM 4844 O O . LEU D 1 72 ? 49.937 -2.274 -46.541 1.00 40.12 156 LEU D O 1
ATOM 4849 N N . PHE D 1 73 ? 50.989 -2.207 -44.537 1.00 39.36 157 PHE D N 1
ATOM 4850 C CA . PHE D 1 73 ? 49.816 -1.741 -43.824 1.00 37.58 157 PHE D CA 1
ATOM 4851 C C . PHE D 1 73 ? 50.101 -0.531 -43.019 1.00 37.13 157 PHE D C 1
ATOM 4852 O O . PHE D 1 73 ? 51.239 -0.099 -42.916 1.00 38.95 157 PHE D O 1
ATOM 4860 N N . GLU D 1 74 ? 49.063 0.046 -42.457 1.00 35.95 158 GLU D N 1
ATOM 4861 C CA . GLU D 1 74 ? 49.232 1.009 -41.412 1.00 35.23 158 GLU D CA 1
ATOM 4862 C C . GLU D 1 74 ? 48.913 0.241 -40.155 1.00 35.57 158 GLU D C 1
ATOM 4863 O O . GLU D 1 74 ? 47.736 -0.053 -39.898 1.00 37.20 158 GLU D O 1
ATOM 4869 N N . CYS D 1 75 ? 49.954 -0.135 -39.408 1.00 35.14 159 CYS D N 1
ATOM 4870 C CA . CYS D 1 75 ? 49.849 -0.910 -38.158 1.00 35.12 159 CYS D CA 1
ATOM 4871 C C . CYS D 1 75 ? 49.683 -0.005 -36.928 1.00 34.32 159 CYS D C 1
ATOM 4872 O O . CYS D 1 75 ? 50.445 1.012 -36.723 1.00 34.72 159 CYS D O 1
ATOM 4875 N N . VAL D 1 76 ? 48.667 -0.368 -36.148 1.00 31.50 160 VAL D N 1
ATOM 4876 C CA . VAL D 1 76 ? 48.246 0.358 -34.991 1.00 29.10 160 VAL D CA 1
ATOM 4877 C C . VAL D 1 76 ? 48.239 -0.582 -33.838 1.00 28.20 160 VAL D C 1
ATOM 4878 O O . VAL D 1 76 ? 47.779 -1.647 -33.932 1.00 29.07 160 VAL D O 1
ATOM 4882 N N . LEU D 1 77 ? 48.824 -0.227 -32.735 1.00 28.26 161 LEU D N 1
ATOM 4883 C CA . LEU D 1 77 ? 48.795 -1.092 -31.586 1.00 28.14 161 LEU D CA 1
ATOM 4884 C C . LEU D 1 77 ? 47.506 -0.769 -30.867 1.00 28.55 161 LEU D C 1
ATOM 4885 O O . LEU D 1 77 ? 47.295 0.375 -30.543 1.00 28.61 161 LEU D O 1
ATOM 4890 N N . PHE D 1 78 ? 46.622 -1.738 -30.641 1.00 28.66 162 PHE D N 1
ATOM 4891 C CA . PHE D 1 78 ? 45.405 -1.416 -29.903 1.00 29.50 162 PHE D CA 1
ATOM 4892 C C . PHE D 1 78 ? 45.205 -2.511 -28.853 1.00 30.73 162 PHE D C 1
ATOM 4893 O O . PHE D 1 78 ? 44.913 -3.666 -29.180 1.00 31.73 162 PHE D O 1
ATOM 4901 N N . THR D 1 79 ? 45.435 -2.172 -27.593 1.00 30.82 163 THR D N 1
ATOM 4902 C CA . THR D 1 79 ? 45.610 -3.180 -26.549 1.00 31.74 163 THR D CA 1
ATOM 4903 C C . THR D 1 79 ? 44.741 -2.755 -25.389 1.00 32.60 163 THR D C 1
ATOM 4904 O O . THR D 1 79 ? 44.552 -1.577 -25.196 1.00 33.95 163 THR D O 1
ATOM 4908 N N . ALA D 1 80 ? 44.196 -3.684 -24.624 1.00 34.38 164 ALA D N 1
ATOM 4909 C CA . ALA D 1 80 ? 43.319 -3.332 -23.481 1.00 35.81 164 ALA D CA 1
ATOM 4910 C C . ALA D 1 80 ? 44.103 -3.181 -22.193 1.00 37.46 164 ALA D C 1
ATOM 4911 O O . ALA D 1 80 ? 43.505 -2.988 -21.124 1.00 38.50 164 ALA D O 1
ATOM 4913 N N . SER D 1 81 ? 45.431 -3.322 -22.287 1.00 37.87 165 SER D N 1
ATOM 4914 C CA . SER D 1 81 ? 46.333 -3.048 -21.174 1.00 37.84 165 SER D CA 1
ATOM 4915 C C . SER D 1 81 ? 46.712 -1.571 -21.109 1.00 37.04 165 SER D C 1
ATOM 4916 O O . SER D 1 81 ? 46.163 -0.733 -21.797 1.00 35.91 165 SER D O 1
ATOM 4919 N N . LEU D 1 82 ? 47.622 -1.246 -20.224 1.00 38.10 166 LEU D N 1
ATOM 4920 C CA . LEU D 1 82 ? 47.847 0.144 -19.849 1.00 37.93 166 LEU D CA 1
ATOM 4921 C C . LEU D 1 82 ? 49.167 0.539 -20.392 1.00 36.56 166 LEU D C 1
ATOM 4922 O O . LEU D 1 82 ? 50.100 -0.231 -20.391 1.00 35.35 166 LEU D O 1
ATOM 4927 N N . ALA D 1 83 ? 49.241 1.768 -20.844 1.00 37.45 167 ALA D N 1
ATOM 4928 C CA . ALA D 1 83 ? 50.430 2.241 -21.483 1.00 38.92 167 ALA D CA 1
ATOM 4929 C C . ALA D 1 83 ? 51.696 1.929 -20.642 1.00 40.66 167 ALA D C 1
ATOM 4930 O O . ALA D 1 83 ? 52.744 1.625 -21.207 1.00 40.77 167 ALA D O 1
ATOM 4932 N N . LYS D 1 84 ? 51.575 1.931 -19.316 1.00 42.02 168 LYS D N 1
ATOM 4933 C CA . LYS D 1 84 ? 52.743 1.750 -18.479 1.00 45.15 168 LYS D CA 1
ATOM 4934 C C . LYS D 1 84 ? 53.311 0.380 -18.666 1.00 44.71 168 LYS D C 1
ATOM 4935 O O . LYS D 1 84 ? 54.503 0.228 -18.411 1.00 45.39 168 LYS D O 1
ATOM 4941 N N . TYR D 1 85 ? 52.480 -0.595 -19.078 1.00 44.37 169 TYR D N 1
ATOM 4942 C CA . TYR D 1 85 ? 52.973 -1.934 -19.445 1.00 44.85 169 TYR D CA 1
ATOM 4943 C C . TYR D 1 85 ? 53.218 -2.093 -20.948 1.00 43.86 169 TYR D C 1
ATOM 4944 O O . TYR D 1 85 ? 54.237 -2.623 -21.343 1.00 44.30 169 TYR D O 1
ATOM 4953 N N . ALA D 1 86 ? 52.267 -1.644 -21.765 1.00 41.78 170 ALA D N 1
ATOM 4954 C CA . ALA D 1 86 ? 52.324 -1.796 -23.199 1.00 39.33 170 ALA D CA 1
ATOM 4955 C C . ALA D 1 86 ? 53.490 -1.035 -23.795 1.00 38.42 170 ALA D C 1
ATOM 4956 O O . ALA D 1 86 ? 54.234 -1.593 -24.525 1.00 38.31 170 ALA D O 1
ATOM 4958 N N . ASP D 1 87 ? 53.650 0.233 -23.479 1.00 38.50 171 ASP D N 1
ATOM 4959 C CA . ASP D 1 87 ? 54.724 1.061 -24.063 1.00 38.24 171 ASP D CA 1
ATOM 4960 C C . ASP D 1 87 ? 56.136 0.418 -23.941 1.00 38.22 171 ASP D C 1
ATOM 4961 O O . ASP D 1 87 ? 56.729 0.104 -24.931 1.00 38.13 171 ASP D O 1
ATOM 4966 N N . PRO D 1 88 ? 56.656 0.192 -22.719 1.00 38.73 172 PRO D N 1
ATOM 4967 C CA . PRO D 1 88 ? 58.010 -0.353 -22.636 1.00 38.75 172 PRO D CA 1
ATOM 4968 C C . PRO D 1 88 ? 58.159 -1.691 -23.377 1.00 39.11 172 PRO D C 1
ATOM 4969 O O . PRO D 1 88 ? 59.221 -1.995 -23.887 1.00 39.90 172 PRO D O 1
ATOM 4973 N N . VAL D 1 89 ? 57.101 -2.478 -23.468 1.00 39.08 173 VAL D N 1
ATOM 4974 C CA . VAL D 1 89 ? 57.190 -3.745 -24.184 1.00 38.22 173 VAL D CA 1
ATOM 4975 C C . VAL D 1 89 ? 57.200 -3.540 -25.660 1.00 38.82 173 VAL D C 1
ATOM 4976 O O . VAL D 1 89 ? 58.023 -4.155 -26.335 1.00 39.92 173 VAL D O 1
ATOM 4980 N N . THR D 1 90 ? 56.322 -2.678 -26.169 1.00 38.30 174 THR D N 1
ATOM 4981 C CA . THR D 1 90 ? 56.314 -2.376 -27.605 1.00 39.33 174 THR D CA 1
ATOM 4982 C C . THR D 1 90 ? 57.610 -1.692 -28.065 1.00 40.45 174 THR D C 1
ATOM 4983 O O . THR D 1 90 ? 58.103 -1.970 -29.123 1.00 40.94 174 THR D O 1
ATOM 4987 N N . ASP D 1 91 ? 58.147 -0.802 -27.259 1.00 41.62 175 ASP D N 1
ATOM 4988 C CA . ASP D 1 91 ? 59.432 -0.191 -27.517 1.00 43.83 175 ASP D CA 1
ATOM 4989 C C . ASP D 1 91 ? 60.528 -1.211 -27.867 1.00 44.07 175 ASP D C 1
ATOM 4990 O O . ASP D 1 91 ? 61.210 -1.063 -28.871 1.00 44.79 175 ASP D O 1
ATOM 4995 N N . LEU D 1 92 ? 60.650 -2.270 -27.080 1.00 43.88 176 LEU D N 1
ATOM 4996 C CA . LEU D 1 92 ? 61.613 -3.323 -27.337 1.00 43.99 176 LEU D CA 1
ATOM 4997 C C . LEU D 1 92 ? 61.183 -4.244 -28.482 1.00 44.36 176 LEU D C 1
ATOM 4998 O O . LEU D 1 92 ? 61.979 -4.588 -29.357 1.00 43.25 176 LEU D O 1
ATOM 5003 N N . LEU D 1 93 ? 59.923 -4.664 -28.458 1.00 45.04 177 LEU D N 1
ATOM 5004 C CA . LEU D 1 93 ? 59.396 -5.546 -29.504 1.00 45.17 177 LEU D CA 1
ATOM 5005 C C . LEU D 1 93 ? 59.415 -4.942 -30.924 1.00 45.18 177 LEU D C 1
ATOM 5006 O O . LEU D 1 93 ? 59.756 -5.601 -31.889 1.00 45.32 177 LEU D O 1
ATOM 5011 N N . ASP D 1 94 ? 59.076 -3.678 -31.052 1.00 45.34 178 ASP D N 1
ATOM 5012 C CA . ASP D 1 94 ? 58.769 -3.150 -32.346 1.00 45.48 178 ASP D CA 1
ATOM 5013 C C . ASP D 1 94 ? 60.057 -2.601 -32.960 1.00 46.86 178 ASP D C 1
ATOM 5014 O O . ASP D 1 94 ? 60.255 -1.375 -33.069 1.00 46.20 178 ASP D O 1
ATOM 5019 N N . ARG D 1 95 ? 60.941 -3.509 -33.384 1.00 48.09 179 ARG D N 1
ATOM 5020 C CA . ARG D 1 95 ? 62.289 -3.066 -33.737 1.00 50.23 179 ARG D CA 1
ATOM 5021 C C . ARG D 1 95 ? 62.513 -2.259 -35.044 1.00 49.82 179 ARG D C 1
ATOM 5022 O O . ARG D 1 95 ? 63.454 -1.475 -35.141 1.00 49.76 179 ARG D O 1
ATOM 5030 N N . CYS D 1 96 ? 61.634 -2.396 -36.022 1.00 49.55 180 CYS D N 1
ATOM 5031 C CA . CYS D 1 96 ? 61.649 -1.428 -37.118 1.00 48.78 180 CYS D CA 1
ATOM 5032 C C . CYS D 1 96 ? 60.448 -0.476 -37.210 1.00 46.58 180 CYS D C 1
ATOM 5033 O O . CYS D 1 96 ? 59.931 -0.287 -38.312 1.00 45.82 180 CYS D O 1
ATOM 5036 N N . GLY D 1 97 ? 60.017 0.107 -36.066 1.00 43.89 181 GLY D N 1
ATOM 5037 C CA . GLY D 1 97 ? 59.100 1.266 -36.062 1.00 41.24 181 GLY D CA 1
ATOM 5038 C C . GLY D 1 97 ? 57.768 1.059 -36.804 1.00 39.98 181 GLY D C 1
ATOM 5039 O O . GLY D 1 97 ? 57.266 1.922 -37.519 1.00 38.83 181 GLY D O 1
ATOM 5040 N N . VAL D 1 98 ? 57.173 -0.099 -36.604 1.00 37.97 182 VAL D N 1
ATOM 5041 C CA . VAL D 1 98 ? 56.023 -0.447 -37.373 1.00 37.49 182 VAL D CA 1
ATOM 5042 C C . VAL D 1 98 ? 54.765 0.337 -36.903 1.00 37.23 182 VAL D C 1
ATOM 5043 O O . VAL D 1 98 ? 53.948 0.772 -37.720 1.00 37.70 182 VAL D O 1
ATOM 5047 N N . PHE D 1 99 ? 54.673 0.560 -35.600 1.00 36.67 183 PHE D N 1
ATOM 5048 C CA . PHE D 1 99 ? 53.502 1.123 -34.991 1.00 36.38 183 PHE D CA 1
ATOM 5049 C C . PHE D 1 99 ? 53.497 2.620 -35.049 1.00 37.53 183 PHE D C 1
ATOM 5050 O O . PHE D 1 99 ? 54.059 3.302 -34.258 1.00 37.45 183 PHE D O 1
ATOM 5058 N N . ARG D 1 100 ? 52.790 3.114 -36.036 1.00 39.82 184 ARG D N 1
ATOM 5059 C CA . ARG D 1 100 ? 52.626 4.528 -36.241 1.00 41.55 184 ARG D CA 1
ATOM 5060 C C . ARG D 1 100 ? 51.857 5.117 -35.059 1.00 39.23 184 ARG D C 1
ATOM 5061 O O . ARG D 1 100 ? 51.958 6.278 -34.786 1.00 39.88 184 ARG D O 1
ATOM 5069 N N . ALA D 1 101 ? 51.037 4.312 -34.398 1.00 37.10 185 ALA D N 1
ATOM 5070 C CA . ALA D 1 101 ? 50.030 4.810 -33.443 1.00 34.05 185 ALA D CA 1
ATOM 5071 C C . ALA D 1 101 ? 49.887 3.809 -32.353 1.00 32.60 185 ALA D C 1
ATOM 5072 O O . ALA D 1 101 ? 50.208 2.659 -32.549 1.00 32.69 185 ALA D O 1
ATOM 5074 N N . ARG D 1 102 ? 49.419 4.253 -31.199 1.00 30.90 186 ARG D N 1
ATOM 5075 C CA . ARG D 1 102 ? 49.266 3.396 -30.084 1.00 30.75 186 ARG D CA 1
ATOM 5076 C C . ARG D 1 102 ? 48.079 3.789 -29.252 1.00 31.18 186 ARG D C 1
ATOM 5077 O O . ARG D 1 102 ? 48.010 4.937 -28.782 1.00 32.07 186 ARG D O 1
ATOM 5085 N N . LEU D 1 103 ? 47.186 2.802 -29.029 1.00 30.37 187 LEU D N 1
ATOM 5086 C CA . LEU D 1 103 ? 45.907 2.930 -28.343 1.00 28.08 187 LEU D CA 1
ATOM 5087 C C . LEU D 1 103 ? 45.814 1.896 -27.238 1.00 29.08 187 LEU D C 1
ATOM 5088 O O . LEU D 1 103 ? 46.176 0.721 -27.441 1.00 29.86 187 LEU D O 1
ATOM 5093 N N . PHE D 1 104 ? 45.269 2.293 -26.086 1.00 29.42 188 PHE D N 1
ATOM 5094 C CA . PHE D 1 104 ? 45.343 1.468 -24.892 1.00 30.61 188 PHE D CA 1
ATOM 5095 C C . PHE D 1 104 ? 43.968 1.206 -24.209 1.00 32.00 188 PHE D C 1
ATOM 5096 O O . PHE D 1 104 ? 42.904 1.278 -24.835 1.00 32.42 188 PHE D O 1
ATOM 5104 N N . ARG D 1 105 ? 43.983 0.942 -22.913 1.00 32.39 189 ARG D N 1
ATOM 5105 C CA . ARG D 1 105 ? 42.776 0.578 -22.277 1.00 34.18 189 ARG D CA 1
ATOM 5106 C C . ARG D 1 105 ? 41.716 1.719 -22.299 1.00 35.94 189 ARG D C 1
ATOM 5107 O O . ARG D 1 105 ? 40.569 1.482 -22.670 1.00 37.44 189 ARG D O 1
ATOM 5115 N N . GLU D 1 106 ? 42.096 2.954 -22.003 1.00 36.03 190 GLU D N 1
ATOM 5116 C CA . GLU D 1 106 ? 41.162 4.060 -22.087 1.00 35.94 190 GLU D CA 1
ATOM 5117 C C . GLU D 1 106 ? 40.405 4.128 -23.407 1.00 36.12 190 GLU D C 1
ATOM 5118 O O . GLU D 1 106 ? 39.364 4.790 -23.467 1.00 36.23 190 GLU D O 1
ATOM 5124 N N . SER D 1 107 ? 40.913 3.468 -24.453 1.00 35.23 191 SER D N 1
ATOM 5125 C CA . SER D 1 107 ? 40.312 3.565 -25.790 1.00 34.55 191 SER D CA 1
ATOM 5126 C C . SER D 1 107 ? 39.367 2.420 -26.049 1.00 34.70 191 SER D C 1
ATOM 5127 O O . SER D 1 107 ? 38.651 2.449 -27.034 1.00 33.28 191 SER D O 1
ATOM 5130 N N . CYS D 1 108 ? 39.377 1.420 -25.151 1.00 34.36 192 CYS D N 1
ATOM 5131 C CA . CYS D 1 108 ? 38.487 0.291 -25.282 1.00 34.61 192 CYS D CA 1
ATOM 5132 C C . CYS D 1 108 ? 37.226 0.687 -24.626 1.00 34.95 192 CYS D C 1
ATOM 5133 O O . CYS D 1 108 ? 37.208 1.644 -23.880 1.00 35.93 192 CYS D O 1
ATOM 5136 N N . VAL D 1 109 ? 36.130 0.022 -24.951 1.00 35.82 193 VAL D N 1
ATOM 5137 C CA . VAL D 1 109 ? 34.932 0.248 -24.167 1.00 35.78 193 VAL D CA 1
ATOM 5138 C C . VAL D 1 109 ? 34.570 -1.024 -23.405 1.00 35.19 193 VAL D C 1
ATOM 5139 O O . VAL D 1 109 ? 34.589 -2.116 -23.937 1.00 36.07 193 VAL D O 1
ATOM 5143 N N . PHE D 1 110 ? 34.322 -0.879 -22.127 1.00 34.70 194 PHE D N 1
ATOM 5144 C CA . PHE D 1 110 ? 34.075 -2.030 -21.256 1.00 33.73 194 PHE D CA 1
ATOM 5145 C C . PHE D 1 110 ? 32.642 -2.460 -21.535 1.00 34.12 194 PHE D C 1
ATOM 5146 O O . PHE D 1 110 ? 31.699 -1.685 -21.401 1.00 33.24 194 PHE D O 1
ATOM 5154 N N . HIS D 1 111 ? 32.485 -3.691 -21.964 1.00 34.96 195 HIS D N 1
ATOM 5155 C CA . HIS D 1 111 ? 31.214 -4.146 -22.465 1.00 35.72 195 HIS D CA 1
ATOM 5156 C C . HIS D 1 111 ? 31.069 -5.575 -22.028 1.00 36.87 195 HIS D C 1
ATOM 5157 O O . HIS D 1 111 ? 31.914 -6.430 -22.328 1.00 36.40 195 HIS D O 1
ATOM 5164 N N . GLN D 1 112 ? 29.988 -5.779 -21.264 1.00 38.99 196 GLN D N 1
ATOM 5165 C CA . GLN D 1 112 ? 29.707 -6.960 -20.436 1.00 40.11 196 GLN D CA 1
ATOM 5166 C C . GLN D 1 112 ? 30.919 -7.830 -20.127 1.00 40.23 196 GLN D C 1
ATOM 5167 O O . GLN D 1 112 ? 31.026 -8.963 -20.559 1.00 41.67 196 GLN D O 1
ATOM 5173 N N . GLY D 1 113 ? 31.873 -7.250 -19.436 1.00 39.44 197 GLY D N 1
ATOM 5174 C CA . GLY D 1 113 ? 32.914 -7.998 -18.841 1.00 39.30 197 GLY D CA 1
ATOM 5175 C C . GLY D 1 113 ? 34.212 -7.900 -19.565 1.00 40.88 197 GLY D C 1
ATOM 5176 O O . GLY D 1 113 ? 35.238 -8.328 -19.041 1.00 40.69 197 GLY D O 1
ATOM 5177 N N . CYS D 1 114 ? 34.167 -7.388 -20.788 1.00 41.64 198 CYS D N 1
ATOM 5178 C CA . CYS D 1 114 ? 35.353 -7.358 -21.613 1.00 43.21 198 CYS D CA 1
ATOM 5179 C C . CYS D 1 114 ? 35.648 -5.961 -22.162 1.00 42.16 198 CYS D C 1
ATOM 5180 O O . CYS D 1 114 ? 34.736 -5.096 -22.291 1.00 42.83 198 CYS D O 1
ATOM 5183 N N . TYR D 1 115 ? 36.907 -5.747 -22.524 1.00 40.12 199 TYR D N 1
ATOM 5184 C CA . TYR D 1 115 ? 37.229 -4.549 -23.274 1.00 39.55 199 TYR D CA 1
ATOM 5185 C C . TYR D 1 115 ? 37.099 -4.778 -24.773 1.00 39.02 199 TYR D C 1
ATOM 5186 O O . TYR D 1 115 ? 37.782 -5.593 -25.355 1.00 40.64 199 TYR D O 1
ATOM 5195 N N . VAL D 1 116 ? 36.190 -4.049 -25.369 1.00 37.61 200 VAL D N 1
ATOM 5196 C CA . VAL D 1 116 ? 35.798 -4.204 -26.727 1.00 36.76 200 VAL D CA 1
ATOM 5197 C C . VAL D 1 116 ? 36.537 -3.099 -27.458 1.00 36.44 200 VAL D C 1
ATOM 5198 O O . VAL D 1 116 ? 36.700 -1.998 -26.951 1.00 36.90 200 VAL D O 1
ATOM 5202 N N . LYS D 1 117 ? 37.049 -3.413 -28.622 1.00 36.46 201 LYS D N 1
ATOM 5203 C CA . LYS D 1 117 ? 37.750 -2.428 -29.437 1.00 36.47 201 LYS D CA 1
ATOM 5204 C C . LYS D 1 117 ? 36.788 -2.050 -30.526 1.00 36.42 201 LYS D C 1
ATOM 5205 O O . LYS D 1 117 ? 36.587 -2.804 -31.423 1.00 35.33 201 LYS D O 1
ATOM 5211 N N . ASP D 1 118 ? 36.157 -0.897 -30.413 1.00 37.90 202 ASP D N 1
ATOM 5212 C CA . ASP D 1 118 ? 35.110 -0.561 -31.346 1.00 39.84 202 ASP D CA 1
ATOM 5213 C C . ASP D 1 118 ? 35.684 0.160 -32.540 1.00 39.36 202 ASP D C 1
ATOM 5214 O O . ASP D 1 118 ? 36.174 1.286 -32.420 1.00 39.51 202 ASP D O 1
ATOM 5219 N N . LEU D 1 119 ? 35.621 -0.490 -33.701 1.00 38.79 203 LEU D N 1
ATOM 5220 C CA . LEU D 1 119 ? 36.265 0.046 -34.886 1.00 38.87 203 LEU D CA 1
ATOM 5221 C C . LEU D 1 119 ? 35.487 1.203 -35.518 1.00 40.10 203 LEU D C 1
AT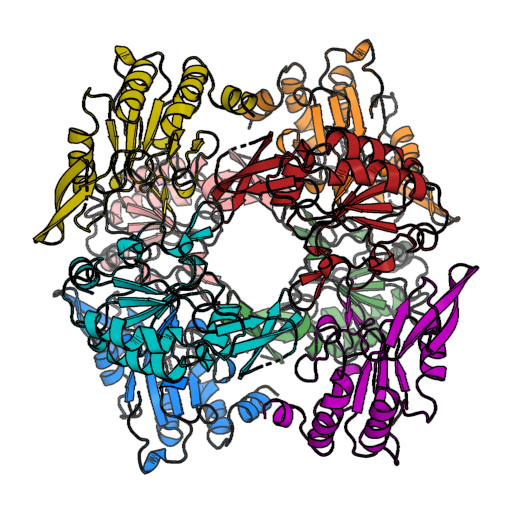OM 5222 O O . LEU D 1 119 ? 36.022 1.927 -36.334 1.00 41.50 203 LEU D O 1
ATOM 5227 N N . SER D 1 120 ? 34.233 1.391 -35.147 1.00 40.90 204 SER D N 1
ATOM 5228 C CA . SER D 1 120 ? 33.451 2.469 -35.753 1.00 41.71 204 SER D CA 1
ATOM 5229 C C . SER D 1 120 ? 33.946 3.833 -35.277 1.00 42.62 204 SER D C 1
ATOM 5230 O O . SER D 1 120 ? 33.609 4.844 -35.888 1.00 43.16 204 SER D O 1
ATOM 5233 N N . ARG D 1 121 ? 34.762 3.841 -34.214 1.00 43.27 205 ARG D N 1
ATOM 5234 C CA . ARG D 1 121 ? 35.287 5.044 -33.567 1.00 44.79 205 ARG D CA 1
ATOM 5235 C C . ARG D 1 121 ? 36.740 5.309 -33.995 1.00 43.03 205 ARG D C 1
ATOM 5236 O O . ARG D 1 121 ? 37.385 6.254 -33.539 1.00 43.19 205 ARG D O 1
ATOM 5244 N N . LEU D 1 122 ? 37.277 4.455 -34.846 1.00 41.87 206 LEU D N 1
ATOM 5245 C CA . LEU D 1 122 ? 38.662 4.519 -35.223 1.00 40.97 206 LEU D CA 1
ATOM 5246 C C . LEU D 1 122 ? 39.086 5.777 -36.050 1.00 40.68 206 LEU D C 1
ATOM 5247 O O . LEU D 1 122 ? 40.177 6.262 -35.893 1.00 41.23 206 LEU D O 1
ATOM 5252 N N . GLY D 1 123 ? 38.241 6.302 -36.925 1.00 39.67 207 GLY D N 1
ATOM 5253 C CA . GLY D 1 123 ? 38.705 7.258 -37.888 1.00 39.31 207 GLY D CA 1
ATOM 5254 C C . GLY D 1 123 ? 39.280 6.628 -39.142 1.00 39.86 207 GLY D C 1
ATOM 5255 O O . GLY D 1 123 ? 40.021 7.259 -39.887 1.00 40.24 207 GLY D O 1
ATOM 5256 N N . ARG D 1 124 ? 38.985 5.367 -39.380 1.00 39.68 208 ARG D N 1
ATOM 5257 C CA . ARG D 1 124 ? 39.362 4.756 -40.638 1.00 40.25 208 ARG D CA 1
ATOM 5258 C C . ARG D 1 124 ? 38.073 4.221 -41.274 1.00 40.84 208 ARG D C 1
ATOM 5259 O O . ARG D 1 124 ? 37.158 3.864 -40.571 1.00 42.57 208 ARG D O 1
ATOM 5267 N N . ASP D 1 125 ? 38.002 4.126 -42.583 1.00 41.10 209 ASP D N 1
ATOM 5268 C CA . ASP D 1 125 ? 36.859 3.497 -43.234 1.00 41.87 209 ASP D CA 1
ATOM 5269 C C . ASP D 1 125 ? 36.841 2.065 -42.765 1.00 40.93 209 ASP D C 1
ATOM 5270 O O . ASP D 1 125 ? 37.825 1.366 -42.872 1.00 40.54 209 ASP D O 1
ATOM 5275 N N . LEU D 1 126 ? 35.714 1.620 -42.229 1.00 40.79 210 LEU D N 1
ATOM 5276 C CA . LEU D 1 126 ? 35.511 0.203 -41.944 1.00 39.33 210 LEU D CA 1
ATOM 5277 C C . LEU D 1 126 ? 35.801 -0.749 -43.107 1.00 39.36 210 LEU D C 1
ATOM 5278 O O . LEU D 1 126 ? 36.152 -1.901 -42.868 1.00 39.50 210 LEU D O 1
ATOM 5283 N N . ARG D 1 127 ? 35.645 -0.306 -44.349 1.00 38.27 211 ARG D N 1
ATOM 5284 C CA . ARG D 1 127 ? 36.086 -1.123 -45.501 1.00 37.85 211 ARG D CA 1
ATOM 5285 C C . ARG D 1 127 ? 37.592 -1.431 -45.575 1.00 36.61 211 ARG D C 1
ATOM 5286 O O . ARG D 1 127 ? 37.984 -2.376 -46.259 1.00 37.51 211 ARG D O 1
ATOM 5294 N N . LYS D 1 128 ? 38.419 -0.641 -44.890 1.00 34.72 212 LYS D N 1
ATOM 5295 C CA . LYS D 1 128 ? 39.853 -0.702 -45.008 1.00 33.56 212 LYS D CA 1
ATOM 5296 C C . LYS D 1 128 ? 40.505 -0.812 -43.626 1.00 33.28 212 LYS D C 1
ATOM 5297 O O . LYS D 1 128 ? 41.423 -0.096 -43.337 1.00 33.99 212 LYS D O 1
ATOM 5303 N N . THR D 1 129 ? 40.012 -1.703 -42.776 1.00 33.26 213 THR D N 1
ATOM 5304 C CA . THR D 1 129 ? 40.411 -1.839 -41.391 1.00 33.25 213 THR D CA 1
ATOM 5305 C C . THR D 1 129 ? 40.336 -3.308 -40.979 1.00 32.59 213 THR D C 1
ATOM 5306 O O . THR D 1 129 ? 39.312 -3.949 -41.183 1.00 32.24 213 THR D O 1
ATOM 5310 N N . LEU D 1 130 ? 41.419 -3.841 -40.417 1.00 31.45 214 LEU D N 1
ATOM 5311 C CA . LEU D 1 130 ? 41.444 -5.209 -39.940 1.00 30.73 214 LEU D CA 1
ATOM 5312 C C . LEU D 1 130 ? 41.735 -5.210 -38.485 1.00 30.96 214 LEU D C 1
ATOM 5313 O O . LEU D 1 130 ? 42.310 -4.232 -37.923 1.00 32.12 214 LEU D O 1
ATOM 5318 N N . ILE D 1 131 ? 41.374 -6.285 -37.831 1.00 29.38 215 ILE D N 1
ATOM 5319 C CA . ILE D 1 131 ? 41.843 -6.394 -36.479 1.00 28.78 215 ILE D CA 1
ATOM 5320 C C . ILE D 1 131 ? 42.384 -7.733 -36.232 1.00 29.44 215 ILE D C 1
ATOM 5321 O O . ILE D 1 131 ? 41.810 -8.708 -36.642 1.00 30.72 215 ILE D O 1
ATOM 5326 N N . LEU D 1 132 ? 43.528 -7.779 -35.587 1.00 29.57 216 LEU D N 1
ATOM 5327 C CA . LEU D 1 132 ? 44.169 -9.027 -35.275 1.00 29.27 216 LEU D CA 1
ATOM 5328 C C . LEU D 1 132 ? 44.285 -9.096 -33.770 1.00 29.27 216 LEU D C 1
ATOM 5329 O O . LEU D 1 132 ? 44.997 -8.345 -33.158 1.00 30.25 216 LEU D O 1
ATOM 5334 N N . ASP D 1 133 ? 43.543 -9.981 -33.162 1.00 30.42 217 ASP D N 1
ATOM 5335 C CA . ASP D 1 133 ? 43.425 -10.014 -31.735 1.00 32.15 217 ASP D CA 1
ATOM 5336 C C . ASP D 1 133 ? 43.067 -11.454 -31.384 1.00 33.16 217 ASP D C 1
ATOM 5337 O O . ASP D 1 133 ? 42.219 -12.068 -32.039 1.00 33.46 217 ASP D O 1
ATOM 5342 N N . ASN D 1 134 ? 43.731 -12.023 -30.386 1.00 34.79 218 ASN D N 1
ATOM 5343 C CA . ASN D 1 134 ? 43.448 -13.385 -30.026 1.00 36.70 218 ASN D CA 1
ATOM 5344 C C . ASN D 1 134 ? 42.147 -13.501 -29.283 1.00 38.55 218 ASN D C 1
ATOM 5345 O O . ASN D 1 134 ? 41.707 -14.608 -28.988 1.00 40.53 218 ASN D O 1
ATOM 5350 N N . SER D 1 135 ? 41.526 -12.379 -28.944 1.00 39.36 219 SER D N 1
ATOM 5351 C CA . SER D 1 135 ? 40.321 -12.420 -28.114 1.00 41.04 219 SER D CA 1
ATOM 5352 C C . SER D 1 135 ? 39.073 -11.968 -28.861 1.00 41.07 219 SER D C 1
ATOM 5353 O O . SER D 1 135 ? 38.825 -10.754 -29.037 1.00 41.63 219 SER D O 1
ATOM 5356 N N . PRO D 1 136 ? 38.278 -12.935 -29.314 1.00 40.57 220 PRO D N 1
ATOM 5357 C CA . PRO D 1 136 ? 37.034 -12.697 -30.080 1.00 40.24 220 PRO D CA 1
ATOM 5358 C C . PRO D 1 136 ? 36.075 -11.747 -29.355 1.00 39.17 220 PRO D C 1
ATOM 5359 O O . PRO D 1 136 ? 35.309 -11.047 -29.948 1.00 39.30 220 PRO D O 1
ATOM 5363 N N . ALA D 1 137 ? 36.201 -11.636 -28.062 1.00 39.20 221 ALA D N 1
ATOM 5364 C CA . ALA D 1 137 ? 35.355 -10.713 -27.333 1.00 38.14 221 ALA D CA 1
ATOM 5365 C C . ALA D 1 137 ? 35.699 -9.275 -27.659 1.00 37.18 221 ALA D C 1
ATOM 5366 O O . ALA D 1 137 ? 34.806 -8.420 -27.596 1.00 36.66 221 ALA D O 1
ATOM 5368 N N . SER D 1 138 ? 36.965 -9.028 -28.023 1.00 34.96 222 SER D N 1
ATOM 5369 C CA . SER D 1 138 ? 37.429 -7.709 -28.442 1.00 34.25 222 SER D CA 1
ATOM 5370 C C . SER D 1 138 ? 36.735 -7.204 -29.657 1.00 33.34 222 SER D C 1
ATOM 5371 O O . SER D 1 138 ? 36.560 -6.015 -29.774 1.00 33.29 222 SER D O 1
ATOM 5374 N N . TYR D 1 139 ? 36.417 -8.078 -30.606 1.00 33.21 223 TYR D N 1
ATOM 5375 C CA . TYR D 1 139 ? 35.774 -7.663 -31.859 1.00 34.08 223 TYR D CA 1
ATOM 5376 C C . TYR D 1 139 ? 34.337 -8.160 -32.079 1.00 33.78 223 TYR D C 1
ATOM 5377 O O . TYR D 1 139 ? 33.864 -8.234 -33.198 1.00 34.04 223 TYR D O 1
ATOM 5386 N N . ILE D 1 140 ? 33.649 -8.477 -31.000 1.00 33.53 224 ILE D N 1
ATOM 5387 C CA . ILE D 1 140 ? 32.258 -8.836 -31.028 1.00 33.30 224 ILE D CA 1
ATOM 5388 C C . ILE D 1 140 ? 31.344 -7.852 -31.775 1.00 32.64 224 ILE D C 1
ATOM 5389 O O . ILE D 1 140 ? 30.332 -8.260 -32.229 1.00 33.83 224 ILE D O 1
ATOM 5394 N N . PHE D 1 141 ? 31.696 -6.580 -31.895 1.00 32.64 225 PHE D N 1
ATOM 5395 C CA . PHE D 1 141 ? 30.896 -5.584 -32.652 1.00 31.54 225 PHE D CA 1
ATOM 5396 C C . PHE D 1 141 ? 31.312 -5.525 -34.146 1.00 32.24 225 PHE D C 1
ATOM 5397 O O . PHE D 1 141 ? 30.613 -4.933 -34.922 1.00 32.85 225 PHE D O 1
ATOM 5405 N N . HIS D 1 142 ? 32.455 -6.092 -34.549 1.00 32.07 226 HIS D N 1
ATOM 5406 C CA . HIS D 1 142 ? 32.814 -6.111 -35.980 1.00 32.48 226 HIS D CA 1
ATOM 5407 C C . HIS D 1 142 ? 33.528 -7.385 -36.300 1.00 32.89 226 HIS D C 1
ATOM 5408 O O . HIS D 1 142 ? 34.675 -7.365 -36.680 1.00 34.65 226 HIS D O 1
ATOM 5415 N N . PRO D 1 143 ? 32.867 -8.512 -36.156 1.00 33.75 227 PRO D N 1
ATOM 5416 C CA . PRO D 1 143 ? 33.733 -9.705 -36.333 1.00 34.16 227 PRO D CA 1
ATOM 5417 C C . PRO D 1 143 ? 33.973 -9.938 -37.836 1.00 34.61 227 PRO D C 1
ATOM 5418 O O . PRO D 1 143 ? 34.891 -10.654 -38.210 1.00 35.40 227 PRO D O 1
ATOM 5422 N N . GLU D 1 144 ? 33.190 -9.283 -38.690 1.00 35.17 228 GLU D N 1
ATOM 5423 C CA . GLU D 1 144 ? 33.488 -9.274 -40.158 1.00 35.50 228 GLU D CA 1
ATOM 5424 C C . GLU D 1 144 ? 34.843 -8.678 -40.546 1.00 35.20 228 GLU D C 1
ATOM 5425 O O . GLU D 1 144 ? 35.279 -8.887 -41.656 1.00 36.02 228 GLU D O 1
ATOM 5431 N N . ASN D 1 145 ? 35.438 -7.889 -39.652 1.00 34.74 229 ASN D N 1
ATOM 5432 C CA . ASN D 1 145 ? 36.715 -7.205 -39.832 1.00 34.41 229 ASN D CA 1
ATOM 5433 C C . ASN D 1 145 ? 37.867 -7.987 -39.153 1.00 34.58 229 ASN D C 1
ATOM 5434 O O . ASN D 1 145 ? 39.027 -7.602 -39.292 1.00 34.29 229 ASN D O 1
ATOM 5439 N N . ALA D 1 146 ? 37.575 -9.047 -38.398 1.00 34.60 230 ALA D N 1
ATOM 5440 C CA . ALA D 1 146 ? 38.664 -9.710 -37.643 1.00 36.63 230 ALA D CA 1
ATOM 5441 C C . ALA D 1 146 ? 39.465 -10.691 -38.460 1.00 37.79 230 ALA D C 1
ATOM 5442 O O . ALA D 1 146 ? 38.970 -11.281 -39.426 1.00 39.62 230 ALA D O 1
ATOM 5444 N N . VAL D 1 147 ? 40.721 -10.849 -38.106 1.00 38.59 231 VAL D N 1
ATOM 5445 C CA . VAL D 1 147 ? 41.525 -11.967 -38.648 1.00 39.26 231 VAL D CA 1
ATOM 5446 C C . VAL D 1 147 ? 41.940 -12.713 -37.440 1.00 39.94 231 VAL D C 1
ATOM 5447 O O . VAL D 1 147 ? 42.848 -12.254 -36.784 1.00 41.84 231 VAL D O 1
ATOM 5451 N N . PRO D 1 148 ? 41.303 -13.849 -37.131 1.00 40.51 232 PRO D N 1
ATOM 5452 C CA . PRO D 1 148 ? 41.475 -14.512 -35.849 1.00 40.57 232 PRO D CA 1
ATOM 5453 C C . PRO D 1 148 ? 42.878 -15.103 -35.657 1.00 40.83 232 PRO D C 1
ATOM 5454 O O . PRO D 1 148 ? 43.495 -15.510 -36.604 1.00 40.83 232 PRO D O 1
ATOM 5458 N N . VAL D 1 149 ? 43.355 -15.117 -34.426 1.00 40.99 233 VAL D N 1
ATOM 5459 C CA . VAL D 1 149 ? 44.548 -15.786 -34.065 1.00 42.07 233 VAL D CA 1
ATOM 5460 C C . VAL D 1 149 ? 44.344 -16.538 -32.741 1.00 43.94 233 VAL D C 1
ATOM 5461 O O . VAL D 1 149 ? 43.516 -16.204 -31.892 1.00 43.18 233 VAL D O 1
ATOM 5465 N N . GLN D 1 150 ? 45.122 -17.588 -32.588 1.00 46.86 234 GLN D N 1
ATOM 5466 C CA . GLN D 1 150 ? 45.102 -18.420 -31.400 1.00 49.82 234 GLN D CA 1
ATOM 5467 C C . GLN D 1 150 ? 45.927 -17.664 -30.353 1.00 49.11 234 GLN D C 1
ATOM 5468 O O . GLN D 1 150 ? 46.931 -17.004 -30.710 1.00 49.45 234 GLN D O 1
ATOM 5474 N N . SER D 1 151 ? 45.503 -17.756 -29.093 1.00 48.17 235 SER D N 1
ATOM 5475 C CA . SER D 1 151 ? 46.224 -17.201 -27.962 1.00 47.34 235 SER D CA 1
ATOM 5476 C C . SER D 1 151 ? 47.529 -17.945 -27.733 1.00 47.92 235 SER D C 1
ATOM 5477 O O . SER D 1 151 ? 47.518 -19.166 -27.593 1.00 48.49 235 SER D O 1
ATOM 5480 N N . TRP D 1 152 ? 48.636 -17.213 -27.628 1.00 48.28 236 TRP D N 1
ATOM 5481 C CA . TRP D 1 152 ? 49.967 -17.799 -27.424 1.00 48.16 236 TRP D CA 1
ATOM 5482 C C . TRP D 1 152 ? 50.621 -17.470 -26.067 1.00 49.52 236 TRP D C 1
ATOM 5483 O O . TRP D 1 152 ? 50.642 -16.316 -25.609 1.00 48.56 236 TRP D O 1
ATOM 5494 N N . PHE D 1 153 ? 51.214 -18.503 -25.470 1.00 51.03 237 PHE D N 1
ATOM 5495 C CA . PHE D 1 153 ? 51.809 -18.417 -24.157 1.00 52.32 237 PHE D CA 1
ATOM 5496 C C . PHE D 1 153 ? 53.278 -18.789 -24.208 1.00 53.58 237 PHE D C 1
ATOM 5497 O O . PHE D 1 153 ? 54.116 -17.994 -23.898 1.00 53.28 237 PHE D O 1
ATOM 5505 N N . ASP D 1 154 ? 53.611 -20.007 -24.600 1.00 56.15 238 ASP D N 1
ATOM 5506 C CA . ASP D 1 154 ? 55.029 -20.398 -24.535 1.00 58.26 238 ASP D CA 1
ATOM 5507 C C . ASP D 1 154 ? 55.450 -21.362 -25.623 1.00 58.77 238 ASP D C 1
ATOM 5508 O O . ASP D 1 154 ? 56.651 -21.496 -25.898 1.00 59.60 238 ASP D O 1
ATOM 5513 N N . ASP D 1 155 ? 54.451 -21.981 -26.252 1.00 59.17 239 ASP D N 1
ATOM 5514 C CA . ASP D 1 155 ? 54.633 -22.944 -27.345 1.00 59.37 239 ASP D CA 1
ATOM 5515 C C . ASP D 1 155 ? 55.552 -22.431 -28.473 1.00 58.90 239 ASP D C 1
ATOM 5516 O O . ASP D 1 155 ? 55.124 -21.667 -29.328 1.00 58.98 239 ASP D O 1
ATOM 5521 N N . MET D 1 156 ? 56.817 -22.853 -28.459 1.00 58.58 240 MET D N 1
ATOM 5522 C CA . MET D 1 156 ? 57.783 -22.442 -29.487 1.00 58.43 240 MET D CA 1
ATOM 5523 C C . MET D 1 156 ? 57.617 -23.198 -30.788 1.00 58.47 240 MET D C 1
ATOM 5524 O O . MET D 1 156 ? 58.255 -22.862 -31.777 1.00 59.08 240 MET D O 1
ATOM 5529 N N . ALA D 1 157 ? 56.745 -24.199 -30.805 1.00 58.50 241 ALA D N 1
ATOM 5530 C CA . ALA D 1 157 ? 56.308 -24.786 -32.073 1.00 59.13 241 ALA D CA 1
ATOM 5531 C C . ALA D 1 157 ? 55.302 -23.918 -32.858 1.00 58.97 241 ALA D C 1
ATOM 5532 O O . ALA D 1 157 ? 55.166 -24.114 -34.059 1.00 60.08 241 ALA D O 1
ATOM 5534 N N . ASP D 1 158 ? 54.598 -22.989 -32.197 1.00 57.35 242 ASP D N 1
ATOM 5535 C CA . ASP D 1 158 ? 53.562 -22.162 -32.842 1.00 55.72 242 ASP D CA 1
ATOM 5536 C C . ASP D 1 158 ? 53.938 -21.652 -34.221 1.00 54.05 242 ASP D C 1
ATOM 5537 O O . ASP D 1 158 ? 55.019 -21.126 -34.369 1.00 53.28 242 ASP D O 1
ATOM 5542 N N . THR D 1 159 ? 53.028 -21.776 -35.203 1.00 52.97 243 THR D N 1
ATOM 5543 C CA . THR D 1 159 ? 53.266 -21.252 -36.574 1.00 51.78 243 THR D CA 1
ATOM 5544 C C . THR D 1 159 ? 52.262 -20.198 -37.054 1.00 50.71 243 THR D C 1
ATOM 5545 O O . THR D 1 159 ? 52.332 -19.707 -38.196 1.00 50.38 243 THR D O 1
ATOM 5549 N N . GLU D 1 160 ? 51.395 -19.799 -36.137 1.00 49.05 244 GLU D N 1
ATOM 5550 C CA . GLU D 1 160 ? 50.335 -18.850 -36.424 1.00 47.94 244 GLU D CA 1
ATOM 5551 C C . GLU D 1 160 ? 50.770 -17.548 -37.114 1.00 46.12 244 GLU D C 1
ATOM 5552 O O . GLU D 1 160 ? 50.198 -17.176 -38.122 1.00 46.46 244 GLU D O 1
ATOM 5558 N N . LEU D 1 161 ? 51.771 -16.862 -36.600 1.00 44.57 245 LEU D N 1
ATOM 5559 C CA . LEU D 1 161 ? 52.198 -15.630 -37.258 1.00 44.30 245 LEU D CA 1
ATOM 5560 C C . LEU D 1 161 ? 52.770 -15.872 -38.634 1.00 44.55 245 LEU D C 1
ATOM 5561 O O . LEU D 1 161 ? 52.520 -15.099 -39.559 1.00 46.00 245 LEU D O 1
ATOM 5566 N N . LEU D 1 162 ? 53.530 -16.939 -38.779 1.00 44.46 246 LEU D N 1
ATOM 5567 C CA . LEU D 1 162 ? 54.023 -17.335 -40.085 1.00 44.37 246 LEU D CA 1
ATOM 5568 C C . LEU D 1 162 ? 52.861 -17.500 -41.047 1.00 43.77 246 LEU D C 1
ATOM 5569 O O . LEU D 1 162 ? 52.857 -16.888 -42.107 1.00 43.67 246 LEU D O 1
ATOM 5574 N N . ASN D 1 163 ? 51.875 -18.301 -40.663 1.00 43.21 247 ASN D N 1
ATOM 5575 C CA . ASN D 1 163 ? 50.694 -18.484 -41.488 1.00 43.88 247 ASN D CA 1
ATOM 5576 C C . ASN D 1 163 ? 49.880 -17.245 -41.777 1.00 44.59 247 ASN D C 1
ATOM 5577 O O . ASN D 1 163 ? 49.170 -17.226 -42.788 1.00 44.70 247 ASN D O 1
ATOM 5582 N N . LEU D 1 164 ? 49.983 -16.206 -40.931 1.00 44.88 248 LEU D N 1
ATOM 5583 C CA . LEU D 1 164 ? 49.234 -14.965 -41.193 1.00 44.34 248 LEU D CA 1
ATOM 5584 C C . LEU D 1 164 ? 49.896 -14.196 -42.319 1.00 44.66 248 LEU D C 1
ATOM 5585 O O . LEU D 1 164 ? 49.254 -13.407 -43.015 1.00 44.29 248 LEU D O 1
ATOM 5590 N N . ILE D 1 165 ? 51.167 -14.443 -42.536 1.00 45.45 249 ILE D N 1
ATOM 5591 C CA . ILE D 1 165 ? 51.842 -13.587 -43.466 1.00 47.95 249 ILE D CA 1
ATOM 5592 C C . ILE D 1 165 ? 51.180 -13.645 -44.861 1.00 50.26 249 ILE D C 1
ATOM 5593 O O . ILE D 1 165 ? 50.773 -12.599 -45.404 1.00 51.69 249 ILE D O 1
ATOM 5598 N N . PRO D 1 166 ? 51.017 -14.863 -45.428 1.00 51.30 250 PRO D N 1
ATOM 5599 C CA . PRO D 1 166 ? 50.459 -14.975 -46.770 1.00 51.66 250 PRO D CA 1
ATOM 5600 C C . PRO D 1 166 ? 48.965 -14.658 -46.816 1.00 51.94 250 PRO D C 1
ATOM 5601 O O . PRO D 1 166 ? 48.433 -14.270 -47.874 1.00 52.49 250 PRO D O 1
ATOM 5605 N N . ILE D 1 167 ? 48.283 -14.810 -45.688 1.00 51.58 251 ILE D N 1
ATOM 5606 C CA . ILE D 1 167 ? 46.925 -14.317 -45.593 1.00 50.55 251 ILE D CA 1
ATOM 5607 C C . ILE D 1 167 ? 46.846 -12.794 -45.721 1.00 50.65 251 ILE D C 1
ATOM 5608 O O . ILE D 1 167 ? 45.966 -12.274 -46.394 1.00 51.72 251 ILE D O 1
ATOM 5613 N N . PHE D 1 168 ? 47.757 -12.074 -45.096 1.00 49.82 252 PHE D N 1
ATOM 5614 C CA . PHE D 1 168 ? 47.672 -10.630 -45.137 1.00 49.68 252 PHE D CA 1
ATOM 5615 C C . PHE D 1 168 ? 48.133 -10.088 -46.452 1.00 51.06 252 PHE D C 1
ATOM 5616 O O . PHE D 1 168 ? 47.585 -9.098 -46.935 1.00 50.43 252 PHE D O 1
ATOM 5624 N N . GLU D 1 169 ? 49.167 -10.726 -47.007 1.00 53.18 253 GLU D N 1
ATOM 5625 C CA . GLU D 1 169 ? 49.677 -10.380 -48.338 1.00 55.18 253 GLU D CA 1
ATOM 5626 C C . GLU D 1 169 ? 48.597 -10.284 -49.448 1.00 55.65 253 GLU D C 1
ATOM 5627 O O . GLU D 1 169 ? 48.596 -9.295 -50.221 1.00 55.12 253 GLU D O 1
ATOM 5633 N N . GLU D 1 170 ? 47.706 -11.294 -49.489 1.00 55.43 254 GLU D N 1
ATOM 5634 C CA . GLU D 1 170 ? 46.541 -11.334 -50.365 1.00 57.50 254 GLU D CA 1
ATOM 5635 C C . GLU D 1 170 ? 45.552 -10.182 -50.057 1.00 56.51 254 GLU D C 1
ATOM 5636 O O . GLU D 1 170 ? 45.026 -9.557 -50.992 1.00 56.38 254 GLU D O 1
ATOM 5642 N N . LEU D 1 171 ? 45.282 -9.937 -48.759 1.00 55.02 255 LEU D N 1
ATOM 5643 C CA . LEU D 1 171 ? 44.368 -8.862 -48.306 1.00 53.38 255 LEU D CA 1
ATOM 5644 C C . LEU D 1 171 ? 44.879 -7.485 -48.658 1.00 52.56 255 LEU D C 1
ATOM 5645 O O . LEU D 1 171 ? 44.076 -6.541 -48.793 1.00 53.14 255 LEU D O 1
ATOM 5650 N N . SER D 1 172 ? 46.203 -7.359 -48.754 1.00 50.30 256 SER D N 1
ATOM 5651 C CA . SER D 1 172 ? 46.837 -6.084 -48.602 1.00 48.75 256 SER D CA 1
ATOM 5652 C C . SER D 1 172 ? 46.473 -5.090 -49.668 1.00 48.70 256 SER D C 1
ATOM 5653 O O . SER D 1 172 ? 46.391 -3.904 -49.364 1.00 49.28 256 SER D O 1
ATOM 5656 N N . GLY D 1 173 ? 46.256 -5.531 -50.904 1.00 48.18 257 GLY D N 1
ATOM 5657 C CA . GLY D 1 173 ? 45.914 -4.585 -51.958 1.00 47.95 257 GLY D CA 1
ATOM 5658 C C . GLY D 1 173 ? 44.414 -4.294 -52.123 1.00 48.63 257 GLY D C 1
ATOM 5659 O O . GLY D 1 173 ? 44.052 -3.458 -52.945 1.00 49.37 257 GLY D O 1
ATOM 5660 N N . ALA D 1 174 ? 43.548 -4.971 -51.364 1.00 48.26 258 ALA D N 1
ATOM 5661 C CA . ALA D 1 174 ? 42.099 -4.959 -51.580 1.00 48.43 258 ALA D CA 1
ATOM 5662 C C . ALA D 1 174 ? 41.443 -3.605 -51.297 1.00 49.35 258 ALA D C 1
ATOM 5663 O O . ALA D 1 174 ? 41.717 -2.996 -50.277 1.00 50.60 258 ALA D O 1
ATOM 5665 N N . GLU D 1 175 ? 40.567 -3.128 -52.175 1.00 49.90 259 GLU D N 1
ATOM 5666 C CA . GLU D 1 175 ? 39.847 -1.892 -51.886 1.00 50.62 259 GLU D CA 1
ATOM 5667 C C . GLU D 1 175 ? 38.749 -2.008 -50.816 1.00 49.05 259 GLU D C 1
ATOM 5668 O O . GLU D 1 175 ? 38.275 -1.008 -50.324 1.00 49.12 259 GLU D O 1
ATOM 5674 N N . ASP D 1 176 ? 38.350 -3.212 -50.461 1.00 48.43 260 ASP D N 1
ATOM 5675 C CA . ASP D 1 176 ? 37.247 -3.421 -49.561 1.00 48.78 260 ASP D CA 1
ATOM 5676 C C . ASP D 1 176 ? 37.422 -4.774 -48.859 1.00 48.55 260 ASP D C 1
ATOM 5677 O O . ASP D 1 176 ? 37.057 -5.801 -49.409 1.00 48.77 260 ASP D O 1
ATOM 5682 N N . VAL D 1 177 ? 37.936 -4.760 -47.623 1.00 47.90 261 VAL D N 1
ATOM 5683 C CA . VAL D 1 177 ? 38.308 -5.988 -46.931 1.00 47.59 261 VAL D CA 1
ATOM 5684 C C . VAL D 1 177 ? 37.166 -7.004 -46.900 1.00 48.67 261 VAL D C 1
ATOM 5685 O O . VAL D 1 177 ? 37.417 -8.209 -46.760 1.00 49.20 261 VAL D O 1
ATOM 5689 N N . TYR D 1 178 ? 35.921 -6.520 -47.041 1.00 49.16 262 TYR D N 1
ATOM 5690 C CA . TYR D 1 178 ? 34.733 -7.338 -46.791 1.00 49.52 262 TYR D CA 1
ATOM 5691 C C . TYR D 1 178 ? 34.463 -8.257 -47.956 1.00 52.64 262 TYR D C 1
ATOM 5692 O O . TYR D 1 178 ? 33.494 -8.993 -47.906 1.00 53.21 262 TYR D O 1
ATOM 5701 N N . THR D 1 179 ? 35.307 -8.209 -48.995 1.00 56.42 263 THR D N 1
ATOM 5702 C CA . THR D 1 179 ? 35.391 -9.291 -49.993 1.00 60.45 263 THR D CA 1
ATOM 5703 C C . THR D 1 179 ? 36.410 -10.399 -49.586 1.00 64.01 263 THR D C 1
ATOM 5704 O O . THR D 1 179 ? 36.087 -11.321 -48.795 1.00 64.53 263 THR D O 1
ATOM 5708 N N . SER D 1 180 ? 37.593 -10.336 -50.194 1.00 67.95 264 SER D N 1
ATOM 5709 C CA . SER D 1 180 ? 38.886 -10.710 -49.575 1.00 72.15 264 SER D CA 1
ATOM 5710 C C . SER D 1 180 ? 38.932 -11.627 -48.322 1.00 74.95 264 SER D C 1
ATOM 5711 O O . SER D 1 180 ? 39.854 -12.462 -48.181 1.00 75.69 264 SER D O 1
ATOM 5714 N N . LEU D 1 181 ? 37.996 -11.437 -47.389 1.00 77.51 265 LEU D N 1
ATOM 5715 C CA . LEU D 1 181 ? 38.076 -12.148 -46.109 1.00 79.56 265 LEU D CA 1
ATOM 5716 C C . LEU D 1 181 ? 37.410 -13.534 -46.111 1.00 80.89 265 LEU D C 1
ATOM 5717 O O . LEU D 1 181 ? 37.953 -14.495 -45.516 1.00 81.05 265 LEU D O 1
ATOM 5722 N N . GLY D 1 182 ? 36.240 -13.638 -46.758 1.00 81.80 266 GLY D N 1
ATOM 5723 C CA . GLY D 1 182 ? 35.675 -14.953 -47.080 1.00 81.95 266 GLY D CA 1
ATOM 5724 C C . GLY D 1 182 ? 36.461 -15.539 -48.252 1.00 82.25 266 GLY D C 1
ATOM 5725 O O . GLY D 1 182 ? 37.169 -14.800 -48.986 1.00 82.30 266 GLY D O 1
ATOM 5726 N N . CYS E 1 5 ? 13.302 19.629 -22.759 1.00 65.56 89 CYS E N 1
ATOM 5727 C CA . CYS E 1 5 ? 11.955 19.183 -23.284 1.00 65.64 89 CYS E CA 1
ATOM 5728 C C . CYS E 1 5 ? 11.885 19.097 -24.821 1.00 65.16 89 CYS E C 1
ATOM 5729 O O . CYS E 1 5 ? 12.151 20.088 -25.508 1.00 65.17 89 CYS E O 1
ATOM 5732 N N . LEU E 1 6 ? 11.464 17.932 -25.338 1.00 64.77 90 LEU E N 1
ATOM 5733 C CA . LEU E 1 6 ? 12.044 17.367 -26.587 1.00 64.17 90 LEU E CA 1
ATOM 5734 C C . LEU E 1 6 ? 11.214 16.315 -27.331 1.00 64.00 90 LEU E C 1
ATOM 5735 O O . LEU E 1 6 ? 11.412 16.129 -28.519 1.00 63.76 90 LEU E O 1
ATOM 5740 N N . LEU E 1 7 ? 10.341 15.599 -26.632 1.00 63.73 91 LEU E N 1
ATOM 5741 C CA . LEU E 1 7 ? 9.290 14.798 -27.281 1.00 64.19 91 LEU E CA 1
ATOM 5742 C C . LEU E 1 7 ? 8.003 15.610 -27.495 1.00 65.74 91 LEU E C 1
ATOM 5743 O O . LEU E 1 7 ? 7.694 16.480 -26.670 1.00 66.76 91 LEU E O 1
ATOM 5748 N N . PRO E 1 8 ? 7.227 15.313 -28.567 1.00 66.89 92 PRO E N 1
ATOM 5749 C CA . PRO E 1 8 ? 5.851 15.793 -28.711 1.00 67.51 92 PRO E CA 1
ATOM 5750 C C . PRO E 1 8 ? 5.022 15.702 -27.437 1.00 68.14 92 PRO E C 1
ATOM 5751 O O . PRO E 1 8 ? 5.224 14.789 -26.599 1.00 67.38 92 PRO E O 1
ATOM 5755 N N . GLU E 1 9 ? 4.079 16.640 -27.317 1.00 69.18 93 GLU E N 1
ATOM 5756 C CA . GLU E 1 9 ? 3.053 16.621 -26.267 1.00 70.08 93 GLU E CA 1
ATOM 5757 C C . GLU E 1 9 ? 2.534 15.187 -26.305 1.00 69.38 93 GLU E C 1
ATOM 5758 O O . GLU E 1 9 ? 2.348 14.664 -27.394 1.00 69.53 93 GLU E O 1
ATOM 5764 N N . VAL E 1 10 ? 2.333 14.531 -25.163 1.00 69.48 94 VAL E N 1
ATOM 5765 C CA . VAL E 1 10 ? 1.785 13.157 -25.185 1.00 69.82 94 VAL E CA 1
ATOM 5766 C C . VAL E 1 10 ? 0.477 13.049 -26.017 1.00 70.64 94 VAL E C 1
ATOM 5767 O O . VAL E 1 10 ? -0.051 14.045 -26.525 1.00 70.64 94 VAL E O 1
ATOM 5771 N N . THR E 1 11 ? -0.057 11.843 -26.167 1.00 71.61 95 THR E N 1
ATOM 5772 C CA . THR E 1 11 ? -1.325 11.698 -26.873 1.00 71.99 95 THR E CA 1
ATOM 5773 C C . THR E 1 11 ? -2.402 11.190 -25.958 1.00 73.61 95 THR E C 1
ATOM 5774 O O . THR E 1 11 ? -2.122 10.461 -24.999 1.00 73.33 95 THR E O 1
ATOM 5778 N N . GLU E 1 12 ? -3.645 11.522 -26.308 1.00 75.18 96 GLU E N 1
ATOM 5779 C CA . GLU E 1 12 ? -4.780 11.010 -25.564 1.00 76.93 96 GLU E CA 1
ATOM 5780 C C . GLU E 1 12 ? -4.643 9.486 -25.580 1.00 76.62 96 GLU E C 1
ATOM 5781 O O . GLU E 1 12 ? -4.817 8.842 -24.538 1.00 76.88 96 GLU E O 1
ATOM 5787 N N . GLU E 1 13 ? -4.261 8.908 -26.722 1.00 76.21 97 GLU E N 1
ATOM 5788 C CA . GLU E 1 13 ? -4.136 7.456 -26.736 1.00 76.48 97 GLU E CA 1
ATOM 5789 C C . GLU E 1 13 ? -3.073 6.925 -25.770 1.00 75.93 97 GLU E C 1
ATOM 5790 O O . GLU E 1 13 ? -3.218 5.809 -25.254 1.00 75.84 97 GLU E O 1
ATOM 5796 N N . ASP E 1 14 ? -2.042 7.733 -25.487 1.00 75.18 98 ASP E N 1
ATOM 5797 C CA . ASP E 1 14 ? -0.979 7.321 -24.544 1.00 74.48 98 ASP E CA 1
ATOM 5798 C C . ASP E 1 14 ? -1.154 7.860 -23.106 1.00 74.14 98 ASP E C 1
ATOM 5799 O O . ASP E 1 14 ? -0.597 7.295 -22.152 1.00 74.49 98 ASP E O 1
ATOM 5804 N N . GLN E 1 15 ? -1.895 8.967 -22.986 1.00 73.05 99 GLN E N 1
ATOM 5805 C CA . GLN E 1 15 ? -2.282 9.628 -21.729 1.00 71.72 99 GLN E CA 1
ATOM 5806 C C . GLN E 1 15 ? -1.493 9.239 -20.495 1.00 70.01 99 GLN E C 1
ATOM 5807 O O . GLN E 1 15 ? -0.609 9.994 -20.033 1.00 70.75 99 GLN E O 1
ATOM 5813 N N . GLY E 1 16 ? -1.786 8.072 -19.936 1.00 67.11 100 GLY E N 1
ATOM 5814 C CA . GLY E 1 16 ? -1.147 7.749 -18.664 1.00 63.68 100 GLY E CA 1
ATOM 5815 C C . GLY E 1 16 ? -0.197 6.587 -18.726 1.00 62.07 100 GLY E C 1
ATOM 5816 O O . GLY E 1 16 ? -0.049 5.829 -17.741 1.00 61.67 100 GLY E O 1
ATOM 5817 N N . ARG E 1 17 ? 0.452 6.405 -19.877 1.00 59.83 101 ARG E N 1
ATOM 5818 C CA . ARG E 1 17 ? 1.378 5.297 -19.932 1.00 57.71 101 ARG E CA 1
ATOM 5819 C C . ARG E 1 17 ? 2.793 5.778 -19.670 1.00 55.72 101 ARG E C 1
ATOM 5820 O O . ARG E 1 17 ? 3.155 6.943 -19.911 1.00 54.06 101 ARG E O 1
ATOM 5828 N N . ILE E 1 18 ? 3.571 4.841 -19.154 1.00 53.57 102 ILE E N 1
ATOM 5829 C CA . ILE E 1 18 ? 4.988 4.985 -19.058 1.00 51.98 102 ILE E CA 1
ATOM 5830 C C . ILE E 1 18 ? 5.649 5.113 -20.415 1.00 51.29 102 ILE E C 1
ATOM 5831 O O . ILE E 1 18 ? 5.474 4.257 -21.267 1.00 51.41 102 ILE E O 1
ATOM 5836 N N . CYS E 1 19 ? 6.413 6.183 -20.590 1.00 50.39 103 CYS E N 1
ATOM 5837 C CA . CYS E 1 19 ? 7.253 6.374 -21.750 1.00 48.81 103 CYS E CA 1
ATOM 5838 C C . CYS E 1 19 ? 8.400 5.377 -21.762 1.00 47.52 103 CYS E C 1
ATOM 5839 O O . CYS E 1 19 ? 9.079 5.231 -20.773 1.00 47.18 103 CYS E O 1
ATOM 5842 N N . VAL E 1 20 ? 8.570 4.633 -22.846 1.00 46.37 104 VAL E N 1
ATOM 5843 C CA . VAL E 1 20 ? 9.672 3.677 -22.906 1.00 45.57 104 VAL E CA 1
ATOM 5844 C C . VAL E 1 20 ? 10.510 4.050 -24.081 1.00 45.08 104 VAL E C 1
ATOM 5845 O O . VAL E 1 20 ? 10.022 4.289 -25.199 1.00 44.49 104 VAL E O 1
ATOM 5849 N N . VAL E 1 21 ? 11.793 4.152 -23.765 1.00 44.45 105 VAL E N 1
ATOM 5850 C CA . VAL E 1 21 ? 12.810 4.604 -24.693 1.00 42.74 105 VAL E CA 1
ATOM 5851 C C . VAL E 1 21 ? 13.707 3.412 -24.972 1.00 41.41 105 VAL E C 1
ATOM 5852 O O . VAL E 1 21 ? 14.116 2.652 -24.088 1.00 38.13 105 VAL E O 1
ATOM 5856 N N . ILE E 1 22 ? 13.849 3.218 -26.270 1.00 41.09 106 ILE E N 1
ATOM 5857 C CA . ILE E 1 22 ? 14.342 2.000 -26.830 1.00 40.99 106 ILE E CA 1
ATOM 5858 C C . ILE E 1 22 ? 15.330 2.425 -27.882 1.00 41.04 106 ILE E C 1
ATOM 5859 O O . ILE E 1 22 ? 15.058 3.360 -28.708 1.00 39.43 106 ILE E O 1
ATOM 5864 N N . ASP E 1 23 ? 16.486 1.755 -27.788 1.00 40.17 107 ASP E N 1
ATOM 5865 C CA . ASP E 1 23 ? 17.569 1.876 -28.715 1.00 39.96 107 ASP E CA 1
ATOM 5866 C C . ASP E 1 23 ? 17.533 0.820 -29.820 1.00 39.12 107 ASP E C 1
ATOM 5867 O O . ASP E 1 23 ? 17.228 -0.342 -29.577 1.00 40.08 107 ASP E O 1
ATOM 5872 N N . LEU E 1 24 ? 18.001 1.219 -30.995 1.00 37.71 108 LEU E N 1
ATOM 5873 C CA . LEU E 1 24 ? 18.043 0.443 -32.222 1.00 35.60 108 LEU E CA 1
ATOM 5874 C C . LEU E 1 24 ? 19.177 -0.602 -32.319 1.00 35.70 108 LEU E C 1
ATOM 5875 O O . LEU E 1 24 ? 18.979 -1.822 -32.085 1.00 34.69 108 LEU E O 1
ATOM 5880 N N . ASP E 1 25 ? 20.369 -0.119 -32.632 1.00 36.37 109 ASP E N 1
ATOM 5881 C CA . ASP E 1 25 ? 21.562 -0.965 -32.799 1.00 37.58 109 ASP E CA 1
ATOM 5882 C C . ASP E 1 25 ? 21.888 -1.891 -31.669 1.00 36.49 109 ASP E C 1
ATOM 5883 O O . ASP E 1 25 ? 21.993 -1.492 -30.534 1.00 36.03 109 ASP E O 1
ATOM 5888 N N . GLU E 1 26 ? 22.030 -3.154 -32.011 1.00 36.56 110 GLU E N 1
ATOM 5889 C CA . GLU E 1 26 ? 22.328 -4.206 -31.045 1.00 36.89 110 GLU E CA 1
ATOM 5890 C C . GLU E 1 26 ? 21.290 -4.389 -29.954 1.00 37.53 110 GLU E C 1
ATOM 5891 O O . GLU E 1 26 ? 21.435 -5.276 -29.088 1.00 38.35 110 GLU E O 1
ATOM 5897 N N . THR E 1 27 ? 20.245 -3.573 -29.985 1.00 37.71 111 THR E N 1
ATOM 5898 C CA . THR E 1 27 ? 19.123 -3.757 -29.065 1.00 38.52 111 THR E CA 1
ATOM 5899 C C . THR E 1 27 ? 17.984 -4.490 -29.819 1.00 38.42 111 THR E C 1
ATOM 5900 O O . THR E 1 27 ? 17.623 -5.600 -29.481 1.00 38.67 111 THR E O 1
ATOM 5904 N N . LEU E 1 28 ? 17.507 -3.846 -30.872 1.00 38.25 112 LEU E N 1
ATOM 5905 C CA . LEU E 1 28 ? 16.433 -4.306 -31.718 1.00 37.89 112 LEU E CA 1
ATOM 5906 C C . LEU E 1 28 ? 16.984 -4.944 -32.961 1.00 38.22 112 LEU E C 1
ATOM 5907 O O . LEU E 1 28 ? 16.537 -6.014 -33.316 1.00 39.65 112 LEU E O 1
ATOM 5912 N N . VAL E 1 29 ? 17.925 -4.270 -33.631 1.00 37.98 113 VAL E N 1
ATOM 5913 C CA . VAL E 1 29 ? 18.607 -4.821 -34.825 1.00 37.89 113 VAL E CA 1
ATOM 5914 C C . VAL E 1 29 ? 20.119 -5.036 -34.706 1.00 39.02 113 VAL E C 1
ATOM 5915 O O . VAL E 1 29 ? 20.709 -4.935 -33.625 1.00 40.56 113 VAL E O 1
ATOM 5919 N N . HIS E 1 30 ? 20.745 -5.388 -35.816 1.00 39.22 114 HIS E N 1
ATOM 5920 C CA . HIS E 1 30 ? 22.208 -5.410 -35.907 1.00 38.32 114 HIS E CA 1
ATOM 5921 C C . HIS E 1 30 ? 22.522 -5.267 -37.382 1.00 38.37 114 HIS E C 1
ATOM 5922 O O . HIS E 1 30 ? 21.981 -6.011 -38.194 1.00 39.57 114 HIS E O 1
ATOM 5929 N N . SER E 1 31 ? 23.337 -4.266 -37.723 1.00 37.79 115 SER E N 1
ATOM 5930 C CA . SER E 1 31 ? 23.651 -3.867 -39.095 1.00 36.42 115 SER E CA 1
ATOM 5931 C C . SER E 1 31 ? 25.080 -4.190 -39.420 1.00 35.32 115 SER E C 1
ATOM 5932 O O . SER E 1 31 ? 25.869 -4.498 -38.524 1.00 34.79 115 SER E O 1
ATOM 5935 N N . SER E 1 32 ? 25.408 -4.148 -40.708 1.00 33.62 116 SER E N 1
ATOM 5936 C CA . SER E 1 32 ? 26.748 -4.462 -41.137 1.00 32.42 116 SER E CA 1
ATOM 5937 C C . SER E 1 32 ? 26.850 -4.048 -42.550 1.00 31.57 116 SER E C 1
ATOM 5938 O O . SER E 1 32 ? 25.825 -4.056 -43.275 1.00 30.29 116 SER E O 1
ATOM 5941 N N . PHE E 1 33 ? 28.071 -3.631 -42.916 1.00 31.12 117 PHE E N 1
ATOM 5942 C CA . PHE E 1 33 ? 28.436 -3.270 -44.299 1.00 31.41 117 PHE E CA 1
ATOM 5943 C C . PHE E 1 33 ? 28.945 -4.480 -45.074 1.00 31.09 117 PHE E C 1
ATOM 5944 O O . PHE E 1 33 ? 29.055 -4.400 -46.263 1.00 30.81 117 PHE E O 1
ATOM 5952 N N . LYS E 1 34 ? 29.264 -5.573 -44.410 1.00 31.21 118 LYS E N 1
ATOM 5953 C CA . LYS E 1 34 ? 29.541 -6.786 -45.129 1.00 33.58 118 LYS E CA 1
ATOM 5954 C C . LYS E 1 34 ? 28.247 -7.527 -45.549 1.00 35.07 118 LYS E C 1
ATOM 5955 O O . LYS E 1 34 ? 27.468 -7.920 -44.713 1.00 34.21 118 LYS E O 1
ATOM 5961 N N . PRO E 1 35 ? 28.050 -7.741 -46.866 1.00 37.05 119 PRO E N 1
ATOM 5962 C CA . PRO E 1 35 ? 26.862 -8.371 -47.428 1.00 37.63 119 PRO E CA 1
ATOM 5963 C C . PRO E 1 35 ? 26.550 -9.657 -46.727 1.00 37.78 119 PRO E C 1
ATOM 5964 O O . PRO E 1 35 ? 27.416 -10.488 -46.601 1.00 36.98 119 PRO E O 1
ATOM 5968 N N . ILE E 1 36 ? 25.330 -9.775 -46.230 1.00 39.03 120 ILE E N 1
ATOM 5969 C CA . ILE E 1 36 ? 24.813 -11.079 -45.894 1.00 40.46 120 ILE E CA 1
ATOM 5970 C C . ILE E 1 36 ? 23.629 -11.510 -46.717 1.00 40.14 120 ILE E C 1
ATOM 5971 O O . ILE E 1 36 ? 22.847 -10.722 -47.237 1.00 38.45 120 ILE E O 1
ATOM 5976 N N . ASN E 1 37 ? 23.550 -12.814 -46.813 1.00 40.43 121 ASN E N 1
ATOM 5977 C CA . ASN E 1 37 ? 22.521 -13.453 -47.523 1.00 42.77 121 ASN E CA 1
ATOM 5978 C C . ASN E 1 37 ? 21.237 -13.586 -46.676 1.00 42.99 121 ASN E C 1
ATOM 5979 O O . ASN E 1 37 ? 21.276 -13.927 -45.475 1.00 43.54 121 ASN E O 1
ATOM 5984 N N . ASN E 1 38 ? 20.083 -13.312 -47.271 1.00 44.00 122 ASN E N 1
ATOM 5985 C CA . ASN E 1 38 ? 18.835 -13.414 -46.475 1.00 44.53 122 ASN E CA 1
ATOM 5986 C C . ASN E 1 38 ? 18.888 -12.408 -45.312 1.00 43.75 122 ASN E C 1
ATOM 5987 O O . ASN E 1 38 ? 18.579 -12.738 -44.163 1.00 44.29 122 ASN E O 1
ATOM 5992 N N . ALA E 1 39 ? 19.346 -11.202 -45.593 1.00 42.26 123 ALA E N 1
ATOM 5993 C CA . ALA E 1 39 ? 19.140 -10.124 -44.669 1.00 41.80 123 ALA E CA 1
ATOM 5994 C C . ALA E 1 39 ? 17.631 -9.895 -44.528 1.00 41.64 123 ALA E C 1
ATOM 5995 O O . ALA E 1 39 ? 16.903 -10.025 -45.482 1.00 42.62 123 ALA E O 1
ATOM 5997 N N . ASP E 1 40 ? 17.149 -9.520 -43.361 1.00 41.04 124 ASP E N 1
ATOM 5998 C CA . ASP E 1 40 ? 15.826 -8.889 -43.291 1.00 40.30 124 ASP E CA 1
ATOM 5999 C C . ASP E 1 40 ? 15.695 -7.546 -44.017 1.00 40.04 124 ASP E C 1
ATOM 6000 O O . ASP E 1 40 ? 14.714 -7.301 -44.689 1.00 40.25 124 ASP E O 1
ATOM 6005 N N . PHE E 1 41 ? 16.664 -6.657 -43.894 1.00 40.50 125 PHE E N 1
ATOM 6006 C CA . PHE E 1 41 ? 16.585 -5.396 -44.673 1.00 41.16 125 PHE E CA 1
ATOM 6007 C C . PHE E 1 41 ? 17.947 -5.086 -45.266 1.00 40.55 125 PHE E C 1
ATOM 6008 O O . PHE E 1 41 ? 18.995 -5.491 -44.694 1.00 40.33 125 PHE E O 1
ATOM 6016 N N . ILE E 1 42 ? 17.901 -4.365 -46.395 1.00 39.14 126 ILE E N 1
ATOM 6017 C CA . ILE E 1 42 ? 19.045 -3.782 -47.006 1.00 38.99 126 ILE E CA 1
ATOM 6018 C C . ILE E 1 42 ? 18.744 -2.295 -47.262 1.00 40.74 126 ILE E C 1
ATOM 6019 O O . ILE E 1 42 ? 17.790 -1.948 -48.003 1.00 41.60 126 ILE E O 1
ATOM 6024 N N . VAL E 1 43 ? 19.518 -1.383 -46.675 1.00 40.49 127 VAL E N 1
ATOM 6025 C CA . VAL E 1 43 ? 19.147 0.028 -46.918 1.00 41.06 127 VAL E CA 1
ATOM 6026 C C . VAL E 1 43 ? 20.336 0.773 -47.455 1.00 41.07 127 VAL E C 1
ATOM 6027 O O . VAL E 1 43 ? 21.398 0.651 -46.920 1.00 40.20 127 VAL E O 1
ATOM 6031 N N . PRO E 1 44 ? 20.153 1.493 -48.567 1.00 42.54 128 PRO E N 1
ATOM 6032 C CA . PRO E 1 44 ? 21.294 2.175 -49.181 1.00 43.19 128 PRO E CA 1
ATOM 6033 C C . PRO E 1 44 ? 21.536 3.438 -48.438 1.00 44.71 128 PRO E C 1
ATOM 6034 O O . PRO E 1 44 ? 20.595 4.105 -48.060 1.00 46.00 128 PRO E O 1
ATOM 6038 N N . ILE E 1 45 ? 22.778 3.800 -48.248 1.00 46.00 129 ILE E N 1
ATOM 6039 C CA . ILE E 1 45 ? 23.073 4.968 -47.456 1.00 48.38 129 ILE E CA 1
ATOM 6040 C C . ILE E 1 45 ? 24.170 5.789 -48.168 1.00 49.94 129 ILE E C 1
ATOM 6041 O O . ILE E 1 45 ? 25.053 5.222 -48.757 1.00 50.49 129 ILE E O 1
ATOM 6046 N N . GLU E 1 46 ? 24.068 7.108 -48.168 1.00 52.34 130 GLU E N 1
ATOM 6047 C CA . GLU E 1 46 ? 25.003 7.919 -48.909 1.00 55.95 130 GLU E CA 1
ATOM 6048 C C . GLU E 1 46 ? 26.066 8.360 -47.914 1.00 56.65 130 GLU E C 1
ATOM 6049 O O . GLU E 1 46 ? 25.761 8.964 -46.896 1.00 57.42 130 GLU E O 1
ATOM 6055 N N . ILE E 1 47 ? 27.312 7.993 -48.156 1.00 57.74 131 ILE E N 1
ATOM 6056 C CA . ILE E 1 47 ? 28.369 8.368 -47.220 1.00 58.83 131 ILE E CA 1
ATOM 6057 C C . ILE E 1 47 ? 29.525 8.967 -47.998 1.00 59.69 131 ILE E C 1
ATOM 6058 O O . ILE E 1 47 ? 30.201 8.270 -48.771 1.00 60.81 131 ILE E O 1
ATOM 6063 N N . GLU E 1 48 ? 29.689 10.277 -47.820 1.00 60.34 132 GLU E N 1
ATOM 6064 C CA . GLU E 1 48 ? 30.704 11.093 -48.501 1.00 60.58 132 GLU E CA 1
ATOM 6065 C C . GLU E 1 48 ? 30.643 11.016 -50.056 1.00 59.42 132 GLU E C 1
ATOM 6066 O O . GLU E 1 48 ? 31.664 10.978 -50.766 1.00 59.20 132 GLU E O 1
ATOM 6072 N N . GLY E 1 49 ? 29.414 11.002 -50.566 1.00 58.42 133 GLY E N 1
ATOM 6073 C CA . GLY E 1 49 ? 29.157 10.950 -52.010 1.00 56.97 133 GLY E CA 1
ATOM 6074 C C . GLY E 1 49 ? 28.975 9.556 -52.613 1.00 56.35 133 GLY E C 1
ATOM 6075 O O . GLY E 1 49 ? 28.792 9.419 -53.829 1.00 56.78 133 GLY E O 1
ATOM 6076 N N . THR E 1 50 ? 29.041 8.505 -51.799 1.00 54.40 134 THR E N 1
ATOM 6077 C CA . THR E 1 50 ? 28.998 7.165 -52.377 1.00 52.76 134 THR E CA 1
ATOM 6078 C C . THR E 1 50 ? 27.976 6.368 -51.616 1.00 50.43 134 THR E C 1
ATOM 6079 O O . THR E 1 50 ? 27.866 6.553 -50.403 1.00 50.64 134 THR E O 1
ATOM 6083 N N . THR E 1 51 ? 27.221 5.511 -52.304 1.00 47.32 135 THR E N 1
ATOM 6084 C CA . THR E 1 51 ? 26.175 4.777 -51.598 1.00 45.58 135 THR E CA 1
ATOM 6085 C C . THR E 1 51 ? 26.657 3.424 -51.139 1.00 43.82 135 THR E C 1
ATOM 6086 O O . THR E 1 51 ? 27.273 2.711 -51.906 1.00 43.17 135 THR E O 1
ATOM 6090 N N . HIS E 1 52 ? 26.418 3.098 -49.876 1.00 42.48 136 HIS E N 1
ATOM 6091 C CA . HIS E 1 52 ? 26.754 1.786 -49.403 1.00 41.94 136 HIS E CA 1
ATOM 6092 C C . HIS E 1 52 ? 25.494 1.077 -48.985 1.00 40.79 136 HIS E C 1
ATOM 6093 O O . HIS E 1 52 ? 24.572 1.693 -48.504 1.00 40.08 136 HIS E O 1
ATOM 6100 N N . GLN E 1 53 ? 25.467 -0.232 -49.177 1.00 39.96 137 GLN E N 1
ATOM 6101 C CA . GLN E 1 53 ? 24.363 -1.059 -48.735 1.00 38.77 137 GLN E CA 1
ATOM 6102 C C . GLN E 1 53 ? 24.482 -1.369 -47.245 1.00 37.84 137 GLN E C 1
ATOM 6103 O O . GLN E 1 53 ? 25.489 -1.899 -46.782 1.00 37.82 137 GLN E O 1
ATOM 6109 N N . VAL E 1 54 ? 23.462 -1.048 -46.474 1.00 36.42 138 VAL E N 1
ATOM 6110 C CA . VAL E 1 54 ? 23.456 -1.584 -45.138 1.00 35.36 138 VAL E CA 1
ATOM 6111 C C . VAL E 1 54 ? 22.587 -2.813 -45.070 1.00 34.79 138 VAL E C 1
ATOM 6112 O O . VAL E 1 54 ? 21.481 -2.784 -45.549 1.00 35.43 138 VAL E O 1
ATOM 6116 N N . TYR E 1 55 ? 23.107 -3.864 -44.432 1.00 34.88 139 TYR E N 1
ATOM 6117 C CA . TYR E 1 55 ? 22.527 -5.177 -44.333 1.00 35.59 139 TYR E CA 1
ATOM 6118 C C . TYR E 1 55 ? 22.082 -5.411 -42.889 1.00 36.88 139 TYR E C 1
ATOM 6119 O O . TYR E 1 55 ? 22.930 -5.549 -41.985 1.00 39.28 139 TYR E O 1
ATOM 6128 N N . VAL E 1 56 ? 20.764 -5.474 -42.661 1.00 37.14 140 VAL E N 1
ATOM 6129 C CA . VAL E 1 56 ? 20.192 -5.460 -41.298 1.00 36.88 140 VAL E CA 1
ATOM 6130 C C . VAL E 1 56 ? 19.596 -6.832 -40.984 1.00 38.11 140 VAL E C 1
ATOM 6131 O O . VAL E 1 56 ? 18.907 -7.393 -41.820 1.00 39.34 140 VAL E O 1
ATOM 6135 N N . LEU E 1 57 ? 19.929 -7.410 -39.839 1.00 38.71 141 LEU E N 1
ATOM 6136 C CA . LEU E 1 57 ? 19.148 -8.523 -39.290 1.00 40.02 141 LEU E CA 1
ATOM 6137 C C . LEU E 1 57 ? 18.239 -8.108 -38.132 1.00 39.79 141 LEU E C 1
ATOM 6138 O O . LEU E 1 57 ? 18.657 -7.387 -37.255 1.00 40.60 141 LEU E O 1
ATOM 6143 N N . LYS E 1 58 ? 17.003 -8.573 -38.135 1.00 40.10 142 LYS E N 1
ATOM 6144 C CA . LYS E 1 58 ? 16.109 -8.387 -36.999 1.00 40.49 142 LYS E CA 1
ATOM 6145 C C . LYS E 1 58 ? 16.451 -9.359 -35.875 1.00 39.67 142 LYS E C 1
ATOM 6146 O O . LYS E 1 58 ? 16.635 -10.542 -36.102 1.00 40.03 142 LYS E O 1
ATOM 6152 N N . ARG E 1 59 ? 16.529 -8.865 -34.657 1.00 39.00 143 ARG E N 1
ATOM 6153 C CA . ARG E 1 59 ? 16.617 -9.755 -33.513 1.00 38.98 143 ARG E CA 1
ATOM 6154 C C . ARG E 1 59 ? 15.361 -10.655 -33.378 1.00 39.76 143 ARG E C 1
ATOM 6155 O O . ARG E 1 59 ? 14.238 -10.214 -33.700 1.00 40.11 143 ARG E O 1
ATOM 6163 N N . PRO E 1 60 ? 15.536 -11.916 -32.947 1.00 39.75 144 PRO E N 1
ATOM 6164 C CA . PRO E 1 60 ? 14.361 -12.783 -32.773 1.00 40.69 144 PRO E CA 1
ATOM 6165 C C . PRO E 1 60 ? 13.239 -12.176 -31.875 1.00 41.74 144 PRO E C 1
ATOM 6166 O O . PRO E 1 60 ? 13.544 -11.604 -30.795 1.00 43.22 144 PRO E O 1
ATOM 6170 N N . TYR E 1 61 ? 11.980 -12.291 -32.316 1.00 40.32 145 TYR E N 1
ATOM 6171 C CA . TYR E 1 61 ? 10.802 -11.942 -31.496 1.00 41.58 145 TYR E CA 1
ATOM 6172 C C . TYR E 1 61 ? 10.613 -10.448 -31.402 1.00 43.10 145 TYR E C 1
ATOM 6173 O O . TYR E 1 61 ? 9.952 -9.970 -30.449 1.00 44.63 145 TYR E O 1
ATOM 6182 N N . VAL E 1 62 ? 11.129 -9.698 -32.384 1.00 43.51 146 VAL E N 1
ATOM 6183 C CA . VAL E 1 62 ? 11.133 -8.243 -32.232 1.00 43.98 146 VAL E CA 1
ATOM 6184 C C . VAL E 1 62 ? 9.787 -7.719 -32.619 1.00 45.52 146 VAL E C 1
ATOM 6185 O O . VAL E 1 62 ? 9.254 -6.895 -31.931 1.00 46.06 146 VAL E O 1
ATOM 6189 N N . ASP E 1 63 ? 9.269 -8.177 -33.755 1.00 48.75 147 ASP E N 1
ATOM 6190 C CA . ASP E 1 63 ? 7.908 -7.864 -34.224 1.00 50.09 147 ASP E CA 1
ATOM 6191 C C . ASP E 1 63 ? 6.861 -8.169 -33.122 1.00 50.20 147 ASP E C 1
ATOM 6192 O O . ASP E 1 63 ? 5.995 -7.352 -32.890 1.00 49.69 147 ASP E O 1
ATOM 6197 N N . GLU E 1 64 ? 6.923 -9.333 -32.474 1.00 50.86 148 GLU E N 1
ATOM 6198 C CA . GLU E 1 64 ? 5.938 -9.620 -31.435 1.00 53.11 148 GLU E CA 1
ATOM 6199 C C . GLU E 1 64 ? 6.192 -8.746 -30.236 1.00 53.71 148 GLU E C 1
ATOM 6200 O O . GLU E 1 64 ? 5.236 -8.231 -29.594 1.00 53.50 148 GLU E O 1
ATOM 6206 N N . PHE E 1 65 ? 7.489 -8.548 -29.955 1.00 54.25 149 PHE E N 1
ATOM 6207 C CA . PHE E 1 65 ? 7.912 -7.640 -28.893 1.00 53.11 149 PHE E CA 1
ATOM 6208 C C . PHE E 1 65 ? 7.387 -6.232 -29.121 1.00 52.94 149 PHE E C 1
ATOM 6209 O O . PHE E 1 65 ? 6.735 -5.692 -28.258 1.00 53.35 149 PHE E O 1
ATOM 6217 N N . LEU E 1 66 ? 7.646 -5.629 -30.260 1.00 53.02 150 LEU E N 1
ATOM 6218 C CA . LEU E 1 66 ? 7.194 -4.271 -30.461 1.00 54.78 150 LEU E CA 1
ATOM 6219 C C . LEU E 1 66 ? 5.690 -4.242 -30.543 1.00 57.11 150 LEU E C 1
ATOM 6220 O O . LEU E 1 66 ? 5.066 -3.174 -30.413 1.00 57.63 150 LEU E O 1
ATOM 6225 N N . ARG E 1 67 ? 5.101 -5.415 -30.807 1.00 59.00 151 ARG E N 1
ATOM 6226 C CA . ARG E 1 67 ? 3.656 -5.527 -30.946 1.00 60.22 151 ARG E CA 1
ATOM 6227 C C . ARG E 1 67 ? 3.065 -5.296 -29.569 1.00 59.11 151 ARG E C 1
ATOM 6228 O O . ARG E 1 67 ? 2.184 -4.460 -29.385 1.00 59.60 151 ARG E O 1
ATOM 6236 N N . ARG E 1 68 ? 3.594 -6.020 -28.603 1.00 58.09 152 ARG E N 1
ATOM 6237 C CA . ARG E 1 68 ? 3.065 -5.985 -27.291 1.00 58.05 152 ARG E CA 1
ATOM 6238 C C . ARG E 1 68 ? 3.231 -4.600 -26.711 1.00 57.50 152 ARG E C 1
ATOM 6239 O O . ARG E 1 68 ? 2.236 -3.961 -26.379 1.00 57.98 152 ARG E O 1
ATOM 6247 N N . MET E 1 69 ? 4.472 -4.114 -26.659 1.00 56.19 153 MET E N 1
ATOM 6248 C CA . MET E 1 69 ? 4.821 -2.813 -26.081 1.00 54.62 153 MET E CA 1
ATOM 6249 C C . MET E 1 69 ? 4.069 -1.621 -26.647 1.00 53.85 153 MET E C 1
ATOM 6250 O O . MET E 1 69 ? 3.815 -0.656 -25.947 1.00 53.93 153 MET E O 1
ATOM 6255 N N . GLY E 1 70 ? 3.740 -1.643 -27.915 1.00 53.66 154 GLY E N 1
ATOM 6256 C CA . GLY E 1 70 ? 2.997 -0.521 -28.482 1.00 54.85 154 GLY E CA 1
ATOM 6257 C C . GLY E 1 70 ? 1.534 -0.411 -28.012 1.00 55.50 154 GLY E C 1
ATOM 6258 O O . GLY E 1 70 ? 0.851 0.584 -28.306 1.00 54.82 154 GLY E O 1
ATOM 6259 N N . GLU E 1 71 ? 1.045 -1.442 -27.319 1.00 56.01 155 GLU E N 1
ATOM 6260 C CA . GLU E 1 71 ? -0.263 -1.390 -26.652 1.00 57.31 155 GLU E CA 1
ATOM 6261 C C . GLU E 1 71 ? -0.051 -0.855 -25.264 1.00 56.59 155 GLU E C 1
ATOM 6262 O O . GLU E 1 71 ? -0.803 -0.020 -24.796 1.00 57.09 155 GLU E O 1
ATOM 6268 N N . LEU E 1 72 ? 0.973 -1.389 -24.612 1.00 55.61 156 LEU E N 1
ATOM 6269 C CA . LEU E 1 72 ? 1.227 -1.155 -23.226 1.00 54.31 156 LEU E CA 1
ATOM 6270 C C . LEU E 1 72 ? 1.945 0.141 -22.856 1.00 53.75 156 LEU E C 1
ATOM 6271 O O . LEU E 1 72 ? 1.861 0.530 -21.676 1.00 54.81 156 LEU E O 1
ATOM 6276 N N . PHE E 1 73 ? 2.638 0.820 -23.800 1.00 51.94 157 PHE E N 1
ATOM 6277 C CA . PHE E 1 73 ? 3.458 2.005 -23.445 1.00 48.92 157 PHE E CA 1
ATOM 6278 C C . PHE E 1 73 ? 3.457 3.087 -24.468 1.00 49.21 157 PHE E C 1
ATOM 6279 O O . PHE E 1 73 ? 2.789 2.959 -25.492 1.00 50.28 157 PHE E O 1
ATOM 6287 N N . GLU E 1 74 ? 4.189 4.171 -24.205 1.00 48.75 158 GLU E N 1
ATOM 6288 C CA . GLU E 1 74 ? 4.367 5.224 -25.199 1.00 48.81 158 GLU E CA 1
ATOM 6289 C C . GLU E 1 74 ? 5.792 4.944 -25.629 1.00 49.87 158 GLU E C 1
ATOM 6290 O O . GLU E 1 74 ? 6.733 5.369 -24.911 1.00 51.03 158 GLU E O 1
ATOM 6296 N N . CYS E 1 75 ? 5.955 4.210 -26.754 1.00 48.63 159 CYS E N 1
ATOM 6297 C CA . CYS E 1 75 ? 7.272 3.739 -27.215 1.00 47.25 159 CYS E CA 1
ATOM 6298 C C . CYS E 1 75 ? 8.040 4.831 -27.908 1.00 46.00 159 CYS E C 1
ATOM 6299 O O . CYS E 1 75 ? 7.511 5.501 -28.782 1.00 46.33 159 CYS E O 1
ATOM 6302 N N . VAL E 1 76 ? 9.277 5.058 -27.492 1.00 44.75 160 VAL E N 1
ATOM 6303 C CA . VAL E 1 76 ? 10.109 6.006 -28.246 1.00 44.29 160 VAL E CA 1
ATOM 6304 C C . VAL E 1 76 ? 11.443 5.402 -28.741 1.00 42.82 160 VAL E C 1
ATOM 6305 O O . VAL E 1 76 ? 12.003 4.509 -28.115 1.00 42.82 160 VAL E O 1
ATOM 6309 N N . LEU E 1 77 ? 11.879 5.839 -29.914 1.00 42.05 161 LEU E N 1
ATOM 6310 C CA . LEU E 1 77 ? 13.178 5.439 -30.473 1.00 40.54 161 LEU E CA 1
ATOM 6311 C C . LEU E 1 77 ? 14.160 6.519 -30.120 1.00 39.80 161 LEU E C 1
ATOM 6312 O O . LEU E 1 77 ? 14.001 7.663 -30.575 1.00 38.50 161 LEU E O 1
ATOM 6317 N N . PHE E 1 78 ? 15.164 6.149 -29.318 1.00 39.58 162 PHE E N 1
ATOM 6318 C CA . PHE E 1 78 ? 16.237 7.064 -28.947 1.00 39.10 162 PHE E CA 1
ATOM 6319 C C . PHE E 1 78 ? 17.543 6.416 -29.266 1.00 39.15 162 PHE E C 1
ATOM 6320 O O . PHE E 1 78 ? 17.956 5.466 -28.585 1.00 39.46 162 PHE E O 1
ATOM 6328 N N . THR E 1 79 ? 18.198 6.925 -30.303 1.00 38.99 163 THR E N 1
ATOM 6329 C CA . THR E 1 79 ? 19.424 6.324 -30.802 1.00 38.86 163 THR E CA 1
ATOM 6330 C C . THR E 1 79 ? 20.569 7.355 -30.954 1.00 39.93 163 THR E C 1
ATOM 6331 O O . THR E 1 79 ? 20.333 8.529 -31.165 1.00 40.71 163 THR E O 1
ATOM 6335 N N . ALA E 1 80 ? 21.823 6.898 -30.872 1.00 41.32 164 ALA E N 1
ATOM 6336 C CA . ALA E 1 80 ? 23.020 7.703 -31.169 1.00 40.20 164 ALA E CA 1
ATOM 6337 C C . ALA E 1 80 ? 23.435 7.638 -32.671 1.00 40.75 164 ALA E C 1
ATOM 6338 O O . ALA E 1 80 ? 24.398 8.311 -33.132 1.00 39.97 164 ALA E O 1
ATOM 6340 N N . SER E 1 81 ? 22.723 6.828 -33.450 1.00 41.21 165 SER E N 1
ATOM 6341 C CA . SER E 1 81 ? 23.045 6.726 -34.869 1.00 42.03 165 SER E CA 1
ATOM 6342 C C . SER E 1 81 ? 22.619 8.001 -35.537 1.00 43.37 165 SER E C 1
ATOM 6343 O O . SER E 1 81 ? 21.811 8.758 -35.007 1.00 43.96 165 SER E O 1
ATOM 6346 N N . LEU E 1 82 ? 23.168 8.304 -36.699 1.00 44.80 166 LEU E N 1
ATOM 6347 C CA . LEU E 1 82 ? 22.571 9.378 -37.472 1.00 44.65 166 LEU E CA 1
ATOM 6348 C C . LEU E 1 82 ? 21.196 9.007 -38.051 1.00 44.69 166 LEU E C 1
ATOM 6349 O O . LEU E 1 82 ? 20.836 7.853 -38.219 1.00 44.32 166 LEU E O 1
ATOM 6354 N N . ALA E 1 83 ? 20.384 10.007 -38.309 1.00 46.07 167 ALA E N 1
ATOM 6355 C CA . ALA E 1 83 ? 19.032 9.705 -38.763 1.00 46.09 167 ALA E CA 1
ATOM 6356 C C . ALA E 1 83 ? 19.093 9.121 -40.169 1.00 45.95 167 ALA E C 1
ATOM 6357 O O . ALA E 1 83 ? 18.230 8.314 -40.536 1.00 46.04 167 ALA E O 1
ATOM 6359 N N . LYS E 1 84 ? 20.094 9.530 -40.951 1.00 45.65 168 LYS E N 1
ATOM 6360 C CA . LYS E 1 84 ? 20.158 9.093 -42.361 1.00 46.62 168 LYS E CA 1
ATOM 6361 C C . LYS E 1 84 ? 20.204 7.597 -42.489 1.00 46.01 168 LYS E C 1
ATOM 6362 O O . LYS E 1 84 ? 19.718 7.051 -43.473 1.00 46.78 168 LYS E O 1
ATOM 6368 N N . TYR E 1 85 ? 20.778 6.950 -41.473 1.00 45.51 169 TYR E N 1
ATOM 6369 C CA . TYR E 1 85 ? 20.707 5.504 -41.316 1.00 44.07 169 TYR E CA 1
ATOM 6370 C C . TYR E 1 85 ? 19.530 5.035 -40.496 1.00 44.22 169 TYR E C 1
ATOM 6371 O O . TYR E 1 85 ? 18.935 3.994 -40.828 1.00 44.77 169 TYR E O 1
ATOM 6380 N N . ALA E 1 86 ? 19.221 5.738 -39.401 1.00 43.55 170 ALA E N 1
ATOM 6381 C CA . ALA E 1 86 ? 18.238 5.187 -38.445 1.00 43.03 170 ALA E CA 1
ATOM 6382 C C . ALA E 1 86 ? 16.778 5.331 -38.885 1.00 42.31 170 ALA E C 1
ATOM 6383 O O . ALA E 1 86 ? 15.962 4.443 -38.613 1.00 41.40 170 ALA E O 1
ATOM 6385 N N . ASP E 1 87 ? 16.459 6.447 -39.532 1.00 42.19 171 ASP E N 1
ATOM 6386 C CA . ASP E 1 87 ? 15.130 6.649 -40.093 1.00 43.31 171 ASP E CA 1
ATOM 6387 C C . ASP E 1 87 ? 14.750 5.506 -41.029 1.00 44.00 171 ASP E C 1
ATOM 6388 O O . ASP E 1 87 ? 13.824 4.725 -40.690 1.00 44.14 171 ASP E O 1
ATOM 6393 N N . PRO E 1 88 ? 15.514 5.329 -42.155 1.00 44.92 172 PRO E N 1
ATOM 6394 C CA . PRO E 1 88 ? 15.081 4.292 -43.093 1.00 44.88 172 PRO E CA 1
ATOM 6395 C C . PRO E 1 88 ? 15.043 2.965 -42.404 1.00 45.03 172 PRO E C 1
ATOM 6396 O O . PRO E 1 88 ? 14.145 2.189 -42.688 1.00 47.09 172 PRO E O 1
ATOM 6400 N N . VAL E 1 89 ? 15.929 2.710 -41.456 1.00 44.38 173 VAL E N 1
ATOM 6401 C CA . VAL E 1 89 ? 15.875 1.404 -40.854 1.00 44.11 173 VAL E CA 1
ATOM 6402 C C . VAL E 1 89 ? 14.572 1.243 -40.082 1.00 44.56 173 VAL E C 1
ATOM 6403 O O . VAL E 1 89 ? 13.945 0.203 -40.174 1.00 45.25 173 VAL E O 1
ATOM 6407 N N . THR E 1 90 ? 14.130 2.269 -39.354 1.00 44.83 174 THR E N 1
ATOM 6408 C CA . THR E 1 90 ? 12.953 2.116 -38.469 1.00 44.40 174 THR E CA 1
ATOM 6409 C C . THR E 1 90 ? 11.641 2.110 -39.299 1.00 43.91 174 THR E C 1
ATOM 6410 O O . THR E 1 90 ? 10.672 1.405 -38.990 1.00 42.00 174 THR E O 1
ATOM 6414 N N . ASP E 1 91 ? 11.625 2.942 -40.332 1.00 43.82 175 ASP E N 1
ATOM 6415 C CA . ASP E 1 91 ? 10.612 2.839 -41.354 1.00 44.83 175 ASP E CA 1
ATOM 6416 C C . ASP E 1 91 ? 10.348 1.356 -41.732 1.00 45.99 175 ASP E C 1
ATOM 6417 O O . ASP E 1 91 ? 9.200 0.988 -41.966 1.00 47.36 175 ASP E O 1
ATOM 6422 N N . LEU E 1 92 ? 11.355 0.486 -41.757 1.00 46.08 176 LEU E N 1
ATOM 6423 C CA . LEU E 1 92 ? 11.078 -0.902 -42.166 1.00 46.58 176 LEU E CA 1
ATOM 6424 C C . LEU E 1 92 ? 10.759 -1.848 -41.012 1.00 47.18 176 LEU E C 1
ATOM 6425 O O . LEU E 1 92 ? 10.118 -2.900 -41.180 1.00 47.08 176 LEU E O 1
ATOM 6430 N N . LEU E 1 93 ? 11.252 -1.471 -39.844 1.00 48.47 177 LEU E N 1
ATOM 6431 C CA . LEU E 1 93 ? 11.197 -2.278 -38.644 1.00 49.20 177 LEU E CA 1
ATOM 6432 C C . LEU E 1 93 ? 9.875 -2.029 -37.982 1.00 50.49 177 LEU E C 1
ATOM 6433 O O . LEU E 1 93 ? 9.270 -2.979 -37.514 1.00 50.95 177 LEU E O 1
ATOM 6438 N N . ASP E 1 94 ? 9.449 -0.758 -37.944 1.00 52.49 178 ASP E N 1
ATOM 6439 C CA . ASP E 1 94 ? 8.255 -0.281 -37.199 1.00 54.80 178 ASP E CA 1
ATOM 6440 C C . ASP E 1 94 ? 7.144 0.066 -38.183 1.00 56.77 178 ASP E C 1
ATOM 6441 O O . ASP E 1 94 ? 7.028 1.211 -38.675 1.00 55.70 178 ASP E O 1
ATOM 6446 N N . ARG E 1 95 ? 6.350 -0.957 -38.493 1.00 59.72 179 ARG E N 1
ATOM 6447 C CA . ARG E 1 95 ? 5.379 -0.876 -39.598 1.00 61.70 179 ARG E CA 1
ATOM 6448 C C . ARG E 1 95 ? 4.036 -0.314 -39.121 1.00 61.78 179 ARG E C 1
ATOM 6449 O O . ARG E 1 95 ? 3.503 0.664 -39.671 1.00 61.70 179 ARG E O 1
ATOM 6457 N N . CYS E 1 96 ? 3.541 -0.916 -38.049 1.00 61.67 180 CYS E N 1
ATOM 6458 C CA . CYS E 1 96 ? 2.371 -0.444 -37.354 1.00 61.64 180 CYS E CA 1
ATOM 6459 C C . CYS E 1 96 ? 2.543 0.963 -36.809 1.00 60.97 180 CYS E C 1
ATOM 6460 O O . CYS E 1 96 ? 1.538 1.645 -36.558 1.00 61.82 180 CYS E O 1
ATOM 6463 N N . GLY E 1 97 ? 3.796 1.425 -36.665 1.00 59.34 181 GLY E N 1
ATOM 6464 C CA . GLY E 1 97 ? 4.071 2.767 -36.111 1.00 56.11 181 GLY E CA 1
ATOM 6465 C C . GLY E 1 97 ? 3.960 2.826 -34.592 1.00 54.10 181 GLY E C 1
ATOM 6466 O O . GLY E 1 97 ? 3.453 3.779 -34.033 1.00 53.36 181 GLY E O 1
ATOM 6467 N N . VAL E 1 98 ? 4.412 1.779 -33.922 1.00 52.56 182 VAL E N 1
ATOM 6468 C CA . VAL E 1 98 ? 4.669 1.843 -32.502 1.00 51.66 182 VAL E CA 1
ATOM 6469 C C . VAL E 1 98 ? 5.540 3.057 -32.063 1.00 51.69 182 VAL E C 1
ATOM 6470 O O . VAL E 1 98 ? 5.521 3.408 -30.893 1.00 52.32 182 VAL E O 1
ATOM 6474 N N . PHE E 1 99 ? 6.273 3.722 -32.969 1.00 50.17 183 PHE E N 1
ATOM 6475 C CA . PHE E 1 99 ? 7.218 4.722 -32.513 1.00 48.47 183 PHE E CA 1
ATOM 6476 C C . PHE E 1 99 ? 6.657 6.080 -32.693 1.00 49.52 183 PHE E C 1
ATOM 6477 O O . PHE E 1 99 ? 6.697 6.675 -33.805 1.00 50.18 183 PHE E O 1
ATOM 6485 N N . ARG E 1 100 ? 6.175 6.609 -31.573 1.00 49.34 184 ARG E N 1
ATOM 6486 C CA . ARG E 1 100 ? 5.429 7.846 -31.634 1.00 49.22 184 ARG E CA 1
ATOM 6487 C C . ARG E 1 100 ? 6.434 8.945 -31.943 1.00 48.85 184 ARG E C 1
ATOM 6488 O O . ARG E 1 100 ? 6.099 9.993 -32.526 1.00 49.01 184 ARG E O 1
ATOM 6496 N N . ALA E 1 101 ? 7.697 8.669 -31.622 1.00 48.36 185 ALA E N 1
ATOM 6497 C CA . ALA E 1 101 ? 8.791 9.631 -31.899 1.00 47.02 185 ALA E CA 1
ATOM 6498 C C . ALA E 1 101 ? 10.120 8.965 -32.087 1.00 46.30 185 ALA E C 1
ATOM 6499 O O . ALA E 1 101 ? 10.346 7.827 -31.650 1.00 46.47 185 ALA E O 1
ATOM 6501 N N . ARG E 1 102 ? 11.025 9.722 -32.689 1.00 45.41 186 ARG E N 1
ATOM 6502 C CA . ARG E 1 102 ? 12.360 9.245 -32.976 1.00 43.81 186 ARG E CA 1
ATOM 6503 C C . ARG E 1 102 ? 13.369 10.277 -32.604 1.00 43.04 186 ARG E C 1
ATOM 6504 O O . ARG E 1 102 ? 13.341 11.423 -33.123 1.00 43.54 186 ARG E O 1
ATOM 6512 N N . LEU E 1 103 ? 14.297 9.867 -31.747 1.00 41.19 187 LEU E N 1
ATOM 6513 C CA . LEU E 1 103 ? 15.432 10.707 -31.467 1.00 40.38 187 LEU E CA 1
ATOM 6514 C C . LEU E 1 103 ? 16.821 10.100 -31.834 1.00 39.92 187 LEU E C 1
ATOM 6515 O O . LEU E 1 103 ? 17.145 8.941 -31.508 1.00 39.33 187 LEU E O 1
ATOM 6520 N N . PHE E 1 104 ? 17.639 10.934 -32.456 1.00 38.74 188 PHE E N 1
ATOM 6521 C CA . PHE E 1 104 ? 18.887 10.514 -33.043 1.00 39.55 188 PHE E CA 1
ATOM 6522 C C . PHE E 1 104 ? 20.082 11.166 -32.379 1.00 39.75 188 PHE E C 1
ATOM 6523 O O . PHE E 1 104 ? 19.928 11.889 -31.404 1.00 40.55 188 PHE E O 1
ATOM 6531 N N . ARG E 1 105 ? 21.277 10.911 -32.907 1.00 40.35 189 ARG E N 1
ATOM 6532 C CA . ARG E 1 105 ? 22.535 11.437 -32.373 1.00 40.17 189 ARG E CA 1
ATOM 6533 C C . ARG E 1 105 ? 22.415 12.822 -31.779 1.00 40.72 189 ARG E C 1
ATOM 6534 O O . ARG E 1 105 ? 22.866 13.080 -30.699 1.00 41.23 189 ARG E O 1
ATOM 6542 N N . GLU E 1 106 ? 21.815 13.739 -32.502 1.00 41.86 190 GLU E N 1
ATOM 6543 C CA . GLU E 1 106 ? 21.903 15.150 -32.123 1.00 42.62 190 GLU E CA 1
ATOM 6544 C C . GLU E 1 106 ? 21.004 15.532 -30.930 1.00 41.19 190 GLU E C 1
ATOM 6545 O O . GLU E 1 106 ? 21.117 16.627 -30.429 1.00 41.31 190 GLU E O 1
ATOM 6551 N N . SER E 1 107 ? 20.137 14.628 -30.501 1.00 39.65 191 SER E N 1
ATOM 6552 C CA . SER E 1 107 ? 19.355 14.768 -29.270 1.00 39.36 191 SER E CA 1
ATOM 6553 C C . SER E 1 107 ? 20.062 14.104 -28.034 1.00 38.94 191 SER E C 1
ATOM 6554 O O . SER E 1 107 ? 19.514 14.067 -26.942 1.00 39.17 191 SER E O 1
ATOM 6557 N N . CYS E 1 108 ? 21.230 13.510 -28.257 1.00 37.83 192 CYS E N 1
ATOM 6558 C CA . CYS E 1 108 ? 22.057 12.865 -27.236 1.00 36.96 192 CYS E CA 1
ATOM 6559 C C . CYS E 1 108 ? 22.930 13.932 -26.636 1.00 36.05 192 CYS E C 1
ATOM 6560 O O . CYS E 1 108 ? 23.221 14.915 -27.283 1.00 37.18 192 CYS E O 1
ATOM 6563 N N . VAL E 1 109 ? 23.406 13.759 -25.427 1.00 35.20 193 VAL E N 1
ATOM 6564 C CA . VAL E 1 109 ? 24.422 14.715 -25.001 1.00 34.80 193 VAL E CA 1
ATOM 6565 C C . VAL E 1 109 ? 25.768 14.074 -25.185 1.00 32.97 193 VAL E C 1
ATOM 6566 O O . VAL E 1 109 ? 25.892 12.875 -25.051 1.00 31.95 193 VAL E O 1
ATOM 6570 N N . PHE E 1 110 ? 26.766 14.876 -25.532 1.00 31.75 194 PHE E N 1
ATOM 6571 C CA . PHE E 1 110 ? 28.100 14.375 -25.786 1.00 30.98 194 PHE E CA 1
ATOM 6572 C C . PHE E 1 110 ? 28.843 14.411 -24.459 1.00 32.09 194 PHE E C 1
ATOM 6573 O O . PHE E 1 110 ? 28.974 15.476 -23.849 1.00 32.29 194 PHE E O 1
ATOM 6581 N N . HIS E 1 111 ? 29.290 13.247 -24.005 1.00 32.58 195 HIS E N 1
ATOM 6582 C CA . HIS E 1 111 ? 29.937 13.081 -22.725 1.00 33.67 195 HIS E CA 1
ATOM 6583 C C . HIS E 1 111 ? 31.361 12.475 -22.908 1.00 35.16 195 HIS E C 1
ATOM 6584 O O . HIS E 1 111 ? 31.535 11.268 -22.868 1.00 35.81 195 HIS E O 1
ATOM 6591 N N . GLN E 1 112 ? 32.379 13.309 -23.099 1.00 36.69 196 GLN E N 1
ATOM 6592 C CA . GLN E 1 112 ? 33.731 12.865 -23.533 1.00 38.53 196 GLN E CA 1
ATOM 6593 C C . GLN E 1 112 ? 33.804 11.666 -24.471 1.00 39.27 196 GLN E C 1
ATOM 6594 O O . GLN E 1 112 ? 34.242 10.598 -24.041 1.00 39.93 196 GLN E O 1
ATOM 6600 N N . GLY E 1 113 ? 33.411 11.813 -25.721 1.00 39.82 197 GLY E N 1
ATOM 6601 C CA . GLY E 1 113 ? 33.592 10.713 -26.689 1.00 41.30 197 GLY E CA 1
ATOM 6602 C C . GLY E 1 113 ? 32.339 9.886 -26.882 1.00 42.04 197 GLY E C 1
ATOM 6603 O O . GLY E 1 113 ? 32.130 9.317 -27.940 1.00 42.87 197 GLY E O 1
ATOM 6604 N N . CYS E 1 114 ? 31.464 9.968 -25.890 1.00 42.06 198 CYS E N 1
ATOM 6605 C CA . CYS E 1 114 ? 30.400 9.048 -25.585 1.00 42.64 198 CYS E CA 1
ATOM 6606 C C . CYS E 1 114 ? 28.999 9.671 -25.691 1.00 41.12 198 CYS E C 1
ATOM 6607 O O . CYS E 1 114 ? 28.779 10.798 -25.254 1.00 41.35 198 CYS E O 1
ATOM 6610 N N . TYR E 1 115 ? 28.025 8.960 -26.230 1.00 39.51 199 TYR E N 1
ATOM 6611 C CA . TYR E 1 115 ? 26.749 9.618 -26.468 1.00 37.80 199 TYR E CA 1
ATOM 6612 C C . TYR E 1 115 ? 25.755 9.190 -25.405 1.00 37.48 199 TYR E C 1
ATOM 6613 O O . TYR E 1 115 ? 25.434 8.009 -25.284 1.00 37.71 199 TYR E O 1
ATOM 6622 N N . VAL E 1 116 ? 25.276 10.144 -24.620 1.00 36.15 200 VAL E N 1
ATOM 6623 C CA . VAL E 1 116 ? 24.342 9.816 -23.569 1.00 35.65 200 VAL E CA 1
ATOM 6624 C C . VAL E 1 116 ? 22.921 10.280 -23.835 1.00 36.30 200 VAL E C 1
ATOM 6625 O O . VAL E 1 116 ? 22.685 11.352 -24.394 1.00 35.84 200 VAL E O 1
ATOM 6629 N N . LYS E 1 117 ? 21.982 9.441 -23.401 1.00 37.54 201 LYS E N 1
ATOM 6630 C CA . LYS E 1 117 ? 20.539 9.676 -23.517 1.00 37.30 201 LYS E CA 1
ATOM 6631 C C . LYS E 1 117 ? 20.072 10.213 -22.185 1.00 36.84 201 LYS E C 1
ATOM 6632 O O . LYS E 1 117 ? 19.961 9.495 -21.208 1.00 36.90 201 LYS E O 1
ATOM 6638 N N . ASP E 1 118 ? 19.886 11.521 -22.161 1.00 36.93 202 ASP E N 1
ATOM 6639 C CA . ASP E 1 118 ? 19.591 12.282 -20.961 1.00 36.85 202 ASP E CA 1
ATOM 6640 C C . ASP E 1 118 ? 18.060 12.323 -20.918 1.00 36.06 202 ASP E C 1
ATOM 6641 O O . ASP E 1 118 ? 17.397 13.140 -21.575 1.00 35.18 202 ASP E O 1
ATOM 6646 N N . LEU E 1 119 ? 17.521 11.399 -20.143 1.00 36.10 203 LEU E N 1
ATOM 6647 C CA . LEU E 1 119 ? 16.089 11.203 -19.986 1.00 36.43 203 LEU E CA 1
ATOM 6648 C C . LEU E 1 119 ? 15.349 12.439 -19.523 1.00 37.84 203 LEU E C 1
ATOM 6649 O O . LEU E 1 119 ? 14.154 12.569 -19.776 1.00 39.13 203 LEU E O 1
ATOM 6654 N N . SER E 1 120 ? 16.063 13.359 -18.881 1.00 38.48 204 SER E N 1
ATOM 6655 C CA . SER E 1 120 ? 15.457 14.463 -18.216 1.00 38.43 204 SER E CA 1
ATOM 6656 C C . SER E 1 120 ? 15.157 15.475 -19.230 1.00 38.81 204 SER E C 1
ATOM 6657 O O . SER E 1 120 ? 14.505 16.440 -18.899 1.00 40.53 204 SER E O 1
ATOM 6660 N N . ARG E 1 121 ? 15.661 15.304 -20.447 1.00 38.84 205 ARG E N 1
ATOM 6661 C CA . ARG E 1 121 ? 15.344 16.225 -21.577 1.00 38.91 205 ARG E CA 1
ATOM 6662 C C . ARG E 1 121 ? 14.129 15.764 -22.350 1.00 38.80 205 ARG E C 1
ATOM 6663 O O . ARG E 1 121 ? 13.637 16.453 -23.201 1.00 37.89 205 ARG E O 1
ATOM 6671 N N . LEU E 1 122 ? 13.650 14.571 -22.069 1.00 40.28 206 LEU E N 1
ATOM 6672 C CA . LEU E 1 122 ? 12.456 14.087 -22.763 1.00 43.45 206 LEU E CA 1
ATOM 6673 C C . LEU E 1 122 ? 11.206 14.990 -22.595 1.00 45.03 206 LEU E C 1
ATOM 6674 O O . LEU E 1 122 ? 10.584 15.361 -23.571 1.00 45.92 206 LEU E O 1
ATOM 6679 N N . GLY E 1 123 ? 10.850 15.341 -21.365 1.00 46.64 207 GLY E N 1
ATOM 6680 C CA . GLY E 1 123 ? 9.615 16.086 -21.147 1.00 48.56 207 GLY E CA 1
ATOM 6681 C C . GLY E 1 123 ? 8.547 15.166 -20.610 1.00 50.25 207 GLY E C 1
ATOM 6682 O O . GLY E 1 123 ? 7.361 15.395 -20.821 1.00 51.49 207 GLY E O 1
ATOM 6683 N N . ARG E 1 124 ? 8.988 14.102 -19.959 1.00 50.86 208 ARG E N 1
ATOM 6684 C CA . ARG E 1 124 ? 8.132 13.152 -19.324 1.00 52.00 208 ARG E CA 1
ATOM 6685 C C . ARG E 1 124 ? 8.496 13.246 -17.837 1.00 52.82 208 ARG E C 1
ATOM 6686 O O . ARG E 1 124 ? 9.140 14.195 -17.411 1.00 53.17 208 ARG E O 1
ATOM 6694 N N . ASP E 1 125 ? 8.087 12.274 -17.047 1.00 53.09 209 ASP E N 1
ATOM 6695 C CA . ASP E 1 125 ? 8.339 12.305 -15.630 1.00 54.38 209 ASP E CA 1
ATOM 6696 C C . ASP E 1 125 ? 9.148 11.059 -15.411 1.00 54.51 209 ASP E C 1
ATOM 6697 O O . ASP E 1 125 ? 8.715 9.932 -15.739 1.00 54.37 209 ASP E O 1
ATOM 6702 N N . LEU E 1 126 ? 10.342 11.255 -14.872 1.00 54.92 210 LEU E N 1
ATOM 6703 C CA . LEU E 1 126 ? 11.270 10.142 -14.775 1.00 55.68 210 LEU E CA 1
ATOM 6704 C C . LEU E 1 126 ? 10.749 9.060 -13.853 1.00 55.84 210 LEU E C 1
ATOM 6705 O O . LEU E 1 126 ? 11.320 7.963 -13.825 1.00 55.30 210 LEU E O 1
ATOM 6710 N N . ARG E 1 127 ? 9.660 9.363 -13.127 1.00 56.36 211 ARG E N 1
ATOM 6711 C CA . ARG E 1 127 ? 9.000 8.361 -12.272 1.00 57.21 211 ARG E CA 1
ATOM 6712 C C . ARG E 1 127 ? 8.247 7.343 -13.123 1.00 56.30 211 ARG E C 1
ATOM 6713 O O . ARG E 1 127 ? 8.056 6.208 -12.693 1.00 56.28 211 ARG E O 1
ATOM 6721 N N . LYS E 1 128 ? 7.842 7.773 -14.326 1.00 55.59 212 LYS E N 1
ATOM 6722 C CA . LYS E 1 128 ? 7.264 6.915 -15.379 1.00 55.75 212 LYS E CA 1
ATOM 6723 C C . LYS E 1 128 ? 8.070 6.949 -16.725 1.00 54.84 212 LYS E C 1
ATOM 6724 O O . LYS E 1 128 ? 7.484 7.194 -17.811 1.00 54.29 212 LYS E O 1
ATOM 6730 N N . THR E 1 129 ? 9.392 6.753 -16.652 1.00 52.29 213 THR E N 1
ATOM 6731 C CA . THR E 1 129 ? 10.150 6.506 -17.842 1.00 50.70 213 THR E CA 1
ATOM 6732 C C . THR E 1 129 ? 11.068 5.320 -17.749 1.00 49.37 213 THR E C 1
ATOM 6733 O O . THR E 1 129 ? 11.730 5.087 -16.731 1.00 49.55 213 THR E O 1
ATOM 6737 N N . LEU E 1 130 ? 11.096 4.541 -18.817 1.00 47.03 214 LEU E N 1
ATOM 6738 C CA . LEU E 1 130 ? 12.042 3.448 -18.859 1.00 45.63 214 LEU E CA 1
ATOM 6739 C C . LEU E 1 130 ? 12.946 3.537 -20.068 1.00 43.43 214 LEU E C 1
ATOM 6740 O O . LEU E 1 130 ? 12.549 4.046 -21.089 1.00 43.08 214 LEU E O 1
ATOM 6745 N N . ILE E 1 131 ? 14.148 3.005 -19.959 1.00 41.95 215 ILE E N 1
ATOM 6746 C CA . ILE E 1 131 ? 15.075 2.958 -21.100 1.00 40.14 215 ILE E CA 1
ATOM 6747 C C . ILE E 1 131 ? 15.482 1.541 -21.330 1.00 39.06 215 ILE E C 1
ATOM 6748 O O . ILE E 1 131 ? 15.951 0.880 -20.391 1.00 40.54 215 ILE E O 1
ATOM 6753 N N . LEU E 1 132 ? 15.270 1.031 -22.548 1.00 37.77 216 LEU E N 1
ATOM 6754 C CA . LEU E 1 132 ? 15.775 -0.303 -22.908 1.00 36.44 216 LEU E CA 1
ATOM 6755 C C . LEU E 1 132 ? 16.952 -0.115 -23.861 1.00 36.97 216 LEU E C 1
ATOM 6756 O O . LEU E 1 132 ? 16.832 0.606 -24.852 1.00 37.29 216 LEU E O 1
ATOM 6761 N N . ASP E 1 133 ? 18.114 -0.699 -23.525 1.00 37.21 217 ASP E N 1
ATOM 6762 C CA . ASP E 1 133 ? 19.394 -0.326 -24.194 1.00 36.33 217 ASP E CA 1
ATOM 6763 C C . ASP E 1 133 ? 20.399 -1.310 -23.760 1.00 35.27 217 ASP E C 1
ATOM 6764 O O . ASP E 1 133 ? 20.272 -1.848 -22.667 1.00 36.22 217 ASP E O 1
ATOM 6769 N N . ASN E 1 134 ? 21.374 -1.598 -24.613 1.00 34.45 218 ASN E N 1
ATOM 6770 C CA . ASN E 1 134 ? 22.373 -2.672 -24.338 1.00 33.41 218 ASN E CA 1
ATOM 6771 C C . ASN E 1 134 ? 23.684 -2.054 -23.879 1.00 33.48 218 ASN E C 1
ATOM 6772 O O . ASN E 1 134 ? 24.596 -2.782 -23.435 1.00 33.61 218 ASN E O 1
ATOM 6777 N N . SER E 1 135 ? 23.808 -0.735 -24.034 1.00 32.72 219 SER E N 1
ATOM 6778 C CA . SER E 1 135 ? 24.996 -0.033 -23.494 1.00 34.18 219 SER E CA 1
ATOM 6779 C C . SER E 1 135 ? 24.729 0.785 -22.237 1.00 32.90 219 SER E C 1
ATOM 6780 O O . SER E 1 135 ? 24.162 1.850 -22.302 1.00 32.31 219 SER E O 1
ATOM 6783 N N . PRO E 1 136 ? 25.239 0.333 -21.094 1.00 34.00 220 PRO E N 1
ATOM 6784 C CA . PRO E 1 136 ? 25.174 1.161 -19.853 1.00 33.61 220 PRO E CA 1
ATOM 6785 C C . PRO E 1 136 ? 25.652 2.593 -20.082 1.00 34.04 220 PRO E C 1
ATOM 6786 O O . PRO E 1 136 ? 25.108 3.485 -19.468 1.00 35.50 220 PRO E O 1
ATOM 6790 N N . ALA E 1 137 ? 26.605 2.850 -20.980 1.00 33.90 221 ALA E N 1
ATOM 6791 C CA . ALA E 1 137 ? 26.931 4.244 -21.306 1.00 33.96 221 ALA E CA 1
ATOM 6792 C C . ALA E 1 137 ? 25.776 5.082 -21.778 1.00 34.53 221 ALA E C 1
ATOM 6793 O O . ALA E 1 137 ? 25.761 6.273 -21.540 1.00 34.75 221 ALA E O 1
ATOM 6795 N N . SER E 1 138 ? 24.803 4.492 -22.449 1.00 34.25 222 SER E N 1
ATOM 6796 C CA . SER E 1 138 ? 23.685 5.279 -22.894 1.00 35.07 222 SER E CA 1
ATOM 6797 C C . SER E 1 138 ? 22.905 5.954 -21.789 1.00 35.19 222 SER E C 1
ATOM 6798 O O . SER E 1 138 ? 22.365 7.032 -22.009 1.00 35.67 222 SER E O 1
ATOM 6801 N N . TYR E 1 139 ? 22.890 5.370 -20.587 1.00 34.73 223 TYR E N 1
ATOM 6802 C CA . TYR E 1 139 ? 22.147 5.961 -19.508 1.00 34.19 223 TYR E CA 1
ATOM 6803 C C . TYR E 1 139 ? 22.947 6.303 -18.233 1.00 35.28 223 TYR E C 1
ATOM 6804 O O . TYR E 1 139 ? 22.511 5.984 -17.119 1.00 35.50 223 TYR E O 1
ATOM 6813 N N . ILE E 1 140 ? 24.094 6.965 -18.398 1.00 35.18 224 ILE E N 1
ATOM 6814 C CA . ILE E 1 140 ? 24.969 7.330 -17.312 1.00 35.25 224 ILE E CA 1
ATOM 6815 C C . ILE E 1 140 ? 24.278 8.232 -16.305 1.00 35.56 224 ILE E C 1
ATOM 6816 O O . ILE E 1 140 ? 24.623 8.206 -15.132 1.00 36.75 224 ILE E O 1
ATOM 6821 N N . PHE E 1 141 ? 23.330 9.045 -16.758 1.00 35.86 225 PHE E N 1
ATOM 6822 C CA . PHE E 1 141 ? 22.642 9.986 -15.905 1.00 35.21 225 PHE E CA 1
ATOM 6823 C C . PHE E 1 141 ? 21.496 9.358 -15.241 1.00 35.40 225 PHE E C 1
ATOM 6824 O O . PHE E 1 141 ? 21.094 9.821 -14.207 1.00 37.00 225 PHE E O 1
ATOM 6832 N N . HIS E 1 142 ? 20.977 8.274 -15.795 1.00 35.92 226 HIS E N 1
ATOM 6833 C CA . HIS E 1 142 ? 19.782 7.612 -15.262 1.00 35.62 226 HIS E CA 1
ATOM 6834 C C . HIS E 1 142 ? 19.856 6.095 -15.217 1.00 37.12 226 HIS E C 1
ATOM 6835 O O . HIS E 1 142 ? 19.026 5.448 -15.820 1.00 37.26 226 HIS E O 1
ATOM 6842 N N . PRO E 1 143 ? 20.838 5.515 -14.495 1.00 38.25 227 PRO E N 1
ATOM 6843 C CA . PRO E 1 143 ? 20.916 4.056 -14.566 1.00 39.84 227 PRO E CA 1
ATOM 6844 C C . PRO E 1 143 ? 19.764 3.387 -13.812 1.00 42.67 227 PRO E C 1
ATOM 6845 O O . PRO E 1 143 ? 19.590 2.160 -13.903 1.00 43.35 227 PRO E O 1
ATOM 6849 N N . GLU E 1 144 ? 19.010 4.163 -13.039 1.00 44.65 228 GLU E N 1
ATOM 6850 C CA . GLU E 1 144 ? 17.943 3.571 -12.227 1.00 47.09 228 GLU E CA 1
ATOM 6851 C C . GLU E 1 144 ? 16.598 3.520 -12.987 1.00 46.35 228 GLU E C 1
ATOM 6852 O O . GLU E 1 144 ? 15.569 3.054 -12.454 1.00 46.92 228 GLU E O 1
ATOM 6858 N N . ASN E 1 145 ? 16.630 3.998 -14.231 1.00 45.09 229 ASN E N 1
ATOM 6859 C CA . ASN E 1 145 ? 15.508 3.971 -15.106 1.00 43.35 229 ASN E CA 1
ATOM 6860 C C . ASN E 1 145 ? 15.652 2.907 -16.169 1.00 43.18 229 ASN E C 1
ATOM 6861 O O . ASN E 1 145 ? 14.891 2.904 -17.143 1.00 43.66 229 ASN E O 1
ATOM 6866 N N . ALA E 1 146 ? 16.607 2.011 -15.994 1.00 42.14 230 ALA E N 1
ATOM 6867 C CA . ALA E 1 146 ? 17.059 1.177 -17.077 1.00 42.93 230 ALA E CA 1
ATOM 6868 C C . ALA E 1 146 ? 16.698 -0.269 -16.917 1.00 44.08 230 ALA E C 1
ATOM 6869 O O . ALA E 1 146 ? 16.821 -0.834 -15.834 1.00 44.21 230 ALA E O 1
ATOM 6871 N N . VAL E 1 147 ? 16.334 -0.900 -18.028 1.00 45.05 231 VAL E N 1
ATOM 6872 C CA . VAL E 1 147 ? 16.137 -2.325 -18.036 1.00 45.60 231 VAL E CA 1
ATOM 6873 C C . VAL E 1 147 ? 17.230 -2.823 -18.947 1.00 45.51 231 VAL E C 1
ATOM 6874 O O . VAL E 1 147 ? 17.106 -2.709 -20.143 1.00 46.77 231 VAL E O 1
ATOM 6878 N N . PRO E 1 148 ? 18.332 -3.329 -18.406 1.00 45.31 232 PRO E N 1
ATOM 6879 C CA . PRO E 1 148 ? 19.393 -3.767 -19.306 1.00 44.84 232 PRO E CA 1
ATOM 6880 C C . PRO E 1 148 ? 18.966 -4.870 -20.225 1.00 44.13 232 PRO E C 1
ATOM 6881 O O . PRO E 1 148 ? 18.053 -5.601 -19.886 1.00 44.32 232 PRO E O 1
ATOM 6885 N N . VAL E 1 149 ? 19.633 -4.974 -21.374 1.00 43.03 233 VAL E N 1
ATOM 6886 C CA . VAL E 1 149 ? 19.442 -6.072 -22.329 1.00 41.64 233 VAL E CA 1
ATOM 6887 C C . VAL E 1 149 ? 20.781 -6.359 -22.941 1.00 41.56 233 VAL E C 1
ATOM 6888 O O . VAL E 1 149 ? 21.469 -5.474 -23.377 1.00 42.32 233 VAL E O 1
ATOM 6892 N N . GLN E 1 150 ? 21.153 -7.614 -22.943 1.00 41.87 234 GLN E N 1
ATOM 6893 C CA . GLN E 1 150 ? 22.308 -8.119 -23.621 1.00 42.00 234 GLN E CA 1
ATOM 6894 C C . GLN E 1 150 ? 22.340 -7.638 -25.042 1.00 41.81 234 GLN E C 1
ATOM 6895 O O . GLN E 1 150 ? 21.285 -7.554 -25.738 1.00 42.54 234 GLN E O 1
ATOM 6901 N N . SER E 1 151 ? 23.555 -7.350 -25.488 1.00 40.61 235 SER E N 1
ATOM 6902 C CA . SER E 1 151 ? 23.813 -6.960 -26.862 1.00 39.44 235 SER E CA 1
ATOM 6903 C C . SER E 1 151 ? 23.386 -8.061 -27.876 1.00 38.45 235 SER E C 1
ATOM 6904 O O . SER E 1 151 ? 23.613 -9.212 -27.628 1.00 37.38 235 SER E O 1
ATOM 6907 N N . TRP E 1 152 ? 22.731 -7.724 -28.984 1.00 37.76 236 TRP E N 1
ATOM 6908 C CA . TRP E 1 152 ? 22.447 -8.770 -29.984 1.00 38.33 236 TRP E CA 1
ATOM 6909 C C . TRP E 1 152 ? 23.185 -8.538 -31.325 1.00 39.70 236 TRP E C 1
ATOM 6910 O O . TRP E 1 152 ? 23.221 -7.408 -31.844 1.00 39.63 236 TRP E O 1
ATOM 6921 N N . PHE E 1 153 ? 23.753 -9.600 -31.894 1.00 41.62 237 PHE E N 1
ATOM 6922 C CA . PHE E 1 153 ? 24.411 -9.489 -33.226 1.00 43.35 237 PHE E CA 1
ATOM 6923 C C . PHE E 1 153 ? 23.865 -10.433 -34.308 1.00 44.26 237 PHE E C 1
ATOM 6924 O O . PHE E 1 153 ? 23.417 -9.981 -35.359 1.00 45.88 237 PHE E O 1
ATOM 6932 N N . ASP E 1 154 ? 23.873 -11.723 -34.045 1.00 44.96 238 ASP E N 1
ATOM 6933 C CA . ASP E 1 154 ? 23.569 -12.710 -35.075 1.00 46.18 238 ASP E CA 1
ATOM 6934 C C . ASP E 1 154 ? 22.996 -14.037 -34.474 1.00 46.77 238 ASP E C 1
ATOM 6935 O O . ASP E 1 154 ? 22.647 -14.939 -35.203 1.00 46.31 238 ASP E O 1
ATOM 6940 N N . ASP E 1 155 ? 22.891 -14.147 -33.155 1.00 47.71 239 ASP E N 1
ATOM 6941 C CA . ASP E 1 155 ? 22.564 -15.438 -32.562 1.00 49.54 239 ASP E CA 1
ATOM 6942 C C . ASP E 1 155 ? 21.085 -15.739 -32.646 1.00 50.18 239 ASP E C 1
ATOM 6943 O O . ASP E 1 155 ? 20.300 -15.178 -31.905 1.00 50.83 239 ASP E O 1
ATOM 6948 N N . MET E 1 156 ? 20.700 -16.633 -33.545 1.00 50.64 240 MET E N 1
ATOM 6949 C CA . MET E 1 156 ? 19.297 -16.802 -33.808 1.00 51.20 240 MET E CA 1
ATOM 6950 C C . MET E 1 156 ? 18.592 -17.659 -32.756 1.00 51.30 240 MET E C 1
ATOM 6951 O O . MET E 1 156 ? 17.444 -17.994 -32.932 1.00 51.33 240 MET E O 1
ATOM 6956 N N . ALA E 1 157 ? 19.275 -17.988 -31.661 1.00 51.61 241 ALA E N 1
ATOM 6957 C CA . ALA E 1 157 ? 18.669 -18.680 -30.524 1.00 52.01 241 ALA E CA 1
ATOM 6958 C C . ALA E 1 157 ? 18.340 -17.670 -29.447 1.00 52.67 241 ALA E C 1
ATOM 6959 O O . ALA E 1 157 ? 17.831 -18.002 -28.388 1.00 53.85 241 ALA E O 1
ATOM 6961 N N . ASP E 1 158 ? 18.652 -16.420 -29.688 1.00 53.33 242 ASP E N 1
ATOM 6962 C CA . ASP E 1 158 ? 18.368 -15.404 -28.695 1.00 54.05 242 ASP E CA 1
ATOM 6963 C C . ASP E 1 158 ? 16.879 -15.384 -28.413 1.00 55.48 242 ASP E C 1
ATOM 6964 O O . ASP E 1 158 ? 16.060 -15.400 -29.341 1.00 56.03 242 ASP E O 1
ATOM 6969 N N . THR E 1 159 ? 16.525 -15.351 -27.134 1.00 56.90 243 THR E N 1
ATOM 6970 C CA . THR E 1 159 ? 15.127 -15.217 -26.772 1.00 58.14 243 THR E CA 1
ATOM 6971 C C . THR E 1 159 ? 14.895 -13.966 -25.935 1.00 58.17 243 THR E C 1
ATOM 6972 O O . THR E 1 159 ? 13.764 -13.750 -25.495 1.00 58.66 243 THR E O 1
ATOM 6976 N N . GLU E 1 160 ? 15.938 -13.141 -25.735 1.00 57.90 244 GLU E N 1
ATOM 6977 C CA . GLU E 1 160 ? 15.918 -12.090 -24.681 1.00 57.34 244 GLU E CA 1
ATOM 6978 C C . GLU E 1 160 ? 14.721 -11.199 -24.752 1.00 56.62 244 GLU E C 1
ATOM 6979 O O . GLU E 1 160 ? 14.130 -10.915 -23.729 1.00 57.26 244 GLU E O 1
ATOM 6985 N N . LEU E 1 161 ? 14.344 -10.786 -25.953 1.00 56.29 245 LEU E N 1
ATOM 6986 C CA . LEU E 1 161 ? 13.252 -9.855 -26.122 1.00 56.40 245 LEU E CA 1
ATOM 6987 C C . LEU E 1 161 ? 11.934 -10.505 -25.771 1.00 57.28 245 LEU E C 1
ATOM 6988 O O . LEU E 1 161 ? 10.993 -9.821 -25.355 1.00 56.87 245 LEU E O 1
ATOM 6993 N N . LEU E 1 162 ? 11.856 -11.821 -25.963 1.00 58.38 246 LEU E N 1
ATOM 6994 C CA . LEU E 1 162 ? 10.642 -12.560 -25.598 1.00 59.74 246 LEU E CA 1
ATOM 6995 C C . LEU E 1 162 ? 10.503 -12.708 -24.069 1.00 60.15 246 LEU E C 1
ATOM 6996 O O . LEU E 1 162 ? 9.429 -12.425 -23.517 1.00 60.39 246 LEU E O 1
ATOM 7001 N N . ASN E 1 163 ? 11.577 -13.107 -23.396 1.00 60.72 247 ASN E N 1
ATOM 7002 C CA . ASN E 1 163 ? 11.610 -13.087 -21.933 1.00 62.35 247 ASN E CA 1
ATOM 7003 C C . ASN E 1 163 ? 11.271 -11.705 -21.345 1.00 62.89 247 ASN E C 1
ATOM 7004 O O . ASN E 1 163 ? 10.966 -11.574 -20.167 1.00 63.32 247 ASN E O 1
ATOM 7009 N N . LEU E 1 164 ? 11.293 -10.667 -22.163 1.00 63.40 248 LEU E N 1
ATOM 7010 C CA . LEU E 1 164 ? 11.115 -9.338 -21.612 1.00 63.83 248 LEU E CA 1
ATOM 7011 C C . LEU E 1 164 ? 9.677 -8.865 -21.626 1.00 64.13 248 LEU E C 1
ATOM 7012 O O . LEU E 1 164 ? 9.324 -7.945 -20.887 1.00 64.88 248 LEU E O 1
ATOM 7017 N N . ILE E 1 165 ? 8.839 -9.455 -22.467 1.00 64.27 249 ILE E N 1
ATOM 7018 C CA . ILE E 1 165 ? 7.470 -8.921 -22.609 1.00 64.15 249 ILE E CA 1
ATOM 7019 C C . ILE E 1 165 ? 6.696 -8.970 -21.285 1.00 63.88 249 ILE E C 1
ATOM 7020 O O . ILE E 1 165 ? 6.025 -7.993 -20.930 1.00 62.84 249 ILE E O 1
ATOM 7025 N N . PRO E 1 166 ? 6.786 -10.102 -20.554 1.00 63.94 250 PRO E N 1
ATOM 7026 C CA . PRO E 1 166 ? 6.020 -10.137 -19.331 1.00 64.66 250 PRO E CA 1
ATOM 7027 C C . PRO E 1 166 ? 6.584 -9.203 -18.279 1.00 65.07 250 PRO E C 1
ATOM 7028 O O . PRO E 1 166 ? 5.849 -8.774 -17.383 1.00 65.20 250 PRO E O 1
ATOM 7032 N N . ILE E 1 167 ? 7.874 -8.898 -18.395 1.00 65.53 251 ILE E N 1
ATOM 7033 C CA . ILE E 1 167 ? 8.544 -8.021 -17.442 1.00 65.52 251 ILE E CA 1
ATOM 7034 C C . ILE E 1 167 ? 8.003 -6.624 -17.591 1.00 65.41 251 ILE E C 1
ATOM 7035 O O . ILE E 1 167 ? 7.605 -6.005 -16.609 1.00 66.16 251 ILE E O 1
ATOM 7040 N N . PHE E 1 168 ? 7.928 -6.118 -18.807 1.00 65.14 252 PHE E N 1
ATOM 7041 C CA . PHE E 1 168 ? 7.276 -4.839 -18.937 1.00 65.22 252 PHE E CA 1
ATOM 7042 C C . PHE E 1 168 ? 5.799 -4.986 -18.642 1.00 65.57 252 PHE E C 1
ATOM 7043 O O . PHE E 1 168 ? 5.157 -4.032 -18.206 1.00 65.76 252 PHE E O 1
ATOM 7051 N N . GLU E 1 169 ? 5.249 -6.174 -18.890 1.00 66.69 253 GLU E N 1
ATOM 7052 C CA . GLU E 1 169 ? 3.815 -6.378 -18.641 1.00 67.36 253 GLU E CA 1
ATOM 7053 C C . GLU E 1 169 ? 3.577 -6.097 -17.161 1.00 67.58 253 GLU E C 1
ATOM 7054 O O . GLU E 1 169 ? 2.741 -5.267 -16.815 1.00 67.13 253 GLU E O 1
ATOM 7060 N N . GLU E 1 170 ? 4.376 -6.729 -16.308 1.00 68.18 254 GLU E N 1
ATOM 7061 C CA . GLU E 1 170 ? 4.338 -6.456 -14.884 1.00 69.61 254 GLU E CA 1
ATOM 7062 C C . GLU E 1 170 ? 4.460 -4.953 -14.561 1.00 69.10 254 GLU E C 1
ATOM 7063 O O . GLU E 1 170 ? 3.770 -4.474 -13.659 1.00 69.42 254 GLU E O 1
ATOM 7069 N N . LEU E 1 171 ? 5.276 -4.202 -15.308 1.00 68.53 255 LEU E N 1
ATOM 7070 C CA . LEU E 1 171 ? 5.472 -2.768 -14.994 1.00 68.09 255 LEU E CA 1
ATOM 7071 C C . LEU E 1 171 ? 4.534 -1.823 -15.714 1.00 68.20 255 LEU E C 1
ATOM 7072 O O . LEU E 1 171 ? 4.443 -0.665 -15.332 1.00 68.51 255 LEU E O 1
ATOM 7077 N N . SER E 1 172 ? 3.873 -2.287 -16.766 1.00 68.21 256 SER E N 1
ATOM 7078 C CA . SER E 1 172 ? 2.995 -1.439 -17.565 1.00 68.90 256 SER E CA 1
ATOM 7079 C C . SER E 1 172 ? 2.158 -0.440 -16.753 1.00 69.76 256 SER E C 1
ATOM 7080 O O . SER E 1 172 ? 2.000 0.742 -17.136 1.00 68.82 256 SER E O 1
ATOM 7083 N N . GLY E 1 173 ? 1.612 -0.923 -15.635 1.00 70.67 257 GLY E N 1
ATOM 7084 C CA . GLY E 1 173 ? 0.699 -0.103 -14.833 1.00 72.23 257 GLY E CA 1
ATOM 7085 C C . GLY E 1 173 ? 1.218 0.296 -13.467 1.00 72.95 257 GLY E C 1
ATOM 7086 O O . GLY E 1 173 ? 0.443 0.390 -12.505 1.00 73.20 257 GLY E O 1
ATOM 7087 N N . ALA E 1 174 ? 2.530 0.505 -13.374 1.00 73.39 258 ALA E N 1
ATOM 7088 C CA . ALA E 1 174 ? 3.135 1.072 -12.178 1.00 73.53 258 ALA E CA 1
ATOM 7089 C C . ALA E 1 174 ? 3.164 2.597 -12.360 1.00 73.84 258 ALA E C 1
ATOM 7090 O O . ALA E 1 174 ? 3.073 3.099 -13.491 1.00 73.82 258 ALA E O 1
ATOM 7092 N N . GLU E 1 175 ? 3.215 3.330 -11.247 1.00 73.88 259 GLU E N 1
ATOM 7093 C CA . GLU E 1 175 ? 3.212 4.796 -11.299 1.00 74.03 259 GLU E CA 1
ATOM 7094 C C . GLU E 1 175 ? 4.498 5.350 -10.679 1.00 72.27 259 GLU E C 1
ATOM 7095 O O . GLU E 1 175 ? 4.756 6.558 -10.729 1.00 71.92 259 GLU E O 1
ATOM 7101 N N . ASP E 1 176 ? 5.290 4.436 -10.102 1.00 70.80 260 ASP E N 1
ATOM 7102 C CA . ASP E 1 176 ? 6.669 4.682 -9.674 1.00 69.11 260 ASP E CA 1
ATOM 7103 C C . ASP E 1 176 ? 7.531 3.501 -10.071 1.00 67.82 260 ASP E C 1
ATOM 7104 O O . ASP E 1 176 ? 7.710 2.534 -9.283 1.00 66.99 260 ASP E O 1
ATOM 7109 N N . VAL E 1 177 ? 8.080 3.603 -11.287 1.00 65.97 261 VAL E N 1
ATOM 7110 C CA . VAL E 1 177 ? 8.949 2.560 -11.856 1.00 64.39 261 VAL E CA 1
ATOM 7111 C C . VAL E 1 177 ? 10.145 2.256 -10.952 1.00 64.25 261 VAL E C 1
ATOM 7112 O O . VAL E 1 177 ? 10.653 1.131 -10.952 1.00 64.25 261 VAL E O 1
ATOM 7116 N N . TYR E 1 178 ? 10.568 3.232 -10.152 1.00 63.93 262 TYR E N 1
ATOM 7117 C CA . TYR E 1 178 ? 11.671 2.984 -9.221 1.00 64.22 262 TYR E CA 1
ATOM 7118 C C . TYR E 1 178 ? 11.399 1.871 -8.230 1.00 65.44 262 TYR E C 1
ATOM 7119 O O . TYR E 1 178 ? 12.272 1.076 -7.953 1.00 65.24 262 TYR E O 1
ATOM 7128 N N . THR E 1 179 ? 10.172 1.766 -7.744 1.00 68.49 263 THR E N 1
ATOM 7129 C CA . THR E 1 179 ? 9.858 0.727 -6.743 1.00 70.96 263 THR E CA 1
ATOM 7130 C C . THR E 1 179 ? 9.829 -0.662 -7.365 1.00 71.96 263 THR E C 1
ATOM 7131 O O . THR E 1 179 ? 10.588 -1.558 -6.947 1.00 72.14 263 THR E O 1
ATOM 7135 N N . SER E 1 180 ? 8.969 -0.816 -8.379 1.00 73.07 264 SER E N 1
ATOM 7136 C CA . SER E 1 180 ? 8.824 -2.060 -9.139 1.00 73.64 264 SER E CA 1
ATOM 7137 C C . SER E 1 180 ? 10.161 -2.657 -9.531 1.00 74.68 264 SER E C 1
ATOM 7138 O O . SER E 1 180 ? 10.292 -3.880 -9.615 1.00 75.54 264 SER E O 1
ATOM 7141 N N . LEU E 1 181 ? 11.153 -1.808 -9.777 1.00 75.06 265 LEU E N 1
ATOM 7142 C CA . LEU E 1 181 ? 12.447 -2.291 -10.206 1.00 76.28 265 LEU E CA 1
ATOM 7143 C C . LEU E 1 181 ? 13.274 -2.765 -9.032 1.00 77.53 265 LEU E C 1
ATOM 7144 O O . LEU E 1 181 ? 14.173 -3.607 -9.169 1.00 77.36 265 LEU E O 1
ATOM 7149 N N . GLY E 1 182 ? 12.960 -2.213 -7.864 1.00 79.11 266 GLY E N 1
ATOM 7150 C CA . GLY E 1 182 ? 13.544 -2.680 -6.614 1.00 80.26 266 GLY E CA 1
ATOM 7151 C C . GLY E 1 182 ? 12.989 -4.062 -6.393 1.00 81.09 266 GLY E C 1
ATOM 7152 O O . GLY E 1 182 ? 13.746 -4.982 -6.074 1.00 81.16 266 GLY E O 1
ATOM 7153 N N . GLN E 1 183 ? 11.671 -4.195 -6.599 1.00 81.63 267 GLN E N 1
ATOM 7154 C CA . GLN E 1 183 ? 10.963 -5.467 -6.432 1.00 82.95 267 GLN E CA 1
ATOM 7155 C C . GLN E 1 183 ? 10.911 -6.297 -7.736 1.00 82.63 267 GLN E C 1
ATOM 7156 O O . GLN E 1 183 ? 11.945 -6.820 -8.217 1.00 82.44 267 GLN E O 1
ATOM 7162 N N . CYS F 1 5 ? 49.899 -6.559 11.383 1.00 43.40 89 CYS F N 1
ATOM 7163 C CA . CYS F 1 5 ? 48.595 -7.276 11.629 1.00 44.39 89 CYS F CA 1
ATOM 7164 C C . CYS F 1 5 ? 47.471 -6.793 10.744 1.00 41.81 89 CYS F C 1
ATOM 7165 O O . CYS F 1 5 ? 47.039 -5.670 10.821 1.00 42.08 89 CYS F O 1
ATOM 7168 N N . LEU F 1 6 ? 46.988 -7.650 9.885 1.00 40.98 90 LEU F N 1
ATOM 7169 C CA . LEU F 1 6 ? 45.830 -7.303 9.111 1.00 40.10 90 LEU F CA 1
ATOM 7170 C C . LEU F 1 6 ? 44.590 -7.173 10.024 1.00 39.59 90 LEU F C 1
ATOM 7171 O O . LEU F 1 6 ? 43.783 -6.282 9.819 1.00 39.19 90 LEU F O 1
ATOM 7176 N N . LEU F 1 7 ? 44.485 -7.995 11.069 1.00 38.42 91 LEU F N 1
ATOM 7177 C CA . LEU F 1 7 ? 43.268 -8.028 11.887 1.00 38.25 91 LEU F CA 1
ATOM 7178 C C . LEU F 1 7 ? 43.463 -7.479 13.280 1.00 39.49 91 LEU F C 1
ATOM 7179 O O . LEU F 1 7 ? 44.550 -7.552 13.829 1.00 39.72 91 LEU F O 1
ATOM 7184 N N . PRO F 1 8 ? 42.407 -6.900 13.858 1.00 40.70 92 PRO F N 1
ATOM 7185 C CA . PRO F 1 8 ? 42.505 -6.481 15.242 1.00 42.18 92 PRO F CA 1
ATOM 7186 C C . PRO F 1 8 ? 42.532 -7.654 16.202 1.00 43.93 92 PRO F C 1
ATOM 7187 O O . PRO F 1 8 ? 42.360 -8.759 15.775 1.00 43.86 92 PRO F O 1
ATOM 7191 N N . GLU F 1 9 ? 42.776 -7.407 17.486 1.00 47.11 93 GLU F N 1
ATOM 7192 C CA . GLU F 1 9 ? 42.558 -8.423 18.534 1.00 50.83 93 GLU F CA 1
ATOM 7193 C C . GLU F 1 9 ? 41.163 -8.961 18.454 1.00 50.11 93 GLU F C 1
ATOM 7194 O O . GLU F 1 9 ? 40.164 -8.192 18.335 1.00 50.09 93 GLU F O 1
ATOM 7200 N N . VAL F 1 10 ? 41.134 -10.285 18.562 1.00 49.79 94 VAL F N 1
ATOM 7201 C CA . VAL F 1 10 ? 39.942 -11.115 18.608 1.00 49.38 94 VAL F CA 1
ATOM 7202 C C . VAL F 1 10 ? 39.013 -10.721 19.775 1.00 50.61 94 VAL F C 1
ATOM 7203 O O . VAL F 1 10 ? 39.442 -10.215 20.833 1.00 50.06 94 VAL F O 1
ATOM 7207 N N . THR F 1 11 ? 37.728 -10.944 19.569 1.00 52.45 95 THR F N 1
ATOM 7208 C CA . THR F 1 11 ? 36.739 -10.444 20.504 1.00 54.83 95 THR F CA 1
ATOM 7209 C C . THR F 1 11 ? 36.413 -11.592 21.420 1.00 56.70 95 THR F C 1
ATOM 7210 O O . THR F 1 11 ? 36.682 -12.752 21.046 1.00 56.68 95 THR F O 1
ATOM 7214 N N . GLU F 1 12 ? 35.854 -11.275 22.600 1.00 58.78 96 GLU F N 1
ATOM 7215 C CA . GLU F 1 12 ? 35.307 -12.292 23.536 1.00 61.75 96 GLU F CA 1
ATOM 7216 C C . GLU F 1 12 ? 34.624 -13.413 22.783 1.00 61.95 96 GLU F C 1
ATOM 7217 O O . GLU F 1 12 ? 34.963 -14.587 22.962 1.00 62.20 96 GLU F O 1
ATOM 7223 N N . GLU F 1 13 ? 33.677 -13.042 21.920 1.00 63.08 97 GLU F N 1
ATOM 7224 C CA . GLU F 1 13 ? 32.855 -14.031 21.236 1.00 64.99 97 GLU F CA 1
ATOM 7225 C C . GLU F 1 13 ? 33.722 -15.089 20.571 1.00 64.01 97 GLU F C 1
ATOM 7226 O O . GLU F 1 13 ? 33.394 -16.266 20.620 1.00 64.54 97 GLU F O 1
ATOM 7232 N N . ASP F 1 14 ? 34.852 -14.678 20.006 1.00 63.40 98 ASP F N 1
ATOM 7233 C CA . ASP F 1 14 ? 35.638 -15.568 19.163 1.00 62.74 98 ASP F CA 1
ATOM 7234 C C . ASP F 1 14 ? 36.926 -16.059 19.806 1.00 62.27 98 ASP F C 1
ATOM 7235 O O . ASP F 1 14 ? 37.703 -16.779 19.178 1.00 62.27 98 ASP F O 1
ATOM 7240 N N . GLN F 1 15 ? 37.121 -15.688 21.066 1.00 61.78 99 GLN F N 1
ATOM 7241 C CA . GLN F 1 15 ? 38.359 -15.924 21.806 1.00 62.05 99 GLN F CA 1
ATOM 7242 C C . GLN F 1 15 ? 38.962 -17.328 21.581 1.00 59.92 99 GLN F C 1
ATOM 7243 O O . GLN F 1 15 ? 40.134 -17.483 21.210 1.00 60.76 99 GLN F O 1
ATOM 7249 N N . GLY F 1 16 ? 38.194 -18.374 21.749 1.00 57.12 100 GLY F N 1
ATOM 7250 C CA . GLY F 1 16 ? 38.849 -19.643 21.535 1.00 54.86 100 GLY F CA 1
ATOM 7251 C C . GLY F 1 16 ? 39.007 -20.145 20.110 1.00 53.45 100 GLY F C 1
ATOM 7252 O O . GLY F 1 16 ? 39.645 -21.164 19.886 1.00 54.45 100 GLY F O 1
ATOM 7253 N N . ARG F 1 17 ? 38.413 -19.490 19.126 1.00 51.09 101 ARG F N 1
ATOM 7254 C CA . ARG F 1 17 ? 38.173 -20.219 17.925 1.00 48.56 101 ARG F CA 1
ATOM 7255 C C . ARG F 1 17 ? 39.297 -20.101 16.981 1.00 48.06 101 ARG F C 1
ATOM 7256 O O . ARG F 1 17 ? 40.061 -19.179 17.056 1.00 48.55 101 ARG F O 1
ATOM 7264 N N . ILE F 1 18 ? 39.372 -21.063 16.078 1.00 47.39 102 ILE F N 1
ATOM 7265 C CA . ILE F 1 18 ? 40.263 -21.072 14.947 1.00 45.97 102 ILE F CA 1
ATOM 7266 C C . ILE F 1 18 ? 39.738 -20.064 13.963 1.00 45.58 102 ILE F C 1
ATOM 7267 O O . ILE F 1 18 ? 38.541 -19.967 13.809 1.00 46.16 102 ILE F O 1
ATOM 7272 N N . CYS F 1 19 ? 40.635 -19.298 13.332 1.00 45.37 103 CYS F N 1
ATOM 7273 C CA . CYS F 1 19 ? 40.289 -18.276 12.334 1.00 43.99 103 CYS F CA 1
ATOM 7274 C C . CYS F 1 19 ? 40.300 -18.903 10.947 1.00 42.34 103 CYS F C 1
ATOM 7275 O O . CYS F 1 19 ? 41.234 -19.546 10.572 1.00 43.66 103 CYS F O 1
ATOM 7278 N N . VAL F 1 20 ? 39.256 -18.766 10.176 1.00 40.36 104 VAL F N 1
ATOM 7279 C CA . VAL F 1 20 ? 39.299 -19.352 8.870 1.00 38.11 104 VAL F CA 1
ATOM 7280 C C . VAL F 1 20 ? 39.143 -18.181 7.984 1.00 37.99 104 VAL F C 1
ATOM 7281 O O . VAL F 1 20 ? 38.261 -17.354 8.213 1.00 38.82 104 VAL F O 1
ATOM 7285 N N . VAL F 1 21 ? 39.946 -18.143 6.939 1.00 36.19 105 VAL F N 1
ATOM 7286 C CA . VAL F 1 21 ? 40.028 -17.044 6.050 1.00 34.48 105 VAL F CA 1
ATOM 7287 C C . VAL F 1 21 ? 39.443 -17.482 4.698 1.00 34.52 105 VAL F C 1
ATOM 7288 O O . VAL F 1 21 ? 39.878 -18.439 4.145 1.00 34.04 105 VAL F O 1
ATOM 7292 N N . ILE F 1 22 ? 38.440 -16.800 4.170 1.00 34.66 106 ILE F N 1
ATOM 7293 C CA . ILE F 1 22 ? 37.703 -17.359 3.070 1.00 36.26 106 ILE F CA 1
ATOM 7294 C C . ILE F 1 22 ? 37.622 -16.409 1.893 1.00 37.06 106 ILE F C 1
ATOM 7295 O O . ILE F 1 22 ? 37.371 -15.226 2.047 1.00 36.70 106 ILE F O 1
ATOM 7300 N N . ASP F 1 23 ? 37.798 -16.945 0.703 1.00 38.05 107 ASP F N 1
ATOM 7301 C CA . ASP F 1 23 ? 37.786 -16.138 -0.493 1.00 39.03 107 ASP F CA 1
ATOM 7302 C C . ASP F 1 23 ? 36.367 -16.083 -0.989 1.00 39.99 107 ASP F C 1
ATOM 7303 O O . ASP F 1 23 ? 35.539 -16.871 -0.574 1.00 42.25 107 ASP F O 1
ATOM 7308 N N . LEU F 1 24 ? 36.053 -15.204 -1.909 1.00 39.65 108 LEU F N 1
ATOM 7309 C CA . LEU F 1 24 ? 34.677 -15.076 -2.311 1.00 39.05 108 LEU F CA 1
ATOM 7310 C C . LEU F 1 24 ? 34.530 -15.625 -3.711 1.00 39.89 108 LEU F C 1
ATOM 7311 O O . LEU F 1 24 ? 33.894 -16.631 -3.911 1.00 40.39 108 LEU F O 1
ATOM 7316 N N . ASP F 1 25 ? 35.148 -14.987 -4.681 1.00 41.99 109 ASP F N 1
ATOM 7317 C CA . ASP F 1 25 ? 34.988 -15.359 -6.088 1.00 42.97 109 ASP F CA 1
ATOM 7318 C C . ASP F 1 25 ? 35.505 -16.715 -6.389 1.00 42.85 109 ASP F C 1
ATOM 7319 O O . ASP F 1 25 ? 36.567 -17.095 -5.930 1.00 43.53 109 ASP F O 1
ATOM 7324 N N . GLU F 1 26 ? 34.680 -17.465 -7.108 1.00 42.75 110 GLU F N 1
ATOM 7325 C CA . GLU F 1 26 ? 34.953 -18.850 -7.423 1.00 42.48 110 GLU F CA 1
ATOM 7326 C C . GLU F 1 26 ? 35.013 -19.833 -6.261 1.00 41.06 110 GLU F C 1
ATOM 7327 O O . GLU F 1 26 ? 35.278 -21.010 -6.513 1.00 41.37 110 GLU F O 1
ATOM 7333 N N . THR F 1 27 ? 34.756 -19.377 -5.031 1.00 38.87 111 THR F N 1
ATOM 7334 C CA . THR F 1 27 ? 34.730 -20.248 -3.851 1.00 37.18 111 THR F CA 1
ATOM 7335 C C . THR F 1 27 ? 33.312 -20.274 -3.255 1.00 37.90 111 THR F C 1
ATOM 7336 O O . THR F 1 27 ? 32.840 -21.310 -2.798 1.00 39.01 111 THR F O 1
ATOM 7340 N N . LEU F 1 28 ? 32.634 -19.149 -3.206 1.00 37.41 112 LEU F N 1
ATOM 7341 C CA . LEU F 1 28 ? 31.295 -19.155 -2.639 1.00 38.29 112 LEU F CA 1
ATOM 7342 C C . LEU F 1 28 ? 30.233 -18.628 -3.630 1.00 38.86 112 LEU F C 1
ATOM 7343 O O . LEU F 1 28 ? 29.032 -18.906 -3.452 1.00 38.90 112 LEU F O 1
ATOM 7348 N N . VAL F 1 29 ? 30.687 -17.891 -4.656 1.00 37.87 113 VAL F N 1
ATOM 7349 C CA . VAL F 1 29 ? 29.831 -17.343 -5.642 1.00 38.22 113 VAL F CA 1
ATOM 7350 C C . VAL F 1 29 ? 30.578 -17.335 -6.962 1.00 39.92 113 VAL F C 1
ATOM 7351 O O . VAL F 1 29 ? 31.696 -17.784 -7.024 1.00 41.97 113 VAL F O 1
ATOM 7355 N N . HIS F 1 30 ? 29.944 -16.878 -8.023 1.00 40.64 114 HIS F N 1
ATOM 7356 C CA . HIS F 1 30 ? 30.601 -16.537 -9.263 1.00 42.82 114 HIS F CA 1
ATOM 7357 C C . HIS F 1 30 ? 29.667 -15.485 -9.828 1.00 43.86 114 HIS F C 1
ATOM 7358 O O . HIS F 1 30 ? 28.449 -15.710 -9.886 1.00 43.74 114 HIS F O 1
ATOM 7365 N N . SER F 1 31 ? 30.233 -14.325 -10.167 1.00 45.04 115 SER F N 1
ATOM 7366 C CA . SER F 1 31 ? 29.508 -13.214 -10.793 1.00 46.88 115 SER F CA 1
ATOM 7367 C C . SER F 1 31 ? 30.085 -12.893 -12.161 1.00 47.75 115 SER F C 1
ATOM 7368 O O . SER F 1 31 ? 31.225 -13.253 -12.463 1.00 47.92 115 SER F O 1
ATOM 7371 N N . SER F 1 32 ? 29.285 -12.217 -12.977 1.00 48.09 116 SER F N 1
ATOM 7372 C CA . SER F 1 32 ? 29.684 -11.876 -14.301 1.00 49.08 116 SER F CA 1
ATOM 7373 C C . SER F 1 32 ? 29.032 -10.563 -14.678 1.00 49.40 116 SER F C 1
ATOM 7374 O O . SER F 1 32 ? 27.997 -10.171 -14.093 1.00 47.94 116 SER F O 1
ATOM 7377 N N . PHE F 1 33 ? 29.614 -9.903 -15.682 1.00 50.07 117 PHE F N 1
ATOM 7378 C CA . PHE F 1 33 ? 28.946 -8.746 -16.251 1.00 51.43 117 PHE F CA 1
ATOM 7379 C C . PHE F 1 33 ? 28.000 -9.101 -17.390 1.00 53.73 117 PHE F C 1
ATOM 7380 O O . PHE F 1 33 ? 27.296 -8.224 -17.909 1.00 54.98 117 PHE F O 1
ATOM 7388 N N . LYS F 1 34 ? 27.969 -10.364 -17.787 1.00 56.00 118 LYS F N 1
ATOM 7389 C CA . LYS F 1 34 ? 27.135 -10.741 -18.905 1.00 58.62 118 LYS F CA 1
ATOM 7390 C C . LYS F 1 34 ? 25.747 -11.091 -18.341 1.00 60.68 118 LYS F C 1
ATOM 7391 O O . LYS F 1 34 ? 25.578 -12.136 -17.667 1.00 60.82 118 LYS F O 1
ATOM 7397 N N . PRO F 1 35 ? 24.747 -10.198 -18.572 1.00 62.59 119 PRO F N 1
ATOM 7398 C CA . PRO F 1 35 ? 23.369 -10.461 -18.071 1.00 63.66 119 PRO F CA 1
ATOM 7399 C C . PRO F 1 35 ? 22.961 -11.913 -18.236 1.00 64.62 119 PRO F C 1
ATOM 7400 O O . PRO F 1 35 ? 23.163 -12.485 -19.284 1.00 64.94 119 PRO F O 1
ATOM 7404 N N . ILE F 1 36 ? 22.473 -12.517 -17.163 1.00 66.34 120 ILE F N 1
ATOM 7405 C CA . ILE F 1 36 ? 21.929 -13.878 -17.192 1.00 67.33 120 ILE F CA 1
ATOM 7406 C C . ILE F 1 36 ? 20.707 -13.990 -16.261 1.00 67.70 120 ILE F C 1
ATOM 7407 O O . ILE F 1 36 ? 19.713 -13.257 -16.404 1.00 68.18 120 ILE F O 1
ATOM 7412 N N . ALA F 1 39 ? 19.920 -15.513 -12.000 1.00 46.77 123 ALA F N 1
ATOM 7413 C CA . ALA F 1 39 ? 20.951 -15.016 -11.059 1.00 47.76 123 ALA F CA 1
ATOM 7414 C C . ALA F 1 39 ? 20.305 -14.788 -9.709 1.00 47.69 123 ALA F C 1
ATOM 7415 O O . ALA F 1 39 ? 19.240 -14.178 -9.634 1.00 47.33 123 ALA F O 1
ATOM 7417 N N . ASP F 1 40 ? 20.973 -15.242 -8.656 1.00 47.63 124 ASP F N 1
ATOM 7418 C CA . ASP F 1 40 ? 20.502 -15.005 -7.315 1.00 48.05 124 ASP F CA 1
ATOM 7419 C C . ASP F 1 40 ? 20.457 -13.535 -6.983 1.00 47.96 124 ASP F C 1
ATOM 7420 O O . ASP F 1 40 ? 19.515 -13.127 -6.361 1.00 48.45 124 ASP F O 1
ATOM 7425 N N . PHE F 1 41 ? 21.488 -12.760 -7.344 1.00 48.45 125 PHE F N 1
ATOM 7426 C CA . PHE F 1 41 ? 21.455 -11.285 -7.160 1.00 47.95 125 PHE F CA 1
ATOM 7427 C C . PHE F 1 41 ? 22.053 -10.535 -8.320 1.00 47.49 125 PHE F C 1
ATOM 7428 O O . PHE F 1 41 ? 22.925 -11.053 -9.058 1.00 46.01 125 PHE F O 1
ATOM 7436 N N . ILE F 1 42 ? 21.598 -9.286 -8.416 1.00 47.38 126 ILE F N 1
ATOM 7437 C CA . ILE F 1 42 ? 22.142 -8.327 -9.325 1.00 48.88 126 ILE F CA 1
ATOM 7438 C C . ILE F 1 42 ? 22.645 -7.188 -8.474 1.00 50.14 126 ILE F C 1
ATOM 7439 O O . ILE F 1 42 ? 21.912 -6.734 -7.589 1.00 50.98 126 ILE F O 1
ATOM 7444 N N . VAL F 1 43 ? 23.910 -6.793 -8.689 1.00 49.59 127 VAL F N 1
ATOM 7445 C CA . VAL F 1 43 ? 24.484 -5.652 -7.993 1.00 50.33 127 VAL F CA 1
ATOM 7446 C C . VAL F 1 43 ? 25.068 -4.651 -8.964 1.00 50.19 127 VAL F C 1
ATOM 7447 O O . VAL F 1 43 ? 26.039 -4.949 -9.686 1.00 49.62 127 VAL F O 1
ATOM 7451 N N . PRO F 1 44 ? 24.495 -3.452 -8.978 1.00 50.15 128 PRO F N 1
ATOM 7452 C CA . PRO F 1 44 ? 25.044 -2.386 -9.798 1.00 50.85 128 PRO F CA 1
ATOM 7453 C C . PRO F 1 44 ? 26.417 -1.986 -9.273 1.00 51.06 128 PRO F C 1
ATOM 7454 O O . PRO F 1 44 ? 26.595 -1.868 -8.085 1.00 50.69 128 PRO F O 1
ATOM 7458 N N . ILE F 1 45 ? 27.393 -1.853 -10.152 1.00 51.79 129 ILE F N 1
ATOM 7459 C CA . ILE F 1 45 ? 28.717 -1.432 -9.738 1.00 53.64 129 ILE F CA 1
ATOM 7460 C C . ILE F 1 45 ? 29.158 -0.339 -10.690 1.00 55.07 129 ILE F C 1
ATOM 7461 O O . ILE F 1 45 ? 29.052 -0.520 -11.915 1.00 55.96 129 ILE F O 1
ATOM 7466 N N . GLU F 1 46 ? 29.587 0.801 -10.157 1.00 56.10 130 GLU F N 1
ATOM 7467 C CA . GLU F 1 46 ? 29.969 1.885 -11.024 1.00 58.45 130 GLU F CA 1
ATOM 7468 C C . GLU F 1 46 ? 31.405 1.658 -11.445 1.00 59.18 130 GLU F C 1
ATOM 7469 O O . GLU F 1 46 ? 32.189 1.117 -10.686 1.00 60.53 130 GLU F O 1
ATOM 7475 N N . ILE F 1 47 ? 31.734 2.063 -12.666 1.00 60.21 131 ILE F N 1
ATOM 7476 C CA . ILE F 1 47 ? 33.071 1.984 -13.226 1.00 60.79 131 ILE F CA 1
ATOM 7477 C C . ILE F 1 47 ? 33.382 3.256 -14.007 1.00 61.99 131 ILE F C 1
ATOM 7478 O O . ILE F 1 47 ? 32.632 3.634 -14.922 1.00 61.94 131 ILE F O 1
ATOM 7483 N N . GLU F 1 48 ? 34.510 3.894 -13.685 1.00 63.67 132 GLU F N 1
ATOM 7484 C CA . GLU F 1 48 ? 34.960 5.135 -14.376 1.00 64.61 132 GLU F CA 1
ATOM 7485 C C . GLU F 1 48 ? 33.717 6.007 -14.616 1.00 64.20 132 GLU F C 1
ATOM 7486 O O . GLU F 1 48 ? 33.635 6.763 -15.595 1.00 64.94 132 GLU F O 1
ATOM 7492 N N . GLY F 1 49 ? 32.728 5.878 -13.739 1.00 62.65 133 GLY F N 1
ATOM 7493 C CA . GLY F 1 49 ? 31.546 6.679 -13.920 1.00 60.43 133 GLY F CA 1
ATOM 7494 C C . GLY F 1 49 ? 30.277 5.994 -14.358 1.00 58.53 133 GLY F C 1
ATOM 7495 O O . GLY F 1 49 ? 29.212 6.408 -13.921 1.00 57.96 133 GLY F O 1
ATOM 7496 N N . THR F 1 50 ? 30.358 4.992 -15.233 1.00 56.14 134 THR F N 1
ATOM 7497 C CA . THR F 1 50 ? 29.123 4.356 -15.721 1.00 54.27 134 THR F CA 1
ATOM 7498 C C . THR F 1 50 ? 28.752 3.178 -14.829 1.00 53.01 134 THR F C 1
ATOM 7499 O O . THR F 1 50 ? 29.593 2.576 -14.203 1.00 52.78 134 THR F O 1
ATOM 7503 N N . THR F 1 51 ? 27.492 2.822 -14.756 1.00 51.56 135 THR F N 1
ATOM 7504 C CA . THR F 1 51 ? 27.170 1.806 -13.806 1.00 50.04 135 THR F CA 1
ATOM 7505 C C . THR F 1 51 ? 26.750 0.607 -14.575 1.00 48.38 135 THR F C 1
ATOM 7506 O O . THR F 1 51 ? 25.903 0.690 -15.415 1.00 48.01 135 THR F O 1
ATOM 7510 N N . HIS F 1 52 ? 27.388 -0.512 -14.293 1.00 47.39 136 HIS F N 1
ATOM 7511 C CA . HIS F 1 52 ? 27.069 -1.778 -14.912 1.00 46.24 136 HIS F CA 1
ATOM 7512 C C . HIS F 1 52 ? 26.440 -2.719 -13.889 1.00 46.21 136 HIS F C 1
ATOM 7513 O O . HIS F 1 52 ? 26.539 -2.488 -12.696 1.00 45.96 136 HIS F O 1
ATOM 7520 N N . GLN F 1 53 ? 25.840 -3.802 -14.364 1.00 46.17 137 GLN F N 1
ATOM 7521 C CA . GLN F 1 53 ? 25.213 -4.772 -13.477 1.00 46.21 137 GLN F CA 1
ATOM 7522 C C . GLN F 1 53 ? 26.092 -5.970 -13.384 1.00 45.72 137 GLN F C 1
ATOM 7523 O O . GLN F 1 53 ? 26.707 -6.417 -14.356 1.00 45.75 137 GLN F O 1
ATOM 7529 N N . VAL F 1 54 ? 26.129 -6.521 -12.196 1.00 45.25 138 VAL F N 1
ATOM 7530 C CA . VAL F 1 54 ? 26.865 -7.721 -11.968 1.00 44.30 138 VAL F CA 1
ATOM 7531 C C . VAL F 1 54 ? 25.860 -8.755 -11.582 1.00 43.46 138 VAL F C 1
ATOM 7532 O O . VAL F 1 54 ? 25.085 -8.581 -10.659 1.00 43.00 138 VAL F O 1
ATOM 7536 N N . TYR F 1 55 ? 25.892 -9.833 -12.341 1.00 43.97 139 TYR F N 1
ATOM 7537 C CA . TYR F 1 55 ? 25.021 -10.984 -12.156 1.00 43.61 139 TYR F CA 1
ATOM 7538 C C . TYR F 1 55 ? 25.800 -11.922 -11.263 1.00 42.32 139 TYR F C 1
ATOM 7539 O O . TYR F 1 55 ? 26.939 -12.273 -11.584 1.00 42.06 139 TYR F O 1
ATOM 7548 N N . VAL F 1 56 ? 25.232 -12.235 -10.101 1.00 40.93 140 VAL F N 1
ATOM 7549 C CA . VAL F 1 56 ? 25.874 -13.129 -9.133 1.00 39.74 140 VAL F CA 1
ATOM 7550 C C . VAL F 1 56 ? 25.121 -14.453 -8.940 1.00 41.45 140 VAL F C 1
ATOM 7551 O O . VAL F 1 56 ? 23.893 -14.448 -8.657 1.00 41.29 140 VAL F O 1
ATOM 7555 N N . LEU F 1 57 ? 25.869 -15.560 -8.991 1.00 42.97 141 LEU F N 1
ATOM 7556 C CA . LEU F 1 57 ? 25.343 -16.890 -8.673 1.00 44.80 141 LEU F CA 1
ATOM 7557 C C . LEU F 1 57 ? 25.892 -17.517 -7.413 1.00 44.91 141 LEU F C 1
ATOM 7558 O O . LEU F 1 57 ? 27.092 -17.587 -7.266 1.00 44.81 141 LEU F O 1
ATOM 7563 N N . LYS F 1 58 ? 25.012 -17.976 -6.519 1.00 45.76 142 LYS F N 1
ATOM 7564 C CA . LYS F 1 58 ? 25.414 -18.676 -5.280 1.00 47.09 142 LYS F CA 1
ATOM 7565 C C . LYS F 1 58 ? 25.855 -20.144 -5.485 1.00 47.82 142 LYS F C 1
ATOM 7566 O O . LYS F 1 58 ? 25.080 -20.978 -5.969 1.00 49.30 142 LYS F O 1
ATOM 7572 N N . ARG F 1 59 ? 27.077 -20.484 -5.095 1.00 46.93 143 ARG F N 1
ATOM 7573 C CA . ARG F 1 59 ? 27.437 -21.865 -5.076 1.00 46.55 143 ARG F CA 1
ATOM 7574 C C . ARG F 1 59 ? 26.395 -22.583 -4.249 1.00 47.09 143 ARG F C 1
ATOM 7575 O O . ARG F 1 59 ? 25.811 -21.968 -3.344 1.00 48.04 143 ARG F O 1
ATOM 7583 N N . PRO F 1 60 ? 26.081 -23.862 -4.601 1.00 47.07 144 PRO F N 1
ATOM 7584 C CA . PRO F 1 60 ? 25.196 -24.776 -3.819 1.00 45.40 144 PRO F CA 1
ATOM 7585 C C . PRO F 1 60 ? 25.652 -25.016 -2.380 1.00 44.35 144 PRO F C 1
ATOM 7586 O O . PRO F 1 60 ? 26.811 -25.378 -2.135 1.00 44.09 144 PRO F O 1
ATOM 7590 N N . TYR F 1 61 ? 24.731 -24.831 -1.443 1.00 42.41 145 TYR F N 1
ATOM 7591 C CA . TYR F 1 61 ? 24.967 -25.070 0.017 1.00 43.17 145 TYR F CA 1
ATOM 7592 C C . TYR F 1 61 ? 25.551 -23.891 0.738 1.00 43.76 145 TYR F C 1
ATOM 7593 O O . TYR F 1 61 ? 25.676 -23.860 1.989 1.00 44.41 145 TYR F O 1
ATOM 7602 N N . VAL F 1 62 ? 25.835 -22.855 -0.036 1.00 45.60 146 VAL F N 1
ATOM 7603 C CA . VAL F 1 62 ? 26.508 -21.710 0.537 1.00 46.34 146 VAL F CA 1
ATOM 7604 C C . VAL F 1 62 ? 25.863 -21.231 1.834 1.00 47.64 146 VAL F C 1
ATOM 7605 O O . VAL F 1 62 ? 26.549 -21.110 2.843 1.00 48.32 146 VAL F O 1
ATOM 7609 N N . ASP F 1 63 ? 24.550 -21.038 1.839 1.00 49.10 147 ASP F N 1
ATOM 7610 C CA . ASP F 1 63 ? 23.909 -20.501 3.022 1.00 50.50 147 ASP F CA 1
ATOM 7611 C C . ASP F 1 63 ? 24.213 -21.403 4.210 1.00 50.95 147 ASP F C 1
ATOM 7612 O O . ASP F 1 63 ? 24.520 -20.931 5.325 1.00 50.67 147 ASP F O 1
ATOM 7617 N N . GLU F 1 64 ? 24.166 -22.712 3.980 1.00 51.51 148 GLU F N 1
ATOM 7618 C CA . GLU F 1 64 ? 24.154 -23.577 5.148 1.00 52.85 148 GLU F CA 1
ATOM 7619 C C . GLU F 1 64 ? 25.574 -23.908 5.596 1.00 52.00 148 GLU F C 1
ATOM 7620 O O . GLU F 1 64 ? 25.805 -24.218 6.775 1.00 52.08 148 GLU F O 1
ATOM 7626 N N . PHE F 1 65 ? 26.518 -23.757 4.673 1.00 50.91 149 PHE F N 1
ATOM 7627 C CA . PHE F 1 65 ? 27.947 -23.745 5.020 1.00 50.62 149 PHE F CA 1
ATOM 7628 C C . PHE F 1 65 ? 28.301 -22.535 5.908 1.00 50.10 149 PHE F C 1
ATOM 7629 O O . PHE F 1 65 ? 28.867 -22.698 7.007 1.00 49.79 149 PHE F O 1
ATOM 7637 N N . LEU F 1 66 ? 27.943 -21.326 5.456 1.00 48.88 150 LEU F N 1
ATOM 7638 C CA . LEU F 1 66 ? 28.310 -20.129 6.200 1.00 47.87 150 LEU F CA 1
ATOM 7639 C C . LEU F 1 66 ? 27.715 -20.079 7.587 1.00 48.76 150 LEU F C 1
ATOM 7640 O O . LEU F 1 66 ? 28.399 -19.645 8.530 1.00 49.40 150 LEU F O 1
ATOM 7645 N N . ARG F 1 67 ? 26.459 -20.510 7.719 1.00 49.00 151 ARG F N 1
ATOM 7646 C CA . ARG F 1 67 ? 25.807 -20.589 9.020 1.00 50.26 151 ARG F CA 1
ATOM 7647 C C . ARG F 1 67 ? 26.599 -21.502 9.949 1.00 48.74 151 ARG F C 1
ATOM 7648 O O . ARG F 1 67 ? 26.861 -21.151 11.107 1.00 48.21 151 ARG F O 1
ATOM 7656 N N . ARG F 1 68 ? 26.997 -22.668 9.439 1.00 48.15 152 ARG F N 1
ATOM 7657 C CA . ARG F 1 68 ? 27.766 -23.599 10.257 1.00 48.48 152 ARG F CA 1
ATOM 7658 C C . ARG F 1 68 ? 29.160 -23.086 10.643 1.00 48.34 152 ARG F C 1
ATOM 7659 O O . ARG F 1 68 ? 29.517 -23.094 11.838 1.00 47.61 152 ARG F O 1
ATOM 7667 N N . MET F 1 69 ? 29.925 -22.650 9.629 1.00 47.25 153 MET F N 1
ATOM 7668 C CA . MET F 1 69 ? 31.230 -22.058 9.864 1.00 47.47 153 MET F CA 1
ATOM 7669 C C . MET F 1 69 ? 31.094 -21.003 10.927 1.00 47.24 153 MET F C 1
ATOM 7670 O O . MET F 1 69 ? 31.846 -20.997 11.910 1.00 47.42 153 MET F O 1
ATOM 7675 N N . GLY F 1 70 ? 30.118 -20.127 10.745 1.00 47.06 154 GLY F N 1
ATOM 7676 C CA . GLY F 1 70 ? 29.846 -19.085 11.723 1.00 47.47 154 GLY F CA 1
ATOM 7677 C C . GLY F 1 70 ? 29.549 -19.533 13.140 1.00 47.90 154 GLY F C 1
ATOM 7678 O O . GLY F 1 70 ? 29.780 -18.780 14.057 1.00 47.35 154 GLY F O 1
ATOM 7679 N N . GLU F 1 71 ? 28.997 -20.730 13.339 1.00 49.65 155 GLU F N 1
ATOM 7680 C CA . GLU F 1 71 ? 28.810 -21.253 14.726 1.00 51.60 155 GLU F CA 1
ATOM 7681 C C . GLU F 1 71 ? 30.152 -21.633 15.319 1.00 51.46 155 GLU F C 1
ATOM 7682 O O . GLU F 1 71 ? 30.416 -21.419 16.512 1.00 51.90 155 GLU F O 1
ATOM 7688 N N . LEU F 1 72 ? 30.985 -22.183 14.446 1.00 51.24 156 LEU F N 1
ATOM 7689 C CA . LEU F 1 72 ? 32.202 -22.843 14.826 1.00 51.75 156 LEU F CA 1
ATOM 7690 C C . LEU F 1 72 ? 33.514 -22.066 14.783 1.00 51.37 156 LEU F C 1
ATOM 7691 O O . LEU F 1 72 ? 34.441 -22.485 15.437 1.00 52.56 156 LEU F O 1
ATOM 7696 N N . PHE F 1 73 ? 33.630 -20.997 13.991 1.00 50.71 157 PHE F N 1
ATOM 7697 C CA . PHE F 1 73 ? 34.930 -20.352 13.767 1.00 48.41 157 PHE F CA 1
ATOM 7698 C C . PHE F 1 73 ? 34.857 -18.874 13.892 1.00 47.83 157 PHE F C 1
ATOM 7699 O O . PHE F 1 73 ? 33.852 -18.350 14.309 1.00 47.81 157 PHE F O 1
ATOM 7707 N N . GLU F 1 74 ? 35.978 -18.215 13.595 1.00 47.22 158 GLU F N 1
ATOM 7708 C CA . GLU F 1 74 ? 36.036 -16.781 13.411 1.00 45.34 158 GLU F CA 1
ATOM 7709 C C . GLU F 1 74 ? 36.169 -16.649 11.911 1.00 44.12 158 GLU F C 1
ATOM 7710 O O . GLU F 1 74 ? 37.173 -17.018 11.348 1.00 44.54 158 GLU F O 1
ATOM 7716 N N . CYS F 1 75 ? 35.120 -16.203 11.248 1.00 42.87 159 CYS F N 1
ATOM 7717 C CA . CYS F 1 75 ? 35.146 -16.194 9.803 1.00 41.79 159 CYS F CA 1
ATOM 7718 C C . CYS F 1 75 ? 35.609 -14.846 9.322 1.00 39.24 159 CYS F C 1
ATOM 7719 O O . CYS F 1 75 ? 35.151 -13.831 9.819 1.00 39.07 159 CYS F O 1
ATOM 7722 N N . VAL F 1 76 ? 36.566 -14.860 8.409 1.00 35.75 160 VAL F N 1
ATOM 7723 C CA . VAL F 1 76 ? 37.162 -13.673 7.938 1.00 33.22 160 VAL F CA 1
ATOM 7724 C C . VAL F 1 76 ? 37.115 -13.688 6.419 1.00 32.71 160 VAL F C 1
ATOM 7725 O O . VAL F 1 76 ? 37.573 -14.656 5.806 1.00 30.66 160 VAL F O 1
ATOM 7729 N N . LEU F 1 77 ? 36.507 -12.655 5.808 1.00 31.53 161 LEU F N 1
ATOM 7730 C CA . LEU F 1 77 ? 36.484 -12.594 4.347 1.00 31.31 161 LEU F CA 1
ATOM 7731 C C . LEU F 1 77 ? 37.831 -12.082 3.876 1.00 31.98 161 LEU F C 1
ATOM 7732 O O . LEU F 1 77 ? 38.331 -11.104 4.401 1.00 32.49 161 LEU F O 1
ATOM 7737 N N . PHE F 1 78 ? 38.447 -12.717 2.897 1.00 31.79 162 PHE F 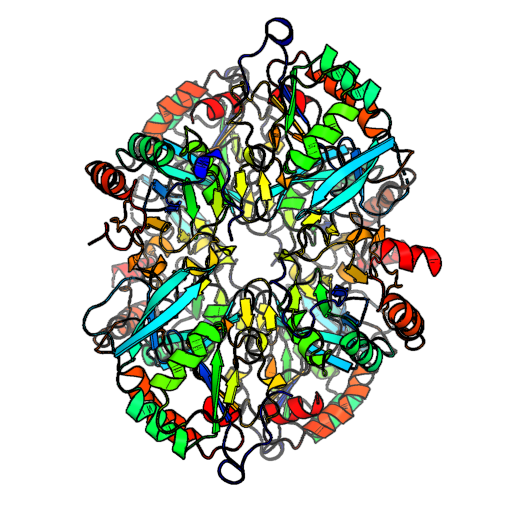N 1
ATOM 7738 C CA . PHE F 1 78 ? 39.753 -12.241 2.491 1.00 31.15 162 PHE F CA 1
ATOM 7739 C C . PHE F 1 78 ? 39.814 -12.490 1.025 1.00 30.62 162 PHE F C 1
ATOM 7740 O O . PHE F 1 78 ? 40.106 -13.574 0.615 1.00 31.36 162 PHE F O 1
ATOM 7748 N N . THR F 1 79 ? 39.521 -11.480 0.228 1.00 30.47 163 THR F N 1
ATOM 7749 C CA . THR F 1 79 ? 39.415 -11.632 -1.191 1.00 30.81 163 THR F CA 1
ATOM 7750 C C . THR F 1 79 ? 40.465 -10.756 -1.890 1.00 33.31 163 THR F C 1
ATOM 7751 O O . THR F 1 79 ? 40.899 -9.776 -1.305 1.00 34.19 163 THR F O 1
ATOM 7755 N N . ALA F 1 80 ? 40.829 -11.061 -3.141 1.00 35.21 164 ALA F N 1
ATOM 7756 C CA . ALA F 1 80 ? 41.745 -10.186 -3.930 1.00 37.53 164 ALA F CA 1
ATOM 7757 C C . ALA F 1 80 ? 41.010 -9.138 -4.715 1.00 38.98 164 ALA F C 1
ATOM 7758 O O . ALA F 1 80 ? 41.631 -8.468 -5.545 1.00 40.53 164 ALA F O 1
ATOM 7760 N N . SER F 1 81 ? 39.694 -9.026 -4.536 1.00 39.79 165 SER F N 1
ATOM 7761 C CA . SER F 1 81 ? 38.956 -8.028 -5.296 1.00 39.95 165 SER F CA 1
ATOM 7762 C C . SER F 1 81 ? 38.869 -6.756 -4.520 1.00 40.21 165 SER F C 1
ATOM 7763 O O . SER F 1 81 ? 39.420 -6.614 -3.439 1.00 39.46 165 SER F O 1
ATOM 7766 N N . LEU F 1 82 ? 38.212 -5.787 -5.093 1.00 41.58 166 LEU F N 1
ATOM 7767 C CA . LEU F 1 82 ? 38.150 -4.512 -4.429 1.00 43.37 166 LEU F CA 1
ATOM 7768 C C . LEU F 1 82 ? 36.858 -4.382 -3.682 1.00 43.32 166 LEU F C 1
ATOM 7769 O O . LEU F 1 82 ? 35.847 -4.913 -4.101 1.00 43.42 166 LEU F O 1
ATOM 7774 N N . ALA F 1 83 ? 36.895 -3.659 -2.575 1.00 43.98 167 ALA F N 1
ATOM 7775 C CA . ALA F 1 83 ? 35.718 -3.485 -1.732 1.00 44.50 167 ALA F CA 1
ATOM 7776 C C . ALA F 1 83 ? 34.535 -3.184 -2.596 1.00 44.85 167 ALA F C 1
ATOM 7777 O O . ALA F 1 83 ? 33.481 -3.763 -2.387 1.00 45.49 167 ALA F O 1
ATOM 7779 N N . LYS F 1 84 ? 34.750 -2.334 -3.605 1.00 45.73 168 LYS F N 1
ATOM 7780 C CA . LYS F 1 84 ? 33.680 -1.781 -4.480 1.00 46.06 168 LYS F CA 1
ATOM 7781 C C . LYS F 1 84 ? 32.727 -2.861 -4.952 1.00 44.26 168 LYS F C 1
ATOM 7782 O O . LYS F 1 84 ? 31.530 -2.568 -5.057 1.00 42.96 168 LYS F O 1
ATOM 7788 N N . TYR F 1 85 ? 33.304 -4.059 -5.198 1.00 43.25 169 TYR F N 1
ATOM 7789 C CA . TYR F 1 85 ? 32.666 -5.285 -5.673 1.00 43.17 169 TYR F CA 1
ATOM 7790 C C . TYR F 1 85 ? 32.358 -6.305 -4.578 1.00 43.09 169 TYR F C 1
ATOM 7791 O O . TYR F 1 85 ? 31.270 -6.876 -4.553 1.00 43.76 169 TYR F O 1
ATOM 7800 N N . ALA F 1 86 ? 33.328 -6.594 -3.711 1.00 41.99 170 ALA F N 1
ATOM 7801 C CA . ALA F 1 86 ? 33.126 -7.607 -2.664 1.00 41.44 170 ALA F CA 1
ATOM 7802 C C . ALA F 1 86 ? 32.028 -7.180 -1.685 1.00 40.86 170 ALA F C 1
ATOM 7803 O O . ALA F 1 86 ? 31.198 -7.975 -1.320 1.00 40.45 170 ALA F O 1
ATOM 7805 N N . ASP F 1 87 ? 32.017 -5.916 -1.286 1.00 40.97 171 ASP F N 1
ATOM 7806 C CA . ASP F 1 87 ? 31.104 -5.469 -0.238 1.00 41.02 171 ASP F CA 1
ATOM 7807 C C . ASP F 1 87 ? 29.620 -5.676 -0.579 1.00 41.54 171 ASP F C 1
ATOM 7808 O O . ASP F 1 87 ? 28.909 -6.307 0.185 1.00 42.76 171 ASP F O 1
ATOM 7813 N N . PRO F 1 88 ? 29.137 -5.110 -1.708 1.00 40.93 172 PRO F N 1
ATOM 7814 C CA . PRO F 1 88 ? 27.715 -5.323 -2.006 1.00 39.63 172 PRO F CA 1
ATOM 7815 C C . PRO F 1 88 ? 27.383 -6.776 -2.319 1.00 38.83 172 PRO F C 1
ATOM 7816 O O . PRO F 1 88 ? 26.287 -7.210 -2.018 1.00 39.54 172 PRO F O 1
ATOM 7820 N N . VAL F 1 89 ? 28.319 -7.546 -2.865 1.00 38.19 173 VAL F N 1
ATOM 7821 C CA . VAL F 1 89 ? 28.160 -9.028 -2.923 1.00 37.35 173 VAL F CA 1
ATOM 7822 C C . VAL F 1 89 ? 28.005 -9.678 -1.553 1.00 37.09 173 VAL F C 1
ATOM 7823 O O . VAL F 1 89 ? 26.941 -10.240 -1.319 1.00 38.41 173 VAL F O 1
ATOM 7827 N N . THR F 1 90 ? 28.979 -9.541 -0.634 1.00 35.63 174 THR F N 1
ATOM 7828 C CA . THR F 1 90 ? 28.943 -10.107 0.735 1.00 34.51 174 THR F CA 1
ATOM 7829 C C . THR F 1 90 ? 27.765 -9.622 1.570 1.00 35.66 174 THR F C 1
ATOM 7830 O O . THR F 1 90 ? 27.234 -10.340 2.410 1.00 35.43 174 THR F O 1
ATOM 7834 N N . ASP F 1 91 ? 27.360 -8.374 1.371 1.00 36.72 175 ASP F N 1
ATOM 7835 C CA . ASP F 1 91 ? 26.198 -7.848 2.079 1.00 37.79 175 ASP F CA 1
ATOM 7836 C C . ASP F 1 91 ? 24.994 -8.753 1.843 1.00 37.56 175 ASP F C 1
ATOM 7837 O O . ASP F 1 91 ? 24.222 -8.955 2.759 1.00 37.44 175 ASP F O 1
ATOM 7842 N N . LEU F 1 92 ? 24.865 -9.301 0.630 1.00 37.89 176 LEU F N 1
ATOM 7843 C CA . LEU F 1 92 ? 23.679 -10.056 0.232 1.00 38.56 176 LEU F CA 1
ATOM 7844 C C . LEU F 1 92 ? 23.928 -11.514 0.471 1.00 39.60 176 LEU F C 1
ATOM 7845 O O . LEU F 1 92 ? 23.018 -12.229 0.794 1.00 41.22 176 LEU F O 1
ATOM 7850 N N . LEU F 1 93 ? 25.160 -11.955 0.317 1.00 39.72 177 LEU F N 1
ATOM 7851 C CA . LEU F 1 93 ? 25.465 -13.336 0.509 1.00 40.29 177 LEU F CA 1
ATOM 7852 C C . LEU F 1 93 ? 25.375 -13.722 1.957 1.00 41.07 177 LEU F C 1
ATOM 7853 O O . LEU F 1 93 ? 24.704 -14.642 2.270 1.00 43.97 177 LEU F O 1
ATOM 7858 N N . ASP F 1 94 ? 26.024 -13.010 2.847 1.00 42.28 178 ASP F N 1
ATOM 7859 C CA . ASP F 1 94 ? 26.244 -13.444 4.217 1.00 43.33 178 ASP F CA 1
ATOM 7860 C C . ASP F 1 94 ? 25.030 -13.113 5.097 1.00 44.98 178 ASP F C 1
ATOM 7861 O O . ASP F 1 94 ? 25.023 -12.135 5.863 1.00 43.33 178 ASP F O 1
ATOM 7866 N N . ARG F 1 95 ? 23.974 -13.931 4.989 1.00 47.29 179 ARG F N 1
ATOM 7867 C CA . ARG F 1 95 ? 22.730 -13.620 5.774 1.00 49.70 179 ARG F CA 1
ATOM 7868 C C . ARG F 1 95 ? 22.871 -13.670 7.319 1.00 48.63 179 ARG F C 1
ATOM 7869 O O . ARG F 1 95 ? 22.234 -12.886 8.023 1.00 48.74 179 ARG F O 1
ATOM 7877 N N . CYS F 1 96 ? 23.754 -14.524 7.839 1.00 48.63 180 CYS F N 1
ATOM 7878 C CA . CYS F 1 96 ? 24.017 -14.528 9.298 1.00 49.55 180 CYS F CA 1
ATOM 7879 C C . CYS F 1 96 ? 25.068 -13.554 9.793 1.00 47.52 180 CYS F C 1
ATOM 7880 O O . CYS F 1 96 ? 25.335 -13.573 10.991 1.00 47.33 180 CYS F O 1
ATOM 7883 N N . GLY F 1 97 ? 25.701 -12.762 8.915 1.00 45.68 181 GLY F N 1
ATOM 7884 C CA . GLY F 1 97 ? 26.716 -11.812 9.383 1.00 43.61 181 GLY F CA 1
ATOM 7885 C C . GLY F 1 97 ? 27.815 -12.612 10.070 1.00 42.07 181 GLY F C 1
ATOM 7886 O O . GLY F 1 97 ? 28.194 -12.359 11.184 1.00 41.55 181 GLY F O 1
ATOM 7887 N N . VAL F 1 98 ? 28.255 -13.631 9.391 1.00 40.95 182 VAL F N 1
ATOM 7888 C CA . VAL F 1 98 ? 29.276 -14.499 9.855 1.00 41.75 182 VAL F CA 1
ATOM 7889 C C . VAL F 1 98 ? 30.639 -13.785 9.706 1.00 40.77 182 VAL F C 1
ATOM 7890 O O . VAL F 1 98 ? 31.588 -14.082 10.402 1.00 40.09 182 VAL F O 1
ATOM 7894 N N . PHE F 1 99 ? 30.724 -12.864 8.752 1.00 39.92 183 PHE F N 1
ATOM 7895 C CA . PHE F 1 99 ? 31.972 -12.165 8.440 1.00 38.07 183 PHE F CA 1
ATOM 7896 C C . PHE F 1 99 ? 32.068 -10.877 9.270 1.00 38.69 183 PHE F C 1
ATOM 7897 O O . PHE F 1 99 ? 31.586 -9.820 8.876 1.00 39.65 183 PHE F O 1
ATOM 7905 N N . ARG F 1 100 ? 32.622 -10.961 10.452 1.00 38.81 184 ARG F N 1
ATOM 7906 C CA . ARG F 1 100 ? 32.880 -9.745 11.201 1.00 39.13 184 ARG F CA 1
ATOM 7907 C C . ARG F 1 100 ? 34.076 -8.972 10.671 1.00 37.46 184 ARG F C 1
ATOM 7908 O O . ARG F 1 100 ? 34.232 -7.823 10.977 1.00 38.12 184 ARG F O 1
ATOM 7916 N N . ALA F 1 101 ? 34.960 -9.592 9.924 1.00 35.03 185 ALA F N 1
ATOM 7917 C CA . ALA F 1 101 ? 36.093 -8.852 9.440 1.00 32.80 185 ALA F CA 1
ATOM 7918 C C . ALA F 1 101 ? 36.163 -9.072 7.925 1.00 31.29 185 ALA F C 1
ATOM 7919 O O . ALA F 1 101 ? 35.687 -10.050 7.446 1.00 32.12 185 ALA F O 1
ATOM 7921 N N . ARG F 1 102 ? 36.705 -8.140 7.177 1.00 29.78 186 ARG F N 1
ATOM 7922 C CA . ARG F 1 102 ? 36.812 -8.211 5.694 1.00 28.39 186 ARG F CA 1
ATOM 7923 C C . ARG F 1 102 ? 38.141 -7.562 5.253 1.00 28.40 186 ARG F C 1
ATOM 7924 O O . ARG F 1 102 ? 38.470 -6.469 5.667 1.00 28.50 186 ARG F O 1
ATOM 7932 N N . LEU F 1 103 ? 38.906 -8.254 4.432 1.00 28.19 187 LEU F N 1
ATOM 7933 C CA . LEU F 1 103 ? 40.167 -7.768 3.904 1.00 26.91 187 LEU F CA 1
ATOM 7934 C C . LEU F 1 103 ? 40.071 -7.893 2.430 1.00 26.87 187 LEU F C 1
ATOM 7935 O O . LEU F 1 103 ? 39.462 -8.827 1.949 1.00 26.01 187 LEU F O 1
ATOM 7940 N N . PHE F 1 104 ? 40.653 -6.943 1.690 1.00 28.29 188 PHE F N 1
ATOM 7941 C CA . PHE F 1 104 ? 40.514 -6.924 0.209 1.00 28.70 188 PHE F CA 1
ATOM 7942 C C . PHE F 1 104 ? 41.857 -6.904 -0.539 1.00 28.61 188 PHE F C 1
ATOM 7943 O O . PHE F 1 104 ? 42.874 -7.323 -0.022 1.00 28.12 188 PHE F O 1
ATOM 7951 N N . ARG F 1 105 ? 41.836 -6.417 -1.766 1.00 30.01 189 ARG F N 1
ATOM 7952 C CA . ARG F 1 105 ? 43.019 -6.424 -2.576 1.00 32.48 189 ARG F CA 1
ATOM 7953 C C . ARG F 1 105 ? 44.206 -5.824 -1.839 1.00 33.22 189 ARG F C 1
ATOM 7954 O O . ARG F 1 105 ? 45.222 -6.472 -1.725 1.00 33.85 189 ARG F O 1
ATOM 7962 N N . GLU F 1 106 ? 44.044 -4.656 -1.241 1.00 34.24 190 GLU F N 1
ATOM 7963 C CA . GLU F 1 106 ? 45.151 -4.023 -0.496 1.00 35.25 190 GLU F CA 1
ATOM 7964 C C . GLU F 1 106 ? 45.749 -4.874 0.632 1.00 35.02 190 GLU F C 1
ATOM 7965 O O . GLU F 1 106 ? 46.839 -4.635 1.065 1.00 34.73 190 GLU F O 1
ATOM 7971 N N . SER F 1 107 ? 45.026 -5.852 1.150 1.00 35.50 191 SER F N 1
ATOM 7972 C CA . SER F 1 107 ? 45.610 -6.716 2.159 1.00 35.28 191 SER F CA 1
ATOM 7973 C C . SER F 1 107 ? 46.399 -7.937 1.587 1.00 35.31 191 SER F C 1
ATOM 7974 O O . SER F 1 107 ? 47.126 -8.632 2.333 1.00 34.35 191 SER F O 1
ATOM 7977 N N . CYS F 1 108 ? 46.240 -8.199 0.283 1.00 34.36 192 CYS F N 1
ATOM 7978 C CA . CYS F 1 108 ? 47.054 -9.206 -0.377 1.00 35.49 192 CYS F CA 1
ATOM 7979 C C . CYS F 1 108 ? 48.395 -8.571 -0.694 1.00 34.44 192 CYS F C 1
ATOM 7980 O O . CYS F 1 108 ? 48.484 -7.367 -0.704 1.00 34.92 192 CYS F O 1
ATOM 7983 N N . VAL F 1 109 ? 49.439 -9.364 -0.896 1.00 34.09 193 VAL F N 1
ATOM 7984 C CA . VAL F 1 109 ? 50.639 -8.858 -1.535 1.00 34.02 193 VAL F CA 1
ATOM 7985 C C . VAL F 1 109 ? 50.730 -9.383 -2.919 1.00 34.41 193 VAL F C 1
ATOM 7986 O O . VAL F 1 109 ? 50.673 -10.563 -3.111 1.00 36.08 193 VAL F O 1
ATOM 7990 N N . PHE F 1 110 ? 50.823 -8.515 -3.902 1.00 34.63 194 PHE F N 1
ATOM 7991 C CA . PHE F 1 110 ? 51.117 -8.937 -5.258 1.00 36.13 194 PHE F CA 1
ATOM 7992 C C . PHE F 1 110 ? 52.453 -9.741 -5.306 1.00 36.76 194 PHE F C 1
ATOM 7993 O O . PHE F 1 110 ? 53.491 -9.224 -4.960 1.00 36.77 194 PHE F O 1
ATOM 8001 N N . HIS F 1 111 ? 52.415 -10.992 -5.748 1.00 38.18 195 HIS F N 1
ATOM 8002 C CA . HIS F 1 111 ? 53.597 -11.848 -5.804 1.00 39.15 195 HIS F CA 1
ATOM 8003 C C . HIS F 1 111 ? 53.607 -12.666 -7.065 1.00 39.58 195 HIS F C 1
ATOM 8004 O O . HIS F 1 111 ? 52.730 -13.479 -7.285 1.00 39.85 195 HIS F O 1
ATOM 8011 N N . GLN F 1 112 ? 54.607 -12.430 -7.909 1.00 42.14 196 GLN F N 1
ATOM 8012 C CA . GLN F 1 112 ? 54.751 -13.057 -9.251 1.00 42.95 196 GLN F CA 1
ATOM 8013 C C . GLN F 1 112 ? 53.415 -13.305 -9.934 1.00 44.50 196 GLN F C 1
ATOM 8014 O O . GLN F 1 112 ? 52.978 -14.463 -10.109 1.00 44.51 196 GLN F O 1
ATOM 8020 N N . GLY F 1 113 ? 52.760 -12.196 -10.256 1.00 44.10 197 GLY F N 1
ATOM 8021 C CA . GLY F 1 113 ? 51.544 -12.228 -10.959 1.00 45.60 197 GLY F CA 1
ATOM 8022 C C . GLY F 1 113 ? 50.240 -12.362 -10.198 1.00 46.27 197 GLY F C 1
ATOM 8023 O O . GLY F 1 113 ? 49.226 -11.938 -10.715 1.00 45.29 197 GLY F O 1
ATOM 8024 N N . CYS F 1 114 ? 50.265 -12.954 -9.005 1.00 47.43 198 CYS F N 1
ATOM 8025 C CA . CYS F 1 114 ? 49.035 -13.175 -8.227 1.00 48.64 198 CYS F CA 1
ATOM 8026 C C . CYS F 1 114 ? 49.030 -12.395 -6.954 1.00 47.90 198 CYS F C 1
ATOM 8027 O O . CYS F 1 114 ? 50.110 -12.015 -6.454 1.00 48.55 198 CYS F O 1
ATOM 8030 N N . TYR F 1 115 ? 47.809 -12.206 -6.414 1.00 46.62 199 TYR F N 1
ATOM 8031 C CA . TYR F 1 115 ? 47.583 -11.673 -5.070 1.00 43.58 199 TYR F CA 1
ATOM 8032 C C . TYR F 1 115 ? 47.614 -12.743 -3.997 1.00 43.07 199 TYR F C 1
ATOM 8033 O O . TYR F 1 115 ? 46.708 -13.518 -3.803 1.00 43.79 199 TYR F O 1
ATOM 8042 N N . VAL F 1 116 ? 48.695 -12.759 -3.268 1.00 41.61 200 VAL F N 1
ATOM 8043 C CA . VAL F 1 116 ? 48.929 -13.771 -2.295 1.00 40.32 200 VAL F CA 1
ATOM 8044 C C . VAL F 1 116 ? 48.263 -13.431 -0.976 1.00 40.52 200 VAL F C 1
ATOM 8045 O O . VAL F 1 116 ? 48.243 -12.305 -0.567 1.00 41.13 200 VAL F O 1
ATOM 8049 N N . LYS F 1 117 ? 47.728 -14.424 -0.305 1.00 40.99 201 LYS F N 1
ATOM 8050 C CA . LYS F 1 117 ? 47.139 -14.256 0.966 1.00 41.63 201 LYS F CA 1
ATOM 8051 C C . LYS F 1 117 ? 48.078 -14.759 2.044 1.00 43.29 201 LYS F C 1
ATOM 8052 O O . LYS F 1 117 ? 48.026 -15.906 2.462 1.00 43.63 201 LYS F O 1
ATOM 8058 N N . ASP F 1 118 ? 48.922 -13.860 2.521 1.00 44.79 202 ASP F N 1
ATOM 8059 C CA . ASP F 1 118 ? 49.916 -14.217 3.477 1.00 45.68 202 ASP F CA 1
ATOM 8060 C C . ASP F 1 118 ? 49.419 -14.197 4.886 1.00 45.37 202 ASP F C 1
ATOM 8061 O O . ASP F 1 118 ? 49.183 -13.140 5.466 1.00 45.71 202 ASP F O 1
ATOM 8066 N N . LEU F 1 119 ? 49.372 -15.372 5.475 1.00 44.74 203 LEU F N 1
ATOM 8067 C CA . LEU F 1 119 ? 48.900 -15.509 6.845 1.00 44.67 203 LEU F CA 1
ATOM 8068 C C . LEU F 1 119 ? 49.889 -15.172 7.990 1.00 45.23 203 LEU F C 1
ATOM 8069 O O . LEU F 1 119 ? 49.468 -15.158 9.148 1.00 45.00 203 LEU F O 1
ATOM 8074 N N . SER F 1 120 ? 51.174 -14.889 7.708 1.00 46.06 204 SER F N 1
ATOM 8075 C CA . SER F 1 120 ? 52.075 -14.362 8.804 1.00 46.79 204 SER F CA 1
ATOM 8076 C C . SER F 1 120 ? 51.697 -12.947 9.259 1.00 47.72 204 SER F C 1
ATOM 8077 O O . SER F 1 120 ? 51.968 -12.550 10.386 1.00 47.25 204 SER F O 1
ATOM 8080 N N . ARG F 1 121 ? 51.077 -12.187 8.350 1.00 48.59 205 ARG F N 1
ATOM 8081 C CA . ARG F 1 121 ? 50.679 -10.797 8.600 1.00 49.52 205 ARG F CA 1
ATOM 8082 C C . ARG F 1 121 ? 49.325 -10.684 9.287 1.00 47.49 205 ARG F C 1
ATOM 8083 O O . ARG F 1 121 ? 48.872 -9.614 9.601 1.00 47.19 205 ARG F O 1
ATOM 8091 N N . LEU F 1 122 ? 48.653 -11.800 9.490 1.00 46.49 206 LEU F N 1
ATOM 8092 C CA . LEU F 1 122 ? 47.226 -11.777 9.789 1.00 45.30 206 LEU F CA 1
ATOM 8093 C C . LEU F 1 122 ? 46.844 -11.380 11.213 1.00 44.03 206 LEU F C 1
ATOM 8094 O O . LEU F 1 122 ? 45.907 -10.646 11.399 1.00 42.39 206 LEU F O 1
ATOM 8099 N N . GLY F 1 123 ? 47.579 -11.874 12.203 1.00 43.92 207 GLY F N 1
ATOM 8100 C CA . GLY F 1 123 ? 47.487 -11.369 13.572 1.00 43.59 207 GLY F CA 1
ATOM 8101 C C . GLY F 1 123 ? 46.888 -12.443 14.421 1.00 44.05 207 GLY F C 1
ATOM 8102 O O . GLY F 1 123 ? 46.426 -12.201 15.532 1.00 44.72 207 GLY F O 1
ATOM 8103 N N . ARG F 1 124 ? 46.840 -13.628 13.844 1.00 44.27 208 ARG F N 1
ATOM 8104 C CA . ARG F 1 124 ? 46.267 -14.775 14.473 1.00 45.08 208 ARG F CA 1
ATOM 8105 C C . ARG F 1 124 ? 47.402 -15.785 14.497 1.00 45.53 208 ARG F C 1
ATOM 8106 O O . ARG F 1 124 ? 48.243 -15.812 13.594 1.00 45.63 208 ARG F O 1
ATOM 8114 N N . ASP F 1 125 ? 47.395 -16.635 15.508 1.00 46.73 209 ASP F N 1
ATOM 8115 C CA . ASP F 1 125 ? 48.379 -17.695 15.686 1.00 48.11 209 ASP F CA 1
ATOM 8116 C C . ASP F 1 125 ? 48.226 -18.644 14.522 1.00 47.60 209 ASP F C 1
ATOM 8117 O O . ASP F 1 125 ? 47.122 -18.984 14.158 1.00 47.64 209 ASP F O 1
ATOM 8122 N N . LEU F 1 126 ? 49.352 -19.033 13.926 1.00 47.82 210 LEU F N 1
ATOM 8123 C CA . LEU F 1 126 ? 49.373 -19.858 12.724 1.00 48.18 210 LEU F CA 1
ATOM 8124 C C . LEU F 1 126 ? 48.899 -21.267 12.950 1.00 48.95 210 LEU F C 1
ATOM 8125 O O . LEU F 1 126 ? 48.484 -21.935 11.993 1.00 49.67 210 LEU F O 1
ATOM 8130 N N . ARG F 1 127 ? 48.992 -21.731 14.196 1.00 49.29 211 ARG F N 1
ATOM 8131 C CA . ARG F 1 127 ? 48.448 -23.024 14.596 1.00 49.98 211 ARG F CA 1
ATOM 8132 C C . ARG F 1 127 ? 46.899 -22.999 14.676 1.00 49.48 211 ARG F C 1
ATOM 8133 O O . ARG F 1 127 ? 46.240 -24.047 14.614 1.00 49.34 211 ARG F O 1
ATOM 8141 N N . LYS F 1 128 ? 46.339 -21.792 14.810 1.00 47.93 212 LYS F N 1
ATOM 8142 C CA . LYS F 1 128 ? 44.911 -21.589 14.927 1.00 46.48 212 LYS F CA 1
ATOM 8143 C C . LYS F 1 128 ? 44.350 -20.796 13.755 1.00 44.80 212 LYS F C 1
ATOM 8144 O O . LYS F 1 128 ? 43.581 -19.849 13.970 1.00 44.76 212 LYS F O 1
ATOM 8150 N N . THR F 1 129 ? 44.705 -21.209 12.529 1.00 42.30 213 THR F N 1
ATOM 8151 C CA . THR F 1 129 ? 44.317 -20.497 11.305 1.00 39.80 213 THR F CA 1
ATOM 8152 C C . THR F 1 129 ? 44.159 -21.389 10.089 1.00 38.04 213 THR F C 1
ATOM 8153 O O . THR F 1 129 ? 45.038 -22.157 9.813 1.00 38.56 213 THR F O 1
ATOM 8157 N N . LEU F 1 130 ? 43.076 -21.238 9.335 1.00 36.19 214 LEU F N 1
ATOM 8158 C CA . LEU F 1 130 ? 42.864 -21.979 8.092 1.00 36.02 214 LEU F CA 1
ATOM 8159 C C . LEU F 1 130 ? 42.547 -21.094 6.934 1.00 36.27 214 LEU F C 1
ATOM 8160 O O . LEU F 1 130 ? 42.079 -19.976 7.128 1.00 36.96 214 LEU F O 1
ATOM 8165 N N . ILE F 1 131 ? 42.743 -21.594 5.728 1.00 36.15 215 ILE F N 1
ATOM 8166 C CA . ILE F 1 131 ? 42.363 -20.848 4.594 1.00 37.08 215 ILE F CA 1
ATOM 8167 C C . ILE F 1 131 ? 41.576 -21.687 3.615 1.00 38.62 215 ILE F C 1
ATOM 8168 O O . ILE F 1 131 ? 42.006 -22.785 3.250 1.00 39.43 215 ILE F O 1
ATOM 8173 N N . LEU F 1 132 ? 40.411 -21.170 3.217 1.00 38.69 216 LEU F N 1
ATOM 8174 C CA . LEU F 1 132 ? 39.633 -21.720 2.152 1.00 39.88 216 LEU F CA 1
ATOM 8175 C C . LEU F 1 132 ? 39.666 -20.827 0.893 1.00 40.22 216 LEU F C 1
ATOM 8176 O O . LEU F 1 132 ? 39.165 -19.724 0.909 1.00 41.67 216 LEU F O 1
ATOM 8181 N N . ASP F 1 133 ? 40.227 -21.296 -0.208 1.00 41.03 217 ASP F N 1
ATOM 8182 C CA . ASP F 1 133 ? 40.375 -20.471 -1.403 1.00 42.28 217 ASP F CA 1
ATOM 8183 C C . ASP F 1 133 ? 40.449 -21.452 -2.570 1.00 42.99 217 ASP F C 1
ATOM 8184 O O . ASP F 1 133 ? 41.138 -22.451 -2.484 1.00 43.58 217 ASP F O 1
ATOM 8189 N N . ASN F 1 134 ? 39.807 -21.165 -3.682 1.00 44.16 218 ASN F N 1
ATOM 8190 C CA . ASN F 1 134 ? 39.913 -22.075 -4.816 1.00 46.38 218 ASN F CA 1
ATOM 8191 C C . ASN F 1 134 ? 41.219 -22.061 -5.580 1.00 47.84 218 ASN F C 1
ATOM 8192 O O . ASN F 1 134 ? 41.407 -22.845 -6.513 1.00 48.57 218 ASN F O 1
ATOM 8197 N N . SER F 1 135 ? 42.116 -21.152 -5.225 1.00 50.18 219 SER F N 1
ATOM 8198 C CA . SER F 1 135 ? 43.352 -20.932 -5.996 1.00 51.71 219 SER F CA 1
ATOM 8199 C C . SER F 1 135 ? 44.523 -21.179 -5.088 1.00 53.30 219 SER F C 1
ATOM 8200 O O . SER F 1 135 ? 44.691 -20.478 -4.091 1.00 54.42 219 SER F O 1
ATOM 8203 N N . PRO F 1 136 ? 45.321 -22.204 -5.399 1.00 54.21 220 PRO F N 1
ATOM 8204 C CA . PRO F 1 136 ? 46.444 -22.582 -4.537 1.00 54.03 220 PRO F CA 1
ATOM 8205 C C . PRO F 1 136 ? 47.502 -21.463 -4.552 1.00 53.45 220 PRO F C 1
ATOM 8206 O O . PRO F 1 136 ? 48.272 -21.292 -3.589 1.00 53.57 220 PRO F O 1
ATOM 8210 N N . ALA F 1 137 ? 47.510 -20.687 -5.628 1.00 52.26 221 ALA F N 1
ATOM 8211 C CA . ALA F 1 137 ? 48.404 -19.533 -5.720 1.00 51.31 221 ALA F CA 1
ATOM 8212 C C . ALA F 1 137 ? 48.189 -18.585 -4.527 1.00 50.17 221 ALA F C 1
ATOM 8213 O O . ALA F 1 137 ? 49.171 -18.091 -3.951 1.00 50.11 221 ALA F O 1
ATOM 8215 N N . SER F 1 138 ? 46.923 -18.397 -4.125 1.00 48.01 222 SER F N 1
ATOM 8216 C CA . SER F 1 138 ? 46.592 -17.607 -2.935 1.00 46.01 222 SER F CA 1
ATOM 8217 C C . SER F 1 138 ? 47.362 -17.986 -1.705 1.00 44.15 222 SER F C 1
ATOM 8218 O O . SER F 1 138 ? 47.776 -17.124 -0.951 1.00 42.17 222 SER F O 1
ATOM 8221 N N . TYR F 1 139 ? 47.544 -19.281 -1.474 1.00 43.46 223 TYR F N 1
ATOM 8222 C CA . TYR F 1 139 ? 48.149 -19.694 -0.207 1.00 42.44 223 TYR F CA 1
ATOM 8223 C C . TYR F 1 139 ? 49.516 -20.317 -0.338 1.00 41.62 223 TYR F C 1
ATOM 8224 O O . TYR F 1 139 ? 50.017 -21.039 0.552 1.00 41.48 223 TYR F O 1
ATOM 8233 N N . ILE F 1 140 ? 50.130 -20.016 -1.461 1.00 41.16 224 ILE F N 1
ATOM 8234 C CA . ILE F 1 140 ? 51.437 -20.517 -1.780 1.00 41.05 224 ILE F CA 1
ATOM 8235 C C . ILE F 1 140 ? 52.493 -20.289 -0.692 1.00 39.98 224 ILE F C 1
ATOM 8236 O O . ILE F 1 140 ? 53.478 -20.933 -0.731 1.00 41.37 224 ILE F O 1
ATOM 8241 N N . PHE F 1 141 ? 52.286 -19.421 0.287 1.00 39.32 225 PHE F N 1
ATOM 8242 C CA . PHE F 1 141 ? 53.242 -19.243 1.409 1.00 38.57 225 PHE F CA 1
ATOM 8243 C C . PHE F 1 141 ? 52.802 -20.045 2.638 1.00 39.91 225 PHE F C 1
ATOM 8244 O O . PHE F 1 141 ? 53.609 -20.212 3.578 1.00 40.51 225 PHE F O 1
ATOM 8252 N N . HIS F 1 142 ? 51.545 -20.530 2.676 1.00 39.82 226 HIS F N 1
ATOM 8253 C CA . HIS F 1 142 ? 51.132 -21.391 3.787 1.00 41.22 226 HIS F CA 1
ATOM 8254 C C . HIS F 1 142 ? 50.177 -22.496 3.323 1.00 42.98 226 HIS F C 1
ATOM 8255 O O . HIS F 1 142 ? 48.974 -22.481 3.660 1.00 43.76 226 HIS F O 1
ATOM 8262 N N . PRO F 1 143 ? 50.705 -23.481 2.547 1.00 43.80 227 PRO F N 1
ATOM 8263 C CA . PRO F 1 143 ? 49.822 -24.491 1.953 1.00 43.36 227 PRO F CA 1
ATOM 8264 C C . PRO F 1 143 ? 49.485 -25.516 2.990 1.00 43.79 227 PRO F C 1
ATOM 8265 O O . PRO F 1 143 ? 48.459 -26.187 2.886 1.00 45.05 227 PRO F O 1
ATOM 8269 N N . GLU F 1 144 ? 50.319 -25.579 4.019 1.00 43.60 228 GLU F N 1
ATOM 8270 C CA . GLU F 1 144 ? 50.018 -26.312 5.214 1.00 43.36 228 GLU F CA 1
ATOM 8271 C C . GLU F 1 144 ? 48.784 -25.871 5.952 1.00 43.70 228 GLU F C 1
ATOM 8272 O O . GLU F 1 144 ? 48.349 -26.581 6.864 1.00 46.31 228 GLU F O 1
ATOM 8278 N N . ASN F 1 145 ? 48.230 -24.703 5.630 1.00 43.48 229 ASN F N 1
ATOM 8279 C CA . ASN F 1 145 ? 47.031 -24.223 6.321 1.00 42.23 229 ASN F CA 1
ATOM 8280 C C . ASN F 1 145 ? 45.828 -24.274 5.387 1.00 42.71 229 ASN F C 1
ATOM 8281 O O . ASN F 1 145 ? 44.732 -23.877 5.766 1.00 42.43 229 ASN F O 1
ATOM 8286 N N . ALA F 1 146 ? 46.038 -24.701 4.159 1.00 42.50 230 ALA F N 1
ATOM 8287 C CA . ALA F 1 146 ? 44.959 -24.709 3.222 1.00 44.11 230 ALA F CA 1
ATOM 8288 C C . ALA F 1 146 ? 43.999 -25.883 3.423 1.00 45.07 230 ALA F C 1
ATOM 8289 O O . ALA F 1 146 ? 44.332 -26.874 4.045 1.00 45.97 230 ALA F O 1
ATOM 8291 N N . VAL F 1 147 ? 42.791 -25.728 2.916 1.00 45.31 231 VAL F N 1
ATOM 8292 C CA . VAL F 1 147 ? 41.827 -26.773 2.794 1.00 45.27 231 VAL F CA 1
ATOM 8293 C C . VAL F 1 147 ? 41.309 -26.481 1.404 1.00 46.68 231 VAL F C 1
ATOM 8294 O O . VAL F 1 147 ? 40.518 -25.554 1.231 1.00 47.50 231 VAL F O 1
ATOM 8298 N N . PRO F 1 148 ? 41.766 -27.231 0.396 1.00 47.61 232 PRO F N 1
ATOM 8299 C CA . PRO F 1 148 ? 41.442 -26.894 -1.001 1.00 48.87 232 PRO F CA 1
ATOM 8300 C C . PRO F 1 148 ? 39.965 -26.962 -1.332 1.00 49.74 232 PRO F C 1
ATOM 8301 O O . PRO F 1 148 ? 39.202 -27.525 -0.591 1.00 49.82 232 PRO F O 1
ATOM 8305 N N . VAL F 1 149 ? 39.579 -26.404 -2.468 1.00 51.41 233 VAL F N 1
ATOM 8306 C CA . VAL F 1 149 ? 38.199 -26.467 -2.948 1.00 52.83 233 VAL F CA 1
ATOM 8307 C C . VAL F 1 149 ? 38.213 -26.124 -4.437 1.00 53.99 233 VAL F C 1
ATOM 8308 O O . VAL F 1 149 ? 39.043 -25.313 -4.891 1.00 54.51 233 VAL F O 1
ATOM 8312 N N . GLN F 1 150 ? 37.326 -26.734 -5.208 1.00 54.96 234 GLN F N 1
ATOM 8313 C CA . GLN F 1 150 ? 37.358 -26.533 -6.661 1.00 56.80 234 GLN F CA 1
ATOM 8314 C C . GLN F 1 150 ? 36.872 -25.124 -6.941 1.00 55.56 234 GLN F C 1
ATOM 8315 O O . GLN F 1 150 ? 35.969 -24.613 -6.256 1.00 53.83 234 GLN F O 1
ATOM 8321 N N . SER F 1 151 ? 37.429 -24.525 -7.985 1.00 54.91 235 SER F N 1
ATOM 8322 C CA . SER F 1 151 ? 36.841 -23.337 -8.555 1.00 54.56 235 SER F CA 1
ATOM 8323 C C . SER F 1 151 ? 35.441 -23.636 -9.012 1.00 54.57 235 SER F C 1
ATOM 8324 O O . SER F 1 151 ? 35.268 -24.464 -9.868 1.00 54.75 235 SER F O 1
ATOM 8327 N N . TRP F 1 152 ? 34.446 -22.948 -8.467 1.00 55.02 236 TRP F N 1
ATOM 8328 C CA . TRP F 1 152 ? 33.061 -23.120 -8.905 1.00 55.24 236 TRP F CA 1
ATOM 8329 C C . TRP F 1 152 ? 32.666 -22.022 -9.862 1.00 55.74 236 TRP F C 1
ATOM 8330 O O . TRP F 1 152 ? 33.098 -20.917 -9.668 1.00 56.31 236 TRP F O 1
ATOM 8341 N N . PHE F 1 153 ? 31.823 -22.309 -10.864 1.00 56.85 237 PHE F N 1
ATOM 8342 C CA . PHE F 1 153 ? 31.399 -21.291 -11.854 1.00 57.86 237 PHE F CA 1
ATOM 8343 C C . PHE F 1 153 ? 29.903 -21.131 -12.107 1.00 58.71 237 PHE F C 1
ATOM 8344 O O . PHE F 1 153 ? 29.396 -20.011 -12.140 1.00 57.85 237 PHE F O 1
ATOM 8352 N N . ASP F 1 154 ? 29.225 -22.249 -12.371 1.00 60.60 238 ASP F N 1
ATOM 8353 C CA . ASP F 1 154 ? 27.802 -22.217 -12.785 1.00 62.19 238 ASP F CA 1
ATOM 8354 C C . ASP F 1 154 ? 27.106 -23.560 -12.680 1.00 62.04 238 ASP F C 1
ATOM 8355 O O . ASP F 1 154 ? 25.929 -23.629 -12.954 1.00 62.10 238 ASP F O 1
ATOM 8360 N N . ASP F 1 155 ? 27.855 -24.592 -12.307 1.00 62.61 239 ASP F N 1
ATOM 8361 C CA . ASP F 1 155 ? 27.398 -25.971 -12.273 1.00 63.60 239 ASP F CA 1
ATOM 8362 C C . ASP F 1 155 ? 26.585 -26.289 -11.037 1.00 63.32 239 ASP F C 1
ATOM 8363 O O . ASP F 1 155 ? 27.133 -26.621 -9.976 1.00 62.86 239 ASP F O 1
ATOM 8368 N N . MET F 1 156 ? 25.267 -26.237 -11.190 1.00 63.82 240 MET F N 1
ATOM 8369 C CA . MET F 1 156 ? 24.356 -26.397 -10.052 1.00 64.58 240 MET F CA 1
ATOM 8370 C C . MET F 1 156 ? 24.340 -27.808 -9.457 1.00 64.72 240 MET F C 1
ATOM 8371 O O . MET F 1 156 ? 23.590 -28.084 -8.518 1.00 65.10 240 MET F O 1
ATOM 8376 N N . ALA F 1 157 ? 25.201 -28.675 -9.983 1.00 64.75 241 ALA F N 1
ATOM 8377 C CA . ALA F 1 157 ? 25.381 -30.019 -9.466 1.00 65.17 241 ALA F CA 1
ATOM 8378 C C . ALA F 1 157 ? 26.489 -30.156 -8.417 1.00 65.12 241 ALA F C 1
ATOM 8379 O O . ALA F 1 157 ? 26.786 -31.277 -7.971 1.00 65.52 241 ALA F O 1
ATOM 8381 N N . ASP F 1 158 ? 27.116 -29.037 -8.046 1.00 64.72 242 ASP F N 1
ATOM 8382 C CA . ASP F 1 158 ? 28.292 -29.038 -7.139 1.00 63.00 242 ASP F CA 1
ATOM 8383 C C . ASP F 1 158 ? 27.886 -29.332 -5.715 1.00 62.29 242 ASP F C 1
ATOM 8384 O O . ASP F 1 158 ? 26.857 -28.849 -5.257 1.00 62.28 242 ASP F O 1
ATOM 8389 N N . THR F 1 159 ? 28.689 -30.118 -5.008 1.00 62.38 243 THR F N 1
ATOM 8390 C CA . THR F 1 159 ? 28.403 -30.356 -3.575 1.00 62.93 243 THR F CA 1
ATOM 8391 C C . THR F 1 159 ? 29.571 -30.114 -2.588 1.00 62.52 243 THR F C 1
ATOM 8392 O O . THR F 1 159 ? 29.479 -30.459 -1.386 1.00 62.03 243 THR F O 1
ATOM 8396 N N . GLU F 1 160 ? 30.623 -29.448 -3.097 1.00 62.07 244 GLU F N 1
ATOM 8397 C CA . GLU F 1 160 ? 31.876 -29.191 -2.353 1.00 60.93 244 GLU F CA 1
ATOM 8398 C C . GLU F 1 160 ? 31.677 -28.637 -0.969 1.00 59.33 244 GLU F C 1
ATOM 8399 O O . GLU F 1 160 ? 32.276 -29.095 -0.022 1.00 59.70 244 GLU F O 1
ATOM 8405 N N . LEU F 1 161 ? 30.819 -27.657 -0.824 1.00 58.44 245 LEU F N 1
ATOM 8406 C CA . LEU F 1 161 ? 30.678 -27.054 0.487 1.00 57.52 245 LEU F CA 1
ATOM 8407 C C . LEU F 1 161 ? 30.043 -27.991 1.474 1.00 58.39 245 LEU F C 1
ATOM 8408 O O . LEU F 1 161 ? 30.482 -28.050 2.614 1.00 58.59 245 LEU F O 1
ATOM 8413 N N . LEU F 1 162 ? 29.019 -28.735 1.018 1.00 59.48 246 LEU F N 1
ATOM 8414 C CA . LEU F 1 162 ? 28.406 -29.846 1.767 1.00 59.41 246 LEU F CA 1
ATOM 8415 C C . LEU F 1 162 ? 29.472 -30.837 2.234 1.00 59.43 246 LEU F C 1
ATOM 8416 O O . LEU F 1 162 ? 29.537 -31.187 3.432 1.00 59.57 246 LEU F O 1
ATOM 8421 N N . ASN F 1 163 ? 30.327 -31.260 1.305 1.00 58.37 247 ASN F N 1
ATOM 8422 C CA . ASN F 1 163 ? 31.437 -32.102 1.684 1.00 58.97 247 ASN F CA 1
ATOM 8423 C C . ASN F 1 163 ? 32.464 -31.478 2.659 1.00 58.67 247 ASN F C 1
ATOM 8424 O O . ASN F 1 163 ? 33.264 -32.223 3.273 1.00 59.28 247 ASN F O 1
ATOM 8429 N N . LEU F 1 164 ? 32.425 -30.143 2.838 1.00 57.08 248 LEU F N 1
ATOM 8430 C CA . LEU F 1 164 ? 33.415 -29.427 3.659 1.00 55.43 248 LEU F CA 1
ATOM 8431 C C . LEU F 1 164 ? 33.006 -29.229 5.100 1.00 54.79 248 LEU F C 1
ATOM 8432 O O . LEU F 1 164 ? 33.841 -29.231 6.017 1.00 54.02 248 LEU F O 1
ATOM 8437 N N . ILE F 1 165 ? 31.709 -29.089 5.299 1.00 54.19 249 ILE F N 1
ATOM 8438 C CA . ILE F 1 165 ? 31.159 -28.947 6.631 1.00 54.11 249 ILE F CA 1
ATOM 8439 C C . ILE F 1 165 ? 31.722 -29.981 7.656 1.00 54.36 249 ILE F C 1
ATOM 8440 O O . ILE F 1 165 ? 32.250 -29.576 8.705 1.00 54.11 249 ILE F O 1
ATOM 8445 N N . PRO F 1 166 ? 31.689 -31.310 7.323 1.00 54.70 250 PRO F N 1
ATOM 8446 C CA . PRO F 1 166 ? 32.142 -32.308 8.304 1.00 54.18 250 PRO F CA 1
ATOM 8447 C C . PRO F 1 166 ? 33.648 -32.184 8.556 1.00 53.16 250 PRO F C 1
ATOM 8448 O O . PRO F 1 166 ? 34.089 -32.045 9.699 1.00 51.64 250 PRO F O 1
ATOM 8452 N N . ILE F 1 167 ? 34.405 -32.233 7.468 1.00 53.53 251 ILE F N 1
ATOM 8453 C CA . ILE F 1 167 ? 35.831 -31.820 7.442 1.00 53.95 251 ILE F CA 1
ATOM 8454 C C . ILE F 1 167 ? 36.119 -30.676 8.400 1.00 54.12 251 ILE F C 1
ATOM 8455 O O . ILE F 1 167 ? 36.986 -30.788 9.265 1.00 53.90 251 ILE F O 1
ATOM 8460 N N . PHE F 1 168 ? 35.330 -29.610 8.276 1.00 54.74 252 PHE F N 1
ATOM 8461 C CA . PHE F 1 168 ? 35.493 -28.455 9.135 1.00 55.29 252 PHE F CA 1
ATOM 8462 C C . PHE F 1 168 ? 35.129 -28.705 10.584 1.00 56.46 252 PHE F C 1
ATOM 8463 O O . PHE F 1 168 ? 35.789 -28.189 11.496 1.00 56.09 252 PHE F O 1
ATOM 8471 N N . GLU F 1 169 ? 34.066 -29.486 10.780 1.00 58.19 253 GLU F N 1
ATOM 8472 C CA . GLU F 1 169 ? 33.658 -29.956 12.110 1.00 59.41 253 GLU F CA 1
ATOM 8473 C C . GLU F 1 169 ? 34.771 -30.715 12.826 1.00 58.40 253 GLU F C 1
ATOM 8474 O O . GLU F 1 169 ? 35.070 -30.430 13.966 1.00 57.43 253 GLU F O 1
ATOM 8480 N N . GLU F 1 170 ? 35.407 -31.658 12.144 1.00 59.24 254 GLU F N 1
ATOM 8481 C CA . GLU F 1 170 ? 36.486 -32.412 12.785 1.00 61.92 254 GLU F CA 1
ATOM 8482 C C . GLU F 1 170 ? 37.591 -31.459 13.299 1.00 60.96 254 GLU F C 1
ATOM 8483 O O . GLU F 1 170 ? 38.074 -31.649 14.425 1.00 60.34 254 GLU F O 1
ATOM 8489 N N . LEU F 1 171 ? 37.938 -30.440 12.473 1.00 60.12 255 LEU F N 1
ATOM 8490 C CA . LEU F 1 171 ? 38.934 -29.401 12.803 1.00 59.44 255 LEU F CA 1
ATOM 8491 C C . LEU F 1 171 ? 38.490 -28.457 13.879 1.00 59.65 255 LEU F C 1
ATOM 8492 O O . LEU F 1 171 ? 39.295 -28.051 14.719 1.00 60.03 255 LEU F O 1
ATOM 8497 N N . SER F 1 172 ? 37.200 -28.141 13.868 1.00 59.51 256 SER F N 1
ATOM 8498 C CA . SER F 1 172 ? 36.652 -27.038 14.623 1.00 59.64 256 SER F CA 1
ATOM 8499 C C . SER F 1 172 ? 37.282 -26.919 16.016 1.00 60.08 256 SER F C 1
ATOM 8500 O O . SER F 1 172 ? 37.550 -25.823 16.496 1.00 60.14 256 SER F O 1
ATOM 8503 N N . GLY F 1 173 ? 37.592 -28.049 16.632 1.00 60.66 257 GLY F N 1
ATOM 8504 C CA . GLY F 1 173 ? 37.980 -28.036 18.032 1.00 61.87 257 GLY F CA 1
ATOM 8505 C C . GLY F 1 173 ? 39.447 -28.308 18.311 1.00 62.39 257 GLY F C 1
ATOM 8506 O O . GLY F 1 173 ? 39.859 -28.422 19.479 1.00 62.70 257 GLY F O 1
ATOM 8507 N N . ALA F 1 174 ? 40.234 -28.411 17.250 1.00 62.74 258 ALA F N 1
ATOM 8508 C CA . ALA F 1 174 ? 41.659 -28.692 17.385 1.00 63.69 258 ALA F CA 1
ATOM 8509 C C . ALA F 1 174 ? 42.415 -27.561 18.068 1.00 64.61 258 ALA F C 1
ATOM 8510 O O . ALA F 1 174 ? 42.015 -26.386 18.035 1.00 65.33 258 ALA F O 1
ATOM 8512 N N . GLU F 1 175 ? 43.499 -27.924 18.732 1.00 65.25 259 GLU F N 1
ATOM 8513 C CA . GLU F 1 175 ? 44.336 -26.934 19.353 1.00 65.47 259 GLU F CA 1
ATOM 8514 C C . GLU F 1 175 ? 45.571 -26.752 18.469 1.00 64.88 259 GLU F C 1
ATOM 8515 O O . GLU F 1 175 ? 46.397 -25.904 18.748 1.00 65.38 259 GLU F O 1
ATOM 8521 N N . ASP F 1 176 ? 45.692 -27.523 17.392 1.00 63.57 260 ASP F N 1
ATOM 8522 C CA . ASP F 1 176 ? 46.775 -27.281 16.463 1.00 63.43 260 ASP F CA 1
ATOM 8523 C C . ASP F 1 176 ? 46.375 -27.794 15.112 1.00 62.72 260 ASP F C 1
ATOM 8524 O O . ASP F 1 176 ? 46.450 -28.985 14.865 1.00 63.85 260 ASP F O 1
ATOM 8529 N N . VAL F 1 177 ? 45.975 -26.911 14.216 1.00 61.92 261 VAL F N 1
ATOM 8530 C CA . VAL F 1 177 ? 45.383 -27.369 12.950 1.00 61.24 261 VAL F CA 1
ATOM 8531 C C . VAL F 1 177 ? 46.338 -28.230 12.126 1.00 61.32 261 VAL F C 1
ATOM 8532 O O . VAL F 1 177 ? 45.920 -28.955 11.229 1.00 60.87 261 VAL F O 1
ATOM 8536 N N . TYR F 1 178 ? 47.618 -28.161 12.455 1.00 61.28 262 TYR F N 1
ATOM 8537 C CA . TYR F 1 178 ? 48.602 -28.899 11.692 1.00 62.45 262 TYR F CA 1
ATOM 8538 C C . TYR F 1 178 ? 48.539 -30.386 11.993 1.00 64.17 262 TYR F C 1
ATOM 8539 O O . TYR F 1 178 ? 48.623 -31.221 11.089 1.00 64.49 262 TYR F O 1
ATOM 8548 N N . THR F 1 179 ? 48.352 -30.710 13.267 1.00 65.90 263 THR F N 1
ATOM 8549 C CA . THR F 1 179 ? 48.206 -32.084 13.674 1.00 67.56 263 THR F CA 1
ATOM 8550 C C . THR F 1 179 ? 46.845 -32.636 13.223 1.00 68.94 263 THR F C 1
ATOM 8551 O O . THR F 1 179 ? 46.768 -33.669 12.536 1.00 68.81 263 THR F O 1
ATOM 8555 N N . SER F 1 180 ? 45.780 -31.922 13.585 1.00 70.29 264 SER F N 1
ATOM 8556 C CA . SER F 1 180 ? 44.430 -32.332 13.243 1.00 71.33 264 SER F CA 1
ATOM 8557 C C . SER F 1 180 ? 44.121 -32.381 11.773 1.00 72.21 264 SER F C 1
ATOM 8558 O O . SER F 1 180 ? 43.192 -33.056 11.362 1.00 73.11 264 SER F O 1
ATOM 8561 N N . LEU F 1 181 ? 44.872 -31.670 10.955 1.00 73.74 265 LEU F N 1
ATOM 8562 C CA . LEU F 1 181 ? 44.692 -31.834 9.506 1.00 74.95 265 LEU F CA 1
ATOM 8563 C C . LEU F 1 181 ? 45.288 -33.161 9.013 1.00 75.64 265 LEU F C 1
ATOM 8564 O O . LEU F 1 181 ? 44.741 -33.785 8.104 1.00 75.92 265 LEU F O 1
ATOM 8569 N N . GLY F 1 182 ? 46.398 -33.587 9.614 1.00 76.18 266 GLY F N 1
ATOM 8570 C CA . GLY F 1 182 ? 46.984 -34.896 9.300 1.00 77.27 266 GLY F CA 1
ATOM 8571 C C . GLY F 1 182 ? 46.136 -36.094 9.718 1.00 77.72 266 GLY F C 1
ATOM 8572 O O . GLY F 1 182 ? 45.945 -37.037 8.935 1.00 77.79 266 GLY F O 1
ATOM 8573 N N . GLN F 1 183 ? 45.639 -36.056 10.953 1.00 78.01 267 GLN F N 1
ATOM 8574 C CA . GLN F 1 183 ? 44.671 -37.036 11.446 1.00 78.75 267 GLN F CA 1
ATOM 8575 C C . GLN F 1 183 ? 43.468 -37.083 10.491 1.00 79.67 267 GLN F C 1
ATOM 8576 O O . GLN F 1 183 ? 43.064 -38.168 10.047 1.00 80.33 267 GLN F O 1
ATOM 8582 N N . LEU F 1 184 ? 42.945 -35.908 10.136 1.00 80.23 268 LEU F N 1
ATOM 8583 C CA . LEU F 1 184 ? 41.925 -35.761 9.085 1.00 81.04 268 LEU F CA 1
ATOM 8584 C C . LEU F 1 184 ? 42.271 -36.529 7.782 1.00 81.21 268 LEU F C 1
ATOM 8585 O O . LEU F 1 184 ? 41.413 -37.183 7.165 1.00 80.65 268 LEU F O 1
ATOM 8590 N N . CYS G 1 5 ? 75.446 4.187 7.577 1.00 66.19 89 CYS G N 1
ATOM 8591 C CA . CYS G 1 5 ? 76.372 3.148 8.153 1.00 66.66 89 CYS G CA 1
ATOM 8592 C C . CYS G 1 5 ? 75.687 2.259 9.138 1.00 65.72 89 CYS G C 1
ATOM 8593 O O . CYS G 1 5 ? 75.011 2.761 10.035 1.00 65.86 89 CYS G O 1
ATOM 8596 N N . LEU G 1 6 ? 75.935 0.953 8.981 1.00 64.48 90 LEU G N 1
ATOM 8597 C CA . LEU G 1 6 ? 75.098 -0.122 9.491 1.00 63.35 90 LEU G CA 1
ATOM 8598 C C . LEU G 1 6 ? 75.860 -1.438 9.369 1.00 63.98 90 LEU G C 1
ATOM 8599 O O . LEU G 1 6 ? 75.720 -2.341 10.201 1.00 63.83 90 LEU G O 1
ATOM 8604 N N . LEU G 1 7 ? 76.629 -1.546 8.285 1.00 64.28 91 LEU G N 1
ATOM 8605 C CA . LEU G 1 7 ? 77.747 -2.471 8.174 1.00 64.35 91 LEU G CA 1
ATOM 8606 C C . LEU G 1 7 ? 78.998 -1.788 8.705 1.00 66.24 91 LEU G C 1
ATOM 8607 O O . LEU G 1 7 ? 79.297 -0.663 8.321 1.00 65.86 91 LEU G O 1
ATOM 8612 N N . PRO G 1 8 ? 79.778 -2.498 9.526 1.00 68.61 92 PRO G N 1
ATOM 8613 C CA . PRO G 1 8 ? 81.087 -1.981 9.937 1.00 70.06 92 PRO G CA 1
ATOM 8614 C C . PRO G 1 8 ? 81.983 -1.823 8.722 1.00 70.90 92 PRO G C 1
ATOM 8615 O O . PRO G 1 8 ? 81.630 -2.284 7.625 1.00 70.67 92 PRO G O 1
ATOM 8619 N N . GLU G 1 9 ? 83.141 -1.208 8.941 1.00 72.10 93 GLU G N 1
ATOM 8620 C CA . GLU G 1 9 ? 84.164 -1.009 7.903 1.00 73.60 93 GLU G CA 1
ATOM 8621 C C . GLU G 1 9 ? 84.522 -2.272 7.102 1.00 72.49 93 GLU G C 1
ATOM 8622 O O . GLU G 1 9 ? 84.586 -3.377 7.639 1.00 72.03 93 GLU G O 1
ATOM 8628 N N . VAL G 1 10 ? 84.747 -2.094 5.808 1.00 72.29 94 VAL G N 1
ATOM 8629 C CA . VAL G 1 10 ? 85.026 -3.227 4.928 1.00 72.27 94 VAL G CA 1
ATOM 8630 C C . VAL G 1 10 ? 86.460 -3.781 5.095 1.00 72.71 94 VAL G C 1
ATOM 8631 O O . VAL G 1 10 ? 87.457 -3.108 4.774 1.00 72.65 94 VAL G O 1
ATOM 8635 N N . THR G 1 11 ? 86.533 -5.004 5.623 1.00 72.75 95 THR G N 1
ATOM 8636 C CA . THR G 1 11 ? 87.782 -5.737 5.823 1.00 72.92 95 THR G CA 1
ATOM 8637 C C . THR G 1 11 ? 88.690 -5.750 4.601 1.00 73.65 95 THR G C 1
ATOM 8638 O O . THR G 1 11 ? 88.219 -5.623 3.452 1.00 73.37 95 THR G O 1
ATOM 8642 N N . GLU G 1 12 ? 89.983 -5.970 4.868 1.00 74.06 96 GLU G N 1
ATOM 8643 C CA . GLU G 1 12 ? 91.028 -5.972 3.841 1.00 74.59 96 GLU G CA 1
ATOM 8644 C C . GLU G 1 12 ? 90.843 -7.033 2.739 1.00 73.89 96 GLU G C 1
ATOM 8645 O O . GLU G 1 12 ? 91.133 -6.758 1.565 1.00 73.16 96 GLU G O 1
ATOM 8651 N N . GLU G 1 13 ? 90.342 -8.222 3.091 1.00 73.58 97 GLU G N 1
ATOM 8652 C CA . GLU G 1 13 ? 90.133 -9.269 2.063 1.00 74.21 97 GLU G CA 1
ATOM 8653 C C . GLU G 1 13 ? 89.119 -8.826 1.001 1.00 73.54 97 GLU G C 1
ATOM 8654 O O . GLU G 1 13 ? 89.298 -9.120 -0.193 1.00 73.71 97 GLU G O 1
ATOM 8660 N N . ASP G 1 14 ? 88.089 -8.093 1.442 1.00 72.29 98 ASP G N 1
ATOM 8661 C CA . ASP G 1 14 ? 86.951 -7.751 0.591 1.00 71.35 98 ASP G CA 1
ATOM 8662 C C . ASP G 1 14 ? 87.116 -6.455 -0.227 1.00 71.25 98 ASP G C 1
ATOM 8663 O O . ASP G 1 14 ? 86.394 -6.277 -1.217 1.00 71.06 98 ASP G O 1
ATOM 8668 N N . GLN G 1 15 ? 88.031 -5.562 0.196 1.00 70.54 99 GLN G N 1
ATOM 8669 C CA . GLN G 1 15 ? 88.387 -4.321 -0.537 1.00 70.49 99 GLN G CA 1
ATOM 8670 C C . GLN G 1 15 ? 87.747 -4.158 -1.950 1.00 68.73 99 GLN G C 1
ATOM 8671 O O . GLN G 1 15 ? 86.776 -3.394 -2.147 1.00 68.21 99 GLN G O 1
ATOM 8677 N N . GLY G 1 16 ? 88.293 -4.858 -2.943 1.00 66.65 100 GLY G N 1
ATOM 8678 C CA . GLY G 1 16 ? 87.869 -4.590 -4.329 1.00 64.32 100 GLY G CA 1
ATOM 8679 C C . GLY G 1 16 ? 86.428 -4.969 -4.662 1.00 62.00 100 GLY G C 1
ATOM 8680 O O . GLY G 1 16 ? 85.978 -4.795 -5.798 1.00 61.18 100 GLY G O 1
ATOM 8681 N N . ARG G 1 17 ? 85.707 -5.476 -3.664 1.00 60.02 101 ARG G N 1
ATOM 8682 C CA . ARG G 1 17 ? 84.450 -6.203 -3.909 1.00 58.10 101 ARG G CA 1
ATOM 8683 C C . ARG G 1 17 ? 83.116 -5.411 -3.807 1.00 55.37 101 ARG G C 1
ATOM 8684 O O . ARG G 1 17 ? 82.855 -4.654 -2.864 1.00 53.47 101 ARG G O 1
ATOM 8692 N N . ILE G 1 18 ? 82.299 -5.638 -4.829 1.00 53.18 102 ILE G N 1
ATOM 8693 C CA . ILE G 1 18 ? 80.854 -5.444 -4.778 1.00 50.91 102 ILE G CA 1
ATOM 8694 C C . ILE G 1 18 ? 80.183 -6.119 -3.583 1.00 50.06 102 ILE G C 1
ATOM 8695 O O . ILE G 1 18 ? 80.413 -7.292 -3.275 1.00 50.47 102 ILE G O 1
ATOM 8700 N N . CYS G 1 19 ? 79.329 -5.351 -2.929 1.00 49.34 103 CYS G N 1
ATOM 8701 C CA . CYS G 1 19 ? 78.554 -5.810 -1.797 1.00 48.20 103 CYS G CA 1
ATOM 8702 C C . CYS G 1 19 ? 77.250 -6.431 -2.289 1.00 47.71 103 CYS G C 1
ATOM 8703 O O . CYS G 1 19 ? 76.526 -5.847 -3.083 1.00 47.77 103 CYS G O 1
ATOM 8706 N N . VAL G 1 20 ? 76.995 -7.662 -1.885 1.00 47.63 104 VAL G N 1
ATOM 8707 C CA . VAL G 1 20 ? 75.744 -8.320 -2.239 1.00 46.67 104 VAL G CA 1
ATOM 8708 C C . VAL G 1 20 ? 75.024 -8.604 -0.977 1.00 46.20 104 VAL G C 1
ATOM 8709 O O . VAL G 1 20 ? 75.528 -9.289 -0.095 1.00 46.21 104 VAL G O 1
ATOM 8713 N N . VAL G 1 21 ? 73.835 -8.017 -0.909 1.00 46.31 105 VAL G N 1
ATOM 8714 C CA . VAL G 1 21 ? 72.922 -8.133 0.228 1.00 45.23 105 VAL G CA 1
ATOM 8715 C C . VAL G 1 21 ? 71.880 -9.206 -0.049 1.00 43.99 105 VAL G C 1
ATOM 8716 O O . VAL G 1 21 ? 71.267 -9.223 -1.117 1.00 42.41 105 VAL G O 1
ATOM 8720 N N . ILE G 1 22 ? 71.748 -10.150 0.886 1.00 44.14 106 ILE G N 1
ATOM 8721 C CA . ILE G 1 22 ? 70.988 -11.399 0.585 1.00 44.40 106 ILE G CA 1
ATOM 8722 C C . ILE G 1 22 ? 69.942 -11.718 1.616 1.00 44.54 106 ILE G C 1
ATOM 8723 O O . ILE G 1 22 ? 70.197 -11.628 2.841 1.00 44.65 106 ILE G O 1
ATOM 8728 N N . ASP G 1 23 ? 68.741 -12.015 1.107 1.00 44.04 107 ASP G N 1
ATOM 8729 C CA . ASP G 1 23 ? 67.613 -12.345 1.988 1.00 43.82 107 ASP G CA 1
ATOM 8730 C C . ASP G 1 23 ? 67.505 -13.859 2.219 1.00 43.43 107 ASP G C 1
ATOM 8731 O O . ASP G 1 23 ? 67.890 -14.692 1.384 1.00 43.36 107 ASP G O 1
ATOM 8736 N N . LEU G 1 24 ? 67.009 -14.182 3.395 1.00 42.66 108 LEU G N 1
ATOM 8737 C CA . LEU G 1 24 ? 66.834 -15.530 3.859 1.00 42.28 108 LEU G CA 1
ATOM 8738 C C . LEU G 1 24 ? 65.565 -16.154 3.257 1.00 41.78 108 LEU G C 1
ATOM 8739 O O . LEU G 1 24 ? 65.610 -16.646 2.143 1.00 41.72 108 LEU G O 1
ATOM 8744 N N . ASP G 1 25 ? 64.430 -16.079 3.969 1.00 42.28 109 ASP G N 1
ATOM 8745 C CA . ASP G 1 25 ? 63.115 -16.705 3.538 1.00 42.16 109 ASP G CA 1
ATOM 8746 C C . ASP G 1 25 ? 62.710 -16.595 2.093 1.00 41.27 109 ASP G C 1
ATOM 8747 O O . ASP G 1 25 ? 62.765 -15.540 1.498 1.00 41.73 109 ASP G O 1
ATOM 8752 N N . GLU G 1 26 ? 62.319 -17.733 1.553 1.00 41.08 110 GLU G N 1
ATOM 8753 C CA . GLU G 1 26 ? 61.916 -17.941 0.152 1.00 40.65 110 GLU G CA 1
ATOM 8754 C C . GLU G 1 26 ? 62.967 -17.633 -0.853 1.00 40.71 110 GLU G C 1
ATOM 8755 O O . GLU G 1 26 ? 62.723 -17.767 -2.027 1.00 40.62 110 GLU G O 1
ATOM 8761 N N . THR G 1 27 ? 64.146 -17.227 -0.381 1.00 41.48 111 THR G N 1
ATOM 8762 C CA . THR G 1 27 ? 65.260 -16.964 -1.279 1.00 43.22 111 THR G CA 1
ATOM 8763 C C . THR G 1 27 ? 66.320 -18.097 -1.174 1.00 44.02 111 THR G C 1
ATOM 8764 O O . THR G 1 27 ? 66.550 -18.850 -2.138 1.00 44.63 111 THR G O 1
ATOM 8768 N N . LEU G 1 28 ? 66.969 -18.167 -0.017 1.00 43.54 112 LEU G N 1
ATOM 8769 C CA . LEU G 1 28 ? 67.831 -19.269 0.352 1.00 44.39 112 LEU G CA 1
ATOM 8770 C C . LEU G 1 28 ? 67.105 -20.461 1.005 1.00 45.56 112 LEU G C 1
ATOM 8771 O O . LEU G 1 28 ? 67.508 -21.589 0.774 1.00 47.06 112 LEU G O 1
ATOM 8776 N N . VAL G 1 29 ? 66.098 -20.214 1.844 1.00 45.50 113 VAL G N 1
ATOM 8777 C CA . VAL G 1 29 ? 65.377 -21.264 2.540 1.00 45.24 113 VAL G CA 1
ATOM 8778 C C . VAL G 1 29 ? 63.828 -21.097 2.560 1.00 47.07 113 VAL G C 1
ATOM 8779 O O . VAL G 1 29 ? 63.256 -20.120 2.035 1.00 46.71 113 VAL G O 1
ATOM 8783 N N . HIS G 1 30 ? 63.157 -22.082 3.150 1.00 47.82 114 HIS G N 1
ATOM 8784 C CA . HIS G 1 30 ? 61.758 -21.987 3.441 1.00 49.21 114 HIS G CA 1
ATOM 8785 C C . HIS G 1 30 ? 61.366 -22.715 4.697 1.00 49.23 114 HIS G C 1
ATOM 8786 O O . HIS G 1 30 ? 61.411 -23.911 4.742 1.00 50.41 114 HIS G O 1
ATOM 8793 N N . SER G 1 31 ? 60.917 -21.985 5.691 1.00 49.89 115 SER G N 1
ATOM 8794 C CA . SER G 1 31 ? 60.558 -22.546 6.966 1.00 50.19 115 SER G CA 1
ATOM 8795 C C . SER G 1 31 ? 59.064 -22.713 7.090 1.00 51.22 115 SER G C 1
ATOM 8796 O O . SER G 1 31 ? 58.289 -22.306 6.205 1.00 51.76 115 SER G O 1
ATOM 8799 N N . SER G 1 32 ? 58.666 -23.307 8.206 1.00 51.70 116 SER G N 1
ATOM 8800 C CA . SER G 1 32 ? 57.314 -23.787 8.392 1.00 52.56 116 SER G CA 1
ATOM 8801 C C . SER G 1 32 ? 57.192 -24.317 9.794 1.00 52.82 116 SER G C 1
ATOM 8802 O O . SER G 1 32 ? 58.170 -24.749 10.384 1.00 52.11 116 SER G O 1
ATOM 8805 N N . PHE G 1 33 ? 55.997 -24.198 10.345 1.00 53.74 117 PHE G N 1
ATOM 8806 C CA . PHE G 1 33 ? 55.778 -24.561 11.732 1.00 55.49 117 PHE G CA 1
ATOM 8807 C C . PHE G 1 33 ? 55.229 -25.991 11.771 1.00 56.60 117 PHE G C 1
ATOM 8808 O O . PHE G 1 33 ? 55.091 -26.571 12.836 1.00 56.86 117 PHE G O 1
ATOM 8816 N N . LYS G 1 34 ? 54.897 -26.521 10.600 1.00 57.82 118 LYS G N 1
ATOM 8817 C CA . LYS G 1 34 ? 54.419 -27.874 10.476 1.00 59.93 118 LYS G CA 1
ATOM 8818 C C . LYS G 1 34 ? 55.577 -28.871 10.365 1.00 61.08 118 LYS G C 1
ATOM 8819 O O . LYS G 1 34 ? 56.402 -28.775 9.452 1.00 61.10 118 LYS G O 1
ATOM 8825 N N . PRO G 1 35 ? 55.630 -29.845 11.286 1.00 62.30 119 PRO G N 1
ATOM 8826 C CA . PRO G 1 35 ? 56.563 -30.976 11.181 1.00 62.58 119 PRO G CA 1
ATOM 8827 C C . PRO G 1 35 ? 56.691 -31.620 9.806 1.00 62.64 119 PRO G C 1
ATOM 8828 O O . PRO G 1 35 ? 55.716 -32.107 9.217 1.00 61.55 119 PRO G O 1
ATOM 8832 N N . ILE G 1 36 ? 57.913 -31.627 9.296 1.00 63.90 120 ILE G N 1
ATOM 8833 C CA . ILE G 1 36 ? 58.140 -32.399 8.081 1.00 65.19 120 ILE G CA 1
ATOM 8834 C C . ILE G 1 36 ? 59.353 -33.386 8.068 1.00 65.48 120 ILE G C 1
ATOM 8835 O O . ILE G 1 36 ? 59.227 -34.570 7.659 1.00 65.21 120 ILE G O 1
ATOM 8840 N N . ALA G 1 39 ? 62.960 -32.709 5.787 1.00 68.04 123 ALA G N 1
ATOM 8841 C CA . ALA G 1 39 ? 63.427 -31.557 6.551 1.00 68.32 123 ALA G CA 1
ATOM 8842 C C . ALA G 1 39 ? 64.927 -31.453 6.415 1.00 68.37 123 ALA G C 1
ATOM 8843 O O . ALA G 1 39 ? 65.550 -32.409 5.970 1.00 69.32 123 ALA G O 1
ATOM 8845 N N . ASP G 1 40 ? 65.502 -30.303 6.773 1.00 68.12 124 ASP G N 1
ATOM 8846 C CA . ASP G 1 40 ? 66.952 -30.091 6.666 1.00 67.70 124 ASP G CA 1
ATOM 8847 C C . ASP G 1 40 ? 67.560 -29.608 7.954 1.00 67.86 124 ASP G C 1
ATOM 8848 O O . ASP G 1 40 ? 68.568 -30.152 8.365 1.00 68.60 124 ASP G O 1
ATOM 8853 N N . PHE G 1 41 ? 66.971 -28.607 8.601 1.00 68.03 125 PHE G N 1
ATOM 8854 C CA . PHE G 1 41 ? 67.286 -28.338 10.018 1.00 68.53 125 PHE G CA 1
ATOM 8855 C C . PHE G 1 41 ? 65.969 -28.241 10.717 1.00 68.92 125 PHE G C 1
ATOM 8856 O O . PHE G 1 41 ? 64.926 -28.176 10.057 1.00 69.34 125 PHE G O 1
ATOM 8864 N N . ILE G 1 42 ? 66.008 -28.215 12.042 1.00 69.06 126 ILE G N 1
ATOM 8865 C CA . ILE G 1 42 ? 64.803 -28.092 12.832 1.00 69.57 126 ILE G CA 1
ATOM 8866 C C . ILE G 1 42 ? 65.198 -27.234 13.993 1.00 70.35 126 ILE G C 1
ATOM 8867 O O . ILE G 1 42 ? 65.829 -27.703 14.931 1.00 70.98 126 ILE G O 1
ATOM 8872 N N . VAL G 1 43 ? 64.857 -25.959 13.918 1.00 71.18 127 VAL G N 1
ATOM 8873 C CA . VAL G 1 43 ? 65.310 -25.015 14.924 1.00 72.14 127 VAL G CA 1
ATOM 8874 C C . VAL G 1 43 ? 64.182 -24.552 15.836 1.00 73.41 127 VAL G C 1
ATOM 8875 O O . VAL G 1 43 ? 63.048 -24.337 15.380 1.00 73.15 127 VAL G O 1
ATOM 8879 N N . PRO G 1 44 ? 64.480 -24.473 17.148 1.00 74.88 128 PRO G N 1
ATOM 8880 C CA . PRO G 1 44 ? 63.558 -24.033 18.204 1.00 75.64 128 PRO G CA 1
ATOM 8881 C C . PRO G 1 44 ? 63.581 -22.530 18.508 1.00 76.37 128 PRO G C 1
ATOM 8882 O O . PRO G 1 44 ? 64.646 -21.921 18.573 1.00 76.34 128 PRO G O 1
ATOM 8886 N N . ILE G 1 45 ? 62.384 -21.975 18.715 1.00 77.76 129 ILE G N 1
ATOM 8887 C CA . ILE G 1 45 ? 62.130 -20.543 18.944 1.00 79.07 129 ILE G CA 1
ATOM 8888 C C . ILE G 1 45 ? 61.103 -20.328 20.073 1.00 80.06 129 ILE G C 1
ATOM 8889 O O . ILE G 1 45 ? 60.093 -21.029 20.121 1.00 79.61 129 ILE G O 1
ATOM 8894 N N . GLU G 1 46 ? 61.358 -19.360 20.961 1.00 81.78 130 GLU G N 1
ATOM 8895 C CA . GLU G 1 46 ? 60.463 -19.099 22.100 1.00 83.37 130 GLU G CA 1
ATOM 8896 C C . GLU G 1 46 ? 59.489 -17.941 21.862 1.00 83.90 130 GLU G C 1
ATOM 8897 O O . GLU G 1 46 ? 59.777 -16.793 22.208 1.00 84.29 130 GLU G O 1
ATOM 8903 N N . ILE G 1 47 ? 58.326 -18.263 21.300 1.00 84.61 131 ILE G N 1
ATOM 8904 C CA . ILE G 1 47 ? 57.301 -17.265 20.973 1.00 85.18 131 ILE G CA 1
ATOM 8905 C C . ILE G 1 47 ? 56.301 -17.060 22.112 1.00 85.97 131 ILE G C 1
ATOM 8906 O O . ILE G 1 47 ? 55.457 -17.932 22.411 1.00 86.02 131 ILE G O 1
ATOM 8911 N N . GLU G 1 48 ? 56.391 -15.882 22.726 1.00 86.49 132 GLU G N 1
ATOM 8912 C CA . GLU G 1 48 ? 55.562 -15.553 23.876 1.00 86.68 132 GLU G CA 1
ATOM 8913 C C . GLU G 1 48 ? 55.629 -16.737 24.832 1.00 86.02 132 GLU G C 1
ATOM 8914 O O . GLU G 1 48 ? 54.631 -17.406 25.098 1.00 86.44 132 GLU G O 1
ATOM 8920 N N . GLY G 1 49 ? 56.847 -17.019 25.282 1.00 85.22 133 GLY G N 1
ATOM 8921 C CA . GLY G 1 49 ? 57.093 -17.921 26.401 1.00 84.43 133 GLY G CA 1
ATOM 8922 C C . GLY G 1 49 ? 57.282 -19.381 26.042 1.00 83.60 133 GLY G C 1
ATOM 8923 O O . GLY G 1 49 ? 58.062 -20.100 26.683 1.00 83.38 133 GLY G O 1
ATOM 8924 N N . THR G 1 50 ? 56.559 -19.818 25.016 1.00 82.71 134 THR G N 1
ATOM 8925 C CA . THR G 1 50 ? 56.480 -21.240 24.691 1.00 81.52 134 THR G CA 1
ATOM 8926 C C . THR G 1 50 ? 57.271 -21.486 23.432 1.00 80.14 134 THR G C 1
ATOM 8927 O O . THR G 1 50 ? 57.085 -20.806 22.412 1.00 79.98 134 THR G O 1
ATOM 8931 N N . THR G 1 51 ? 58.161 -22.462 23.503 1.00 78.50 135 THR G N 1
ATOM 8932 C CA . THR G 1 51 ? 59.014 -22.711 22.362 1.00 76.76 135 THR G CA 1
ATOM 8933 C C . THR G 1 51 ? 58.220 -23.414 21.267 1.00 75.41 135 THR G C 1
ATOM 8934 O O . THR G 1 51 ? 57.270 -24.141 21.548 1.00 75.04 135 THR G O 1
ATOM 8938 N N . HIS G 1 52 ? 58.583 -23.120 20.027 1.00 73.38 136 HIS G N 1
ATOM 8939 C CA . HIS G 1 52 ? 58.038 -23.796 18.883 1.00 71.78 136 HIS G CA 1
ATOM 8940 C C . HIS G 1 52 ? 59.211 -24.284 18.059 1.00 69.93 136 HIS G C 1
ATOM 8941 O O . HIS G 1 52 ? 60.310 -23.811 18.217 1.00 69.59 136 HIS G O 1
ATOM 8948 N N . GLN G 1 53 ? 58.969 -25.209 17.152 1.00 68.07 137 GLN G N 1
ATOM 8949 C CA . GLN G 1 53 ? 60.035 -25.738 16.341 1.00 67.03 137 GLN G CA 1
ATOM 8950 C C . GLN G 1 53 ? 59.822 -25.319 14.898 1.00 65.30 137 GLN G C 1
ATOM 8951 O O . GLN G 1 53 ? 58.674 -25.326 14.408 1.00 64.74 137 GLN G O 1
ATOM 8957 N N . VAL G 1 54 ? 60.917 -24.988 14.207 1.00 62.32 138 VAL G N 1
ATOM 8958 C CA . VAL G 1 54 ? 60.794 -24.529 12.828 1.00 60.09 138 VAL G CA 1
ATOM 8959 C C . VAL G 1 54 ? 61.439 -25.513 11.844 1.00 58.42 138 VAL G C 1
ATOM 8960 O O . VAL G 1 54 ? 62.609 -25.766 11.953 1.00 58.54 138 VAL G O 1
ATOM 8964 N N . TYR G 1 55 ? 60.679 -26.023 10.877 1.00 56.20 139 TYR G N 1
ATOM 8965 C CA . TYR G 1 55 ? 61.174 -27.002 9.926 1.00 54.92 139 TYR G CA 1
ATOM 8966 C C . TYR G 1 55 ? 61.657 -26.327 8.676 1.00 53.95 139 TYR G C 1
ATOM 8967 O O . TYR G 1 55 ? 60.867 -25.948 7.814 1.00 54.18 139 TYR G O 1
ATOM 8976 N N . VAL G 1 56 ? 62.971 -26.225 8.548 1.00 52.30 140 VAL G N 1
ATOM 8977 C CA . VAL G 1 56 ? 63.595 -25.459 7.497 1.00 50.48 140 VAL G CA 1
ATOM 8978 C C . VAL G 1 56 ? 64.090 -26.333 6.332 1.00 50.88 140 VAL G C 1
ATOM 8979 O O . VAL G 1 56 ? 64.676 -27.367 6.571 1.00 51.33 140 VAL G O 1
ATOM 8983 N N . LEU G 1 57 ? 63.856 -25.912 5.087 1.00 50.59 141 LEU G N 1
ATOM 8984 C CA . LEU G 1 57 ? 64.366 -26.590 3.886 1.00 50.26 141 LEU G CA 1
ATOM 8985 C C . LEU G 1 57 ? 65.308 -25.715 3.044 1.00 50.91 141 LEU G C 1
ATOM 8986 O O . LEU G 1 57 ? 64.915 -24.671 2.567 1.00 51.36 141 LEU G O 1
ATOM 8991 N N . LYS G 1 58 ? 66.545 -26.159 2.839 1.00 51.00 142 LYS G N 1
ATOM 8992 C CA . LYS G 1 58 ? 67.499 -25.457 2.007 1.00 50.68 142 LYS G CA 1
ATOM 8993 C C . LYS G 1 58 ? 67.054 -25.509 0.560 1.00 49.84 142 LYS G C 1
ATOM 8994 O O . LYS G 1 58 ? 66.618 -26.531 0.072 1.00 49.94 142 LYS G O 1
ATOM 9000 N N . ARG G 1 59 ? 67.165 -24.401 -0.143 1.00 49.32 143 ARG G N 1
ATOM 9001 C CA . ARG G 1 59 ? 66.900 -24.390 -1.564 1.00 48.53 143 ARG G CA 1
ATOM 9002 C C . ARG G 1 59 ? 68.008 -25.213 -2.243 1.00 49.23 143 ARG G C 1
ATOM 9003 O O . ARG G 1 59 ? 69.180 -25.169 -1.828 1.00 49.60 143 ARG G O 1
ATOM 9011 N N . PRO G 1 60 ? 67.645 -25.978 -3.286 1.00 49.18 144 PRO G N 1
ATOM 9012 C CA . PRO G 1 60 ? 68.677 -26.638 -4.097 1.00 48.83 144 PRO G CA 1
ATOM 9013 C C . PRO G 1 60 ? 69.868 -25.718 -4.460 1.00 49.24 144 PRO G C 1
ATOM 9014 O O . PRO G 1 60 ? 69.663 -24.510 -4.763 1.00 50.97 144 PRO G O 1
ATOM 9018 N N . TYR G 1 61 ? 71.082 -26.302 -4.389 1.00 46.85 145 TYR G N 1
ATOM 9019 C CA . TYR G 1 61 ? 72.359 -25.710 -4.726 1.00 45.31 145 TYR G CA 1
ATOM 9020 C C . TYR G 1 61 ? 72.842 -24.577 -3.868 1.00 46.00 145 TYR G C 1
ATOM 9021 O O . TYR G 1 61 ? 73.766 -23.864 -4.261 1.00 45.04 145 TYR G O 1
ATOM 9030 N N . VAL G 1 62 ? 72.264 -24.438 -2.673 1.00 47.10 146 VAL G N 1
ATOM 9031 C CA . VAL G 1 62 ? 72.578 -23.294 -1.841 1.00 48.07 146 VAL G CA 1
ATOM 9032 C C . VAL G 1 62 ? 74.003 -23.262 -1.315 1.00 48.79 146 VAL G C 1
ATOM 9033 O O . VAL G 1 62 ? 74.666 -22.212 -1.258 1.00 49.65 146 VAL G O 1
ATOM 9037 N N . ASP G 1 63 ? 74.464 -24.424 -0.894 1.00 50.25 147 ASP G N 1
ATOM 9038 C CA . ASP G 1 63 ? 75.787 -24.575 -0.326 1.00 50.36 147 ASP G CA 1
ATOM 9039 C C . ASP G 1 63 ? 76.843 -24.219 -1.375 1.00 50.11 147 ASP G C 1
ATOM 9040 O O . ASP G 1 63 ? 77.764 -23.493 -1.123 1.00 48.66 147 ASP G O 1
ATOM 9045 N N . GLU G 1 64 ? 76.650 -24.711 -2.575 1.00 51.08 148 GLU G N 1
ATOM 9046 C CA . GLU G 1 64 ? 77.538 -24.403 -3.620 1.00 53.54 148 GLU G CA 1
ATOM 9047 C C . GLU G 1 64 ? 77.373 -22.942 -4.048 1.00 54.44 148 GLU G C 1
ATOM 9048 O O . GLU G 1 64 ? 78.230 -22.372 -4.757 1.00 56.03 148 GLU G O 1
ATOM 9054 N N . PHE G 1 65 ? 76.275 -22.314 -3.627 1.00 55.02 149 PHE G N 1
ATOM 9055 C CA . PHE G 1 65 ? 75.944 -20.982 -4.132 1.00 53.72 149 PHE G CA 1
ATOM 9056 C C . PHE G 1 65 ? 76.738 -19.956 -3.354 1.00 53.50 149 PHE G C 1
ATOM 9057 O O . PHE G 1 65 ? 77.347 -19.084 -3.956 1.00 52.65 149 PHE G O 1
ATOM 9065 N N . LEU G 1 66 ? 76.723 -20.089 -2.031 1.00 53.04 150 LEU G N 1
ATOM 9066 C CA . LEU G 1 66 ? 77.436 -19.187 -1.144 1.00 54.95 150 LEU G CA 1
ATOM 9067 C C . LEU G 1 66 ? 78.944 -19.345 -1.064 1.00 56.05 150 LEU G C 1
ATOM 9068 O O . LEU G 1 66 ? 79.638 -18.472 -0.543 1.00 56.64 150 LEU G O 1
ATOM 9073 N N . ARG G 1 67 ? 79.438 -20.502 -1.479 1.00 57.27 151 ARG G N 1
ATOM 9074 C CA . ARG G 1 67 ? 80.836 -20.820 -1.360 1.00 57.65 151 ARG G CA 1
ATOM 9075 C C . ARG G 1 67 ? 81.478 -20.012 -2.469 1.00 57.69 151 ARG G C 1
ATOM 9076 O O . ARG G 1 67 ? 82.411 -19.235 -2.224 1.00 57.34 151 ARG G O 1
ATOM 9084 N N . ARG G 1 68 ? 80.936 -20.175 -3.677 1.00 57.18 152 ARG G N 1
ATOM 9085 C CA . ARG G 1 68 ? 81.335 -19.377 -4.806 1.00 57.36 152 ARG G CA 1
ATOM 9086 C C . ARG G 1 68 ? 81.221 -17.869 -4.541 1.00 57.92 152 ARG G C 1
ATOM 9087 O O . ARG G 1 68 ? 82.256 -17.179 -4.527 1.00 58.37 152 ARG G O 1
ATOM 9095 N N . MET G 1 69 ? 79.978 -17.371 -4.321 1.00 57.55 153 MET G N 1
ATOM 9096 C CA . MET G 1 69 ? 79.682 -15.944 -4.009 1.00 56.32 153 MET G CA 1
ATOM 9097 C C . MET G 1 69 ? 80.598 -15.399 -2.923 1.00 55.89 153 MET G C 1
ATOM 9098 O O . MET G 1 69 ? 81.060 -14.280 -3.020 1.00 55.40 153 MET G O 1
ATOM 9103 N N . GLY G 1 70 ? 80.815 -16.191 -1.879 1.00 55.70 154 GLY G N 1
ATOM 9104 C CA . GLY G 1 70 ? 81.770 -15.881 -0.831 1.00 55.72 154 GLY G CA 1
ATOM 9105 C C . GLY G 1 70 ? 83.195 -15.666 -1.330 1.00 56.20 154 GLY G C 1
ATOM 9106 O O . GLY G 1 70 ? 83.985 -15.049 -0.645 1.00 55.89 154 GLY G O 1
ATOM 9107 N N . GLU G 1 71 ? 83.545 -16.150 -2.514 1.00 56.70 155 GLU G N 1
ATOM 9108 C CA . GLU G 1 71 ? 84.843 -15.763 -3.062 1.00 58.54 155 GLU G CA 1
ATOM 9109 C C . GLU G 1 71 ? 84.737 -14.447 -3.872 1.00 58.68 155 GLU G C 1
ATOM 9110 O O . GLU G 1 71 ? 85.596 -13.549 -3.790 1.00 59.90 155 GLU G O 1
ATOM 9116 N N . LEU G 1 72 ? 83.702 -14.324 -4.683 1.00 57.32 156 LEU G N 1
ATOM 9117 C CA . LEU G 1 72 ? 83.592 -13.108 -5.455 1.00 55.45 156 LEU G CA 1
ATOM 9118 C C . LEU G 1 72 ? 83.140 -11.827 -4.716 1.00 54.05 156 LEU G C 1
ATOM 9119 O O . LEU G 1 72 ? 83.255 -10.769 -5.312 1.00 53.64 156 LEU G O 1
ATOM 9124 N N . PHE G 1 73 ? 82.674 -11.882 -3.457 1.00 51.92 157 PHE G N 1
ATOM 9125 C CA . PHE G 1 73 ? 81.922 -10.707 -2.896 1.00 50.37 157 PHE G CA 1
ATOM 9126 C C . PHE G 1 73 ? 81.975 -10.524 -1.399 1.00 50.70 157 PHE G C 1
ATOM 9127 O O . PHE G 1 73 ? 82.264 -11.452 -0.641 1.00 51.26 157 PHE G O 1
ATOM 9135 N N . GLU G 1 74 ? 81.646 -9.323 -0.951 1.00 50.76 158 GLU G N 1
ATOM 9136 C CA . GLU G 1 74 ? 81.366 -9.169 0.451 1.00 51.04 158 GLU G CA 1
ATOM 9137 C C . GLU G 1 74 ? 79.853 -9.501 0.574 1.00 51.51 158 GLU G C 1
ATOM 9138 O O . GLU G 1 74 ? 79.006 -8.666 0.232 1.00 52.72 158 GLU G O 1
ATOM 9144 N N . CYS G 1 75 ? 79.525 -10.731 0.969 1.00 50.83 159 CYS G N 1
ATOM 9145 C CA . CYS G 1 75 ? 78.147 -11.156 1.188 1.00 49.82 159 CYS G CA 1
ATOM 9146 C C . CYS G 1 75 ? 77.608 -10.678 2.560 1.00 49.86 159 CYS G C 1
ATOM 9147 O O . CYS G 1 75 ? 78.174 -10.958 3.629 1.00 49.52 159 CYS G O 1
ATOM 9150 N N . VAL G 1 76 ? 76.504 -9.943 2.522 1.00 49.77 160 VAL G N 1
ATOM 9151 C CA . VAL G 1 76 ? 75.787 -9.600 3.736 1.00 49.71 160 VAL G CA 1
ATOM 9152 C C . VAL G 1 76 ? 74.439 -10.314 3.783 1.00 49.35 160 VAL G C 1
ATOM 9153 O O . VAL G 1 76 ? 73.850 -10.659 2.750 1.00 50.45 160 VAL G O 1
ATOM 9157 N N . LEU G 1 77 ? 73.942 -10.560 4.975 1.00 48.45 161 LEU G N 1
ATOM 9158 C CA . LEU G 1 77 ? 72.614 -11.125 5.086 1.00 47.50 161 LEU G CA 1
ATOM 9159 C C . LEU G 1 77 ? 71.759 -10.017 5.609 1.00 46.55 161 LEU G C 1
ATOM 9160 O O . LEU G 1 77 ? 72.107 -9.443 6.669 1.00 45.90 161 LEU G O 1
ATOM 9165 N N . PHE G 1 78 ? 70.671 -9.697 4.864 1.00 45.37 162 PHE G N 1
ATOM 9166 C CA . PHE G 1 78 ? 69.699 -8.599 5.222 1.00 42.97 162 PHE G CA 1
ATOM 9167 C C . PHE G 1 78 ? 68.286 -9.174 5.238 1.00 43.22 162 PHE G C 1
ATOM 9168 O O . PHE G 1 78 ? 67.766 -9.616 4.160 1.00 42.87 162 PHE G O 1
ATOM 9176 N N . THR G 1 79 ? 67.663 -9.217 6.416 1.00 41.95 163 THR G N 1
ATOM 9177 C CA . THR G 1 79 ? 66.360 -9.872 6.473 1.00 43.08 163 THR G CA 1
ATOM 9178 C C . THR G 1 79 ? 65.308 -9.108 7.272 1.00 43.78 163 THR G C 1
ATOM 9179 O O . THR G 1 79 ? 65.636 -8.454 8.267 1.00 44.05 163 THR G O 1
ATOM 9183 N N . ALA G 1 80 ? 64.051 -9.175 6.812 1.00 44.77 164 ALA G N 1
ATOM 9184 C CA . ALA G 1 80 ? 62.950 -8.474 7.500 1.00 46.02 164 ALA G CA 1
ATOM 9185 C C . ALA G 1 80 ? 62.471 -9.292 8.648 1.00 46.64 164 ALA G C 1
ATOM 9186 O O . ALA G 1 80 ? 61.605 -8.837 9.386 1.00 47.10 164 ALA G O 1
ATOM 9188 N N . SER G 1 81 ? 63.045 -10.493 8.784 1.00 47.65 165 SER G N 1
ATOM 9189 C CA . SER G 1 81 ? 62.697 -11.436 9.845 1.00 48.73 165 SER G CA 1
ATOM 9190 C C . SER G 1 81 ? 63.478 -11.190 11.104 1.00 48.43 165 SER G C 1
ATOM 9191 O O . SER G 1 81 ? 64.524 -10.609 11.071 1.00 48.79 165 SER G O 1
ATOM 9194 N N . LEU G 1 82 ? 62.958 -11.642 12.226 1.00 49.74 166 LEU G N 1
ATOM 9195 C CA . LEU G 1 82 ? 63.566 -11.348 13.514 1.00 50.76 166 LEU G CA 1
ATOM 9196 C C . LEU G 1 82 ? 64.896 -12.081 13.802 1.00 51.65 166 LEU G C 1
ATOM 9197 O O . LEU G 1 82 ? 65.114 -13.226 13.383 1.00 50.74 166 LEU G O 1
ATOM 9202 N N . ALA G 1 83 ? 65.766 -11.386 14.538 1.00 53.67 167 ALA G N 1
ATOM 9203 C CA . ALA G 1 83 ? 67.096 -11.890 14.935 1.00 55.81 167 ALA G CA 1
ATOM 9204 C C . ALA G 1 83 ? 67.030 -13.295 15.525 1.00 56.12 167 ALA G C 1
ATOM 9205 O O . ALA G 1 83 ? 67.829 -14.171 15.153 1.00 56.40 167 ALA G O 1
ATOM 9207 N N . LYS G 1 84 ? 66.059 -13.463 16.429 1.00 56.17 168 LYS G N 1
ATOM 9208 C CA . LYS G 1 84 ? 65.809 -14.686 17.189 1.00 56.51 168 LYS G CA 1
ATOM 9209 C C . LYS G 1 84 ? 65.461 -15.811 16.288 1.00 55.65 168 LYS G C 1
ATOM 9210 O O . LYS G 1 84 ? 65.593 -16.943 16.675 1.00 56.25 168 LYS G O 1
ATOM 9216 N N . TYR G 1 85 ? 64.983 -15.497 15.094 1.00 54.79 169 TYR G N 1
ATOM 9217 C CA . TYR G 1 85 ? 64.686 -16.520 14.147 1.00 53.82 169 TYR G CA 1
ATOM 9218 C C . TYR G 1 85 ? 65.816 -16.661 13.171 1.00 54.41 169 TYR G C 1
ATOM 9219 O O . TYR G 1 85 ? 66.038 -17.749 12.647 1.00 55.51 169 TYR G O 1
ATOM 9228 N N . ALA G 1 86 ? 66.497 -15.568 12.873 1.00 54.23 170 ALA G N 1
ATOM 9229 C CA . ALA G 1 86 ? 67.371 -15.579 11.707 1.00 54.68 170 ALA G CA 1
ATOM 9230 C C . ALA G 1 86 ? 68.840 -15.915 11.990 1.00 54.64 170 ALA G C 1
ATOM 9231 O O . ALA G 1 86 ? 69.494 -16.481 11.128 1.00 54.73 170 ALA G O 1
ATOM 9233 N N . ASP G 1 87 ? 69.336 -15.567 13.176 1.00 55.28 171 ASP G N 1
ATOM 9234 C CA . ASP G 1 87 ? 70.665 -16.018 13.668 1.00 56.46 171 ASP G CA 1
ATOM 9235 C C . ASP G 1 87 ? 70.774 -17.554 13.646 1.00 57.10 171 ASP G C 1
ATOM 9236 O O . ASP G 1 87 ? 71.602 -18.115 12.885 1.00 56.70 171 ASP G O 1
ATOM 9241 N N . PRO G 1 88 ? 69.918 -18.239 14.453 1.00 57.61 172 PRO G N 1
ATOM 9242 C CA . PRO G 1 88 ? 69.861 -19.679 14.435 1.00 57.61 172 PRO G CA 1
ATOM 9243 C C . PRO G 1 88 ? 69.969 -20.150 13.012 1.00 57.73 172 PRO G C 1
ATOM 9244 O O . PRO G 1 88 ? 70.983 -20.728 12.616 1.00 58.79 172 PRO G O 1
ATOM 9248 N N . VAL G 1 89 ? 68.953 -19.844 12.222 1.00 57.18 173 VAL G N 1
ATOM 9249 C CA . VAL G 1 89 ? 68.879 -20.420 10.913 1.00 56.32 173 VAL G CA 1
ATOM 9250 C C . VAL G 1 89 ? 70.130 -20.117 10.135 1.00 57.05 173 VAL G C 1
ATOM 9251 O O . VAL G 1 89 ? 70.508 -20.880 9.259 1.00 57.20 173 VAL G O 1
ATOM 9255 N N . THR G 1 90 ? 70.808 -19.025 10.454 1.00 57.86 174 THR G N 1
ATOM 9256 C CA . THR G 1 90 ? 71.984 -18.681 9.635 1.00 59.48 174 THR G CA 1
ATOM 9257 C C . THR G 1 90 ? 73.271 -19.445 10.099 1.00 59.72 174 THR G C 1
ATOM 9258 O O . THR G 1 90 ? 74.010 -20.001 9.265 1.00 60.28 174 THR G O 1
ATOM 9262 N N . ASP G 1 91 ? 73.487 -19.533 11.409 1.00 59.20 175 ASP G N 1
ATOM 9263 C CA . ASP G 1 91 ? 74.519 -20.419 11.946 1.00 59.27 175 ASP G CA 1
ATOM 9264 C C . ASP G 1 91 ? 74.516 -21.837 11.293 1.00 60.57 175 ASP G C 1
ATOM 9265 O O . ASP G 1 91 ? 75.585 -22.399 11.016 1.00 60.29 175 ASP G O 1
ATOM 9270 N N . LEU G 1 92 ? 73.339 -22.421 11.035 1.00 61.14 176 LEU G N 1
ATOM 9271 C CA . LEU G 1 92 ? 73.331 -23.739 10.409 1.00 61.49 176 LEU G CA 1
ATOM 9272 C C . LEU G 1 92 ? 73.403 -23.625 8.904 1.00 61.93 176 LEU G C 1
ATOM 9273 O O . LEU G 1 92 ? 73.848 -24.548 8.223 1.00 62.19 176 LEU G O 1
ATOM 9278 N N . LEU G 1 93 ? 72.962 -22.512 8.347 1.00 62.43 177 LEU G N 1
ATOM 9279 C CA . LEU G 1 93 ? 73.019 -22.455 6.916 1.00 63.07 177 LEU G CA 1
ATOM 9280 C C . LEU G 1 93 ? 74.364 -21.913 6.453 1.00 64.45 177 LEU G C 1
ATOM 9281 O O . LEU G 1 93 ? 74.867 -22.360 5.416 1.00 65.20 177 LEU G O 1
ATOM 9286 N N . ASP G 1 94 ? 74.940 -20.961 7.199 1.00 65.63 178 ASP G N 1
ATOM 9287 C CA . ASP G 1 94 ? 76.160 -20.258 6.758 1.00 67.42 178 ASP G CA 1
ATOM 9288 C C . ASP G 1 94 ? 77.337 -21.107 7.215 1.00 69.34 178 ASP G C 1
ATOM 9289 O O . ASP G 1 94 ? 78.000 -20.781 8.221 1.00 69.28 178 ASP G O 1
ATOM 9294 N N . ARG G 1 95 ? 77.566 -22.221 6.508 1.00 71.25 179 ARG G N 1
ATOM 9295 C CA . ARG G 1 95 ? 78.407 -23.313 7.085 1.00 73.39 179 ARG G CA 1
ATOM 9296 C C . ARG G 1 95 ? 79.899 -23.064 6.940 1.00 73.51 179 ARG G C 1
ATOM 9297 O O . ARG G 1 95 ? 80.639 -23.132 7.928 1.00 73.25 179 ARG G O 1
ATOM 9305 N N . CYS G 1 96 ? 80.302 -22.719 5.721 1.00 73.88 180 CYS G N 1
ATOM 9306 C CA . CYS G 1 96 ? 81.638 -22.201 5.449 1.00 74.75 180 CYS G CA 1
ATOM 9307 C C . CYS G 1 96 ? 81.749 -20.662 5.641 1.00 73.35 180 CYS G C 1
ATOM 9308 O O . CYS G 1 96 ? 82.466 -19.992 4.884 1.00 72.96 180 CYS G O 1
ATOM 9311 N N . GLY G 1 97 ? 81.002 -20.122 6.618 1.00 72.41 181 GLY G N 1
ATOM 9312 C CA . GLY G 1 97 ? 81.119 -18.716 7.116 1.00 70.65 181 GLY G CA 1
ATOM 9313 C C . GLY G 1 97 ? 81.118 -17.519 6.157 1.00 69.16 181 GLY G C 1
ATOM 9314 O O . GLY G 1 97 ? 81.785 -16.511 6.410 1.00 68.95 181 GLY G O 1
ATOM 9315 N N . VAL G 1 98 ? 80.343 -17.617 5.082 1.00 67.53 182 VAL G N 1
ATOM 9316 C CA . VAL G 1 98 ? 80.292 -16.609 4.023 1.00 65.80 182 VAL G CA 1
ATOM 9317 C C . VAL G 1 98 ? 79.752 -15.188 4.392 1.00 64.19 182 VAL G C 1
ATOM 9318 O O . VAL G 1 98 ? 80.111 -14.200 3.750 1.00 63.27 182 VAL G O 1
ATOM 9322 N N . PHE G 1 99 ? 78.929 -15.073 5.431 1.00 62.32 183 PHE G N 1
ATOM 9323 C CA . PHE G 1 99 ? 78.317 -13.781 5.743 1.00 60.67 183 PHE G CA 1
ATOM 9324 C C . PHE G 1 99 ? 79.150 -12.840 6.598 1.00 59.55 183 PHE G C 1
ATOM 9325 O O . PHE G 1 99 ? 79.263 -13.003 7.813 1.00 58.82 183 PHE G O 1
ATOM 9333 N N . ARG G 1 100 ? 79.687 -11.805 5.969 1.00 58.78 184 ARG G N 1
ATOM 9334 C CA . ARG G 1 100 ? 80.407 -10.775 6.729 1.00 58.08 184 ARG G CA 1
ATOM 9335 C C . ARG G 1 100 ? 79.535 -10.069 7.773 1.00 56.94 184 ARG G C 1
ATOM 9336 O O . ARG G 1 100 ? 80.000 -9.769 8.872 1.00 56.74 184 ARG G O 1
ATOM 9344 N N . ALA G 1 101 ? 78.262 -9.836 7.442 1.00 55.73 185 ALA G N 1
ATOM 9345 C CA . ALA G 1 101 ? 77.318 -9.201 8.379 1.00 54.44 185 ALA G CA 1
ATOM 9346 C C . ALA G 1 101 ? 75.889 -9.756 8.229 1.00 53.45 185 ALA G C 1
ATOM 9347 O O . ALA G 1 101 ? 75.507 -10.224 7.160 1.00 53.77 185 ALA G O 1
ATOM 9349 N N . ARG G 1 102 ? 75.107 -9.685 9.302 1.00 52.08 186 ARG G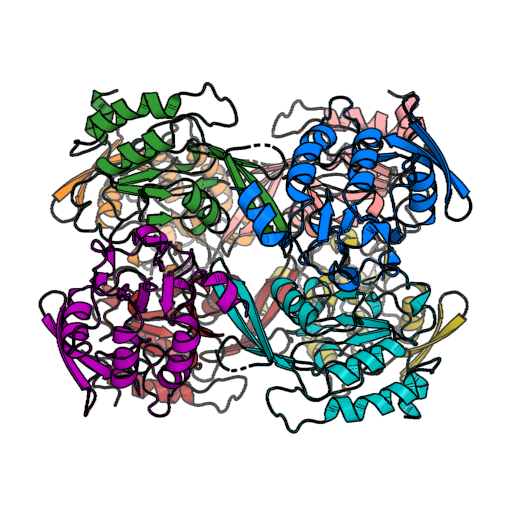 N 1
ATOM 9350 C CA . ARG G 1 102 ? 73.715 -10.107 9.293 1.00 50.79 186 ARG G CA 1
ATOM 9351 C C . ARG G 1 102 ? 72.859 -8.963 9.803 1.00 49.80 186 ARG G C 1
ATOM 9352 O O . ARG G 1 102 ? 73.059 -8.491 10.936 1.00 49.16 186 ARG G O 1
ATOM 9360 N N . LEU G 1 103 ? 71.909 -8.503 8.977 1.00 48.52 187 LEU G N 1
ATOM 9361 C CA . LEU G 1 103 ? 70.961 -7.474 9.433 1.00 47.06 187 LEU G CA 1
ATOM 9362 C C . LEU G 1 103 ? 69.507 -7.941 9.484 1.00 46.93 187 LEU G C 1
ATOM 9363 O O . LEU G 1 103 ? 69.036 -8.783 8.664 1.00 47.49 187 LEU G O 1
ATOM 9368 N N . PHE G 1 104 ? 68.824 -7.410 10.479 1.00 45.32 188 PHE G N 1
ATOM 9369 C CA . PHE G 1 104 ? 67.555 -7.920 10.884 1.00 45.99 188 PHE G CA 1
ATOM 9370 C C . PHE G 1 104 ? 66.432 -6.889 10.742 1.00 46.14 188 PHE G C 1
ATOM 9371 O O . PHE G 1 104 ? 66.645 -5.761 10.315 1.00 46.42 188 PHE G O 1
ATOM 9379 N N . ARG G 1 105 ? 65.232 -7.283 11.106 1.00 46.32 189 ARG G N 1
ATOM 9380 C CA . ARG G 1 105 ? 64.082 -6.412 11.015 1.00 47.20 189 ARG G CA 1
ATOM 9381 C C . ARG G 1 105 ? 64.342 -4.979 11.449 1.00 48.10 189 ARG G C 1
ATOM 9382 O O . ARG G 1 105 ? 63.833 -4.026 10.830 1.00 48.91 189 ARG G O 1
ATOM 9390 N N . GLU G 1 106 ? 65.147 -4.828 12.494 1.00 48.35 190 GLU G N 1
ATOM 9391 C CA . GLU G 1 106 ? 65.362 -3.534 13.133 1.00 48.56 190 GLU G CA 1
ATOM 9392 C C . GLU G 1 106 ? 66.201 -2.611 12.237 1.00 47.65 190 GLU G C 1
ATOM 9393 O O . GLU G 1 106 ? 66.140 -1.379 12.338 1.00 48.03 190 GLU G O 1
ATOM 9399 N N . SER G 1 107 ? 66.996 -3.216 11.360 1.00 46.01 191 SER G N 1
ATOM 9400 C CA . SER G 1 107 ? 67.735 -2.445 10.391 1.00 44.61 191 SER G CA 1
ATOM 9401 C C . SER G 1 107 ? 66.947 -2.048 9.136 1.00 43.47 191 SER G C 1
ATOM 9402 O O . SER G 1 107 ? 67.395 -1.155 8.425 1.00 44.07 191 SER G O 1
ATOM 9405 N N . CYS G 1 108 ? 65.805 -2.708 8.871 1.00 41.07 192 CYS G N 1
ATOM 9406 C CA . CYS G 1 108 ? 64.912 -2.372 7.761 1.00 39.00 192 CYS G CA 1
ATOM 9407 C C . CYS G 1 108 ? 64.202 -1.072 8.071 1.00 37.96 192 CYS G C 1
ATOM 9408 O O . CYS G 1 108 ? 64.017 -0.757 9.236 1.00 38.97 192 CYS G O 1
ATOM 9411 N N . VAL G 1 109 ? 63.779 -0.337 7.045 1.00 35.85 193 VAL G N 1
ATOM 9412 C CA . VAL G 1 109 ? 62.876 0.776 7.258 1.00 34.47 193 VAL G CA 1
ATOM 9413 C C . VAL G 1 109 ? 61.418 0.331 7.057 1.00 33.12 193 VAL G C 1
ATOM 9414 O O . VAL G 1 109 ? 61.153 -0.658 6.388 1.00 32.02 193 VAL G O 1
ATOM 9418 N N . PHE G 1 110 ? 60.490 0.976 7.757 1.00 31.15 194 PHE G N 1
ATOM 9419 C CA . PHE G 1 110 ? 59.085 0.569 7.723 1.00 29.65 194 PHE G CA 1
ATOM 9420 C C . PHE G 1 110 ? 58.342 1.510 6.806 1.00 29.61 194 PHE G C 1
ATOM 9421 O O . PHE G 1 110 ? 58.197 2.691 7.110 1.00 30.47 194 PHE G O 1
ATOM 9429 N N . HIS G 1 111 ? 57.945 1.009 5.653 1.00 29.06 195 HIS G N 1
ATOM 9430 C CA . HIS G 1 111 ? 57.263 1.780 4.666 1.00 29.92 195 HIS G CA 1
ATOM 9431 C C . HIS G 1 111 ? 55.782 1.391 4.619 1.00 31.06 195 HIS G C 1
ATOM 9432 O O . HIS G 1 111 ? 55.410 0.489 3.900 1.00 31.37 195 HIS G O 1
ATOM 9439 N N . GLN G 1 112 ? 54.938 2.037 5.418 1.00 32.93 196 GLN G N 1
ATOM 9440 C CA . GLN G 1 112 ? 53.456 1.805 5.433 1.00 33.31 196 GLN G CA 1
ATOM 9441 C C . GLN G 1 112 ? 53.102 0.301 5.355 1.00 35.80 196 GLN G C 1
ATOM 9442 O O . GLN G 1 112 ? 52.478 -0.195 4.379 1.00 35.99 196 GLN G O 1
ATOM 9448 N N . GLY G 1 113 ? 53.591 -0.429 6.358 1.00 37.14 197 GLY G N 1
ATOM 9449 C CA . GLY G 1 113 ? 53.284 -1.846 6.545 1.00 38.76 197 GLY G CA 1
ATOM 9450 C C . GLY G 1 113 ? 54.181 -2.830 5.838 1.00 40.20 197 GLY G C 1
ATOM 9451 O O . GLY G 1 113 ? 53.976 -4.023 5.961 1.00 39.94 197 GLY G O 1
ATOM 9452 N N . CYS G 1 114 ? 55.115 -2.317 5.046 1.00 41.42 198 CYS G N 1
ATOM 9453 C CA . CYS G 1 114 ? 56.252 -3.068 4.496 1.00 43.50 198 CYS G CA 1
ATOM 9454 C C . CYS G 1 114 ? 57.621 -2.800 5.142 1.00 42.43 198 CYS G C 1
ATOM 9455 O O . CYS G 1 114 ? 57.941 -1.684 5.510 1.00 43.91 198 CYS G O 1
ATOM 9458 N N . TYR G 1 115 ? 58.500 -3.774 5.132 1.00 41.19 199 TYR G N 1
ATOM 9459 C CA . TYR G 1 115 ? 59.864 -3.509 5.550 1.00 38.27 199 TYR G CA 1
ATOM 9460 C C . TYR G 1 115 ? 60.748 -3.403 4.355 1.00 37.01 199 TYR G C 1
ATOM 9461 O O . TYR G 1 115 ? 60.778 -4.278 3.556 1.00 39.12 199 TYR G O 1
ATOM 9470 N N . VAL G 1 116 ? 61.454 -2.321 4.206 1.00 34.76 200 VAL G N 1
ATOM 9471 C CA . VAL G 1 116 ? 62.233 -2.111 3.028 1.00 32.93 200 VAL G CA 1
ATOM 9472 C C . VAL G 1 116 ? 63.672 -2.176 3.490 1.00 32.85 200 VAL G C 1
ATOM 9473 O O . VAL G 1 116 ? 63.971 -1.661 4.555 1.00 32.78 200 VAL G O 1
ATOM 9477 N N . LYS G 1 117 ? 64.550 -2.768 2.691 1.00 32.39 201 LYS G N 1
ATOM 9478 C CA . LYS G 1 117 ? 65.966 -2.702 2.936 1.00 34.31 201 LYS G CA 1
ATOM 9479 C C . LYS G 1 117 ? 66.594 -1.512 2.191 1.00 35.68 201 LYS G C 1
ATOM 9480 O O . LYS G 1 117 ? 66.712 -1.457 0.942 1.00 35.98 201 LYS G O 1
ATOM 9486 N N . ASP G 1 118 ? 66.919 -0.494 2.964 1.00 36.75 202 ASP G N 1
ATOM 9487 C CA . ASP G 1 118 ? 67.372 0.763 2.392 1.00 37.61 202 ASP G CA 1
ATOM 9488 C C . ASP G 1 118 ? 68.864 0.623 2.195 1.00 37.60 202 ASP G C 1
ATOM 9489 O O . ASP G 1 118 ? 69.642 0.712 3.126 1.00 37.81 202 ASP G O 1
ATOM 9494 N N . LEU G 1 119 ? 69.255 0.362 0.966 1.00 38.61 203 LEU G N 1
ATOM 9495 C CA . LEU G 1 119 ? 70.652 0.116 0.664 1.00 39.09 203 LEU G CA 1
ATOM 9496 C C . LEU G 1 119 ? 71.510 1.376 0.947 1.00 40.37 203 LEU G C 1
ATOM 9497 O O . LEU G 1 119 ? 72.728 1.272 1.059 1.00 42.19 203 LEU G O 1
ATOM 9502 N N . SER G 1 120 ? 70.880 2.543 1.086 1.00 39.65 204 SER G N 1
ATOM 9503 C CA . SER G 1 120 ? 71.611 3.789 1.201 1.00 39.10 204 SER G CA 1
ATOM 9504 C C . SER G 1 120 ? 72.089 3.902 2.640 1.00 39.14 204 SER G C 1
ATOM 9505 O O . SER G 1 120 ? 72.812 4.819 2.984 1.00 37.74 204 SER G O 1
ATOM 9508 N N . ARG G 1 121 ? 71.643 2.981 3.485 1.00 39.59 205 ARG G N 1
ATOM 9509 C CA . ARG G 1 121 ? 72.027 2.990 4.891 1.00 40.16 205 ARG G CA 1
ATOM 9510 C C . ARG G 1 121 ? 73.200 2.006 5.176 1.00 41.72 205 ARG G C 1
ATOM 9511 O O . ARG G 1 121 ? 73.700 1.926 6.296 1.00 41.56 205 ARG G O 1
ATOM 9519 N N . LEU G 1 122 ? 73.615 1.245 4.160 1.00 43.01 206 LEU G N 1
ATOM 9520 C CA . LEU G 1 122 ? 74.707 0.248 4.298 1.00 44.91 206 LEU G CA 1
ATOM 9521 C C . LEU G 1 122 ? 76.101 0.902 4.581 1.00 45.88 206 LEU G C 1
ATOM 9522 O O . LEU G 1 122 ? 76.811 0.515 5.522 1.00 46.29 206 LEU G O 1
ATOM 9527 N N . GLY G 1 123 ? 76.467 1.898 3.771 1.00 46.04 207 GLY G N 1
ATOM 9528 C CA . GLY G 1 123 ? 77.750 2.566 3.891 1.00 46.23 207 GLY G CA 1
ATOM 9529 C C . GLY G 1 123 ? 78.622 2.071 2.764 1.00 47.09 207 GLY G C 1
ATOM 9530 O O . GLY G 1 123 ? 79.788 1.858 2.968 1.00 47.34 207 GLY G O 1
ATOM 9531 N N . ARG G 1 124 ? 78.045 1.863 1.578 1.00 47.32 208 ARG G N 1
ATOM 9532 C CA . ARG G 1 124 ? 78.741 1.268 0.443 1.00 47.27 208 ARG G CA 1
ATOM 9533 C C . ARG G 1 124 ? 78.402 2.003 -0.843 1.00 48.06 208 ARG G C 1
ATOM 9534 O O . ARG G 1 124 ? 77.252 2.383 -1.069 1.00 49.04 208 ARG G O 1
ATOM 9542 N N . ASP G 1 125 ? 79.381 2.222 -1.705 1.00 48.48 209 ASP G N 1
ATOM 9543 C CA . ASP G 1 125 ? 79.045 2.825 -2.960 1.00 48.89 209 ASP G CA 1
ATOM 9544 C C . ASP G 1 125 ? 77.939 1.954 -3.566 1.00 48.82 209 ASP G C 1
ATOM 9545 O O . ASP G 1 125 ? 78.113 0.746 -3.786 1.00 48.27 209 ASP G O 1
ATOM 9550 N N . LEU G 1 126 ? 76.803 2.590 -3.829 1.00 48.20 210 LEU G N 1
ATOM 9551 C CA . LEU G 1 126 ? 75.713 1.918 -4.454 1.00 47.80 210 LEU G CA 1
ATOM 9552 C C . LEU G 1 126 ? 76.011 1.479 -5.843 1.00 48.12 210 LEU G C 1
ATOM 9553 O O . LEU G 1 126 ? 75.257 0.708 -6.409 1.00 48.38 210 LEU G O 1
ATOM 9558 N N . ARG G 1 127 ? 77.099 1.970 -6.410 1.00 48.96 211 ARG G N 1
ATOM 9559 C CA . ARG G 1 127 ? 77.497 1.574 -7.758 1.00 49.82 211 ARG G CA 1
ATOM 9560 C C . ARG G 1 127 ? 78.218 0.206 -7.740 1.00 49.20 211 ARG G C 1
ATOM 9561 O O . ARG G 1 127 ? 78.526 -0.385 -8.804 1.00 48.16 211 ARG G O 1
ATOM 9569 N N . LYS G 1 128 ? 78.468 -0.256 -6.505 1.00 48.68 212 LYS G N 1
ATOM 9570 C CA . LYS G 1 128 ? 79.137 -1.509 -6.151 1.00 48.94 212 LYS G CA 1
ATOM 9571 C C . LYS G 1 128 ? 78.328 -2.245 -5.051 1.00 48.58 212 LYS G C 1
ATOM 9572 O O . LYS G 1 128 ? 78.908 -2.666 -4.001 1.00 48.49 212 LYS G O 1
ATOM 9578 N N . THR G 1 129 ? 77.001 -2.347 -5.275 1.00 46.49 213 THR G N 1
ATOM 9579 C CA . THR G 1 129 ? 76.071 -3.016 -4.372 1.00 44.74 213 THR G CA 1
ATOM 9580 C C . THR G 1 129 ? 74.956 -3.649 -5.158 1.00 44.10 213 THR G C 1
ATOM 9581 O O . THR G 1 129 ? 74.493 -3.125 -6.161 1.00 43.04 213 THR G O 1
ATOM 9585 N N . LEU G 1 130 ? 74.564 -4.834 -4.703 1.00 43.50 214 LEU G N 1
ATOM 9586 C CA . LEU G 1 130 ? 73.505 -5.602 -5.338 1.00 42.44 214 LEU G CA 1
ATOM 9587 C C . LEU G 1 130 ? 72.653 -6.185 -4.237 1.00 40.75 214 LEU G C 1
ATOM 9588 O O . LEU G 1 130 ? 73.127 -6.425 -3.139 1.00 39.13 214 LEU G O 1
ATOM 9593 N N . ILE G 1 131 ? 71.387 -6.377 -4.557 1.00 39.89 215 ILE G N 1
ATOM 9594 C CA . ILE G 1 131 ? 70.449 -7.026 -3.662 1.00 39.62 215 ILE G CA 1
ATOM 9595 C C . ILE G 1 131 ? 69.833 -8.253 -4.361 1.00 40.89 215 ILE G C 1
ATOM 9596 O O . ILE G 1 131 ? 69.292 -8.186 -5.498 1.00 41.60 215 ILE G O 1
ATOM 9601 N N . LEU G 1 132 ? 69.958 -9.397 -3.700 1.00 41.60 216 LEU G N 1
ATOM 9602 C CA . LEU G 1 132 ? 69.320 -10.629 -4.195 1.00 42.17 216 LEU G CA 1
ATOM 9603 C C . LEU G 1 132 ? 68.195 -10.946 -3.205 1.00 41.14 216 LEU G C 1
ATOM 9604 O O . LEU G 1 132 ? 68.460 -11.108 -1.997 1.00 39.19 216 LEU G O 1
ATOM 9609 N N . ASP G 1 133 ? 66.957 -10.929 -3.734 1.00 41.05 217 ASP G N 1
ATOM 9610 C CA . ASP G 1 133 ? 65.709 -11.049 -2.945 1.00 41.29 217 ASP G CA 1
ATOM 9611 C C . ASP G 1 133 ? 64.572 -11.548 -3.832 1.00 40.64 217 ASP G C 1
ATOM 9612 O O . ASP G 1 133 ? 64.555 -11.226 -5.031 1.00 41.28 217 ASP G O 1
ATOM 9617 N N . ASN G 1 134 ? 63.644 -12.344 -3.275 1.00 39.98 218 ASN G N 1
ATOM 9618 C CA . ASN G 1 134 ? 62.385 -12.699 -3.995 1.00 39.62 218 ASN G CA 1
ATOM 9619 C C . ASN G 1 134 ? 61.234 -11.660 -3.877 1.00 39.83 218 ASN G C 1
ATOM 9620 O O . ASN G 1 134 ? 60.304 -11.690 -4.667 1.00 39.88 218 ASN G O 1
ATOM 9625 N N . SER G 1 135 ? 61.257 -10.801 -2.845 1.00 38.98 219 SER G N 1
ATOM 9626 C CA . SER G 1 135 ? 60.235 -9.728 -2.700 1.00 37.03 219 SER G CA 1
ATOM 9627 C C . SER G 1 135 ? 60.719 -8.345 -3.168 1.00 36.49 219 SER G C 1
ATOM 9628 O O . SER G 1 135 ? 61.508 -7.689 -2.487 1.00 36.82 219 SER G O 1
ATOM 9631 N N . PRO G 1 136 ? 60.231 -7.891 -4.321 1.00 35.50 220 PRO G N 1
ATOM 9632 C CA . PRO G 1 136 ? 60.503 -6.545 -4.793 1.00 35.27 220 PRO G CA 1
ATOM 9633 C C . PRO G 1 136 ? 60.160 -5.452 -3.716 1.00 35.86 220 PRO G C 1
ATOM 9634 O O . PRO G 1 136 ? 60.856 -4.455 -3.573 1.00 35.84 220 PRO G O 1
ATOM 9638 N N . ALA G 1 137 ? 59.121 -5.667 -2.930 1.00 36.37 221 ALA G N 1
ATOM 9639 C CA . ALA G 1 137 ? 58.798 -4.740 -1.845 1.00 36.41 221 ALA G CA 1
ATOM 9640 C C . ALA G 1 137 ? 60.000 -4.548 -1.028 1.00 36.14 221 ALA G C 1
ATOM 9641 O O . ALA G 1 137 ? 60.167 -3.485 -0.504 1.00 36.40 221 ALA G O 1
ATOM 9643 N N . SER G 1 138 ? 60.863 -5.549 -0.948 1.00 35.98 222 SER G N 1
ATOM 9644 C CA . SER G 1 138 ? 62.093 -5.405 -0.137 1.00 36.29 222 SER G CA 1
ATOM 9645 C C . SER G 1 138 ? 63.068 -4.331 -0.623 1.00 34.94 222 SER G C 1
ATOM 9646 O O . SER G 1 138 ? 63.800 -3.777 0.157 1.00 35.93 222 SER G O 1
ATOM 9649 N N . TYR G 1 139 ? 63.069 -4.015 -1.901 1.00 33.91 223 TYR G N 1
ATOM 9650 C CA . TYR G 1 139 ? 64.022 -3.049 -2.410 1.00 32.77 223 TYR G CA 1
ATOM 9651 C C . TYR G 1 139 ? 63.320 -1.929 -3.148 1.00 32.09 223 TYR G C 1
ATOM 9652 O O . TYR G 1 139 ? 63.718 -1.570 -4.247 1.00 32.57 223 TYR G O 1
ATOM 9661 N N . ILE G 1 140 ? 62.274 -1.373 -2.535 1.00 31.77 224 ILE G N 1
ATOM 9662 C CA . ILE G 1 140 ? 61.443 -0.326 -3.136 1.00 30.26 224 ILE G CA 1
ATOM 9663 C C . ILE G 1 140 ? 62.302 0.866 -3.495 1.00 30.38 224 ILE G C 1
ATOM 9664 O O . ILE G 1 140 ? 62.137 1.445 -4.560 1.00 31.59 224 ILE G O 1
ATOM 9669 N N . PHE G 1 141 ? 63.231 1.253 -2.617 1.00 30.90 225 PHE G N 1
ATOM 9670 C CA . PHE G 1 141 ? 64.052 2.422 -2.898 1.00 30.28 225 PHE G CA 1
ATOM 9671 C C . PHE G 1 141 ? 65.143 2.135 -3.890 1.00 31.19 225 PHE G C 1
ATOM 9672 O O . PHE G 1 141 ? 65.666 3.056 -4.446 1.00 31.68 225 PHE G O 1
ATOM 9680 N N . HIS G 1 142 ? 65.491 0.877 -4.140 1.00 32.64 226 HIS G N 1
ATOM 9681 C CA . HIS G 1 142 ? 66.615 0.600 -5.055 1.00 34.55 226 HIS G CA 1
ATOM 9682 C C . HIS G 1 142 ? 66.382 -0.514 -6.091 1.00 35.69 226 HIS G C 1
ATOM 9683 O O . HIS G 1 142 ? 67.216 -1.397 -6.260 1.00 35.11 226 HIS G O 1
ATOM 9690 N N . PRO G 1 143 ? 65.291 -0.432 -6.861 1.00 36.15 227 PRO G N 1
ATOM 9691 C CA . PRO G 1 143 ? 65.068 -1.562 -7.755 1.00 36.55 227 PRO G CA 1
ATOM 9692 C C . PRO G 1 143 ? 66.185 -1.723 -8.811 1.00 37.10 227 PRO G C 1
ATOM 9693 O O . PRO G 1 143 ? 66.195 -2.683 -9.552 1.00 37.37 227 PRO G O 1
ATOM 9697 N N . GLU G 1 144 ? 67.054 -0.748 -8.974 1.00 38.79 228 GLU G N 1
ATOM 9698 C CA . GLU G 1 144 ? 67.987 -0.843 -10.095 1.00 40.49 228 GLU G CA 1
ATOM 9699 C C . GLU G 1 144 ? 69.276 -1.591 -9.698 1.00 39.90 228 GLU G C 1
ATOM 9700 O O . GLU G 1 144 ? 70.053 -2.003 -10.542 1.00 40.82 228 GLU G O 1
ATOM 9706 N N . ASN G 1 145 ? 69.402 -1.819 -8.396 1.00 39.49 229 ASN G N 1
ATOM 9707 C CA . ASN G 1 145 ? 70.412 -2.605 -7.741 1.00 39.30 229 ASN G CA 1
ATOM 9708 C C . ASN G 1 145 ? 70.005 -4.073 -7.529 1.00 39.68 229 ASN G C 1
ATOM 9709 O O . ASN G 1 145 ? 70.713 -4.817 -6.829 1.00 40.05 229 ASN G O 1
ATOM 9714 N N . ALA G 1 146 ? 68.876 -4.491 -8.101 1.00 38.71 230 ALA G N 1
ATOM 9715 C CA . ALA G 1 146 ? 68.299 -5.747 -7.679 1.00 38.78 230 ALA G CA 1
ATOM 9716 C C . ALA G 1 146 ? 68.565 -6.829 -8.697 1.00 39.62 230 ALA G C 1
ATOM 9717 O O . ALA G 1 146 ? 68.462 -6.595 -9.900 1.00 39.03 230 ALA G O 1
ATOM 9719 N N . VAL G 1 147 ? 68.919 -8.013 -8.194 1.00 39.90 231 VAL G N 1
ATOM 9720 C CA . VAL G 1 147 ? 68.970 -9.197 -9.018 1.00 40.46 231 VAL G CA 1
ATOM 9721 C C . VAL G 1 147 ? 67.866 -10.086 -8.478 1.00 40.69 231 VAL G C 1
ATOM 9722 O O . VAL G 1 147 ? 68.061 -10.774 -7.492 1.00 42.68 231 VAL G O 1
ATOM 9726 N N . PRO G 1 148 ? 66.709 -10.053 -9.103 1.00 40.00 232 PRO G N 1
ATOM 9727 C CA . PRO G 1 148 ? 65.547 -10.725 -8.649 1.00 40.84 232 PRO G CA 1
ATOM 9728 C C . PRO G 1 148 ? 65.634 -12.253 -8.773 1.00 41.57 232 PRO G C 1
ATOM 9729 O O . PRO G 1 148 ? 66.128 -12.742 -9.772 1.00 40.88 232 PRO G O 1
ATOM 9733 N N . VAL G 1 149 ? 65.151 -12.980 -7.756 1.00 41.45 233 VAL G N 1
ATOM 9734 C CA . VAL G 1 149 ? 65.020 -14.411 -7.851 1.00 41.30 233 VAL G CA 1
ATOM 9735 C C . VAL G 1 149 ? 63.606 -14.899 -7.561 1.00 42.64 233 VAL G C 1
ATOM 9736 O O . VAL G 1 149 ? 62.951 -14.462 -6.606 1.00 42.71 233 VAL G O 1
ATOM 9740 N N . GLN G 1 150 ? 63.138 -15.810 -8.412 1.00 43.62 234 GLN G N 1
ATOM 9741 C CA . GLN G 1 150 ? 61.951 -16.611 -8.187 1.00 44.44 234 GLN G CA 1
ATOM 9742 C C . GLN G 1 150 ? 61.930 -17.046 -6.722 1.00 44.50 234 GLN G C 1
ATOM 9743 O O . GLN G 1 150 ? 62.936 -17.513 -6.191 1.00 45.23 234 GLN G O 1
ATOM 9749 N N . SER G 1 151 ? 60.792 -16.825 -6.070 1.00 44.22 235 SER G N 1
ATOM 9750 C CA . SER G 1 151 ? 60.513 -17.303 -4.717 1.00 43.18 235 SER G CA 1
ATOM 9751 C C . SER G 1 151 ? 60.619 -18.834 -4.687 1.00 42.73 235 SER G C 1
ATOM 9752 O O . SER G 1 151 ? 60.202 -19.502 -5.619 1.00 41.81 235 SER G O 1
ATOM 9755 N N . TRP G 1 152 ? 61.155 -19.372 -3.604 1.00 43.44 236 TRP G N 1
ATOM 9756 C CA . TRP G 1 152 ? 61.340 -20.820 -3.430 1.00 43.63 236 TRP G CA 1
ATOM 9757 C C . TRP G 1 152 ? 60.647 -21.345 -2.176 1.00 44.60 236 TRP G C 1
ATOM 9758 O O . TRP G 1 152 ? 60.840 -20.823 -1.093 1.00 43.38 236 TRP G O 1
ATOM 9769 N N . PHE G 1 153 ? 59.867 -22.416 -2.334 1.00 47.19 237 PHE G N 1
ATOM 9770 C CA . PHE G 1 153 ? 59.076 -22.965 -1.209 1.00 49.06 237 PHE G CA 1
ATOM 9771 C C . PHE G 1 153 ? 59.395 -24.418 -0.854 1.00 50.72 237 PHE G C 1
ATOM 9772 O O . PHE G 1 153 ? 59.633 -24.720 0.320 1.00 51.74 237 PHE G O 1
ATOM 9780 N N . ASP G 1 154 ? 59.392 -25.310 -1.856 1.00 52.26 238 ASP G N 1
ATOM 9781 C CA . ASP G 1 154 ? 59.625 -26.748 -1.648 1.00 53.01 238 ASP G CA 1
ATOM 9782 C C . ASP G 1 154 ? 59.924 -27.553 -2.933 1.00 54.10 238 ASP G C 1
ATOM 9783 O O . ASP G 1 154 ? 60.065 -28.759 -2.836 1.00 55.20 238 ASP G O 1
ATOM 9788 N N . ASP G 1 155 ? 60.004 -26.929 -4.115 1.00 55.11 239 ASP G N 1
ATOM 9789 C CA . ASP G 1 155 ? 60.248 -27.657 -5.387 1.00 56.73 239 ASP G CA 1
ATOM 9790 C C . ASP G 1 155 ? 61.726 -28.091 -5.558 1.00 58.21 239 ASP G C 1
ATOM 9791 O O . ASP G 1 155 ? 62.647 -27.260 -5.695 1.00 57.59 239 ASP G O 1
ATOM 9796 N N . MET G 1 156 ? 61.950 -29.403 -5.563 1.00 59.33 240 MET G N 1
ATOM 9797 C CA . MET G 1 156 ? 63.313 -29.895 -5.429 1.00 60.15 240 MET G CA 1
ATOM 9798 C C . MET G 1 156 ? 64.080 -29.870 -6.754 1.00 60.91 240 MET G C 1
ATOM 9799 O O . MET G 1 156 ? 65.310 -29.997 -6.765 1.00 61.39 240 MET G O 1
ATOM 9804 N N . ALA G 1 157 ? 63.349 -29.629 -7.843 1.00 60.64 241 ALA G N 1
ATOM 9805 C CA . ALA G 1 157 ? 63.908 -29.430 -9.165 1.00 60.52 241 ALA G CA 1
ATOM 9806 C C . ALA G 1 157 ? 64.248 -27.952 -9.462 1.00 61.03 241 ALA G C 1
ATOM 9807 O O . ALA G 1 157 ? 64.380 -27.543 -10.649 1.00 61.05 241 ALA G O 1
ATOM 9809 N N . ASP G 1 158 ? 64.380 -27.139 -8.413 1.00 60.74 242 ASP G N 1
ATOM 9810 C CA . ASP G 1 158 ? 64.694 -25.728 -8.616 1.00 60.55 242 ASP G CA 1
ATOM 9811 C C . ASP G 1 158 ? 66.178 -25.568 -8.877 1.00 61.48 242 ASP G C 1
ATOM 9812 O O . ASP G 1 158 ? 66.983 -25.940 -8.013 1.00 61.86 242 ASP G O 1
ATOM 9817 N N . THR G 1 159 ? 66.541 -25.002 -10.037 1.00 61.74 243 THR G N 1
ATOM 9818 C CA . THR G 1 159 ? 67.946 -24.759 -10.369 1.00 62.51 243 THR G CA 1
ATOM 9819 C C . THR G 1 159 ? 68.320 -23.281 -10.461 1.00 62.70 243 THR G C 1
ATOM 9820 O O . THR G 1 159 ? 69.269 -22.887 -11.188 1.00 62.09 243 THR G O 1
ATOM 9824 N N . GLU G 1 160 ? 67.603 -22.460 -9.703 1.00 62.79 244 GLU G N 1
ATOM 9825 C CA . GLU G 1 160 ? 67.732 -21.021 -9.904 1.00 63.16 244 GLU G CA 1
ATOM 9826 C C . GLU G 1 160 ? 68.972 -20.472 -9.246 1.00 62.22 244 GLU G C 1
ATOM 9827 O O . GLU G 1 160 ? 69.642 -19.642 -9.839 1.00 61.79 244 GLU G O 1
ATOM 9833 N N . LEU G 1 161 ? 69.314 -20.981 -8.069 1.00 61.83 245 LEU G N 1
ATOM 9834 C CA . LEU G 1 161 ? 70.575 -20.589 -7.425 1.00 62.35 245 LEU G CA 1
ATOM 9835 C C . LEU G 1 161 ? 71.810 -20.909 -8.273 1.00 63.44 245 LEU G C 1
ATOM 9836 O O . LEU G 1 161 ? 72.794 -20.167 -8.264 1.00 63.49 245 LEU G O 1
ATOM 9841 N N . LEU G 1 162 ? 71.705 -22.014 -9.015 1.00 64.56 246 LEU G N 1
ATOM 9842 C CA . LEU G 1 162 ? 72.649 -22.452 -10.033 1.00 64.83 246 LEU G CA 1
ATOM 9843 C C . LEU G 1 162 ? 72.747 -21.478 -11.183 1.00 64.44 246 LEU G C 1
ATOM 9844 O O . LEU G 1 162 ? 73.825 -21.002 -11.459 1.00 64.59 246 LEU G O 1
ATOM 9849 N N . ASN G 1 163 ? 71.637 -21.209 -11.867 1.00 64.46 247 ASN G N 1
ATOM 9850 C CA . ASN G 1 163 ? 71.610 -20.181 -12.936 1.00 64.68 247 ASN G CA 1
ATOM 9851 C C . ASN G 1 163 ? 72.234 -18.822 -12.556 1.00 63.64 247 ASN G C 1
ATOM 9852 O O . ASN G 1 163 ? 72.767 -18.107 -13.420 1.00 64.05 247 ASN G O 1
ATOM 9857 N N . LEU G 1 164 ? 72.196 -18.496 -11.269 1.00 61.69 248 LEU G N 1
ATOM 9858 C CA . LEU G 1 164 ? 72.677 -17.213 -10.812 1.00 60.38 248 LEU G CA 1
ATOM 9859 C C . LEU G 1 164 ? 74.188 -17.102 -10.812 1.00 60.04 248 LEU G C 1
ATOM 9860 O O . LEU G 1 164 ? 74.726 -16.010 -11.001 1.00 59.27 248 LEU G O 1
ATOM 9865 N N . ILE G 1 165 ? 74.856 -18.238 -10.606 1.00 59.70 249 ILE G N 1
ATOM 9866 C CA . ILE G 1 165 ? 76.313 -18.275 -10.448 1.00 59.44 249 ILE G CA 1
ATOM 9867 C C . ILE G 1 165 ? 77.070 -17.695 -11.653 1.00 58.99 249 ILE G C 1
ATOM 9868 O O . ILE G 1 165 ? 77.869 -16.801 -11.471 1.00 59.09 249 ILE G O 1
ATOM 9873 N N . PRO G 1 166 ? 76.806 -18.176 -12.865 1.00 58.69 250 PRO G N 1
ATOM 9874 C CA . PRO G 1 166 ? 77.327 -17.486 -14.025 1.00 59.56 250 PRO G CA 1
ATOM 9875 C C . PRO G 1 166 ? 76.787 -16.084 -14.187 1.00 60.25 250 PRO G C 1
ATOM 9876 O O . PRO G 1 166 ? 77.318 -15.308 -14.999 1.00 60.48 250 PRO G O 1
ATOM 9880 N N . ILE G 1 167 ? 75.721 -15.744 -13.467 1.00 60.59 251 ILE G N 1
ATOM 9881 C CA . ILE G 1 167 ? 75.235 -14.372 -13.573 1.00 60.39 251 ILE G CA 1
ATOM 9882 C C . ILE G 1 167 ? 76.002 -13.468 -12.601 1.00 59.60 251 ILE G C 1
ATOM 9883 O O . ILE G 1 167 ? 76.570 -12.465 -13.012 1.00 59.27 251 ILE G O 1
ATOM 9888 N N . PHE G 1 168 ? 76.079 -13.841 -11.340 1.00 59.38 252 PHE G N 1
ATOM 9889 C CA . PHE G 1 168 ? 76.911 -13.082 -10.455 1.00 61.09 252 PHE G CA 1
ATOM 9890 C C . PHE G 1 168 ? 78.394 -13.115 -10.860 1.00 62.86 252 PHE G C 1
ATOM 9891 O O . PHE G 1 168 ? 79.141 -12.160 -10.596 1.00 63.32 252 PHE G O 1
ATOM 9899 N N . GLU G 1 169 ? 78.827 -14.206 -11.490 1.00 64.08 253 GLU G N 1
ATOM 9900 C CA . GLU G 1 169 ? 80.222 -14.345 -11.869 1.00 65.59 253 GLU G CA 1
ATOM 9901 C C . GLU G 1 169 ? 80.603 -13.285 -12.894 1.00 65.98 253 GLU G C 1
ATOM 9902 O O . GLU G 1 169 ? 81.664 -12.678 -12.797 1.00 65.94 253 GLU G O 1
ATOM 9908 N N . GLU G 1 170 ? 79.706 -13.079 -13.858 1.00 66.10 254 GLU G N 1
ATOM 9909 C CA . GLU G 1 170 ? 79.816 -12.077 -14.923 1.00 66.43 254 GLU G CA 1
ATOM 9910 C C . GLU G 1 170 ? 79.714 -10.630 -14.425 1.00 66.13 254 GLU G C 1
ATOM 9911 O O . GLU G 1 170 ? 79.972 -9.686 -15.170 1.00 65.73 254 GLU G O 1
ATOM 9917 N N . LEU G 1 171 ? 79.283 -10.468 -13.177 1.00 65.73 255 LEU G N 1
ATOM 9918 C CA . LEU G 1 171 ? 79.144 -9.162 -12.569 1.00 64.86 255 LEU G CA 1
ATOM 9919 C C . LEU G 1 171 ? 80.292 -8.865 -11.640 1.00 64.15 255 LEU G C 1
ATOM 9920 O O . LEU G 1 171 ? 80.542 -7.721 -11.340 1.00 64.21 255 LEU G O 1
ATOM 9925 N N . SER G 1 172 ? 80.982 -9.903 -11.195 1.00 64.15 256 SER G N 1
ATOM 9926 C CA . SER G 1 172 ? 81.911 -9.825 -10.062 1.00 64.42 256 SER G CA 1
ATOM 9927 C C . SER G 1 172 ? 82.985 -8.734 -10.171 1.00 64.72 256 SER G C 1
ATOM 9928 O O . SER G 1 172 ? 83.397 -8.154 -9.146 1.00 63.41 256 SER G O 1
ATOM 9931 N N . GLY G 1 173 ? 83.418 -8.490 -11.416 1.00 65.23 257 GLY G N 1
ATOM 9932 C CA . GLY G 1 173 ? 84.380 -7.444 -11.766 1.00 66.54 257 GLY G CA 1
ATOM 9933 C C . GLY G 1 173 ? 83.808 -6.371 -12.692 1.00 67.32 257 GLY G C 1
ATOM 9934 O O . GLY G 1 173 ? 84.268 -6.193 -13.832 1.00 67.68 257 GLY G O 1
ATOM 9935 N N . ALA G 1 174 ? 82.771 -5.689 -12.195 1.00 67.75 258 ALA G N 1
ATOM 9936 C CA . ALA G 1 174 ? 82.174 -4.502 -12.812 1.00 67.34 258 ALA G CA 1
ATOM 9937 C C . ALA G 1 174 ? 82.507 -3.319 -11.885 1.00 67.24 258 ALA G C 1
ATOM 9938 O O . ALA G 1 174 ? 82.572 -3.486 -10.657 1.00 67.05 258 ALA G O 1
ATOM 9940 N N . GLU G 1 175 ? 82.771 -2.134 -12.425 1.00 66.97 259 GLU G N 1
ATOM 9941 C CA . GLU G 1 175 ? 83.095 -1.061 -11.481 1.00 66.98 259 GLU G CA 1
ATOM 9942 C C . GLU G 1 175 ? 81.838 -0.246 -11.179 1.00 65.39 259 GLU G C 1
ATOM 9943 O O . GLU G 1 175 ? 81.735 0.376 -10.126 1.00 64.94 259 GLU G O 1
ATOM 9949 N N . ASP G 1 176 ? 80.875 -0.333 -12.095 1.00 63.95 260 ASP G N 1
ATOM 9950 C CA . ASP G 1 176 ? 79.530 0.217 -11.936 1.00 63.14 260 ASP G CA 1
ATOM 9951 C C . ASP G 1 176 ? 78.479 -0.856 -12.221 1.00 61.62 260 ASP G C 1
ATOM 9952 O O . ASP G 1 176 ? 78.311 -1.212 -13.398 1.00 61.28 260 ASP G O 1
ATOM 9957 N N . VAL G 1 177 ? 77.750 -1.330 -11.190 1.00 59.59 261 VAL G N 1
ATOM 9958 C CA . VAL G 1 177 ? 76.709 -2.373 -11.398 1.00 58.03 261 VAL G CA 1
ATOM 9959 C C . VAL G 1 177 ? 75.473 -1.962 -12.200 1.00 57.64 261 VAL G C 1
ATOM 9960 O O . VAL G 1 177 ? 74.724 -2.827 -12.649 1.00 57.41 261 VAL G O 1
ATOM 9964 N N . TYR G 1 178 ? 75.229 -0.670 -12.390 1.00 57.27 262 TYR G N 1
ATOM 9965 C CA . TYR G 1 178 ? 74.111 -0.288 -13.270 1.00 57.34 262 TYR G CA 1
ATOM 9966 C C . TYR G 1 178 ? 74.426 -0.533 -14.727 1.00 59.06 262 TYR G C 1
ATOM 9967 O O . TYR G 1 178 ? 73.557 -0.971 -15.474 1.00 59.65 262 TYR G O 1
ATOM 9976 N N . THR G 1 179 ? 75.675 -0.263 -15.122 1.00 61.40 263 THR G N 1
ATOM 9977 C CA . THR G 1 179 ? 76.126 -0.473 -16.498 1.00 63.18 263 THR G CA 1
ATOM 9978 C C . THR G 1 179 ? 75.986 -1.947 -16.915 1.00 64.44 263 THR G C 1
ATOM 9979 O O . THR G 1 179 ? 75.351 -2.261 -17.934 1.00 64.56 263 THR G O 1
ATOM 9983 N N . SER G 1 180 ? 76.568 -2.838 -16.112 1.00 65.46 264 SER G N 1
ATOM 9984 C CA . SER G 1 180 ? 76.361 -4.264 -16.279 1.00 66.45 264 SER G CA 1
ATOM 9985 C C . SER G 1 180 ? 74.906 -4.624 -16.418 1.00 67.08 264 SER G C 1
ATOM 9986 O O . SER G 1 180 ? 74.480 -4.946 -17.518 1.00 67.83 264 SER G O 1
ATOM 9989 N N . LEU G 1 181 ? 74.137 -4.581 -15.335 1.00 67.74 265 LEU G N 1
ATOM 9990 C CA . LEU G 1 181 ? 72.748 -5.058 -15.412 1.00 69.08 265 LEU G CA 1
ATOM 9991 C C . LEU G 1 181 ? 72.048 -4.447 -16.618 1.00 71.07 265 LEU G C 1
ATOM 9992 O O . LEU G 1 181 ? 71.115 -5.060 -17.204 1.00 71.57 265 LEU G O 1
ATOM 9997 N N . GLY G 1 182 ? 72.507 -3.244 -16.989 1.00 72.66 266 GLY G N 1
ATOM 9998 C CA . GLY G 1 182 ? 72.050 -2.566 -18.204 1.00 74.92 266 GLY G CA 1
ATOM 9999 C C . GLY G 1 182 ? 72.297 -3.406 -19.443 1.00 76.58 266 GLY G C 1
ATOM 10000 O O . GLY G 1 182 ? 71.371 -3.679 -20.221 1.00 76.50 266 GLY G O 1
ATOM 10001 N N . GLN G 1 183 ? 73.548 -3.842 -19.598 1.00 78.49 267 GLN G N 1
AT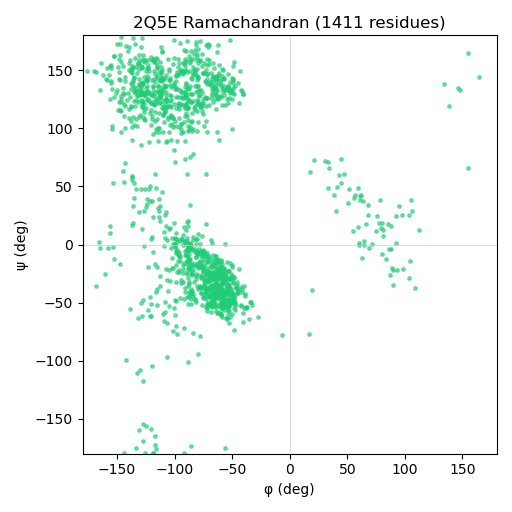OM 10002 C CA . GLN G 1 183 ? 73.962 -4.621 -20.764 1.00 80.61 267 GLN G CA 1
ATOM 10003 C C . GLN G 1 183 ? 73.365 -6.033 -20.770 1.00 81.37 267 GLN G C 1
ATOM 10004 O O . GLN G 1 183 ? 73.049 -6.565 -21.833 1.00 81.43 267 GLN G O 1
ATOM 10010 N N . LEU G 1 184 ? 73.147 -6.606 -19.587 1.00 83.17 268 LEU G N 1
ATOM 10011 C CA . LEU G 1 184 ? 72.593 -7.975 -19.465 1.00 84.80 268 LEU G CA 1
ATOM 10012 C C . LEU G 1 184 ? 71.231 -8.179 -20.107 1.00 85.42 268 LEU G C 1
ATOM 10013 O O . LEU G 1 184 ? 70.893 -9.314 -20.462 1.00 85.92 268 LEU G O 1
ATOM 10018 N N . ARG G 1 185 ? 70.442 -7.107 -20.218 1.00 85.89 269 ARG G N 1
ATOM 10019 C CA . ARG G 1 185 ? 69.165 -7.180 -20.935 1.00 86.51 269 ARG G CA 1
ATOM 10020 C C . ARG G 1 185 ? 69.178 -6.219 -22.132 1.00 86.15 269 ARG G C 1
ATOM 10021 O O . ARG G 1 185 ? 69.413 -6.623 -23.270 1.00 85.98 269 ARG G O 1
ATOM 10029 N N . CYS H 1 5 ? 46.646 -0.582 14.046 1.00 42.31 89 CYS H N 1
ATOM 10030 C CA . CYS H 1 5 ? 47.910 0.211 14.268 1.00 43.31 89 CYS H CA 1
ATOM 10031 C C . CYS H 1 5 ? 48.772 0.602 13.093 1.00 40.58 89 CYS H C 1
ATOM 10032 O O . CYS H 1 5 ? 49.097 -0.196 12.218 1.00 41.29 89 CYS H O 1
ATOM 10035 N N . LEU H 1 6 ? 49.191 1.848 13.134 1.00 38.20 90 LEU H N 1
ATOM 10036 C CA . LEU H 1 6 ? 49.856 2.437 12.017 1.00 36.98 90 LEU H CA 1
ATOM 10037 C C . LEU H 1 6 ? 51.353 2.088 12.045 1.00 36.94 90 LEU H C 1
ATOM 10038 O O . LEU H 1 6 ? 51.931 1.689 11.033 1.00 35.34 90 LEU H O 1
ATOM 10043 N N . LEU H 1 7 ? 51.953 2.195 13.225 1.00 36.73 91 LEU H N 1
ATOM 10044 C CA . LEU H 1 7 ? 53.360 1.865 13.382 1.00 38.37 91 LEU H CA 1
ATOM 10045 C C . LEU H 1 7 ? 53.613 0.491 14.007 1.00 39.59 91 LEU H C 1
ATOM 10046 O O . LEU H 1 7 ? 52.785 -0.030 14.743 1.00 40.71 91 LEU H O 1
ATOM 10051 N N . PRO H 1 8 ? 54.767 -0.089 13.741 1.00 40.47 92 PRO H N 1
ATOM 10052 C CA . PRO H 1 8 ? 55.139 -1.240 14.515 1.00 42.27 92 PRO H CA 1
ATOM 10053 C C . PRO H 1 8 ? 55.659 -0.863 15.908 1.00 44.02 92 PRO H C 1
ATOM 10054 O O . PRO H 1 8 ? 55.812 0.314 16.210 1.00 43.18 92 PRO H O 1
ATOM 10058 N N . GLU H 1 9 ? 55.933 -1.888 16.720 1.00 46.98 93 GLU H N 1
ATOM 10059 C CA . GLU H 1 9 ? 56.528 -1.782 18.077 1.00 50.49 93 GLU H CA 1
ATOM 10060 C C . GLU H 1 9 ? 57.789 -0.937 18.022 1.00 49.21 93 GLU H C 1
ATOM 10061 O O . GLU H 1 9 ? 58.641 -1.195 17.187 1.00 47.76 93 GLU H O 1
ATOM 10067 N N . VAL H 1 10 ? 57.908 0.051 18.903 1.00 49.20 94 VAL H N 1
ATOM 10068 C CA . VAL H 1 10 ? 59.113 0.858 18.964 1.00 50.44 94 VAL H CA 1
ATOM 10069 C C . VAL H 1 10 ? 60.376 -0.023 19.047 1.00 51.25 94 VAL H C 1
ATOM 10070 O O . VAL H 1 10 ? 60.440 -0.989 19.780 1.00 51.54 94 VAL H O 1
ATOM 10074 N N . THR H 1 11 ? 61.369 0.282 18.245 1.00 52.72 95 THR H N 1
ATOM 10075 C CA . THR H 1 11 ? 62.587 -0.512 18.279 1.00 54.49 95 THR H CA 1
ATOM 10076 C C . THR H 1 11 ? 63.509 -0.115 19.455 1.00 56.45 95 THR H C 1
ATOM 10077 O O . THR H 1 11 ? 63.297 0.914 20.120 1.00 56.71 95 THR H O 1
ATOM 10081 N N . GLU H 1 12 ? 64.517 -0.960 19.688 1.00 58.22 96 GLU H N 1
ATOM 10082 C CA . GLU H 1 12 ? 65.433 -0.810 20.819 1.00 60.73 96 GLU H CA 1
ATOM 10083 C C . GLU H 1 12 ? 66.054 0.560 20.911 1.00 59.43 96 GLU H C 1
ATOM 10084 O O . GLU H 1 12 ? 66.040 1.144 21.987 1.00 58.98 96 GLU H O 1
ATOM 10090 N N . GLU H 1 13 ? 66.572 1.079 19.799 1.00 59.30 97 GLU H N 1
ATOM 10091 C CA . GLU H 1 13 ? 67.238 2.379 19.837 1.00 60.74 97 GLU H CA 1
ATOM 10092 C C . GLU H 1 13 ? 66.315 3.567 20.152 1.00 60.12 97 GLU H C 1
ATOM 10093 O O . GLU H 1 13 ? 66.764 4.539 20.765 1.00 60.61 97 GLU H O 1
ATOM 10099 N N . ASP H 1 14 ? 65.030 3.463 19.806 1.00 58.63 98 ASP H N 1
ATOM 10100 C CA . ASP H 1 14 ? 64.094 4.568 19.987 1.00 56.88 98 ASP H CA 1
ATOM 10101 C C . ASP H 1 14 ? 63.222 4.454 21.274 1.00 56.48 98 ASP H C 1
ATOM 10102 O O . ASP H 1 14 ? 62.320 5.251 21.524 1.00 55.78 98 ASP H O 1
ATOM 10107 N N . GLN H 1 15 ? 63.575 3.501 22.125 1.00 56.08 99 GLN H N 1
ATOM 10108 C CA . GLN H 1 15 ? 62.778 3.080 23.294 1.00 56.55 99 GLN H CA 1
ATOM 10109 C C . GLN H 1 15 ? 62.064 4.079 24.231 1.00 53.63 99 GLN H C 1
ATOM 10110 O O . GLN H 1 15 ? 60.861 3.901 24.517 1.00 54.20 99 GLN H O 1
ATOM 10116 N N . GLY H 1 16 ? 62.740 5.077 24.769 1.00 49.56 100 GLY H N 1
ATOM 10117 C CA . GLY H 1 16 ? 61.962 5.973 25.636 1.00 45.60 100 GLY H CA 1
ATOM 10118 C C . GLY H 1 16 ? 61.717 7.325 25.005 1.00 43.68 100 GLY H C 1
ATOM 10119 O O . GLY H 1 16 ? 61.540 8.334 25.682 1.00 42.88 100 GLY H O 1
ATOM 10120 N N . ARG H 1 17 ? 61.721 7.383 23.688 1.00 41.15 101 ARG H N 1
ATOM 10121 C CA . ARG H 1 17 ? 61.738 8.688 23.125 1.00 39.80 101 ARG H CA 1
ATOM 10122 C C . ARG H 1 17 ? 60.330 9.078 22.800 1.00 38.31 101 ARG H C 1
ATOM 10123 O O . ARG H 1 17 ? 59.463 8.230 22.615 1.00 37.47 101 ARG H O 1
ATOM 10131 N N . ILE H 1 18 ? 60.105 10.379 22.749 1.00 36.90 102 ILE H N 1
ATOM 10132 C CA . ILE H 1 18 ? 58.857 10.924 22.172 1.00 34.74 102 ILE H CA 1
ATOM 10133 C C . ILE H 1 18 ? 58.782 10.577 20.687 1.00 34.02 102 ILE H C 1
ATOM 10134 O O . ILE H 1 18 ? 59.793 10.665 19.994 1.00 34.97 102 ILE H O 1
ATOM 10139 N N . CYS H 1 19 ? 57.615 10.162 20.187 1.00 33.71 103 CYS H N 1
ATOM 10140 C CA . CYS H 1 19 ? 57.430 9.993 18.735 1.00 32.13 103 CYS H CA 1
ATOM 10141 C C . CYS H 1 19 ? 57.043 11.299 18.086 1.00 30.69 103 CYS H C 1
ATOM 10142 O O . CYS H 1 19 ? 56.139 11.918 18.559 1.00 31.57 103 CYS H O 1
ATOM 10145 N N . VAL H 1 20 ? 57.729 11.702 17.017 1.00 28.91 104 VAL H N 1
ATOM 10146 C CA . VAL H 1 20 ? 57.470 12.967 16.317 1.00 28.29 104 VAL H CA 1
ATOM 10147 C C . VAL H 1 20 ? 57.119 12.641 14.910 1.00 27.50 104 VAL H C 1
ATOM 10148 O O . VAL H 1 20 ? 57.875 12.012 14.158 1.00 26.79 104 VAL H O 1
ATOM 10152 N N . VAL H 1 21 ? 55.927 13.090 14.565 1.00 27.40 105 VAL H N 1
ATOM 10153 C CA . VAL H 1 21 ? 55.278 12.784 13.263 1.00 26.52 105 VAL H CA 1
ATOM 10154 C C . VAL H 1 21 ? 55.424 14.064 12.425 1.00 24.41 105 VAL H C 1
ATOM 10155 O O . VAL H 1 21 ? 55.037 15.142 12.863 1.00 24.66 105 VAL H O 1
ATOM 10159 N N . ILE H 1 22 ? 56.024 13.979 11.264 1.00 23.20 106 ILE H N 1
ATOM 10160 C CA . ILE H 1 22 ? 56.475 15.179 10.575 1.00 22.22 106 ILE H CA 1
ATOM 10161 C C . ILE H 1 22 ? 55.986 15.169 9.120 1.00 24.34 106 ILE H C 1
ATOM 10162 O O . ILE H 1 22 ? 56.148 14.141 8.450 1.00 21.52 106 ILE H O 1
ATOM 10167 N N . ASP H 1 23 ? 55.345 16.280 8.640 1.00 24.98 107 ASP H N 1
ATOM 10168 C CA . ASP H 1 23 ? 54.941 16.314 7.246 1.00 27.40 107 ASP H CA 1
ATOM 10169 C C . ASP H 1 23 ? 56.103 16.679 6.269 1.00 28.96 107 ASP H C 1
ATOM 10170 O O . ASP H 1 23 ? 57.131 17.225 6.670 1.00 29.64 107 ASP H O 1
ATOM 10175 N N . LEU H 1 24 ? 55.933 16.425 4.992 1.00 29.30 108 LEU H N 1
ATOM 10176 C CA . LEU H 1 24 ? 56.931 16.813 4.002 1.00 31.85 108 LEU H CA 1
ATOM 10177 C C . LEU H 1 24 ? 56.648 18.210 3.402 1.00 33.38 108 LEU H C 1
ATOM 10178 O O . LEU H 1 24 ? 57.297 19.183 3.758 1.00 34.60 108 LEU H O 1
ATOM 10183 N N . ASP H 1 25 ? 55.613 18.314 2.555 1.00 35.22 109 ASP H N 1
ATOM 10184 C CA . ASP H 1 25 ? 55.323 19.445 1.688 1.00 34.99 109 ASP H CA 1
ATOM 10185 C C . ASP H 1 25 ? 54.933 20.657 2.445 1.00 33.94 109 ASP H C 1
ATOM 10186 O O . ASP H 1 25 ? 54.108 20.598 3.290 1.00 34.41 109 ASP H O 1
ATOM 10191 N N . GLU H 1 26 ? 55.560 21.771 2.117 1.00 33.90 110 GLU H N 1
ATOM 10192 C CA . GLU H 1 26 ? 55.400 23.048 2.779 1.00 32.61 110 GLU H CA 1
ATOM 10193 C C . GLU H 1 26 ? 55.725 23.078 4.211 1.00 31.90 110 GLU H C 1
ATOM 10194 O O . GLU H 1 26 ? 55.367 24.019 4.851 1.00 32.17 110 GLU H O 1
ATOM 10200 N N . THR H 1 27 ? 56.414 22.069 4.733 1.00 31.88 111 THR H N 1
ATOM 10201 C CA . THR H 1 27 ? 56.886 22.095 6.142 1.00 31.78 111 THR H CA 1
ATOM 10202 C C . THR H 1 27 ? 58.420 21.961 6.129 1.00 31.90 111 THR H C 1
ATOM 10203 O O . THR H 1 27 ? 59.147 22.696 6.833 1.00 31.38 111 THR H O 1
ATOM 10207 N N . LEU H 1 28 ? 58.895 21.020 5.317 1.00 30.57 112 LEU H N 1
ATOM 10208 C CA . LEU H 1 28 ? 60.328 20.717 5.184 1.00 31.49 112 LEU H CA 1
ATOM 10209 C C . LEU H 1 28 ? 60.886 21.191 3.836 1.00 32.65 112 LEU H C 1
ATOM 10210 O O . LEU H 1 28 ? 61.935 21.830 3.835 1.00 34.30 112 LEU H O 1
ATOM 10215 N N . VAL H 1 29 ? 60.197 20.834 2.740 1.00 32.38 113 VAL H N 1
ATOM 10216 C CA . VAL H 1 29 ? 60.503 21.197 1.414 1.00 32.99 113 VAL H CA 1
ATOM 10217 C C . VAL H 1 29 ? 59.247 21.850 0.781 1.00 35.67 113 VAL H C 1
ATOM 10218 O O . VAL H 1 29 ? 58.220 22.003 1.417 1.00 36.78 113 VAL H O 1
ATOM 10222 N N . HIS H 1 30 ? 59.359 22.251 -0.478 1.00 36.38 114 HIS H N 1
ATOM 10223 C CA . HIS H 1 30 ? 58.272 22.641 -1.321 1.00 37.97 114 HIS H CA 1
ATOM 10224 C C . HIS H 1 30 ? 58.593 22.179 -2.771 1.00 38.50 114 HIS H C 1
ATOM 10225 O O . HIS H 1 30 ? 59.708 22.324 -3.235 1.00 39.09 114 HIS H O 1
ATOM 10232 N N . SER H 1 31 ? 57.633 21.587 -3.465 1.00 39.14 115 SER H N 1
ATOM 10233 C CA . SER H 1 31 ? 57.852 21.119 -4.825 1.00 40.19 115 SER H CA 1
ATOM 10234 C C . SER H 1 31 ? 56.867 21.739 -5.787 1.00 39.14 115 SER H C 1
ATOM 10235 O O . SER H 1 31 ? 55.803 22.104 -5.386 1.00 39.18 115 SER H O 1
ATOM 10238 N N . SER H 1 32 ? 57.244 21.835 -7.063 1.00 38.30 116 SER H N 1
ATOM 10239 C CA . SER H 1 32 ? 56.409 22.379 -8.079 1.00 37.21 116 SER H CA 1
ATOM 10240 C C . SER H 1 32 ? 56.796 21.651 -9.323 1.00 36.98 116 SER H C 1
ATOM 10241 O O . SER H 1 32 ? 57.934 21.225 -9.355 1.00 36.79 116 SER H O 1
ATOM 10244 N N . PHE H 1 33 ? 55.879 21.497 -10.307 1.00 36.20 117 PHE H N 1
ATOM 10245 C CA . PHE H 1 33 ? 56.197 20.892 -11.615 1.00 36.52 117 PHE H CA 1
ATOM 10246 C C . PHE H 1 33 ? 56.706 21.940 -12.606 1.00 37.74 117 PHE H C 1
ATOM 10247 O O . PHE H 1 33 ? 57.092 21.628 -13.744 1.00 36.79 117 PHE H O 1
ATOM 10255 N N . LYS H 1 34 ? 56.713 23.182 -12.170 1.00 40.66 118 LYS H N 1
ATOM 10256 C CA . LYS H 1 34 ? 57.176 24.279 -13.023 1.00 44.52 118 LYS H CA 1
ATOM 10257 C C . LYS H 1 34 ? 58.713 24.236 -13.086 1.00 45.81 118 LYS H C 1
ATOM 10258 O O . LYS H 1 34 ? 59.394 24.279 -12.056 1.00 46.60 118 LYS H O 1
ATOM 10264 N N . PRO H 1 35 ? 59.258 24.054 -14.289 1.00 46.83 119 PRO H N 1
ATOM 10265 C CA . PRO H 1 35 ? 60.720 23.905 -14.365 1.00 47.88 119 PRO H CA 1
ATOM 10266 C C . PRO H 1 35 ? 61.450 25.084 -13.742 1.00 48.32 119 PRO H C 1
ATOM 10267 O O . PRO H 1 35 ? 61.057 26.201 -13.978 1.00 48.59 119 PRO H O 1
ATOM 10271 N N . ILE H 1 36 ? 62.463 24.842 -12.902 1.00 49.49 120 ILE H N 1
ATOM 10272 C CA . ILE H 1 36 ? 63.234 25.982 -12.292 1.00 49.52 120 ILE H CA 1
ATOM 10273 C C . ILE H 1 36 ? 64.774 25.860 -12.345 1.00 49.38 120 ILE H C 1
ATOM 10274 O O . ILE H 1 36 ? 65.308 24.823 -12.756 1.00 49.36 120 ILE H O 1
ATOM 10279 N N . ALA H 1 39 ? 67.164 25.015 -7.499 1.00 44.31 123 ALA H N 1
ATOM 10280 C CA . ALA H 1 39 ? 66.533 23.709 -7.171 1.00 44.83 123 ALA H CA 1
ATOM 10281 C C . ALA H 1 39 ? 67.534 22.716 -6.560 1.00 44.70 123 ALA H C 1
ATOM 10282 O O . ALA H 1 39 ? 68.560 22.306 -7.196 1.00 44.52 123 ALA H O 1
ATOM 10284 N N . ASP H 1 40 ? 67.216 22.331 -5.328 1.00 43.13 124 ASP H N 1
ATOM 10285 C CA . ASP H 1 40 ? 68.037 21.416 -4.622 1.00 41.48 124 ASP H CA 1
ATOM 10286 C C . ASP H 1 40 ? 67.950 20.070 -5.282 1.00 41.37 124 ASP H C 1
ATOM 10287 O O . ASP H 1 40 ? 68.985 19.438 -5.510 1.00 41.38 124 ASP H O 1
ATOM 10292 N N . PHE H 1 41 ? 66.734 19.633 -5.615 1.00 40.85 125 PHE H N 1
ATOM 10293 C CA . PHE H 1 41 ? 66.558 18.317 -6.227 1.00 40.55 125 PHE H CA 1
ATOM 10294 C C . PHE H 1 41 ? 65.587 18.386 -7.351 1.00 40.20 125 PHE H C 1
ATOM 10295 O O . PHE H 1 41 ? 64.617 19.157 -7.304 1.00 38.82 125 PHE H O 1
ATOM 10303 N N . ILE H 1 42 ? 65.803 17.479 -8.297 1.00 39.98 126 ILE H N 1
ATOM 10304 C CA . ILE H 1 42 ? 64.858 17.241 -9.339 1.00 41.26 126 ILE H CA 1
ATOM 10305 C C . ILE H 1 42 ? 64.624 15.774 -9.339 1.00 42.05 126 ILE H C 1
ATOM 10306 O O . ILE H 1 42 ? 65.564 14.988 -9.233 1.00 41.77 126 ILE H O 1
ATOM 10311 N N . VAL H 1 43 ? 63.352 15.382 -9.351 1.00 43.02 127 VAL H N 1
ATOM 10312 C CA . VAL H 1 43 ? 63.033 13.950 -9.293 1.00 42.37 127 VAL H CA 1
ATOM 10313 C C . VAL H 1 43 ? 61.985 13.728 -10.353 1.00 42.82 127 VAL H C 1
ATOM 10314 O O . VAL H 1 43 ? 61.068 14.529 -10.479 1.00 42.33 127 VAL H O 1
ATOM 10318 N N . PRO H 1 44 ? 62.193 12.719 -11.206 1.00 43.55 128 PRO H N 1
ATOM 10319 C CA . PRO H 1 44 ? 61.246 12.286 -12.235 1.00 43.66 128 PRO H CA 1
ATOM 10320 C C . PRO H 1 44 ? 60.079 11.484 -11.670 1.00 43.82 128 PRO H C 1
ATOM 10321 O O . PRO H 1 44 ? 60.296 10.528 -10.946 1.00 44.62 128 PRO H O 1
ATOM 10325 N N . ILE H 1 45 ? 58.864 11.854 -12.045 1.00 44.43 129 ILE H N 1
ATOM 10326 C CA . ILE H 1 45 ? 57.645 11.244 -11.533 1.00 45.67 129 ILE H CA 1
ATOM 10327 C C . ILE H 1 45 ? 56.719 10.828 -12.684 1.00 46.36 129 ILE H C 1
ATOM 10328 O O . ILE H 1 45 ? 56.369 11.650 -13.527 1.00 46.71 129 ILE H O 1
ATOM 10333 N N . GLU H 1 46 ? 56.329 9.566 -12.751 1.00 47.62 130 GLU H N 1
ATOM 10334 C CA . GLU H 1 46 ? 55.493 9.148 -13.878 1.00 50.53 130 GLU H CA 1
ATOM 10335 C C . GLU H 1 46 ? 54.019 9.297 -13.537 1.00 50.88 130 GLU H C 1
ATOM 10336 O O . GLU H 1 46 ? 53.564 8.878 -12.512 1.00 52.07 130 GLU H O 1
ATOM 10342 N N . ILE H 1 47 ? 53.268 9.905 -14.414 1.00 52.39 131 ILE H N 1
ATOM 10343 C CA . ILE H 1 47 ? 51.890 10.233 -14.139 1.00 52.68 131 ILE H CA 1
ATOM 10344 C C . ILE H 1 47 ? 51.045 9.706 -15.275 1.00 53.40 131 ILE H C 1
ATOM 10345 O O . ILE H 1 47 ? 51.176 10.151 -16.407 1.00 52.13 131 ILE H O 1
ATOM 10350 N N . GLU H 1 48 ? 50.132 8.784 -14.978 1.00 55.30 132 GLU H N 1
ATOM 10351 C CA . GLU H 1 48 ? 49.265 8.279 -16.044 1.00 56.91 132 GLU H CA 1
ATOM 10352 C C . GLU H 1 48 ? 50.186 8.114 -17.252 1.00 55.49 132 GLU H C 1
ATOM 10353 O O . GLU H 1 48 ? 49.917 8.636 -18.347 1.00 56.58 132 GLU H O 1
ATOM 10359 N N . GLY H 1 49 ? 51.317 7.445 -17.023 1.00 53.53 133 GLY H N 1
ATOM 10360 C CA . GLY H 1 49 ? 52.186 7.054 -18.117 1.00 50.34 133 GLY H CA 1
ATOM 10361 C C . GLY H 1 49 ? 53.259 8.031 -18.543 1.00 48.49 133 GLY H C 1
ATOM 10362 O O . GLY H 1 49 ? 54.208 7.614 -19.165 1.00 48.37 133 GLY H O 1
ATOM 10363 N N . THR H 1 50 ? 53.133 9.322 -18.258 1.00 46.82 134 THR H N 1
ATOM 10364 C CA . THR H 1 50 ? 54.196 10.240 -18.694 1.00 45.22 134 THR H CA 1
ATOM 10365 C C . THR H 1 50 ? 55.017 10.808 -17.543 1.00 44.29 134 THR H C 1
ATOM 10366 O O . THR H 1 50 ? 54.472 11.310 -16.559 1.00 43.92 134 THR H O 1
ATOM 10370 N N . THR H 1 51 ? 56.333 10.776 -17.691 1.00 42.79 135 THR H N 1
ATOM 10371 C CA . THR H 1 51 ? 57.189 11.245 -16.622 1.00 41.81 135 THR H CA 1
ATOM 10372 C C . THR H 1 51 ? 57.514 12.703 -16.703 1.00 41.58 135 THR H C 1
ATOM 10373 O O . THR H 1 51 ? 57.971 13.177 -17.723 1.00 42.81 135 THR H O 1
ATOM 10377 N N . HIS H 1 52 ? 57.262 13.391 -15.598 1.00 40.97 136 HIS H N 1
ATOM 10378 C CA . HIS H 1 52 ? 57.372 14.831 -15.420 1.00 39.74 136 HIS H CA 1
ATOM 10379 C C . HIS H 1 52 ? 58.463 14.958 -14.402 1.00 40.81 136 HIS H C 1
ATOM 10380 O O . HIS H 1 52 ? 58.750 13.996 -13.717 1.00 41.19 136 HIS H O 1
ATOM 10387 N N . GLN H 1 53 ? 59.082 16.131 -14.295 1.00 41.26 137 GLN H N 1
ATOM 10388 C CA . GLN H 1 53 ? 60.181 16.311 -13.383 1.00 41.47 137 GLN H CA 1
ATOM 10389 C C . GLN H 1 53 ? 59.597 17.143 -12.321 1.00 40.18 137 GLN H C 1
ATOM 10390 O O . GLN H 1 53 ? 58.919 18.100 -12.613 1.00 42.59 137 GLN H O 1
ATOM 10396 N N . VAL H 1 54 ? 59.869 16.840 -11.075 1.00 38.45 138 VAL H N 1
ATOM 10397 C CA . VAL H 1 54 ? 59.435 17.736 -10.032 1.00 36.44 138 VAL H CA 1
ATOM 10398 C C . VAL H 1 54 ? 60.687 18.348 -9.477 1.00 36.50 138 VAL H C 1
ATOM 10399 O O . VAL H 1 54 ? 61.709 17.652 -9.327 1.00 37.17 138 VAL H O 1
ATOM 10403 N N . TYR H 1 55 ? 60.555 19.623 -9.122 1.00 36.03 139 TYR H N 1
ATOM 10404 C CA . TYR H 1 55 ? 61.596 20.533 -8.790 1.00 35.67 139 TYR H CA 1
ATOM 10405 C C . TYR H 1 55 ? 61.459 20.890 -7.333 1.00 34.98 139 TYR H C 1
ATOM 10406 O O . TYR H 1 55 ? 60.515 21.570 -6.931 1.00 36.09 139 TYR H O 1
ATOM 10415 N N . VAL H 1 56 ? 62.430 20.476 -6.533 1.00 34.19 140 VAL H N 1
ATOM 10416 C CA . VAL H 1 56 ? 62.278 20.554 -5.093 1.00 33.63 140 VAL H CA 1
ATOM 10417 C C . VAL H 1 56 ? 63.260 21.513 -4.489 1.00 34.05 140 VAL H C 1
ATOM 10418 O O . VAL H 1 56 ? 64.445 21.412 -4.778 1.00 35.81 140 VAL H O 1
ATOM 10422 N N . LEU H 1 57 ? 62.772 22.393 -3.628 1.00 32.87 141 LEU H N 1
ATOM 10423 C CA . LEU H 1 57 ? 63.596 23.294 -2.881 1.00 33.25 141 LEU H CA 1
ATOM 10424 C C . LEU H 1 57 ? 63.548 22.950 -1.363 1.00 33.73 141 LEU H C 1
ATOM 10425 O O . LEU H 1 57 ? 62.468 22.869 -0.766 1.00 34.07 141 LEU H O 1
ATOM 10430 N N . LYS H 1 58 ? 64.710 22.773 -0.726 1.00 33.85 142 LYS H N 1
ATOM 10431 C CA . LYS H 1 58 ? 64.773 22.498 0.697 1.00 32.97 142 LYS H CA 1
ATOM 10432 C C . LYS H 1 58 ? 64.501 23.791 1.368 1.00 32.27 142 LYS H C 1
ATOM 10433 O O . LYS H 1 58 ? 64.805 24.791 0.783 1.00 33.04 142 LYS H O 1
ATOM 10439 N N . ARG H 1 59 ? 63.875 23.756 2.537 1.00 31.27 143 ARG H N 1
ATOM 10440 C CA . ARG H 1 59 ? 63.536 24.925 3.338 1.00 31.96 143 ARG H CA 1
ATOM 10441 C C . ARG H 1 59 ? 64.774 25.188 4.185 1.00 33.46 143 ARG H C 1
ATOM 10442 O O . ARG H 1 59 ? 65.466 24.220 4.516 1.00 34.37 143 ARG H O 1
ATOM 10450 N N . PRO H 1 60 ? 65.075 26.469 4.554 1.00 34.42 144 PRO H N 1
ATOM 10451 C CA . PRO H 1 60 ? 66.362 26.691 5.184 1.00 34.00 144 PRO H CA 1
ATOM 10452 C C . PRO H 1 60 ? 66.488 25.870 6.456 1.00 33.45 144 PRO H C 1
ATOM 10453 O O . PRO H 1 60 ? 65.558 25.828 7.224 1.00 32.77 144 PRO H O 1
ATOM 10457 N N . TYR H 1 61 ? 67.668 25.271 6.663 1.00 33.45 145 TYR H N 1
ATOM 10458 C CA . TYR H 1 61 ? 68.080 24.740 7.964 1.00 33.91 145 TYR H CA 1
ATOM 10459 C C . TYR H 1 61 ? 67.373 23.416 8.217 1.00 34.40 145 TYR H C 1
ATOM 10460 O O . TYR H 1 61 ? 67.281 22.968 9.358 1.00 33.84 145 TYR H O 1
ATOM 10469 N N . VAL H 1 62 ? 66.868 22.814 7.132 1.00 34.36 146 VAL H N 1
ATOM 10470 C CA . VAL H 1 62 ? 66.192 21.536 7.200 1.00 35.00 146 VAL H CA 1
ATOM 10471 C C . VAL H 1 62 ? 67.180 20.439 7.628 1.00 36.05 146 VAL H C 1
ATOM 10472 O O . VAL H 1 62 ? 66.894 19.677 8.572 1.00 36.76 146 VAL H O 1
ATOM 10476 N N . ASP H 1 63 ? 68.346 20.420 6.984 1.00 36.00 147 ASP H N 1
ATOM 10477 C CA . ASP H 1 63 ? 69.503 19.598 7.375 1.00 36.65 147 ASP H CA 1
ATOM 10478 C C . ASP H 1 63 ? 69.862 19.663 8.853 1.00 36.09 147 ASP H C 1
ATOM 10479 O O . ASP H 1 63 ? 69.995 18.609 9.497 1.00 37.33 147 ASP H O 1
ATOM 10484 N N . GLU H 1 64 ? 69.979 20.844 9.420 1.00 34.92 148 GLU H N 1
ATOM 10485 C CA . GLU H 1 64 ? 70.303 20.894 10.845 1.00 36.95 148 GLU H CA 1
ATOM 10486 C C . GLU H 1 64 ? 69.131 20.521 11.755 1.00 37.27 148 GLU H C 1
ATOM 10487 O O . GLU H 1 64 ? 69.297 19.887 12.773 1.00 37.91 148 GLU H O 1
ATOM 10493 N N . PHE H 1 65 ? 67.930 20.902 11.356 1.00 37.56 149 PHE H N 1
ATOM 10494 C CA . PHE H 1 65 ? 66.737 20.470 12.009 1.00 36.35 149 PHE H CA 1
ATOM 10495 C C . PHE H 1 65 ? 66.650 18.922 12.062 1.00 36.18 149 PHE H C 1
ATOM 10496 O O . PHE H 1 65 ? 66.527 18.362 13.136 1.00 36.10 149 PHE H O 1
ATOM 10504 N N . LEU H 1 66 ? 66.708 18.235 10.922 1.00 35.79 150 LEU H N 1
ATOM 10505 C CA . LEU H 1 66 ? 66.514 16.782 10.898 1.00 35.48 150 LEU H CA 1
ATOM 10506 C C . LEU H 1 66 ? 67.518 16.032 11.729 1.00 36.91 150 LEU H C 1
ATOM 10507 O O . LEU H 1 66 ? 67.139 15.142 12.501 1.00 37.42 150 LEU H O 1
ATOM 10512 N N . ARG H 1 67 ? 68.804 16.369 11.569 1.00 38.16 151 ARG H N 1
ATOM 10513 C CA . ARG H 1 67 ? 69.862 15.748 12.352 1.00 39.30 151 ARG H CA 1
ATOM 10514 C C . ARG H 1 67 ? 69.516 15.812 13.812 1.00 37.63 151 ARG H C 1
ATOM 10515 O O . ARG H 1 67 ? 69.545 14.839 14.511 1.00 36.86 151 ARG H O 1
ATOM 10523 N N . ARG H 1 68 ? 69.137 16.973 14.274 1.00 37.47 152 ARG H N 1
ATOM 10524 C CA . ARG H 1 68 ? 69.028 17.136 15.678 1.00 37.74 152 ARG H CA 1
ATOM 10525 C C . ARG H 1 68 ? 67.879 16.293 16.196 1.00 37.56 152 ARG H C 1
ATOM 10526 O O . ARG H 1 68 ? 68.006 15.660 17.248 1.00 37.37 152 ARG H O 1
ATOM 10534 N N . MET H 1 69 ? 66.808 16.219 15.398 1.00 37.26 153 MET H N 1
ATOM 10535 C CA . MET H 1 69 ? 65.555 15.497 15.751 1.00 35.76 153 MET H CA 1
ATOM 10536 C C . MET H 1 69 ? 65.851 14.054 15.811 1.00 34.61 153 MET H C 1
ATOM 10537 O O . MET H 1 69 ? 65.458 13.388 16.755 1.00 35.18 153 MET H O 1
ATOM 10542 N N . GLY H 1 70 ? 66.542 13.568 14.792 1.00 33.54 154 GLY H N 1
ATOM 10543 C CA . GLY H 1 70 ? 67.046 12.199 14.781 1.00 33.50 154 GLY H CA 1
ATOM 10544 C C . GLY H 1 70 ? 67.811 11.828 16.042 1.00 33.43 154 GLY H C 1
ATOM 10545 O O . GLY H 1 70 ? 67.812 10.698 16.459 1.00 33.58 154 GLY H O 1
ATOM 10546 N N . GLU H 1 71 ? 68.450 12.787 16.682 1.00 34.54 155 GLU H N 1
ATOM 10547 C CA . GLU H 1 71 ? 69.195 12.447 17.893 1.00 35.26 155 GLU H CA 1
ATOM 10548 C C . GLU H 1 71 ? 68.280 12.464 19.078 1.00 34.34 155 GLU H C 1
ATOM 10549 O O . GLU H 1 71 ? 68.630 11.947 20.130 1.00 35.42 155 GLU H O 1
ATOM 10555 N N . LEU H 1 72 ? 67.138 13.109 18.960 1.00 32.54 156 LEU H N 1
ATOM 10556 C CA . LEU H 1 72 ? 66.404 13.307 20.169 1.00 31.91 156 LEU H CA 1
ATOM 10557 C C . LEU H 1 72 ? 65.077 12.581 20.189 1.00 30.43 156 LEU H C 1
ATOM 10558 O O . LEU H 1 72 ? 64.559 12.371 21.246 1.00 30.30 156 LEU H O 1
ATOM 10563 N N . PHE H 1 73 ? 64.547 12.196 19.041 1.00 29.15 157 PHE H N 1
ATOM 10564 C CA . PHE H 1 73 ? 63.166 11.716 18.962 1.00 29.05 157 PHE H CA 1
ATOM 10565 C C . PHE H 1 73 ? 63.111 10.461 18.129 1.00 29.38 157 PHE H C 1
ATOM 10566 O O . PHE H 1 73 ? 64.026 10.171 17.383 1.00 30.62 157 PHE H O 1
ATOM 10574 N N . GLU H 1 74 ? 62.061 9.680 18.266 1.00 29.36 158 GLU H N 1
ATOM 10575 C CA . GLU H 1 74 ? 61.716 8.791 17.192 1.00 28.55 158 GLU H CA 1
ATOM 10576 C C . GLU H 1 74 ? 60.921 9.610 16.096 1.00 28.22 158 GLU H C 1
ATOM 10577 O O . GLU H 1 74 ? 59.848 10.124 16.351 1.00 27.61 158 GLU H O 1
ATOM 10583 N N . CYS H 1 75 ? 61.503 9.746 14.917 1.00 28.62 159 CYS H N 1
ATOM 10584 C CA . CYS H 1 75 ? 61.057 10.620 13.804 1.00 29.89 159 CYS H CA 1
ATOM 10585 C C . CYS H 1 75 ? 60.383 9.788 12.755 1.00 29.33 159 CYS H C 1
ATOM 10586 O O . CYS H 1 75 ? 60.985 8.794 12.293 1.00 29.43 159 CYS H O 1
ATOM 10589 N N . VAL H 1 76 ? 59.158 10.200 12.379 1.00 28.32 160 VAL H N 1
ATOM 10590 C CA . VAL H 1 76 ? 58.286 9.460 11.439 1.00 26.68 160 VAL H CA 1
ATOM 10591 C C . VAL H 1 76 ? 57.733 10.405 10.365 1.00 26.16 160 VAL H C 1
ATOM 10592 O O . VAL H 1 76 ? 57.096 11.400 10.671 1.00 24.93 160 VAL H O 1
ATOM 10596 N N . LEU H 1 77 ? 57.975 10.127 9.101 1.00 25.84 161 LEU H N 1
ATOM 10597 C CA . LEU H 1 77 ? 57.380 10.948 8.071 1.00 25.23 161 LEU H CA 1
ATOM 10598 C C . LEU H 1 77 ? 55.899 10.606 7.997 1.00 26.52 161 LEU H C 1
ATOM 10599 O O . LEU H 1 77 ? 55.547 9.449 7.894 1.00 27.18 161 LEU H O 1
ATOM 10604 N N . PHE H 1 78 ? 55.008 11.580 8.080 1.00 26.83 162 PHE H N 1
ATOM 10605 C CA . PHE H 1 78 ? 53.632 11.256 7.939 1.00 25.65 162 PHE H CA 1
ATOM 10606 C C . PHE H 1 78 ? 53.086 12.260 6.967 1.00 25.72 162 PHE H C 1
ATOM 10607 O O . PHE H 1 78 ? 52.774 13.423 7.316 1.00 22.92 162 PHE H O 1
ATOM 10615 N N . THR H 1 79 ? 52.919 11.817 5.736 1.00 26.11 163 THR H N 1
ATOM 10616 C CA . THR H 1 79 ? 52.518 12.785 4.726 1.00 28.78 163 THR H CA 1
ATOM 10617 C C . THR H 1 79 ? 51.138 12.474 4.075 1.00 29.40 163 THR H C 1
ATOM 10618 O O . THR H 1 79 ? 50.770 11.308 4.028 1.00 30.65 163 THR H O 1
ATOM 10622 N N . ALA H 1 80 ? 50.432 13.473 3.503 1.00 30.16 164 ALA H N 1
ATOM 10623 C CA . ALA H 1 80 ? 49.156 13.193 2.783 1.00 31.01 164 ALA H CA 1
ATOM 10624 C C . ALA H 1 80 ? 49.349 12.832 1.344 1.00 33.07 164 ALA H C 1
ATOM 10625 O O . ALA H 1 80 ? 48.358 12.564 0.613 1.00 34.00 164 ALA H O 1
ATOM 10627 N N . SER H 1 81 ? 50.619 12.780 0.936 1.00 33.55 165 SER H N 1
ATOM 10628 C CA . SER H 1 81 ? 50.959 12.559 -0.443 1.00 33.64 165 SER H CA 1
ATOM 10629 C C . SER H 1 81 ? 51.218 11.117 -0.686 1.00 33.81 165 SER H C 1
ATOM 10630 O O . SER H 1 81 ? 51.225 10.346 0.240 1.00 34.11 165 SER H O 1
ATOM 10633 N N . LEU H 1 82 ? 51.408 10.734 -1.938 1.00 35.01 166 LEU H N 1
ATOM 10634 C CA . LEU H 1 82 ? 51.608 9.372 -2.282 1.00 36.40 166 LEU H CA 1
ATOM 10635 C C . LEU H 1 82 ? 53.079 8.988 -2.316 1.00 37.37 166 LEU H C 1
ATOM 10636 O O . LEU H 1 82 ? 53.949 9.801 -2.608 1.00 38.36 166 LEU H O 1
ATOM 10641 N N . ALA H 1 83 ? 53.373 7.742 -2.010 1.00 38.93 167 ALA H N 1
ATOM 10642 C CA . ALA H 1 83 ? 54.763 7.270 -1.879 1.00 39.94 167 ALA H CA 1
ATOM 10643 C C . ALA H 1 83 ? 55.573 7.576 -3.120 1.00 41.22 167 ALA H C 1
ATOM 10644 O O . ALA H 1 83 ? 56.747 7.924 -3.007 1.00 42.18 167 ALA H O 1
ATOM 10646 N N . LYS H 1 84 ? 54.922 7.463 -4.286 1.00 41.81 168 LYS H N 1
ATOM 10647 C CA . LYS H 1 84 ? 55.517 7.707 -5.593 1.00 42.40 168 LYS H CA 1
ATOM 10648 C C . LYS H 1 84 ? 56.159 9.064 -5.633 1.00 41.55 168 LYS H C 1
ATOM 10649 O O . LYS H 1 84 ? 57.196 9.202 -6.243 1.00 43.07 168 LYS H O 1
ATOM 10655 N N . TYR H 1 85 ? 55.573 10.051 -4.983 1.00 40.48 169 TYR H N 1
ATOM 10656 C CA . TYR H 1 85 ? 56.189 11.356 -4.948 1.00 40.15 169 TYR H CA 1
ATOM 10657 C C . TYR H 1 85 ? 57.093 11.465 -3.735 1.00 40.52 169 TYR H C 1
ATOM 10658 O O . TYR H 1 85 ? 58.127 12.077 -3.832 1.00 40.83 169 TYR H O 1
ATOM 10667 N N . ALA H 1 86 ? 56.701 10.878 -2.596 1.00 39.38 170 ALA H N 1
ATOM 10668 C CA . ALA H 1 86 ? 57.290 11.275 -1.344 1.00 38.52 170 ALA H CA 1
ATOM 10669 C C . ALA H 1 86 ? 58.534 10.469 -0.996 1.00 38.82 170 ALA H C 1
ATOM 10670 O O . ALA H 1 86 ? 59.376 10.965 -0.255 1.00 39.54 170 ALA H O 1
ATOM 10672 N N . ASP H 1 87 ? 58.640 9.247 -1.516 1.00 38.50 171 ASP H N 1
ATOM 10673 C CA . ASP H 1 87 ? 59.805 8.376 -1.328 1.00 38.86 171 ASP H CA 1
ATOM 10674 C C . ASP H 1 87 ? 61.021 8.927 -2.076 1.00 38.72 171 ASP H C 1
ATOM 10675 O O . ASP H 1 87 ? 62.085 9.133 -1.476 1.00 38.58 171 ASP H O 1
ATOM 10680 N N . PRO H 1 88 ? 60.844 9.215 -3.379 1.00 38.04 172 PRO H N 1
ATOM 10681 C CA . PRO H 1 88 ? 61.981 9.814 -4.047 1.00 37.53 172 PRO H CA 1
ATOM 10682 C C . PRO H 1 88 ? 62.374 11.141 -3.413 1.00 37.43 172 PRO H C 1
ATOM 10683 O O . PRO H 1 88 ? 63.575 11.401 -3.280 1.00 39.83 172 PRO H O 1
ATOM 10687 N N . VAL H 1 89 ? 61.434 11.947 -2.944 1.00 35.70 173 VAL H N 1
ATOM 10688 C CA . VAL H 1 89 ? 61.833 13.201 -2.363 1.00 33.44 173 VAL H CA 1
ATOM 10689 C C . VAL H 1 89 ? 62.524 13.043 -1.040 1.00 34.62 173 VAL H C 1
ATOM 10690 O O . VAL H 1 89 ? 63.495 13.750 -0.766 1.00 35.10 173 VAL H O 1
ATOM 10694 N N . THR H 1 90 ? 62.061 12.099 -0.214 1.00 34.84 174 THR H N 1
ATOM 10695 C CA . THR H 1 90 ? 62.594 11.902 1.159 1.00 33.65 174 THR H CA 1
ATOM 10696 C C . THR H 1 90 ? 63.993 11.242 1.138 1.00 33.52 174 THR H C 1
ATOM 10697 O O . THR H 1 90 ? 64.860 11.542 1.933 1.00 31.60 174 THR H O 1
ATOM 10701 N N . ASP H 1 91 ? 64.158 10.304 0.219 1.00 34.53 175 ASP H N 1
ATOM 10702 C CA . ASP H 1 91 ? 65.405 9.649 -0.009 1.00 35.91 175 ASP H CA 1
ATOM 10703 C C . ASP H 1 91 ? 66.469 10.692 -0.107 1.00 37.08 175 ASP H C 1
ATOM 10704 O O . ASP H 1 91 ? 67.395 10.625 0.640 1.00 38.55 175 ASP H O 1
ATOM 10709 N N . LEU H 1 92 ? 66.285 11.718 -0.950 1.00 38.90 176 LEU H N 1
ATOM 10710 C CA . LEU H 1 92 ? 67.284 12.773 -1.160 1.00 38.57 176 LEU H CA 1
ATOM 10711 C C . LEU H 1 92 ? 67.371 13.713 -0.025 1.00 38.67 176 LEU H C 1
ATOM 10712 O O . LEU H 1 92 ? 68.433 14.196 0.250 1.00 41.53 176 LEU H O 1
ATOM 10717 N N . LEU H 1 93 ? 66.288 13.987 0.666 1.00 38.23 177 LEU H N 1
ATOM 10718 C CA . LEU H 1 93 ? 66.335 15.001 1.738 1.00 37.05 177 LEU H CA 1
ATOM 10719 C C . LEU H 1 93 ? 66.812 14.508 3.099 1.00 39.08 177 LEU H C 1
ATOM 10720 O O . LEU H 1 93 ? 67.270 15.286 3.898 1.00 40.28 177 LEU H O 1
ATOM 10725 N N . ASP H 1 94 ? 66.668 13.215 3.369 1.00 41.44 178 ASP H N 1
ATOM 10726 C CA . ASP H 1 94 ? 66.854 12.637 4.699 1.00 42.02 178 ASP H CA 1
ATOM 10727 C C . ASP H 1 94 ? 68.245 12.034 4.622 1.00 42.57 178 ASP H C 1
ATOM 10728 O O . ASP H 1 94 ? 68.417 10.859 4.353 1.00 44.22 178 ASP H O 1
ATOM 10733 N N . ARG H 1 95 ? 69.252 12.855 4.793 1.00 42.74 179 ARG H N 1
ATOM 10734 C CA . ARG H 1 95 ? 70.597 12.405 4.529 1.00 43.81 179 ARG H CA 1
ATOM 10735 C C . ARG H 1 95 ? 71.206 11.679 5.742 1.00 41.75 179 ARG H C 1
ATOM 10736 O O . ARG H 1 95 ? 72.012 10.800 5.545 1.00 41.26 179 ARG H O 1
ATOM 10744 N N . CYS H 1 96 ? 70.756 11.993 6.962 1.00 41.07 180 CYS H N 1
ATOM 10745 C CA . CYS H 1 96 ? 71.037 11.166 8.180 1.00 40.52 180 CYS H CA 1
ATOM 10746 C C . CYS H 1 96 ? 70.237 9.865 8.394 1.00 38.04 180 CYS H C 1
ATOM 10747 O O . CYS H 1 96 ? 70.527 9.147 9.356 1.00 37.17 180 CYS H O 1
ATOM 10750 N N . GLY H 1 97 ? 69.234 9.584 7.539 1.00 36.70 181 GLY H N 1
ATOM 10751 C CA . GLY H 1 97 ? 68.302 8.438 7.697 1.00 34.00 181 GLY H CA 1
ATOM 10752 C C . GLY H 1 97 ? 67.513 8.515 8.991 1.00 33.04 181 GLY H C 1
ATOM 10753 O O . GLY H 1 97 ? 67.302 7.556 9.685 1.00 34.14 181 GLY H O 1
ATOM 10754 N N . VAL H 1 98 ? 67.065 9.685 9.335 1.00 32.53 182 VAL H N 1
ATOM 10755 C CA . VAL H 1 98 ? 66.261 9.868 10.533 1.00 32.05 182 VAL H CA 1
ATOM 10756 C C . VAL H 1 98 ? 64.843 9.222 10.515 1.00 31.36 182 VAL H C 1
ATOM 10757 O O . VAL H 1 98 ? 64.295 8.877 11.566 1.00 31.51 182 VAL H O 1
ATOM 10761 N N . PHE H 1 99 ? 64.226 9.109 9.346 1.00 30.61 183 PHE H N 1
ATOM 10762 C CA . PHE H 1 99 ? 62.858 8.572 9.257 1.00 30.39 183 PHE H CA 1
ATOM 10763 C C . PHE H 1 99 ? 62.977 7.107 9.121 1.00 30.97 183 PHE H C 1
ATOM 10764 O O . PHE H 1 99 ? 63.240 6.644 8.041 1.00 31.39 183 PHE H O 1
ATOM 10772 N N . ARG H 1 100 ? 62.844 6.348 10.198 1.00 33.68 184 ARG H N 1
ATOM 10773 C CA . ARG H 1 100 ? 62.849 4.905 10.016 1.00 36.35 184 ARG H CA 1
ATOM 10774 C C . ARG H 1 100 ? 61.453 4.451 9.565 1.00 34.62 184 ARG H C 1
ATOM 10775 O O . ARG H 1 100 ? 61.328 3.467 8.884 1.00 36.33 184 ARG H O 1
ATOM 10783 N N . ALA H 1 101 ? 60.409 5.146 9.950 1.00 33.60 185 ALA H N 1
ATOM 10784 C CA . ALA H 1 101 ? 59.085 4.804 9.460 1.00 32.07 185 ALA H CA 1
ATOM 10785 C C . ALA H 1 101 ? 58.671 5.934 8.546 1.00 31.27 185 ALA H C 1
ATOM 10786 O O . ALA H 1 101 ? 58.977 7.097 8.816 1.00 30.86 185 ALA H O 1
ATOM 10788 N N . ARG H 1 102 ? 57.966 5.573 7.476 1.00 30.52 186 ARG H N 1
ATOM 10789 C CA . ARG H 1 102 ? 57.283 6.486 6.530 1.00 28.73 186 ARG H CA 1
ATOM 10790 C C . ARG H 1 102 ? 55.798 6.030 6.365 1.00 28.48 186 ARG H C 1
ATOM 10791 O O . ARG H 1 102 ? 55.529 4.856 6.135 1.00 27.82 186 ARG H O 1
ATOM 10799 N N . LEU H 1 103 ? 54.863 6.966 6.508 1.00 27.88 187 LEU H N 1
ATOM 10800 C CA . LEU H 1 103 ? 53.419 6.768 6.393 1.00 27.85 187 LEU H CA 1
ATOM 10801 C C . LEU H 1 103 ? 52.855 7.734 5.312 1.00 29.31 187 LEU H C 1
ATOM 10802 O O . LEU H 1 103 ? 53.298 8.878 5.189 1.00 31.70 187 LEU H O 1
ATOM 10807 N N . PHE H 1 104 ? 51.896 7.308 4.509 1.00 29.60 188 PHE H N 1
ATOM 10808 C CA . PHE H 1 104 ? 51.487 8.145 3.410 1.00 30.10 188 PHE H CA 1
ATOM 10809 C C . PHE H 1 104 ? 49.956 8.307 3.358 1.00 31.50 188 PHE H C 1
ATOM 10810 O O . PHE H 1 104 ? 49.252 8.088 4.331 1.00 30.50 188 PHE H O 1
ATOM 10818 N N . ARG H 1 105 ? 49.451 8.678 2.196 1.00 32.37 189 ARG H N 1
ATOM 10819 C CA . ARG H 1 105 ? 48.081 9.060 2.060 1.00 32.81 189 ARG H CA 1
ATOM 10820 C C . ARG H 1 105 ? 47.165 7.959 2.620 1.00 32.07 189 ARG H C 1
ATOM 10821 O O . ARG H 1 105 ? 46.387 8.223 3.525 1.00 32.29 189 ARG H O 1
ATOM 10829 N N . GLU H 1 106 ? 47.322 6.736 2.161 1.00 31.39 190 GLU H N 1
ATOM 10830 C CA . GLU H 1 106 ? 46.599 5.609 2.709 1.00 32.42 190 GLU H CA 1
ATOM 10831 C C . GLU H 1 106 ? 46.486 5.485 4.256 1.00 31.74 190 GLU H C 1
ATOM 10832 O O . GLU H 1 106 ? 45.614 4.812 4.771 1.00 32.45 190 GLU H O 1
ATOM 10838 N N . SER H 1 107 ? 47.364 6.125 4.992 1.00 31.69 191 SER H N 1
ATOM 10839 C CA . SER H 1 107 ? 47.374 6.067 6.411 1.00 30.62 191 SER H CA 1
ATOM 10840 C C . SER H 1 107 ? 46.701 7.281 6.930 1.00 31.35 191 SER H C 1
ATOM 10841 O O . SER H 1 107 ? 46.525 7.397 8.111 1.00 32.19 191 SER H O 1
ATOM 10844 N N . CYS H 1 108 ? 46.330 8.216 6.074 1.00 31.16 192 CYS H N 1
ATOM 10845 C CA . CYS H 1 108 ? 45.557 9.331 6.549 1.00 32.59 192 CYS H CA 1
ATOM 10846 C C . CYS H 1 108 ? 44.081 9.025 6.398 1.00 32.71 192 CYS H C 1
ATOM 10847 O O . CYS H 1 108 ? 43.686 8.103 5.670 1.00 33.20 192 CYS H O 1
ATOM 10850 N N . VAL H 1 109 ? 43.257 9.839 7.030 1.00 32.29 193 VAL H N 1
ATOM 10851 C CA . VAL H 1 109 ? 41.824 9.710 6.821 1.00 31.99 193 VAL H CA 1
ATOM 10852 C C . VAL H 1 109 ? 41.234 10.961 6.211 1.00 31.06 193 VAL H C 1
ATOM 10853 O O . VAL H 1 109 ? 41.383 12.054 6.701 1.00 32.35 193 VAL H O 1
ATOM 10857 N N . PHE H 1 110 ? 40.588 10.786 5.093 1.00 30.76 194 PHE H N 1
ATOM 10858 C CA . PHE H 1 110 ? 39.827 11.827 4.453 1.00 30.56 194 PHE H CA 1
ATOM 10859 C C . PHE H 1 110 ? 38.649 12.262 5.304 1.00 30.70 194 PHE H C 1
ATOM 10860 O O . PHE H 1 110 ? 37.691 11.517 5.468 1.00 30.52 194 PHE H O 1
ATOM 10868 N N . HIS H 1 111 ? 38.684 13.519 5.720 1.00 30.96 195 HIS H N 1
ATOM 10869 C CA . HIS H 1 111 ? 37.748 14.066 6.619 1.00 31.66 195 HIS H CA 1
ATOM 10870 C C . HIS H 1 111 ? 37.330 15.473 6.168 1.00 31.97 195 HIS H C 1
ATOM 10871 O O . HIS H 1 111 ? 38.085 16.416 6.325 1.00 32.43 195 HIS H O 1
ATOM 10878 N N . GLN H 1 112 ? 36.123 15.656 5.641 1.00 32.31 196 GLN H N 1
ATOM 10879 C CA . GLN H 1 112 ? 35.649 17.019 5.421 1.00 33.10 196 GLN H CA 1
ATOM 10880 C C . GLN H 1 112 ? 36.536 17.824 4.455 1.00 33.31 196 GLN H C 1
ATOM 10881 O O . GLN H 1 112 ? 36.778 18.989 4.608 1.00 32.29 196 GLN H O 1
ATOM 10887 N N . GLY H 1 113 ? 37.024 17.161 3.437 1.00 35.15 197 GLY H N 1
ATOM 10888 C CA . GLY H 1 113 ? 37.890 17.820 2.489 1.00 36.97 197 GLY H CA 1
ATOM 10889 C C . GLY H 1 113 ? 39.390 17.560 2.546 1.00 37.50 197 GLY H C 1
ATOM 10890 O O . GLY H 1 113 ? 40.052 17.629 1.513 1.00 37.12 197 GLY H O 1
ATOM 10891 N N . CYS H 1 114 ? 39.901 17.252 3.730 1.00 37.84 198 CYS H N 1
ATOM 10892 C CA . CYS H 1 114 ? 41.325 17.100 3.930 1.00 39.10 198 CYS H CA 1
ATOM 10893 C C . CYS H 1 114 ? 41.718 15.754 4.415 1.00 37.76 198 CYS H C 1
ATOM 10894 O O . CYS H 1 114 ? 40.922 15.077 5.056 1.00 38.80 198 CYS H O 1
ATOM 10897 N N . TYR H 1 115 ? 43.001 15.454 4.243 1.00 36.78 199 TYR H N 1
ATOM 10898 C CA . TYR H 1 115 ? 43.650 14.273 4.802 1.00 34.82 199 TYR H CA 1
ATOM 10899 C C . TYR H 1 115 ? 44.169 14.625 6.164 1.00 35.04 199 TYR H C 1
ATOM 10900 O O . TYR H 1 115 ? 44.985 15.541 6.341 1.00 35.71 199 TYR H O 1
ATOM 10909 N N . VAL H 1 116 ? 43.617 13.913 7.126 1.00 33.66 200 VAL H N 1
ATOM 10910 C CA . VAL H 1 116 ? 43.761 14.165 8.529 1.00 32.91 200 VAL H CA 1
ATOM 10911 C C . VAL H 1 116 ? 44.693 13.031 9.033 1.00 33.85 200 VAL H C 1
ATOM 10912 O O . VAL H 1 116 ? 44.665 11.884 8.519 1.00 34.38 200 VAL H O 1
ATOM 10916 N N . LYS H 1 117 ? 45.527 13.338 10.003 1.00 34.11 201 LYS H N 1
ATOM 10917 C CA . LYS H 1 117 ? 46.469 12.368 10.532 1.00 35.07 201 LYS H CA 1
ATOM 10918 C C . LYS H 1 117 ? 46.078 12.184 11.943 1.00 35.88 201 LYS H C 1
ATOM 10919 O O . LYS H 1 117 ? 46.358 13.059 12.781 1.00 36.75 201 LYS H O 1
ATOM 10925 N N . ASP H 1 118 ? 45.472 11.045 12.211 1.00 36.15 202 ASP H N 1
ATOM 10926 C CA . ASP H 1 118 ? 44.809 10.803 13.433 1.00 37.76 202 ASP H CA 1
ATOM 10927 C C . ASP H 1 118 ? 45.712 9.933 14.226 1.00 37.71 202 ASP H C 1
ATOM 10928 O O . ASP H 1 118 ? 45.902 8.764 13.927 1.00 38.64 202 ASP H O 1
ATOM 10933 N N . LEU H 1 119 ? 46.225 10.514 15.286 1.00 37.58 203 LEU H N 1
ATOM 10934 C CA . LEU H 1 119 ? 47.310 9.963 16.020 1.00 37.41 203 LEU H CA 1
ATOM 10935 C C . LEU H 1 119 ? 46.890 8.881 16.986 1.00 38.91 203 LEU H C 1
ATOM 10936 O O . LEU H 1 119 ? 47.743 8.128 17.459 1.00 39.79 203 LEU H O 1
ATOM 10941 N N . SER H 1 120 ? 45.600 8.808 17.298 1.00 39.51 204 SER H N 1
ATOM 10942 C CA . SER H 1 120 ? 45.114 7.820 18.225 1.00 40.62 204 SER H CA 1
ATOM 10943 C C . SER H 1 120 ? 45.306 6.463 17.618 1.00 41.64 204 SER H C 1
ATOM 10944 O O . SER H 1 120 ? 45.231 5.490 18.320 1.00 42.62 204 SER H O 1
ATOM 10947 N N . ARG H 1 121 ? 45.579 6.404 16.327 1.00 42.37 205 ARG H N 1
ATOM 10948 C CA . ARG H 1 121 ? 45.771 5.161 15.591 1.00 44.40 205 ARG H CA 1
ATOM 10949 C C . ARG H 1 121 ? 47.239 4.844 15.435 1.00 42.18 205 ARG H C 1
ATOM 10950 O O . ARG H 1 121 ? 47.607 3.878 14.750 1.00 42.01 205 ARG H O 1
ATOM 10958 N N . LEU H 1 122 ? 48.087 5.688 16.001 1.00 40.52 206 LEU H N 1
ATOM 10959 C CA . LEU H 1 122 ? 49.500 5.665 15.646 1.00 38.96 206 LEU H CA 1
ATOM 10960 C C . LEU H 1 122 ? 50.227 4.440 16.135 1.00 38.37 206 LEU H C 1
ATOM 10961 O O . LEU H 1 122 ? 50.968 3.832 15.397 1.00 38.70 206 LEU H O 1
ATOM 10966 N N . GLY H 1 123 ? 49.965 4.050 17.366 1.00 38.84 207 GLY H N 1
ATOM 10967 C CA . GLY H 1 123 ? 50.645 2.908 17.979 1.00 38.87 207 GLY H CA 1
ATOM 10968 C C . GLY H 1 123 ? 51.656 3.340 19.014 1.00 38.51 207 GLY H C 1
ATOM 10969 O O . GLY H 1 123 ? 52.633 2.651 19.215 1.00 40.23 207 GLY H O 1
ATOM 10970 N N . ARG H 1 124 ? 51.405 4.490 19.636 1.00 37.91 208 ARG H N 1
ATOM 10971 C CA . ARG H 1 124 ? 52.307 5.212 20.496 1.00 37.60 208 ARG H CA 1
ATOM 10972 C C . ARG H 1 124 ? 51.469 5.928 21.563 1.00 38.19 208 ARG H C 1
ATOM 10973 O O . ARG H 1 124 ? 50.362 6.392 21.295 1.00 37.88 208 ARG H O 1
ATOM 10981 N N . ASP H 1 125 ? 52.028 6.088 22.753 1.00 38.66 209 ASP H N 1
ATOM 10982 C CA . ASP H 1 125 ? 51.339 6.798 23.808 1.00 40.39 209 ASP H CA 1
ATOM 10983 C C . ASP H 1 125 ? 51.176 8.272 23.386 1.00 39.96 209 ASP H C 1
ATOM 10984 O O . ASP H 1 125 ? 52.149 8.930 23.007 1.00 41.39 209 ASP H O 1
ATOM 10989 N N . LEU H 1 126 ? 49.945 8.781 23.395 1.00 38.85 210 LEU H N 1
ATOM 10990 C CA . LEU H 1 126 ? 49.682 10.170 23.013 1.00 37.57 210 LEU H CA 1
ATOM 10991 C C . LEU H 1 126 ? 50.401 11.200 23.899 1.00 38.01 210 LEU H C 1
ATOM 10992 O O . LEU H 1 126 ? 50.598 12.373 23.525 1.00 37.76 210 LEU H O 1
ATOM 10997 N N . ARG H 1 127 ? 50.762 10.768 25.096 1.00 38.41 211 ARG H N 1
ATOM 10998 C CA . ARG H 1 127 ? 51.464 11.624 26.037 1.00 39.13 211 ARG H CA 1
ATOM 10999 C C . ARG H 1 127 ? 52.932 11.710 25.660 1.00 37.69 211 ARG H C 1
ATOM 11000 O O . ARG H 1 127 ? 53.694 12.380 26.334 1.00 39.33 211 ARG H O 1
ATOM 11008 N N . LYS H 1 128 ? 53.348 10.970 24.639 1.00 35.53 212 LYS H N 1
ATOM 11009 C CA . LYS H 1 128 ? 54.727 11.005 24.197 1.00 33.36 212 LYS H CA 1
ATOM 11010 C C . LYS H 1 128 ? 54.734 11.099 22.659 1.00 32.23 212 LYS H C 1
ATOM 11011 O O . LYS H 1 128 ? 55.536 10.463 22.010 1.00 30.08 212 LYS H O 1
ATOM 11017 N N . THR H 1 129 ? 53.812 11.913 22.106 1.00 31.17 213 THR H N 1
ATOM 11018 C CA . THR H 1 129 ? 53.640 12.069 20.661 1.00 30.90 213 THR H CA 1
ATOM 11019 C C . THR H 1 129 ? 53.430 13.522 20.257 1.00 29.45 213 THR H C 1
ATOM 11020 O O . THR H 1 129 ? 52.709 14.244 20.909 1.00 28.56 213 THR H O 1
ATOM 11024 N N . LEU H 1 130 ? 54.137 13.951 19.219 1.00 27.65 214 LEU H N 1
ATOM 11025 C CA . LEU H 1 130 ? 54.030 15.329 18.761 1.00 27.07 214 LEU H CA 1
ATOM 11026 C C . LEU H 1 130 ? 53.880 15.270 17.279 1.00 25.04 214 LEU H C 1
ATOM 11027 O O . LEU H 1 130 ? 54.340 14.290 16.671 1.00 25.73 214 LEU H O 1
ATOM 11032 N N . ILE H 1 131 ? 53.231 16.276 16.718 1.00 22.42 215 ILE H N 1
ATOM 11033 C CA . ILE H 1 131 ? 53.053 16.366 15.288 1.00 23.48 215 ILE H CA 1
ATOM 11034 C C . ILE H 1 131 ? 53.517 17.705 14.849 1.00 24.34 215 ILE H C 1
ATOM 11035 O O . ILE H 1 131 ? 53.146 18.704 15.431 1.00 25.30 215 ILE H O 1
ATOM 11040 N N . LEU H 1 132 ? 54.350 17.743 13.840 1.00 26.09 216 LEU H N 1
ATOM 11041 C CA . LEU H 1 132 ? 54.795 18.996 13.223 1.00 27.97 216 LEU H CA 1
ATOM 11042 C C . LEU H 1 132 ? 54.276 19.024 11.798 1.00 28.38 216 LEU H C 1
ATOM 11043 O O . LEU H 1 132 ? 54.797 18.286 10.994 1.00 29.56 216 LEU H O 1
ATOM 11048 N N . ASP H 1 133 ? 53.283 19.864 11.486 1.00 28.82 217 ASP H N 1
ATOM 11049 C CA . ASP H 1 133 ? 52.637 19.867 10.169 1.00 30.19 217 ASP H CA 1
ATOM 11050 C C . ASP H 1 133 ? 52.214 21.332 9.928 1.00 30.70 217 ASP H C 1
ATOM 11051 O O . ASP H 1 133 ? 51.819 21.997 10.853 1.00 30.29 217 ASP H O 1
ATOM 11056 N N . ASN H 1 134 ? 52.324 21.826 8.697 1.00 31.03 218 ASN H N 1
ATOM 11057 C CA . ASN H 1 134 ? 52.005 23.201 8.392 1.00 32.45 218 ASN H CA 1
ATOM 11058 C C . ASN H 1 134 ? 50.494 23.524 8.331 1.00 33.51 218 ASN H C 1
ATOM 11059 O O . ASN H 1 134 ? 50.079 24.660 8.607 1.00 34.88 218 ASN H O 1
ATOM 11064 N N . SER H 1 135 ? 49.683 22.509 8.080 1.00 33.52 219 SER H N 1
ATOM 11065 C CA . SER H 1 135 ? 48.239 22.645 7.957 1.00 34.65 219 SER H CA 1
ATOM 11066 C C . SER H 1 135 ? 47.570 22.159 9.196 1.00 34.57 219 SER H C 1
ATOM 11067 O O . SER H 1 135 ? 47.472 20.958 9.401 1.00 34.59 219 SER H O 1
ATOM 11070 N N . PRO H 1 136 ? 46.996 23.064 9.972 1.00 35.01 220 PRO H N 1
ATOM 11071 C CA . PRO H 1 136 ? 46.299 22.606 11.168 1.00 36.01 220 PRO H CA 1
ATOM 11072 C C . PRO H 1 136 ? 45.045 21.699 10.935 1.00 37.04 220 PRO H C 1
ATOM 11073 O O . PRO H 1 136 ? 44.561 21.111 11.913 1.00 38.25 220 PRO H O 1
ATOM 11077 N N . ALA H 1 137 ? 44.557 21.560 9.699 1.00 36.09 221 ALA H N 1
ATOM 11078 C CA . ALA H 1 137 ? 43.468 20.606 9.408 1.00 36.44 221 ALA H CA 1
ATOM 11079 C C . ALA H 1 137 ? 43.946 19.174 9.601 1.00 36.28 221 ALA H C 1
ATOM 11080 O O . ALA H 1 137 ? 43.168 18.335 10.057 1.00 36.19 221 ALA H O 1
ATOM 11082 N N . SER H 1 138 ? 45.228 18.924 9.277 1.00 35.04 222 SER H N 1
ATOM 11083 C CA . SER H 1 138 ? 45.921 17.644 9.543 1.00 32.23 222 SER H CA 1
ATOM 11084 C C . SER H 1 138 ? 45.787 17.247 10.948 1.00 30.49 222 SER H C 1
ATOM 11085 O O . SER H 1 138 ? 45.845 16.092 11.230 1.00 31.09 222 SER H O 1
ATOM 11088 N N . TYR H 1 139 ? 45.639 18.161 11.872 1.00 29.01 223 TYR H N 1
ATOM 11089 C CA . TYR H 1 139 ? 45.738 17.666 13.252 1.00 28.78 223 TYR H CA 1
ATOM 11090 C C . TYR H 1 139 ? 44.515 18.077 14.057 1.00 28.42 223 TYR H C 1
ATOM 11091 O O . TYR H 1 139 ? 44.537 18.261 15.266 1.00 27.98 223 TYR H O 1
ATOM 11100 N N . ILE H 1 140 ? 43.410 18.220 13.344 1.00 29.44 224 ILE H N 1
ATOM 11101 C CA . ILE H 1 140 ? 42.204 18.650 13.987 1.00 27.72 224 ILE H CA 1
ATOM 11102 C C . ILE H 1 140 ? 41.646 17.711 15.063 1.00 27.11 224 ILE H C 1
ATOM 11103 O O . ILE H 1 140 ? 41.028 18.164 15.991 1.00 28.01 224 ILE H O 1
ATOM 11108 N N . PHE H 1 141 ? 41.915 16.423 14.995 1.00 26.65 225 PHE H N 1
ATOM 11109 C CA . PHE H 1 141 ? 41.532 15.536 16.088 1.00 28.33 225 PHE H CA 1
ATOM 11110 C C . PHE H 1 141 ? 42.512 15.610 17.291 1.00 30.20 225 PHE H C 1
ATOM 11111 O O . PHE H 1 141 ? 42.177 15.150 18.364 1.00 31.12 225 PHE H O 1
ATOM 11119 N N . HIS H 1 142 ? 43.710 16.183 17.115 1.00 30.62 226 HIS H N 1
ATOM 11120 C CA . HIS H 1 142 ? 44.706 16.193 18.191 1.00 31.04 226 HIS H CA 1
ATOM 11121 C C . HIS H 1 142 ? 45.559 17.500 18.243 1.00 32.17 226 HIS H C 1
ATOM 11122 O O . HIS H 1 142 ? 46.811 17.475 18.268 1.00 32.77 226 HIS H O 1
ATOM 11129 N N . PRO H 1 143 ? 44.890 18.640 18.293 1.00 31.89 227 PRO H N 1
ATOM 11130 C CA . PRO H 1 143 ? 45.714 19.826 18.145 1.00 31.87 227 PRO H CA 1
ATOM 11131 C C . PRO H 1 143 ? 46.583 20.065 19.382 1.00 32.28 227 PRO H C 1
ATOM 11132 O O . PRO H 1 143 ? 47.506 20.885 19.333 1.00 34.52 227 PRO H O 1
ATOM 11136 N N . GLU H 1 144 ? 46.307 19.346 20.456 1.00 31.66 228 GLU H N 1
ATOM 11137 C CA . GLU H 1 144 ? 47.101 19.399 21.691 1.00 31.86 228 GLU H CA 1
ATOM 11138 C C . GLU H 1 144 ? 48.473 18.667 21.655 1.00 32.25 228 GLU H C 1
ATOM 11139 O O . GLU H 1 144 ? 49.293 18.828 22.547 1.00 32.61 228 GLU H O 1
ATOM 11145 N N . ASN H 1 145 ? 48.685 17.860 20.633 1.00 31.83 229 ASN H N 1
ATOM 11146 C CA . ASN H 1 145 ? 49.942 17.263 20.352 1.00 31.91 229 ASN H CA 1
ATOM 11147 C C . ASN H 1 145 ? 50.679 18.072 19.265 1.00 32.68 229 ASN H C 1
ATOM 11148 O O . ASN H 1 145 ? 51.752 17.657 18.766 1.00 31.36 229 ASN H O 1
ATOM 11153 N N . ALA H 1 146 ? 50.094 19.212 18.861 1.00 32.91 230 ALA H N 1
ATOM 11154 C CA . ALA H 1 146 ? 50.684 19.905 17.709 1.00 33.59 230 ALA H CA 1
ATOM 11155 C C . ALA H 1 146 ? 51.747 20.963 18.021 1.00 33.09 230 ALA H C 1
ATOM 11156 O O . ALA H 1 146 ? 51.618 21.779 18.936 1.00 32.26 230 ALA H O 1
ATOM 11158 N N . VAL H 1 147 ? 52.814 20.928 17.254 1.00 33.09 231 VAL H N 1
ATOM 11159 C CA . VAL H 1 147 ? 53.723 22.062 17.245 1.00 33.44 231 VAL H CA 1
ATOM 11160 C C . VAL H 1 147 ? 53.573 22.751 15.904 1.00 33.54 231 VAL H C 1
ATOM 11161 O O . VAL H 1 147 ? 54.030 22.272 14.901 1.00 33.66 231 VAL H O 1
ATOM 11165 N N . PRO H 1 148 ? 52.913 23.877 15.880 1.00 34.55 232 PRO H N 1
ATOM 11166 C CA . PRO H 1 148 ? 52.599 24.544 14.600 1.00 35.47 232 PRO H CA 1
ATOM 11167 C C . PRO H 1 148 ? 53.863 25.115 13.943 1.00 36.16 232 PRO H C 1
ATOM 11168 O O . PRO H 1 148 ? 54.844 25.375 14.620 1.00 35.85 232 PRO H O 1
ATOM 11172 N N . VAL H 1 149 ? 53.777 25.329 12.632 1.00 36.47 233 VAL H N 1
ATOM 11173 C CA . VAL H 1 149 ? 54.846 25.781 11.809 1.00 36.61 233 VAL H CA 1
ATOM 11174 C C . VAL H 1 149 ? 54.181 26.379 10.575 1.00 36.88 233 VAL H C 1
ATOM 11175 O O . VAL H 1 149 ? 53.218 25.834 10.057 1.00 36.97 233 VAL H O 1
ATOM 11179 N N . GLN H 1 150 ? 54.715 27.476 10.065 1.00 37.43 234 GLN H N 1
ATOM 11180 C CA . GLN H 1 150 ? 54.082 28.138 8.960 1.00 39.20 234 GLN H CA 1
ATOM 11181 C C . GLN H 1 150 ? 54.422 27.477 7.628 1.00 36.67 234 GLN H C 1
ATOM 11182 O O . GLN H 1 150 ? 55.519 26.964 7.430 1.00 36.48 234 GLN H O 1
ATOM 11188 N N . SER H 1 151 ? 53.496 27.472 6.693 1.00 35.33 235 SER H N 1
ATOM 11189 C CA . SER H 1 151 ? 53.848 26.900 5.405 1.00 35.36 235 SER H CA 1
ATOM 11190 C C . SER H 1 151 ? 55.007 27.646 4.697 1.00 35.15 235 SER H C 1
ATOM 11191 O O . SER H 1 151 ? 55.103 28.818 4.837 1.00 35.76 235 SER H O 1
ATOM 11194 N N . TRP H 1 152 ? 55.842 26.936 3.933 1.00 34.71 236 TRP H N 1
ATOM 11195 C CA . TRP H 1 152 ? 56.989 27.434 3.260 1.00 33.73 236 TRP H CA 1
ATOM 11196 C C . TRP H 1 152 ? 56.957 27.047 1.768 1.00 35.16 236 TRP H C 1
ATOM 11197 O O . TRP H 1 152 ? 56.625 25.925 1.391 1.00 34.80 236 TRP H O 1
ATOM 11208 N N . PHE H 1 153 ? 57.336 27.994 0.916 1.00 35.97 237 PHE H N 1
ATOM 11209 C CA . PHE H 1 153 ? 57.239 27.841 -0.505 1.00 38.68 237 PHE H CA 1
ATOM 11210 C C . PHE H 1 153 ? 58.604 28.175 -1.090 1.00 40.98 237 PHE H C 1
ATOM 11211 O O . PHE H 1 153 ? 59.243 27.346 -1.702 1.00 41.13 237 PHE H O 1
ATOM 11219 N N . ASP H 1 154 ? 59.070 29.398 -0.891 1.00 44.05 238 ASP H N 1
ATOM 11220 C CA . ASP H 1 154 ? 60.353 29.747 -1.439 1.00 45.87 238 ASP H CA 1
ATOM 11221 C C . ASP H 1 154 ? 61.076 30.886 -0.739 1.00 45.92 238 ASP H C 1
ATOM 11222 O O . ASP H 1 154 ? 62.113 31.317 -1.239 1.00 47.05 238 ASP H O 1
ATOM 11227 N N . ASP H 1 155 ? 60.58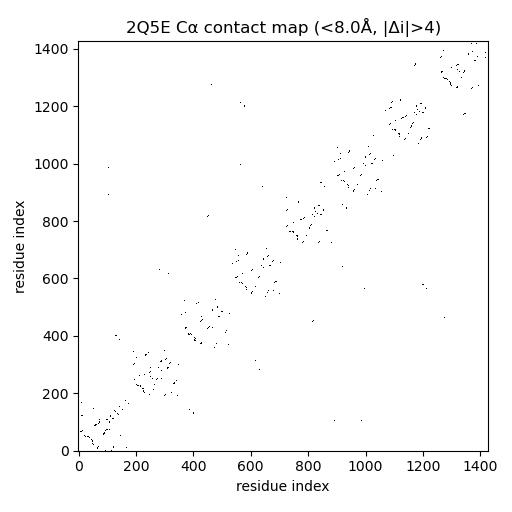7 31.329 0.414 1.00 45.24 239 ASP H N 1
ATOM 11228 C CA . ASP H 1 155 ? 61.238 32.422 1.124 1.00 45.75 239 ASP H CA 1
ATOM 11229 C C . ASP H 1 155 ? 62.525 31.906 1.727 1.00 46.25 239 ASP H C 1
ATOM 11230 O O . ASP H 1 155 ? 62.533 31.180 2.733 1.00 47.59 239 ASP H O 1
ATOM 11235 N N . MET H 1 156 ? 63.635 32.291 1.134 1.00 46.13 240 MET H N 1
ATOM 11236 C CA . MET H 1 156 ? 64.913 31.857 1.648 1.00 45.29 240 MET H CA 1
ATOM 11237 C C . MET H 1 156 ? 65.404 32.669 2.856 1.00 43.93 240 MET H C 1
ATOM 11238 O O . MET H 1 156 ? 66.486 32.406 3.380 1.00 44.39 240 MET H O 1
ATOM 11243 N N . ALA H 1 157 ? 64.602 33.592 3.358 1.00 42.43 241 ALA H N 1
ATOM 11244 C CA . ALA H 1 157 ? 64.937 34.241 4.644 1.00 41.84 241 ALA H CA 1
ATOM 11245 C C . ALA H 1 157 ? 64.229 33.574 5.855 1.00 42.49 241 ALA H C 1
ATOM 11246 O O . ALA H 1 157 ? 64.324 34.099 6.988 1.00 41.38 241 ALA H O 1
ATOM 11248 N N . ASP H 1 158 ? 63.467 32.483 5.603 1.00 42.26 242 ASP H N 1
ATOM 11249 C CA . ASP H 1 158 ? 62.773 31.716 6.670 1.00 41.82 242 ASP H CA 1
ATOM 11250 C C . ASP H 1 158 ? 63.746 31.028 7.605 1.00 41.31 242 ASP H C 1
ATOM 11251 O O . ASP H 1 158 ? 64.726 30.402 7.164 1.00 40.23 242 ASP H O 1
ATOM 11256 N N . THR H 1 159 ? 63.455 31.157 8.897 1.00 41.10 243 THR H N 1
ATOM 11257 C CA . THR H 1 159 ? 64.218 30.539 9.959 1.00 40.87 243 THR H CA 1
ATOM 11258 C C . THR H 1 159 ? 63.354 29.771 10.991 1.00 40.98 243 THR H C 1
ATOM 11259 O O . THR H 1 159 ? 63.731 29.669 12.195 1.00 40.45 243 THR H O 1
ATOM 11263 N N . GLU H 1 160 ? 62.189 29.275 10.539 1.00 40.47 244 GLU H N 1
ATOM 11264 C CA . GLU H 1 160 ? 61.233 28.559 11.420 1.00 40.50 244 GLU H CA 1
ATOM 11265 C C . GLU H 1 160 ? 61.742 27.224 11.969 1.00 38.11 244 GLU H C 1
ATOM 11266 O O . GLU H 1 160 ? 61.597 26.954 13.171 1.00 37.44 244 GLU H O 1
ATOM 11272 N N . LEU H 1 161 ? 62.373 26.415 11.116 1.00 36.15 245 LEU H N 1
ATOM 11273 C CA . LEU H 1 161 ? 62.939 25.137 11.549 1.00 35.65 245 LEU H CA 1
ATOM 11274 C C . LEU H 1 161 ? 64.119 25.336 12.439 1.00 36.68 245 LEU H C 1
ATOM 11275 O O . LEU H 1 161 ? 64.239 24.618 13.405 1.00 39.15 245 LEU H O 1
ATOM 11280 N N . LEU H 1 162 ? 65.002 26.274 12.111 1.00 36.01 246 LEU H N 1
ATOM 11281 C CA . LEU H 1 162 ? 66.075 26.659 13.010 1.00 36.85 246 LEU H CA 1
ATOM 11282 C C . LEU H 1 162 ? 65.557 27.091 14.403 1.00 36.87 246 LEU H C 1
ATOM 11283 O O . LEU H 1 162 ? 66.126 26.720 15.407 1.00 36.72 246 LEU H O 1
ATOM 11288 N N . ASN H 1 163 ? 64.488 27.873 14.456 1.00 37.96 247 ASN H N 1
ATOM 11289 C CA . ASN H 1 163 ? 64.029 28.368 15.730 1.00 39.68 247 ASN H CA 1
ATOM 11290 C C . ASN H 1 163 ? 63.289 27.361 16.556 1.00 39.94 247 ASN H C 1
ATOM 11291 O O . ASN H 1 163 ? 63.177 27.528 17.783 1.00 40.20 247 ASN H O 1
ATOM 11296 N N . LEU H 1 164 ? 62.796 26.303 15.887 1.00 39.86 248 LEU H N 1
ATOM 11297 C CA . LEU H 1 164 ? 62.139 25.190 16.546 1.00 38.04 248 LEU H CA 1
ATOM 11298 C C . LEU H 1 164 ? 63.132 24.227 17.161 1.00 39.06 248 LEU H C 1
ATOM 11299 O O . LEU H 1 164 ? 62.727 23.449 18.038 1.00 38.75 248 LEU H O 1
ATOM 11304 N N . ILE H 1 165 ? 64.418 24.251 16.745 1.00 38.75 249 ILE H N 1
ATOM 11305 C CA . ILE H 1 165 ? 65.395 23.318 17.387 1.00 39.00 249 ILE H CA 1
ATOM 11306 C C . ILE H 1 165 ? 65.425 23.414 18.920 1.00 39.02 249 ILE H C 1
ATOM 11307 O O . ILE H 1 165 ? 65.201 22.423 19.613 1.00 38.93 249 ILE H O 1
ATOM 11312 N N . PRO H 1 166 ? 65.673 24.608 19.455 1.00 39.40 250 PRO H N 1
ATOM 11313 C CA . PRO H 1 166 ? 65.578 24.715 20.927 1.00 39.32 250 PRO H CA 1
ATOM 11314 C C . PRO H 1 166 ? 64.221 24.373 21.505 1.00 40.22 250 PRO H C 1
ATOM 11315 O O . PRO H 1 166 ? 64.167 23.999 22.672 1.00 40.90 250 PRO H O 1
ATOM 11319 N N . ILE H 1 167 ? 63.123 24.491 20.753 1.00 40.57 251 ILE H N 1
ATOM 11320 C CA . ILE H 1 167 ? 61.823 24.143 21.376 1.00 41.06 251 ILE H CA 1
ATOM 11321 C C . ILE H 1 167 ? 61.719 22.627 21.578 1.00 41.04 251 ILE H C 1
ATOM 11322 O O . ILE H 1 167 ? 61.456 22.140 22.680 1.00 40.26 251 ILE H O 1
ATOM 11327 N N . PHE H 1 168 ? 61.993 21.892 20.514 1.00 40.69 252 PHE H N 1
ATOM 11328 C CA . PHE H 1 168 ? 62.153 20.479 20.610 1.00 40.94 252 PHE H CA 1
ATOM 11329 C C . PHE H 1 168 ? 63.187 19.977 21.639 1.00 41.89 252 PHE H C 1
ATOM 11330 O O . PHE H 1 168 ? 62.873 19.118 22.437 1.00 42.03 252 PHE H O 1
ATOM 11338 N N . GLU H 1 169 ? 64.405 20.514 21.677 1.00 44.10 253 GLU H N 1
ATOM 11339 C CA . GLU H 1 169 ? 65.393 20.008 22.679 1.00 44.35 253 GLU H CA 1
ATOM 11340 C C . GLU H 1 169 ? 64.727 19.996 24.014 1.00 44.33 253 GLU H C 1
ATOM 11341 O O . GLU H 1 169 ? 64.834 19.025 24.755 1.00 44.46 253 GLU H O 1
ATOM 11347 N N . GLU H 1 170 ? 64.001 21.069 24.266 1.00 44.78 254 GLU H N 1
ATOM 11348 C CA . GLU H 1 170 ? 63.324 21.310 25.514 1.00 47.03 254 GLU H CA 1
ATOM 11349 C C . GLU H 1 170 ? 62.251 20.268 25.788 1.00 46.68 254 GLU H C 1
ATOM 11350 O O . GLU H 1 170 ? 62.184 19.732 26.890 1.00 47.59 254 GLU H O 1
ATOM 11356 N N . LEU H 1 171 ? 61.433 19.968 24.773 1.00 45.20 255 LEU H N 1
ATOM 11357 C CA . LEU H 1 171 ? 60.375 18.996 24.905 1.00 43.14 255 LEU H CA 1
ATOM 11358 C C . LEU H 1 171 ? 60.945 17.601 24.956 1.00 42.39 255 LEU H C 1
ATOM 11359 O O . LEU H 1 171 ? 60.295 16.700 25.477 1.00 42.18 255 LEU H O 1
ATOM 11364 N N . SER H 1 172 ? 62.135 17.399 24.402 1.00 41.30 256 SER H N 1
ATOM 11365 C CA . SER H 1 172 ? 62.638 16.024 24.159 1.00 41.08 256 SER H CA 1
ATOM 11366 C C . SER H 1 172 ? 62.819 15.157 25.408 1.00 40.46 256 SER H C 1
ATOM 11367 O O . SER H 1 172 ? 62.837 13.979 25.332 1.00 37.39 256 SER H O 1
ATOM 11370 N N . GLY H 1 173 ? 62.938 15.755 26.567 1.00 42.68 257 GLY H N 1
ATOM 11371 C CA . GLY H 1 173 ? 63.081 14.941 27.735 1.00 45.65 257 GLY H CA 1
ATOM 11372 C C . GLY H 1 173 ? 61.816 14.746 28.549 1.00 47.61 257 GLY H C 1
ATOM 11373 O O . GLY H 1 173 ? 61.889 14.166 29.639 1.00 48.61 257 GLY H O 1
ATOM 11374 N N . ALA H 1 174 ? 60.680 15.244 28.044 1.00 49.19 258 ALA H N 1
ATOM 11375 C CA . ALA H 1 174 ? 59.344 15.204 28.723 1.00 50.35 258 ALA H CA 1
ATOM 11376 C C . ALA H 1 174 ? 58.826 13.780 28.938 1.00 51.28 258 ALA H C 1
ATOM 11377 O O . ALA H 1 174 ? 59.037 12.905 28.095 1.00 51.71 258 ALA H O 1
ATOM 11379 N N . GLU H 1 175 ? 58.131 13.535 30.048 1.00 52.92 259 GLU H N 1
ATOM 11380 C CA . GLU H 1 175 ? 57.364 12.267 30.139 1.00 54.25 259 GLU H CA 1
ATOM 11381 C C . GLU H 1 175 ? 55.897 12.463 29.726 1.00 53.06 259 GLU H C 1
ATOM 11382 O O . GLU H 1 175 ? 55.168 11.500 29.494 1.00 54.20 259 GLU H O 1
ATOM 11388 N N . ASP H 1 176 ? 55.463 13.716 29.646 1.00 50.64 260 ASP H N 1
ATOM 11389 C CA . ASP H 1 176 ? 54.118 14.033 29.260 1.00 47.99 260 ASP H CA 1
ATOM 11390 C C . ASP H 1 176 ? 54.278 15.298 28.455 1.00 46.26 260 ASP H C 1
ATOM 11391 O O . ASP H 1 176 ? 54.602 16.368 29.008 1.00 44.89 260 ASP H O 1
ATOM 11396 N N . VAL H 1 177 ? 54.052 15.171 27.146 1.00 44.51 261 VAL H N 1
ATOM 11397 C CA . VAL H 1 177 ? 54.155 16.318 26.262 1.00 43.63 261 VAL H CA 1
ATOM 11398 C C . VAL H 1 177 ? 53.098 17.367 26.573 1.00 43.74 261 VAL H C 1
ATOM 11399 O O . VAL H 1 177 ? 53.308 18.559 26.296 1.00 44.25 261 VAL H O 1
ATOM 11403 N N . TYR H 1 178 ? 51.987 16.970 27.182 1.00 43.08 262 TYR H N 1
ATOM 11404 C CA . TYR H 1 178 ? 50.931 17.968 27.362 1.00 43.26 262 TYR H CA 1
ATOM 11405 C C . TYR H 1 178 ? 51.415 18.938 28.388 1.00 45.41 262 TYR H C 1
ATOM 11406 O O . TYR H 1 178 ? 51.320 20.144 28.191 1.00 46.35 262 TYR H O 1
ATOM 11415 N N . THR H 1 179 ? 51.969 18.392 29.467 1.00 48.27 263 THR H N 1
ATOM 11416 C CA . THR H 1 179 ? 52.577 19.184 30.514 1.00 50.50 263 THR H CA 1
ATOM 11417 C C . THR H 1 179 ? 53.706 20.039 29.974 1.00 51.64 263 THR H C 1
ATOM 11418 O O . THR H 1 179 ? 53.743 21.241 30.228 1.00 52.96 263 THR H O 1
ATOM 11422 N N . SER H 1 180 ? 54.641 19.432 29.262 1.00 52.45 264 SER H N 1
ATOM 11423 C CA . SER H 1 180 ? 55.802 20.206 28.811 1.00 53.98 264 SER H CA 1
ATOM 11424 C C . SER H 1 180 ? 55.439 21.275 27.797 1.00 54.75 264 SER H C 1
ATOM 11425 O O . SER H 1 180 ? 55.903 22.421 27.903 1.00 55.14 264 SER H O 1
ATOM 11428 N N . LEU H 1 181 ? 54.587 20.939 26.832 1.00 54.89 265 LEU H N 1
ATOM 11429 C CA . LEU H 1 181 ? 54.101 21.995 25.961 1.00 55.67 265 LEU H CA 1
ATOM 11430 C C . LEU H 1 181 ? 53.488 23.122 26.818 1.00 57.04 265 LEU H C 1
ATOM 11431 O O . LEU H 1 181 ? 53.641 24.303 26.524 1.00 56.93 265 LEU H O 1
ATOM 11436 N N . GLY H 1 182 ? 52.799 22.728 27.884 1.00 58.71 266 GLY H N 1
ATOM 11437 C CA . GLY H 1 182 ? 52.227 23.664 28.832 1.00 61.13 266 GLY H CA 1
ATOM 11438 C C . GLY H 1 182 ? 53.201 24.731 29.259 1.00 62.90 266 GLY H C 1
ATOM 11439 O O . GLY H 1 182 ? 52.929 25.922 29.066 1.00 62.71 266 GLY H O 1
ATOM 11440 N N . GLN H 1 183 ? 54.350 24.297 29.791 1.00 64.96 267 GLN H N 1
ATOM 11441 C CA . GLN H 1 183 ? 55.303 25.208 30.459 1.00 67.80 267 GLN H CA 1
ATOM 11442 C C . GLN H 1 183 ? 56.360 25.865 29.559 1.00 68.77 267 GLN H C 1
ATOM 11443 O O . GLN H 1 183 ? 57.389 26.360 30.049 1.00 69.85 267 GLN H O 1
ATOM 11449 N N . LEU H 1 184 ? 56.078 25.904 28.258 1.00 70.04 268 LEU H N 1
ATOM 11450 C CA . LEU H 1 184 ? 56.847 26.677 27.294 1.00 70.96 268 LEU H CA 1
ATOM 11451 C C . LEU H 1 184 ? 55.936 27.735 26.748 1.00 71.60 268 LEU H C 1
ATOM 11452 O O . LEU H 1 184 ? 56.366 28.860 26.458 1.00 71.73 268 LEU H O 1
ATOM 11457 N N . ARG H 1 185 ? 54.681 27.342 26.549 1.00 72.07 269 ARG H N 1
ATOM 11458 C CA . ARG H 1 185 ? 53.668 28.245 26.044 1.00 72.86 269 ARG H CA 1
ATOM 11459 C C . ARG H 1 185 ? 53.193 29.133 27.200 1.00 72.69 269 ARG H C 1
ATOM 11460 O O . ARG H 1 185 ? 53.248 28.717 28.366 1.00 72.22 269 ARG H O 1
#

Nearest PDB structures (foldseek):
  2q5e-assembly5_E  TM=1.006E+00  e=2.400E-39  Homo sapiens
  2ght-assembly2_B  TM=9.860E-01  e=3.102E-31  Homo sapiens
  3l0y-assembly2_B  TM=9.951E-01  e=4.811E-31  Homo sapiens
  3pgl-assembly2_B  TM=9.872E-01  e=1.021E-30  Homo sapiens
  1t9z-assembly1_A  TM=9.823E-01  e=1.910E-30  Homo sapiens